Protein 5Y1U (pdb70)

Solvent-accessible surface area: 32439 Å² total; per-residue (Å²): 151,92,77,97,109,80,57,92,89,164,84,26,57,89,69,60,122,97,19,108,144,36,6,74,152,64,1,71,20,9,23,65,53,66,13,126,89,26,1,18,0,1,36,4,3,47,60,39,81,125,37,102,92,122,117,32,0,51,2,45,0,0,1,3,10,20,8,41,10,23,77,5,24,1,9,1,0,15,0,40,2,76,108,188,85,140,27,45,64,71,24,54,5,16,9,11,10,6,0,1,11,0,31,35,12,61,74,60,35,37,4,0,0,0,3,2,9,17,22,11,0,0,0,0,13,17,84,128,38,93,56,135,39,54,135,31,21,75,18,70,19,15,0,45,1,12,6,9,121,87,30,0,16,0,11,14,14,0,43,66,56,52,0,29,0,0,0,0,0,11,19,76,19,0,0,6,0,44,0,67,95,26,80,52,145,37,105,57,14,34,5,103,30,59,7,64,16,7,109,21,15,1,3,10,3,21,3,4,63,107,78,80,16,32,0,0,0,0,0,29,28,68,63,0,11,6,4,23,49,175,53,154,75,45,65,138,21,62,95,63,12,111,1,14,119,22,58,0,0,1,4,12,11,5,57,122,35,60,74,26,0,0,0,0,0,24,28,89,18,0,0,10,4,19,29,158,72,11,203,113,66,83,39,34,0,110,39,12,137,64,39,0,24,6,0,57,14,2,42,60,49,87,33,7,0,0,0,0,0,21,7,48,25,0,2,0,0,13,44,76,38,68,73,89,171,57,66,119,76,90,41,149,123,17,36,26,11,25,24,12,78,0,12,3,1,42,20,94,5,22,0,2,10,16,1,46,59,28,61,27,6,1,0,0,0,0,61,55,36,37,0,1,0,0,34,2,7,95,106,34,50,105,112,202,120,70,67,142,84,95,60,76,90,112,175,61,31,65,78,78,67,130,96,18,107,158,50,18,97,142,59,12,83,28,43,28,62,54,60,14,136,69,27,1,21,0,1,37,5,2,52,28,17,24,94,23,110,82,116,107,43,2,48,2,51,0,0,1,3,10,27,11,87,150,100,68,9,21,1,9,2,0,14,0,36,5,60,77,167,83,104,24,81,77,64,28,51,9,9,1,113,21,25,0,0,8,0,30,37,0,56,21,6,25,5,0,0,0,0,4,4,48,68,37,18,0,3,0,0,14,20,28,85,33,87,46,170,27,75,135,82,11,106,15,86,9,16,0,68,0,111,27,10,147,120,44,0,11,0,10,15,15,0,40,48,48,10,0,30,0,0,0,0,0,27,22,75,23,0,0,8,0,45,0,14,65,28,56,19,84,39,116,68,18,112,22,132,34,67,5,67,21,8,105,22,23,1,2,10,2,22,4,3,68,95,82,84,17,31,0,0,0,0,0,28,19,68,62,0,5,4,4,23,47,189,54,156,66,40,68,137,21,61,96,65,18,107,1,10,117,23,61,0,0,1,6,13,10,5,53,114,42,57,76,27,0,0,0,0,0,20,32,89,18,0,0,11,4,18,28,160,65,13,190,113,66,82,40,36,1,109,31,9,165,62,37,0,23,4,0,58,12,2,47,57,55,96,43,8,0,0,0,0,0,16,14,49,53,0,3,0,0,12,37,76,61,64,75,95,102,58,67,122,88,81,41,95,119,17,41,28,8,24,25,12,74,0,13,3,2,52,19,100,3,18,0,2,10,14,1,48,48,41,64,23,6,0,0,0,0,0,46,46,52,34,0,1,0,0,36,0,4,95,110,47,59,140,60,42,198,40,170,120,32,220,38,161

CATH classification: 2.130.10.10

Organism: Homo sapiens (NCBI:txid9606)

Radius of gyration: 30.09 Å; Cα contacts (8 Å, |Δi|>4): 2196; chains: 4; bounding box: 92×87×70 Å

Foldseek 3Di:
DPCVVVVVVVVLVVVLVVQLVCCVPWFPDKDKDFDPAFWLEKAWDQDKADDDPDQWIKTKMFTWHADPDLFIWTWIKIAIGGCVGDIGTQATEQDGHTFNYWDAALVGRLWIWTWHQQRKIFIARRVPDDRDYDVVSDHQGLEIEDEDRGTARAWEHQNVQGQWIWDFGQRQKIFTDRCPPPGSHRYYHYGPDIARQGDGGWQYKYAQNPDRQWIWTFFQVQWIFIAGNVDPDSNHGPDIANHDPGGWHEKEAQPVQRQWIWTFFQVQWIWIAGNVCRHDTPDIADDGPGGWHDKYAFLVDRQWIWTFWFSQKIWIFGNVQVPPDDDPVRCVVHRRRTQDIDSNGSGGWSYKYQRNPDGQWMWITHNSSMIMTTGTDPVSVPD/DVVVVVVVVVVCVLVVVLVVQVVCCVPWFPDKDKDFDPAFWLEKAWDQDKADPPPDQWIKTKMFTWHADDPDWIWGWIWIFIGGNPGDIGTFATAQDDATFNYWDAFQVQRLWIWTWHQAQWIFIANRVPADRDYDPVSDHQGQETEDDGHGTARAWEHQNVQGQWIWTFGQRQKIFTDRCPPPGRHSYYHYTPDIARQGDGGWQYKYDQNPDRQWIWTFFQVQKIFIAGNPDPHRNHGPDIENHDPGGWHEKEQQPVDRQWMWIFFQVQWIWIAGNVCRHDTPDIAHDGPGGWHYKYAFLPDRQWIWTFWFSQKIWIFGNVQPPPDDDPVRPVVHGRRGLDIDNNGSGTWSYKYARNPDGQWMWITGNRSMIMTTGTDPVSVD/DDDDD/DDDDD

Secondary structure (DSSP, 8-state):
--HHHHT--HHHHHHHHHHHHHHHHHEEEEEEEE-SS--S-EEEEEEEE--TT-SEEEEEEEEE---SSS-EEEEEEEEEEE----EEEEEEEEESS--SEEEEETTEEEEEEEE-SSS-EEEEEGGGS-SS--TT-----SEEEE--SS----EEE-SSSTTEEEEE-TTS-EEEEE-TTS--SS-EEE-SEEE---SS-EEEEEE-SS-TTEEEEEETTSEEEEEETT-S-TTS-SEEEE--SS-EEEEEE-SS-TTEEEEEETTS-EEEEEGGGTTS--EEE---SS-EEEEEE-SS-TTEEEEEETTS-EEEEEGGGTT----TTGGGS--TTEEEEE---SS-EEEEEE-SSSTTEEEEEETTSEEEEEEE-TTGGG-/-HHHHHHHHHHHHHHHHHHHHHHHHHHHEEEEEEEE-SS--S-EEEEEEEE--TT-SEEEEEEEEE---SSS-EEEEEEEEEEE----EEEEEEEEESS--SEEEEETTEEEEEEEE-SSS-EEEEEGGGS-SSPPTT-----SEEEE--SS----EEE-SSSTTEEEEE-TTS-EEEEE-TTS--SSEEEE-SEEE---SS-EEEEEE-SS-TTEEEEEETTSEEEEEETT-S-SSS-SEEEE--SS-EEEEEE-SS-TTEEEEEETTS-EEEEETT-TTS--EEE---SS-EEEEEE-SS-TTEEEEEETTS-EEEEEGGGTT----HHHHTT--TTEEEEE---SS-EEEEEE-SSSTTEEEEEESSSEEEEEEE-GGGG-/-----/-----

B-factor: mean 37.91, std 17.33, range [16.08, 122.78]

Structure (mmCIF, N/CA/C/O backbone):
data_5Y1U
#
_entry.id   5Y1U
#
_cell.length_a   76.761
_cell.length_b   59.452
_cell.length_c   102.438
_cell.angle_alpha   90.000
_cell.angle_beta   94.330
_cell.angle_gamma   90.000
#
_symmetry.space_group_name_H-M   'P 1 21 1'
#
loop_
_entity.id
_entity.type
_entity.pdbx_description
1 polymer 'Histone-binding protein RBBP4'
2 polymer 'Zinc finger protein AEBP2'
3 non-polymer 'SULFATE ION'
4 water water
#
loop_
_atom_site.group_PDB
_atom_site.id
_atom_site.type_symbol
_atom_site.label_atom_id
_atom_site.label_alt_id
_atom_site.label_comp_id
_atom_site.label_asym_id
_atom_site.label_entity_id
_atom_site.label_seq_id
_atom_site.pdbx_PDB_ins_code
_atom_site.Cartn_x
_atom_site.Cartn_y
_atom_site.Cartn_z
_atom_site.occupancy
_atom_site.B_iso_or_equiv
_atom_site.auth_seq_id
_atom_site.auth_comp_id
_atom_site.auth_asym_id
_atom_site.auth_atom_id
_atom_site.pdbx_PDB_model_num
ATOM 1 N N . ALA A 1 37 ? 194.993 9.334 136.587 1.00 89.67 37 ALA A N 1
ATOM 2 C CA . ALA A 1 37 ? 195.967 8.678 137.452 1.00 89.67 37 ALA A CA 1
ATOM 3 C C . ALA A 1 37 ? 195.403 7.364 137.979 1.00 84.78 37 ALA A C 1
ATOM 4 O O . ALA A 1 37 ? 195.899 6.805 138.961 1.00 79.57 37 ALA A O 1
ATOM 6 N N . ALA A 1 38 ? 194.362 6.876 137.307 1.00 87.82 38 ALA A N 1
ATOM 7 C CA . ALA A 1 38 ? 193.677 5.656 137.708 1.00 90.69 38 ALA A CA 1
ATOM 8 C C . ALA A 1 38 ? 193.968 4.468 136.805 1.00 93.01 38 ALA A C 1
ATOM 9 O O . ALA A 1 38 ? 193.949 3.331 137.281 1.00 93.18 38 ALA A O 1
ATOM 11 N N . PHE A 1 39 ? 194.240 4.699 135.521 1.00 93.69 39 PHE A N 1
ATOM 12 C CA . PHE A 1 39 ? 194.525 3.605 134.602 1.00 92.85 39 PHE A CA 1
ATOM 13 C C . PHE A 1 39 ? 195.973 3.131 134.668 1.00 90.16 39 PHE A C 1
ATOM 14 O O . PHE A 1 39 ? 196.293 2.095 134.071 1.00 94.68 39 PHE A O 1
ATOM 16 N N . ASP A 1 40 ? 196.848 3.854 135.376 1.00 79.81 40 ASP A N 1
ATOM 17 C CA . ASP A 1 40 ? 198.240 3.427 135.511 1.00 71.18 40 ASP A CA 1
ATOM 18 C C . ASP A 1 40 ? 198.333 2.073 136.209 1.00 71.56 40 ASP A C 1
ATOM 19 O O . ASP A 1 40 ? 199.127 1.214 135.806 1.00 70.05 40 ASP A O 1
ATOM 24 N N . ASP A 1 41 ? 197.527 1.862 137.256 1.00 74.92 41 ASP A N 1
ATOM 25 C CA . ASP A 1 41 ? 197.541 0.579 137.951 1.00 77.80 41 ASP A CA 1
ATOM 26 C C . ASP A 1 41 ? 196.941 -0.529 137.095 1.00 70.90 41 ASP A C 1
ATOM 27 O O . ASP A 1 41 ? 197.364 -1.688 137.194 1.00 65.97 41 ASP A O 1
ATOM 32 N N . ALA A 1 42 ? 195.968 -0.198 136.245 1.00 73.32 42 ALA A N 1
ATOM 33 C CA . ALA A 1 42 ? 195.442 -1.184 135.309 1.00 75.66 42 ALA A CA 1
ATOM 34 C C . ALA A 1 42 ? 196.448 -1.542 134.221 1.00 73.87 42 ALA A C 1
ATOM 35 O O . ALA A 1 42 ? 196.270 -2.558 133.541 1.00 77.42 42 ALA A O 1
ATOM 37 N N . VAL A 1 43 ? 197.503 -0.747 134.054 1.00 65.08 43 VAL A N 1
ATOM 38 C CA . VAL A 1 43 ? 198.550 -1.037 133.082 1.00 60.89 43 VAL A CA 1
ATOM 39 C C . VAL A 1 43 ? 199.581 -1.992 133.674 1.00 64.26 43 VAL A C 1
ATOM 40 O O . VAL A 1 43 ? 200.739 -2.000 133.254 1.00 50.97 43 VAL A O 1
ATOM 42 N N . GLU A 1 44 ? 199.168 -2.802 134.649 1.00 84.09 44 GLU A N 1
ATOM 43 C CA . GLU A 1 44 ? 199.977 -3.929 135.132 1.00 86.83 44 GLU A CA 1
ATOM 44 C C . GLU A 1 44 ? 199.105 -5.138 135.507 1.00 80.22 44 GLU A C 1
ATOM 45 O O . GLU A 1 44 ? 198.757 -5.247 136.679 1.00 83.72 44 GLU A O 1
ATOM 51 N N . GLU A 1 45 ? 198.727 -6.057 134.603 1.00 60.42 45 GLU A N 1
ATOM 52 C CA . GLU A 1 45 ? 198.971 -6.163 133.142 1.00 56.70 45 GLU A CA 1
ATOM 53 C C . GLU A 1 45 ? 200.417 -6.503 132.738 1.00 56.23 45 GLU A C 1
ATOM 54 O O . GLU A 1 45 ? 200.642 -7.571 132.163 1.00 47.92 45 GLU A O 1
ATOM 60 N N . ARG A 1 46 ? 201.388 -5.619 132.994 1.00 54.98 46 ARG A N 1
ATOM 61 C CA . ARG A 1 46 ? 202.776 -6.022 132.822 1.00 51.44 46 ARG A CA 1
ATOM 62 C C . ARG A 1 46 ? 203.094 -7.199 133.722 1.00 51.97 46 ARG A C 1
ATOM 63 O O . ARG A 1 46 ? 203.827 -8.115 133.331 1.00 55.40 46 ARG A O 1
ATOM 71 N N . VAL A 1 47 ? 202.541 -7.195 134.932 1.00 47.77 47 VAL A N 1
ATOM 72 C CA . VAL A 1 47 ? 202.775 -8.303 135.849 1.00 53.91 47 VAL A CA 1
ATOM 73 C C . VAL A 1 47 ? 202.114 -9.570 135.324 1.00 53.07 47 VAL A C 1
ATOM 74 O O . VAL A 1 47 ? 202.680 -10.668 135.421 1.00 50.36 47 VAL A O 1
ATOM 78 N N . ILE A 1 48 ? 200.916 -9.432 134.749 1.00 51.90 48 ILE A N 1
ATOM 79 C CA . ILE A 1 48 ? 200.213 -10.573 134.167 1.00 51.15 48 ILE A CA 1
ATOM 80 C C . ILE A 1 48 ? 201.049 -11.203 133.058 1.00 59.67 48 ILE A C 1
ATOM 81 O O . ILE A 1 48 ? 201.248 -12.424 133.025 1.00 62.44 48 ILE A O 1
ATOM 86 N N . ASN A 1 49 ? 201.562 -10.375 132.139 1.00 56.39 49 ASN A N 1
ATOM 87 C CA . ASN A 1 49 ? 202.296 -10.917 130.999 1.00 54.03 49 ASN A CA 1
ATOM 88 C C . ASN A 1 49 ? 203.576 -11.607 131.435 1.00 46.35 49 ASN A C 1
ATOM 89 O O . ASN A 1 49 ? 203.945 -12.643 130.875 1.00 46.98 49 ASN A O 1
ATOM 94 N N . GLU A 1 50 ? 204.247 -11.076 132.458 1.00 49.58 50 GLU A N 1
ATOM 95 C CA . GLU A 1 50 ? 205.470 -11.706 132.952 1.00 48.41 50 GLU A CA 1
ATOM 96 C C . GLU A 1 50 ? 205.185 -13.056 133.594 1.00 40.38 50 GLU A C 1
ATOM 97 O O . GLU A 1 50 ? 205.903 -14.032 133.351 1.00 49.99 50 GLU A O 1
ATOM 103 N N . GLU A 1 51 ? 204.156 -13.126 134.442 1.00 43.34 51 GLU A N 1
ATOM 104 C CA . GLU A 1 51 ? 203.765 -14.401 135.040 1.00 48.83 51 GLU A CA 1
ATOM 105 C C . GLU A 1 51 ? 203.309 -15.401 133.981 1.00 43.64 51 GLU A C 1
ATOM 106 O O . GLU A 1 51 ? 203.551 -16.607 134.114 1.00 38.35 51 GLU A O 1
ATOM 112 N N . TYR A 1 52 ? 202.646 -14.918 132.923 1.00 39.04 52 TYR A N 1
ATOM 113 C CA . TYR A 1 52 ? 202.264 -15.807 131.829 1.00 43.72 52 TYR A CA 1
ATOM 114 C C . TYR A 1 52 ? 203.488 -16.418 131.153 1.00 44.88 52 TYR A C 1
ATOM 115 O O . TYR A 1 52 ? 203.522 -17.627 130.896 1.00 36.45 52 TYR A O 1
ATOM 124 N N . LYS A 1 53 ? 204.501 -15.597 130.851 1.00 43.61 53 LYS A N 1
ATOM 125 C CA . LYS A 1 53 ? 205.751 -16.117 130.302 1.00 43.22 53 LYS A CA 1
ATOM 126 C C . LYS A 1 53 ? 206.293 -17.255 131.157 1.00 47.00 53 LYS A C 1
ATOM 127 O O . LYS A 1 53 ? 206.575 -18.349 130.655 1.00 49.96 53 LYS A O 1
ATOM 133 N N . ILE A 1 54 ? 206.446 -17.004 132.459 1.00 49.27 54 ILE A N 1
ATOM 134 C CA . ILE A 1 54 ? 206.964 -18.016 133.370 1.00 50.70 54 ILE A CA 1
ATOM 135 C C . ILE A 1 54 ? 206.093 -19.262 133.332 1.00 52.29 54 ILE A C 1
ATOM 136 O O . ILE A 1 54 ? 206.596 -20.395 133.346 1.00 49.97 54 ILE A O 1
ATOM 141 N N . TRP A 1 55 ? 204.772 -19.074 133.275 1.00 47.65 55 TRP A N 1
ATOM 142 C CA . TRP A 1 55 ? 203.869 -20.218 133.309 1.00 37.00 55 TRP A CA 1
ATOM 143 C C . TRP A 1 55 ? 204.050 -21.095 132.076 1.00 35.49 55 TRP A C 1
ATOM 144 O O . TRP A 1 55 ? 204.238 -22.313 132.189 1.00 33.90 55 TRP A O 1
ATOM 155 N N . LYS A 1 56 ? 203.999 -20.483 130.891 1.00 37.91 56 LYS A N 1
ATOM 156 C CA . LYS A 1 56 ? 204.172 -21.229 129.650 1.00 49.28 56 LYS A CA 1
ATOM 157 C C . LYS A 1 56 ? 205.500 -21.974 129.631 1.00 51.15 56 LYS A C 1
ATOM 158 O O . LYS A 1 56 ? 205.571 -23.116 129.168 1.00 57.72 56 LYS A O 1
ATOM 164 N N . LYS A 1 57 ? 206.556 -21.350 130.154 1.00 49.33 57 LYS A N 1
ATOM 165 C CA . LYS A 1 57 ? 207.875 -21.978 130.173 1.00 40.79 57 LYS A CA 1
ATOM 166 C C . LYS A 1 57 ? 207.895 -23.250 131.021 1.00 43.60 57 LYS A C 1
ATOM 167 O O . LYS A 1 57 ? 208.703 -24.154 130.774 1.00 51.69 57 LYS A O 1
ATOM 173 N N . ASN A 1 58 ? 207.013 -23.356 132.005 1.00 41.57 58 ASN A N 1
ATOM 174 C CA . ASN A 1 58 ? 207.048 -24.472 132.941 1.00 43.58 58 ASN A CA 1
ATOM 175 C C . ASN A 1 58 ? 205.974 -25.521 132.699 1.00 42.84 58 ASN A C 1
ATOM 176 O O . ASN A 1 58 ? 205.954 -26.533 133.412 1.00 39.25 58 ASN A O 1
ATOM 181 N N . THR A 1 59 ? 205.092 -25.319 131.712 1.00 45.68 59 THR A N 1
ATOM 182 C CA . THR A 1 59 ? 203.995 -26.255 131.467 1.00 45.04 59 THR A CA 1
ATOM 183 C C . THR A 1 59 ? 204.464 -27.688 131.235 1.00 42.93 59 THR A C 1
ATOM 184 O O . THR A 1 59 ? 203.744 -28.617 131.612 1.00 44.90 59 THR A O 1
ATOM 188 N N . PRO A 1 60 ? 205.623 -27.931 130.609 1.00 47.40 60 PRO A N 1
ATOM 189 C CA . PRO A 1 60 ? 206.082 -29.321 130.492 1.00 43.87 60 PRO A CA 1
ATOM 190 C C . PRO A 1 60 ? 206.190 -30.025 131.818 1.00 40.28 60 PRO A C 1
ATOM 191 O O . PRO A 1 60 ? 205.976 -31.239 131.880 1.00 32.42 60 PRO A O 1
ATOM 195 N N . PHE A 1 61 ? 206.529 -29.308 132.885 1.00 39.03 61 PHE A N 1
ATOM 196 C CA . PHE A 1 61 ? 206.724 -29.962 134.166 1.00 37.72 61 PHE A CA 1
ATOM 197 C C . PHE A 1 61 ? 205.451 -30.048 134.990 1.00 34.10 61 PHE A C 1
ATOM 198 O O . PHE A 1 61 ? 205.342 -30.938 135.840 1.00 42.20 61 PHE A O 1
ATOM 206 N N . LEU A 1 62 ? 204.483 -29.166 134.749 1.00 34.00 62 LEU A N 1
ATOM 207 C CA . LEU A 1 62 ? 203.296 -29.057 135.593 1.00 31.53 62 LEU A CA 1
ATOM 208 C C . LEU A 1 62 ? 202.060 -29.711 134.994 1.00 32.17 62 LEU A C 1
ATOM 209 O O . LEU A 1 62 ? 201.061 -29.884 135.700 1.00 28.63 62 LEU A O 1
ATOM 214 N N . TYR A 1 63 ? 202.098 -30.065 133.719 1.00 31.55 63 TYR A N 1
ATOM 215 C CA . TYR A 1 63 ? 200.923 -30.519 133.005 1.00 31.93 63 TYR A CA 1
ATOM 216 C C . TYR A 1 63 ? 201.217 -31.803 132.253 1.00 37.13 63 TYR A C 1
ATOM 217 O O . TYR A 1 63 ? 202.330 -32.017 131.768 1.00 39.33 63 TYR A O 1
ATOM 226 N N . ASP A 1 64 ? 200.201 -32.661 132.177 1.00 38.23 64 ASP A N 1
ATOM 227 C CA . ASP A 1 64 ? 200.187 -33.722 131.183 1.00 36.85 64 ASP A CA 1
ATOM 228 C C . ASP A 1 64 ? 199.464 -33.310 129.910 1.00 32.21 64 ASP A C 1
ATOM 229 O O . ASP A 1 64 ? 199.721 -33.893 128.851 1.00 33.72 64 ASP A O 1
ATOM 234 N N . LEU A 1 65 ? 198.581 -32.320 129.980 1.00 32.15 65 LEU A N 1
ATOM 235 C CA . LEU A 1 65 ? 197.908 -31.814 128.791 1.00 36.40 65 LEU A CA 1
ATOM 236 C C . LEU A 1 65 ? 197.677 -30.319 128.938 1.00 37.05 65 LEU A C 1
ATOM 237 O O . LEU A 1 65 ? 197.295 -29.854 130.011 1.00 35.88 65 LEU A O 1
ATOM 242 N N . VAL A 1 66 ? 197.952 -29.570 127.868 1.00 40.05 66 VAL A N 1
ATOM 243 C CA . VAL A 1 66 ? 197.629 -28.147 127.785 1.00 36.59 66 VAL A CA 1
ATOM 244 C C . VAL A 1 66 ? 197.176 -27.875 126.360 1.00 35.76 66 VAL A C 1
ATOM 245 O O . VAL A 1 66 ? 197.982 -27.950 125.427 1.00 37.78 66 VAL A O 1
ATOM 249 N N . MET A 1 67 ? 195.906 -27.527 126.194 1.00 40.02 67 MET A N 1
ATOM 250 C CA . MET A 1 67 ? 195.352 -27.087 124.925 1.00 38.05 67 MET A CA 1
ATOM 251 C C . MET A 1 67 ? 194.768 -25.703 125.129 1.00 37.77 67 MET A C 1
ATOM 252 O O . MET A 1 67 ? 193.982 -25.489 126.058 1.00 42.24 67 MET A O 1
ATOM 257 N N . THR A 1 68 ? 195.155 -24.768 124.274 1.00 37.99 68 THR A N 1
ATOM 258 C CA . THR A 1 68 ? 194.716 -23.390 124.391 1.00 36.63 68 THR A CA 1
ATOM 259 C C . THR A 1 68 ? 194.023 -22.996 123.101 1.00 40.67 68 THR A C 1
ATOM 260 O O . THR A 1 68 ? 194.481 -23.349 122.015 1.00 43.83 68 THR A O 1
ATOM 264 N N . HIS A 1 69 ? 192.900 -22.292 123.218 1.00 43.51 69 HIS A N 1
ATOM 265 C CA . HIS A 1 69 ? 192.104 -21.991 122.039 1.00 39.06 69 HIS A CA 1
ATOM 266 C C . HIS A 1 69 ? 191.424 -20.645 122.216 1.00 33.76 69 HIS A C 1
ATOM 267 O O . HIS A 1 69 ? 190.703 -20.429 123.192 1.00 37.95 69 HIS A O 1
ATOM 274 N N . ALA A 1 70 ? 191.660 -19.742 121.275 1.00 28.55 70 ALA A N 1
ATOM 275 C CA . ALA A 1 70 ? 190.983 -18.456 121.256 1.00 39.14 70 ALA A CA 1
ATOM 276 C C . ALA A 1 70 ? 189.669 -18.669 120.530 1.00 40.14 70 ALA A C 1
ATOM 277 O O . ALA A 1 70 ? 189.654 -19.045 119.354 1.00 43.70 70 ALA A O 1
ATOM 279 N N . LEU A 1 71 ? 188.576 -18.510 121.255 1.00 32.40 71 LEU A N 1
ATOM 280 C CA . LEU A 1 71 ? 187.260 -18.632 120.673 1.00 29.29 71 LEU A CA 1
ATOM 281 C C . LEU A 1 71 ? 186.936 -17.364 119.897 1.00 31.90 71 LEU A C 1
ATOM 282 O O . LEU A 1 71 ? 187.544 -16.313 120.112 1.00 37.51 71 LEU A O 1
ATOM 287 N N . GLU A 1 72 ? 185.963 -17.463 118.990 1.00 35.40 72 GLU A N 1
ATOM 288 C CA . GLU A 1 72 ? 185.567 -16.278 118.235 1.00 36.79 72 GLU A CA 1
ATOM 289 C C . GLU A 1 72 ? 185.072 -15.173 119.164 1.00 38.57 72 GLU A C 1
ATOM 290 O O . GLU A 1 72 ? 185.320 -13.987 118.921 1.00 40.39 72 GLU A O 1
ATOM 296 N N . TRP A 1 73 ? 184.372 -15.540 120.226 1.00 36.99 73 TRP A N 1
ATOM 297 C CA . TRP A 1 73 ? 183.890 -14.613 121.236 1.00 38.34 73 TRP A CA 1
ATOM 298 C C . TRP A 1 73 ? 184.149 -15.233 122.599 1.00 39.75 73 TRP A C 1
ATOM 299 O O . TRP A 1 73 ? 184.266 -16.456 122.714 1.00 35.06 73 TRP A O 1
ATOM 310 N N . PRO A 1 74 ? 184.223 -14.416 123.651 1.00 33.27 74 PRO A N 1
ATOM 311 C CA . PRO A 1 74 ? 184.335 -14.978 124.998 1.00 29.43 74 PRO A CA 1
ATOM 312 C C . PRO A 1 74 ? 183.099 -15.790 125.344 1.00 31.15 74 PRO A C 1
ATOM 313 O O . PRO A 1 74 ? 181.978 -15.444 124.968 1.00 22.53 74 PRO A O 1
ATOM 317 N N . SER A 1 75 ? 183.312 -16.887 126.055 1.00 34.25 75 SER A N 1
ATOM 318 C CA . SER A 1 75 ? 182.219 -17.661 126.617 1.00 27.13 75 SER A CA 1
ATOM 319 C C . SER A 1 75 ? 182.147 -17.375 128.103 1.00 30.05 75 SER A C 1
ATOM 320 O O . SER A 1 75 ? 183.157 -17.473 128.808 1.00 22.61 75 SER A O 1
ATOM 323 N N . LEU A 1 76 ? 180.961 -17.016 128.574 1.00 28.72 76 LEU A N 1
ATOM 324 C CA . LEU A 1 76 ? 180.744 -16.870 130.001 1.00 25.77 76 LEU A CA 1
ATOM 325 C C . LEU A 1 76 ? 180.504 -18.206 130.683 1.00 29.43 76 LEU A C 1
ATOM 326 O O . LEU A 1 76 ? 180.405 -18.251 131.914 1.00 25.26 76 LEU A O 1
ATOM 331 N N . THR A 1 77 ? 180.433 -19.294 129.921 1.00 27.80 77 THR A N 1
ATOM 332 C CA . THR A 1 77 ? 179.916 -20.545 130.453 1.00 25.51 77 THR A CA 1
ATOM 333 C C . THR A 1 77 ? 180.673 -21.703 129.822 1.00 19.56 77 THR A C 1
ATOM 334 O O . THR A 1 77 ? 181.142 -21.607 128.688 1.00 20.97 77 THR A O 1
ATOM 338 N N . ALA A 1 78 ? 180.795 -22.796 130.576 1.00 27.20 78 ALA A N 1
ATOM 339 C CA . ALA A 1 78 ? 181.441 -23.997 130.061 1.00 24.84 78 ALA A CA 1
ATOM 340 C C . ALA A 1 78 ? 180.955 -25.205 130.847 1.00 19.15 78 ALA A C 1
ATOM 341 O O . ALA A 1 78 ? 180.903 -25.167 132.077 1.00 26.63 78 ALA A O 1
ATOM 343 N N . GLN A 1 79 ? 180.607 -26.270 130.129 1.00 19.94 79 GLN A N 1
ATOM 344 C CA . GLN A 1 79 ? 180.167 -27.521 130.736 1.00 23.17 79 GLN A CA 1
ATOM 345 C C . GLN A 1 79 ? 180.372 -28.648 129.736 1.00 24.37 79 GLN A C 1
ATOM 346 O O . GLN A 1 79 ? 179.782 -28.626 128.654 1.00 20.87 79 GLN A O 1
ATOM 352 N N . TRP A 1 80 ? 181.195 -29.627 130.101 1.00 20.46 80 TRP A N 1
ATOM 353 C CA . TRP A 1 80 ? 181.298 -30.847 129.321 1.00 25.26 80 TRP A CA 1
ATOM 354 C C . TRP A 1 80 ? 179.952 -31.552 129.257 1.00 30.25 80 TRP A C 1
ATOM 355 O O . TRP A 1 80 ? 179.314 -31.786 130.286 1.00 20.75 80 TRP A O 1
ATOM 366 N N . LEU A 1 81 ? 179.531 -31.914 128.052 1.00 33.85 81 LEU A N 1
ATOM 367 C CA . LEU A 1 81 ? 178.467 -32.892 127.923 1.00 35.12 81 LEU A CA 1
ATOM 368 C C . LEU A 1 81 ? 178.956 -34.248 128.442 1.00 34.44 81 LEU A C 1
ATOM 369 O O . LEU A 1 81 ? 180.160 -34.516 128.476 1.00 32.87 81 LEU A O 1
ATOM 374 N N . PRO A 1 82 ? 178.035 -35.120 128.870 1.00 36.39 82 PRO A N 1
ATOM 375 C CA . PRO A 1 82 ? 178.460 -36.385 129.497 1.00 32.86 82 PRO A CA 1
ATOM 376 C C . PRO A 1 82 ? 178.926 -37.458 128.527 1.00 35.61 82 PRO A C 1
ATOM 377 O O . PRO A 1 82 ? 179.567 -38.421 128.970 1.00 38.20 82 PRO A O 1
ATOM 381 N N . ASP A 1 83 ? 178.646 -37.326 127.238 1.00 32.93 83 ASP A N 1
ATOM 382 C CA . ASP A 1 83 ? 178.937 -38.358 126.252 1.00 35.90 83 ASP A CA 1
ATOM 383 C C . ASP A 1 83 ? 180.372 -38.251 125.734 1.00 37.03 83 ASP A C 1
ATOM 384 O O . ASP A 1 83 ? 180.994 -37.184 125.764 1.00 37.58 83 ASP A O 1
ATOM 389 N N . VAL A 1 84 ? 180.889 -39.379 125.237 1.00 36.81 84 VAL A N 1
ATOM 390 C CA . VAL A 1 84 ? 182.254 -39.480 124.720 1.00 48.49 84 VAL A CA 1
ATOM 391 C C . VAL A 1 84 ? 182.325 -40.528 123.615 1.00 47.49 84 VAL A C 1
ATOM 392 O O . VAL A 1 84 ? 182.055 -41.709 123.854 1.00 44.93 84 VAL A O 1
ATOM 396 N N . THR A 1 85 ? 182.727 -40.119 122.415 1.00 50.60 85 THR A N 1
ATOM 397 C CA . THR A 1 85 ? 182.968 -41.041 121.309 1.00 53.47 85 THR A CA 1
ATOM 398 C C . THR A 1 85 ? 184.438 -41.444 121.276 1.00 60.94 85 THR A C 1
ATOM 399 O O . THR A 1 85 ? 185.318 -40.580 121.255 1.00 60.65 85 THR A O 1
ATOM 403 N N . ARG A 1 86 ? 184.703 -42.754 121.257 1.00 68.27 86 ARG A N 1
ATOM 404 C CA . ARG A 1 86 ? 186.064 -43.287 121.154 1.00 70.54 86 ARG A CA 1
ATOM 405 C C . ARG A 1 86 ? 186.193 -44.048 119.840 1.00 74.81 86 ARG A C 1
ATOM 406 O O . ARG A 1 86 ? 185.930 -45.261 119.791 1.00 82.49 86 ARG A O 1
ATOM 414 N N . PRO A 1 87 ? 186.603 -43.383 118.755 1.00 65.96 87 PRO A N 1
ATOM 415 C CA . PRO A 1 87 ? 186.537 -44.009 117.429 1.00 62.19 87 PRO A CA 1
ATOM 416 C C . PRO A 1 87 ? 187.376 -45.273 117.326 1.00 63.57 87 PRO A C 1
ATOM 417 O O . PRO A 1 87 ? 188.300 -45.519 118.109 1.00 48.01 87 PRO A O 1
ATOM 421 N N . GLU A 1 88 ? 187.023 -46.078 116.321 1.00 77.48 88 GLU A N 1
ATOM 422 C CA . GLU A 1 88 ? 187.612 -47.397 116.116 1.00 74.14 88 GLU A CA 1
ATOM 423 C C . GLU A 1 88 ? 189.129 -47.309 116.020 1.00 72.58 88 GLU A C 1
ATOM 424 O O . GLU A 1 88 ? 189.661 -46.706 115.083 1.00 74.89 88 GLU A O 1
ATOM 426 N N . GLY A 1 89 ? 189.808 -47.890 117.006 1.00 70.63 89 GLY A N 1
ATOM 427 C CA . GLY A 1 89 ? 191.254 -48.063 116.933 1.00 75.12 89 GLY A CA 1
ATOM 428 C C . GLY A 1 89 ? 192.029 -46.802 116.618 1.00 80.51 89 GLY A C 1
ATOM 429 O O . GLY A 1 89 ? 193.037 -46.851 115.899 1.00 81.26 89 GLY A O 1
ATOM 430 N N . LYS A 1 90 ? 191.571 -45.662 117.123 1.00 81.71 90 LYS A N 1
ATOM 431 C CA . LYS A 1 90 ? 192.324 -44.422 117.033 1.00 75.96 90 LYS A CA 1
ATOM 432 C C . LYS A 1 90 ? 192.800 -44.024 118.424 1.00 69.97 90 LYS A C 1
ATOM 433 O O . LYS A 1 90 ? 192.270 -44.480 119.443 1.00 67.85 90 LYS A O 1
ATOM 439 N N . ASP A 1 91 ? 193.829 -43.186 118.453 1.00 68.27 91 ASP A N 1
ATOM 440 C CA . ASP A 1 91 ? 194.505 -42.836 119.696 1.00 67.18 91 ASP A CA 1
ATOM 441 C C . ASP A 1 91 ? 193.833 -41.684 120.452 1.00 67.54 91 ASP A C 1
ATOM 442 O O . ASP A 1 91 ? 194.420 -41.160 121.404 1.00 68.18 91 ASP A O 1
ATOM 447 N N . PHE A 1 92 ? 192.620 -41.289 120.077 1.00 64.39 92 PHE A N 1
ATOM 448 C CA . PHE A 1 92 ? 191.947 -40.195 120.757 1.00 60.88 92 PHE A CA 1
ATOM 449 C C . PHE A 1 92 ? 190.462 -40.492 120.887 1.00 60.38 92 PHE A C 1
ATOM 450 O O . PHE A 1 92 ? 189.905 -41.337 120.182 1.00 64.28 92 PHE A O 1
ATOM 458 N N . SER A 1 93 ? 189.825 -39.757 121.792 1.00 52.56 93 SER A N 1
ATOM 459 C CA . SER A 1 93 ? 188.386 -39.779 121.959 1.00 45.34 93 SER A CA 1
ATOM 460 C C . SER A 1 93 ? 187.831 -38.374 121.741 1.00 44.34 93 SER A C 1
ATOM 461 O O . SER A 1 93 ? 188.537 -37.369 121.884 1.00 41.03 93 SER A O 1
ATOM 464 N N . ILE A 1 94 ? 186.553 -38.312 121.377 1.00 40.31 94 ILE A N 1
ATOM 465 C CA . ILE A 1 94 ? 185.879 -37.066 121.037 1.00 36.88 94 ILE A CA 1
ATOM 466 C C . ILE A 1 94 ? 184.934 -36.710 122.176 1.00 42.53 94 ILE A C 1
ATOM 467 O O . ILE A 1 94 ? 184.057 -37.505 122.540 1.00 45.13 94 ILE A O 1
ATOM 472 N N . HIS A 1 95 ? 185.107 -35.507 122.723 1.00 40.02 95 HIS A N 1
ATOM 473 C CA . HIS A 1 95 ? 184.316 -34.969 123.821 1.00 32.19 95 HIS A CA 1
ATOM 474 C C . HIS A 1 95 ? 183.645 -33.688 123.357 1.00 34.37 95 HIS A C 1
ATOM 475 O O . HIS A 1 95 ? 184.071 -33.069 122.380 1.00 33.30 95 HIS A O 1
ATOM 482 N N . ARG A 1 96 ? 182.602 -33.270 124.072 1.00 28.87 96 ARG A N 1
ATOM 483 C CA . ARG A 1 96 ? 181.867 -32.080 123.671 1.00 24.95 96 ARG A CA 1
ATOM 484 C C . ARG A 1 96 ? 181.626 -31.156 124.861 1.00 26.67 96 ARG A C 1
ATOM 485 O O . ARG A 1 96 ? 181.611 -31.590 126.016 1.00 26.18 96 ARG A O 1
ATOM 493 N N . LEU A 1 97 ? 181.476 -29.867 124.556 1.00 28.41 97 LEU A N 1
ATOM 494 C CA . LEU A 1 97 ? 181.283 -28.811 125.540 1.00 29.43 97 LEU A CA 1
ATOM 495 C C . LEU A 1 97 ? 180.059 -27.984 125.186 1.00 32.89 97 LEU A C 1
ATOM 496 O O . LEU A 1 97 ? 179.815 -27.684 124.012 1.00 30.49 97 LEU A O 1
ATOM 501 N N . VAL A 1 98 ? 179.308 -27.587 126.201 1.00 28.69 98 VAL A N 1
ATOM 502 C CA . VAL A 1 98 ? 178.307 -26.552 126.024 1.00 25.71 98 VAL A CA 1
ATOM 503 C C . VAL A 1 98 ? 178.997 -25.228 126.293 1.00 31.17 98 VAL A C 1
ATOM 504 O O . VAL A 1 98 ? 179.524 -25.005 127.391 1.00 26.74 98 VAL A O 1
ATOM 508 N N . LEU A 1 99 ? 179.020 -24.366 125.285 1.00 27.94 99 LEU A N 1
ATOM 509 C CA . LEU A 1 99 ? 179.606 -23.043 125.395 1.00 25.94 99 LEU A CA 1
ATOM 510 C C . LEU A 1 99 ? 178.569 -22.013 124.962 1.00 31.65 99 LEU A C 1
ATOM 511 O O . LEU A 1 99 ? 177.463 -22.347 124.523 1.00 29.56 99 LEU A O 1
ATOM 516 N N . GLY A 1 100 ? 178.938 -20.745 125.101 1.00 29.77 100 GLY A N 1
ATOM 517 C CA . GLY A 1 100 ? 178.103 -19.645 124.675 1.00 25.80 100 GLY A CA 1
ATOM 518 C C . GLY A 1 100 ? 178.969 -18.534 124.118 1.00 26.98 100 GLY A C 1
ATOM 519 O O . GLY A 1 100 ? 180.197 -18.648 124.061 1.00 24.82 100 GLY A O 1
ATOM 520 N N . THR A 1 101 ? 178.312 -17.474 123.674 1.00 26.11 101 THR A N 1
ATOM 521 C CA . THR A 1 101 ? 179.008 -16.283 123.217 1.00 31.96 101 THR A CA 1
ATOM 522 C C . THR A 1 101 ? 178.680 -15.120 124.139 1.00 31.42 101 THR A C 1
ATOM 523 O O . THR A 1 101 ? 177.662 -15.111 124.841 1.00 34.88 101 THR A O 1
ATOM 527 N N . HIS A 1 102 ? 179.571 -14.133 124.127 1.00 26.38 102 HIS A N 1
ATOM 528 C CA . HIS A 1 102 ? 179.374 -12.876 124.849 1.00 35.47 102 HIS A CA 1
ATOM 529 C C . HIS A 1 102 ? 179.884 -11.786 123.907 1.00 41.25 102 HIS A C 1
ATOM 530 O O . HIS A 1 102 ? 181.065 -11.420 123.920 1.00 37.12 102 HIS A O 1
ATOM 537 N N . THR A 1 103 ? 178.994 -11.304 123.050 1.00 37.32 103 THR A N 1
ATOM 538 C CA . THR A 1 103 ? 179.309 -10.186 122.180 1.00 36.64 103 THR A CA 1
ATOM 539 C C . THR A 1 103 ? 178.246 -9.116 122.344 1.00 35.44 103 THR A C 1
ATOM 540 O O . THR A 1 103 ? 177.088 -9.410 122.647 1.00 36.17 103 THR A O 1
ATOM 544 N N . SER A 1 104 ? 178.656 -7.871 122.132 1.00 37.86 104 SER A N 1
ATOM 545 C CA . SER A 1 104 ? 177.780 -6.719 122.280 1.00 34.49 104 SER A CA 1
ATOM 546 C C . SER A 1 104 ? 176.996 -6.395 121.012 1.00 34.41 104 SER A C 1
ATOM 547 O O . SER A 1 104 ? 176.392 -5.323 120.942 1.00 40.70 104 SER A O 1
ATOM 550 N N . ASP A 1 105 ? 177.023 -7.266 119.998 1.00 40.68 105 ASP A N 1
ATOM 551 C CA . ASP A 1 105 ? 176.167 -7.135 118.827 1.00 40.99 105 ASP A CA 1
ATOM 552 C C . ASP A 1 105 ? 174.931 -8.026 119.011 1.00 50.32 105 ASP A C 1
ATOM 553 O O . ASP A 1 105 ? 174.638 -8.499 120.116 1.00 56.35 105 ASP A O 1
ATOM 558 N N . GLU A 1 106 ? 174.188 -8.268 117.928 1.00 51.24 106 GLU A N 1
ATOM 559 C CA . GLU A 1 106 ? 172.963 -9.061 118.004 1.00 45.68 106 GLU A CA 1
ATOM 560 C C . GLU A 1 106 ? 173.125 -10.447 117.387 1.00 41.99 106 GLU A C 1
ATOM 561 O O . GLU A 1 106 ? 172.158 -11.030 116.886 1.00 35.21 106 GLU A O 1
ATOM 567 N N . GLN A 1 107 ? 174.334 -10.997 117.423 1.00 37.97 107 GLN A N 1
ATOM 568 C CA . GLN A 1 107 ? 174.572 -12.313 116.851 1.00 29.62 107 GLN A CA 1
ATOM 569 C C . GLN A 1 107 ? 175.197 -13.240 117.889 1.00 36.75 107 GLN A C 1
ATOM 570 O O . GLN A 1 107 ? 176.244 -13.855 117.681 1.00 32.60 107 GLN A O 1
ATOM 576 N N . ASN A 1 108 ? 174.533 -13.364 119.035 1.00 39.03 108 ASN A N 1
ATOM 577 C CA . ASN A 1 108 ? 174.967 -14.322 120.042 1.00 34.22 108 ASN A CA 1
ATOM 578 C C . ASN A 1 108 ? 174.411 -15.710 119.765 1.00 36.37 108 ASN A C 1
ATOM 579 O O . ASN A 1 108 ? 173.315 -15.872 119.216 1.00 28.23 108 ASN A O 1
ATOM 584 N N . HIS A 1 109 ? 175.178 -16.716 120.187 1.00 35.47 109 HIS A N 1
ATOM 585 C CA . HIS A 1 109 ? 174.835 -18.109 119.971 1.00 32.41 109 HIS A CA 1
ATOM 586 C C . HIS A 1 109 ? 175.082 -18.935 121.229 1.00 30.08 109 HIS A C 1
ATOM 587 O O . HIS A 1 109 ? 175.976 -18.642 122.027 1.00 30.34 109 HIS A O 1
ATOM 594 N N . LEU A 1 110 ? 174.236 -19.947 121.411 1.00 27.29 110 LEU A N 1
ATOM 595 C CA . LEU A 1 110 ? 174.574 -21.109 122.213 1.00 26.27 110 LEU A CA 1
ATOM 596 C C . LEU A 1 110 ? 175.372 -22.063 121.331 1.00 33.88 110 LEU A C 1
ATOM 597 O O . LEU A 1 110 ? 174.988 -22.328 120.189 1.00 32.10 110 LEU A O 1
ATOM 602 N N . VAL A 1 111 ? 176.494 -22.556 121.844 1.00 35.62 111 VAL A N 1
ATOM 603 C CA . VAL A 1 111 ? 177.486 -23.265 121.043 1.00 34.92 111 VAL A CA 1
ATOM 604 C C . VAL A 1 111 ? 177.687 -24.661 121.617 1.00 29.43 111 VAL A C 1
ATOM 605 O O . VAL A 1 111 ? 177.687 -24.846 122.839 1.00 34.52 111 VAL A O 1
ATOM 609 N N . ILE A 1 112 ? 177.848 -25.640 120.733 1.00 26.58 112 ILE A N 1
ATOM 610 C CA . ILE A 1 112 ? 178.310 -26.974 121.097 1.00 27.67 112 ILE A CA 1
ATOM 611 C C . ILE A 1 112 ? 179.637 -27.190 120.392 1.00 32.41 112 ILE A C 1
ATOM 612 O O . ILE A 1 112 ? 179.703 -27.141 119.156 1.00 30.30 112 ILE A O 1
ATOM 617 N N . ALA A 1 113 ? 180.694 -27.411 121.167 1.00 36.82 113 ALA A N 1
ATOM 618 C CA . ALA A 1 113 ? 182.026 -27.608 120.616 1.00 30.36 113 ALA A CA 1
ATOM 619 C C . ALA A 1 113 ? 182.506 -29.030 120.890 1.00 32.50 113 ALA A C 1
ATOM 620 O O . ALA A 1 113 ? 182.120 -29.660 121.880 1.00 36.37 113 ALA A O 1
ATOM 622 N N . SER A 1 114 ? 183.332 -29.542 119.987 1.00 28.73 114 SER A N 1
ATOM 623 C CA . SER A 1 114 ? 183.908 -30.868 120.113 1.00 31.10 114 SER A CA 1
ATOM 624 C C . SER A 1 114 ? 185.406 -30.746 120.364 1.00 34.20 114 SER A C 1
ATOM 625 O O . SER A 1 114 ? 186.069 -29.830 119.869 1.00 33.49 114 SER A O 1
ATOM 628 N N . VAL A 1 115 ? 185.928 -31.686 121.142 1.00 32.63 115 VAL A N 1
ATOM 629 C CA . VAL A 1 115 ? 187.291 -31.627 121.651 1.00 37.25 115 VAL A CA 1
ATOM 630 C C . VAL A 1 115 ? 187.881 -33.020 121.519 1.00 28.76 115 VAL A C 1
ATOM 631 O O . VAL A 1 115 ? 187.400 -33.963 122.157 1.00 31.94 115 VAL A O 1
ATOM 635 N N . GLN A 1 116 ? 188.912 -33.155 120.697 1.00 34.90 116 GLN A N 1
ATOM 636 C CA . GLN A 1 116 ? 189.670 -34.397 120.641 1.00 31.82 116 GLN A CA 1
ATOM 637 C C . GLN A 1 116 ? 190.637 -34.453 121.816 1.00 38.26 116 GLN A C 1
ATOM 638 O O . GLN A 1 116 ? 191.463 -33.550 121.991 1.00 44.47 116 GLN A O 1
ATOM 644 N N . LEU A 1 117 ? 190.521 -35.497 122.636 1.00 34.89 117 LEU A N 1
ATOM 645 C CA . LEU A 1 117 ? 191.422 -35.720 123.757 1.00 37.89 117 LEU A CA 1
ATOM 646 C C . LEU A 1 117 ? 192.168 -37.028 123.564 1.00 44.27 117 LEU A C 1
ATOM 647 O O . LEU A 1 117 ? 191.596 -37.988 123.040 1.00 52.06 117 LEU A O 1
ATOM 652 N N . PRO A 1 118 ? 193.432 -37.103 123.968 1.00 41.64 118 PRO A N 1
ATOM 653 C CA . PRO A 1 118 ? 194.154 -38.380 123.884 1.00 42.49 118 PRO A CA 1
ATOM 654 C C . PRO A 1 118 ? 193.694 -39.371 124.944 1.00 50.69 118 PRO A C 1
ATOM 655 O O . PRO A 1 118 ? 193.297 -39.002 126.051 1.00 50.73 118 PRO A O 1
ATOM 659 N N . ASN A 1 119 ? 193.753 -40.650 124.591 1.00 65.62 119 ASN A N 1
ATOM 660 C CA . ASN A 1 119 ? 193.408 -41.714 125.530 1.00 71.44 119 ASN A CA 1
ATOM 661 C C . ASN A 1 119 ? 194.528 -41.942 126.542 1.00 77.06 119 ASN A C 1
ATOM 662 O O . ASN A 1 119 ? 195.399 -42.790 126.342 1.00 86.94 119 ASN A O 1
ATOM 667 N N . TYR A 1 129 ? 200.829 -30.450 124.229 1.00 68.97 129 TYR A N 1
ATOM 668 C CA . TYR A 1 129 ? 201.100 -29.047 124.528 1.00 68.03 129 TYR A CA 1
ATOM 669 C C . TYR A 1 129 ? 200.900 -28.171 123.296 1.00 72.46 129 TYR A C 1
ATOM 670 O O . TYR A 1 129 ? 201.429 -28.460 122.224 1.00 72.86 129 TYR A O 1
ATOM 679 N N . GLY A 1 144 ? 195.323 -33.136 118.951 1.00 63.75 144 GLY A N 1
ATOM 680 C CA . GLY A 1 144 ? 193.892 -32.984 119.151 1.00 63.58 144 GLY A CA 1
ATOM 681 C C . GLY A 1 144 ? 193.387 -31.590 118.826 1.00 68.76 144 GLY A C 1
ATOM 682 O O . GLY A 1 144 ? 194.026 -30.599 119.174 1.00 72.74 144 GLY A O 1
ATOM 683 N N . LYS A 1 145 ? 192.238 -31.503 118.162 1.00 67.09 145 LYS A N 1
ATOM 684 C CA . LYS A 1 145 ? 191.703 -30.229 117.707 1.00 62.04 145 LYS A CA 1
ATOM 685 C C . LYS A 1 145 ? 190.381 -29.918 118.402 1.00 57.15 145 LYS A C 1
ATOM 686 O O . LYS A 1 145 ? 189.815 -30.741 119.129 1.00 46.45 145 LYS A O 1
ATOM 692 N N . ILE A 1 146 ? 189.897 -28.702 118.149 1.00 51.85 146 ILE A N 1
ATOM 693 C CA . ILE A 1 146 ? 188.726 -28.131 118.801 1.00 47.65 146 ILE A CA 1
ATOM 694 C C . ILE A 1 146 ? 187.861 -27.491 117.723 1.00 50.53 146 ILE A C 1
ATOM 695 O O . ILE A 1 146 ? 188.311 -26.568 117.037 1.00 57.71 146 ILE A O 1
ATOM 700 N N . GLU A 1 147 ? 186.630 -27.985 117.560 1.00 44.43 147 GLU A N 1
ATOM 701 C CA . GLU A 1 147 ? 185.763 -27.569 116.463 1.00 46.20 147 GLU A CA 1
ATOM 702 C C . GLU A 1 147 ? 184.381 -27.183 116.973 1.00 46.76 147 GLU A C 1
ATOM 703 O O . GLU A 1 147 ? 183.817 -27.851 117.844 1.00 47.06 147 GLU A O 1
ATOM 705 N N . ILE A 1 148 ? 183.832 -26.107 116.416 1.00 47.88 148 ILE A N 1
ATOM 706 C CA . ILE A 1 148 ? 182.461 -25.703 116.710 1.00 44.31 148 ILE A CA 1
ATOM 707 C C . ILE A 1 148 ? 181.514 -26.586 115.908 1.00 51.20 148 ILE A C 1
ATOM 708 O O . ILE A 1 148 ? 181.526 -26.560 114.673 1.00 58.19 148 ILE A O 1
ATOM 713 N N . GLU A 1 149 ? 180.678 -27.357 116.603 1.00 46.01 149 GLU A N 1
ATOM 714 C CA . GLU A 1 149 ? 179.767 -28.255 115.903 1.00 40.01 149 GLU A CA 1
ATOM 715 C C . GLU A 1 149 ? 178.410 -27.621 115.619 1.00 41.51 149 GLU A C 1
ATOM 716 O O . GLU A 1 149 ? 177.847 -27.839 114.543 1.00 37.44 149 GLU A O 1
ATOM 722 N N . ILE A 1 150 ? 177.852 -26.854 116.554 1.00 39.50 150 ILE A N 1
ATOM 723 C CA . ILE A 1 150 ? 176.526 -26.274 116.387 1.00 38.77 150 ILE A CA 1
ATOM 724 C C . ILE A 1 150 ? 176.528 -24.875 116.979 1.00 40.46 150 ILE A C 1
ATOM 725 O O . ILE A 1 150 ? 177.088 -24.652 118.059 1.00 37.49 150 ILE A O 1
ATOM 730 N N . LYS A 1 151 ? 175.889 -23.935 116.280 1.00 31.17 151 LYS A N 1
ATOM 731 C CA . LYS A 1 151 ? 175.557 -22.627 116.834 1.00 36.43 151 LYS A CA 1
ATOM 732 C C . LYS A 1 151 ? 174.057 -22.391 116.703 1.00 40.14 151 LYS A C 1
ATOM 733 O O . LYS A 1 151 ? 173.483 -22.579 115.619 1.00 43.22 151 LYS A O 1
ATOM 739 N N . ILE A 1 152 ? 173.429 -21.967 117.798 1.00 34.53 152 ILE A N 1
ATOM 740 C CA . ILE A 1 152 ? 171.992 -21.718 117.851 1.00 32.14 152 ILE A CA 1
ATOM 741 C C . ILE A 1 152 ? 171.782 -20.269 118.258 1.00 35.94 152 ILE A C 1
ATOM 742 O O . ILE A 1 152 ? 172.329 -19.828 119.277 1.00 32.27 152 ILE A O 1
ATOM 747 N N . ASN A 1 153 ? 170.998 -19.530 117.463 1.00 31.71 153 ASN A N 1
ATOM 748 C CA . ASN A 1 153 ? 170.737 -18.125 117.775 1.00 33.20 153 ASN A CA 1
ATOM 749 C C . ASN A 1 153 ? 170.240 -17.997 119.199 1.00 29.62 153 ASN A C 1
ATOM 750 O O . ASN A 1 153 ? 169.360 -18.744 119.633 1.00 34.68 153 ASN A O 1
ATOM 755 N N . HIS A 1 154 ? 170.805 -17.036 119.918 1.00 26.16 154 HIS A N 1
ATOM 756 C CA . HIS A 1 154 ? 170.479 -16.813 121.314 1.00 29.64 154 HIS A CA 1
ATOM 757 C C . HIS A 1 154 ? 170.212 -15.329 121.517 1.00 29.48 154 HIS A C 1
ATOM 758 O O . HIS A 1 154 ? 170.887 -14.480 120.924 1.00 24.07 154 HIS A O 1
ATOM 765 N N . GLU A 1 155 ? 169.220 -15.023 122.354 1.00 24.31 155 GLU A N 1
ATOM 766 C CA . GLU A 1 155 ? 168.806 -13.651 122.602 1.00 27.88 155 GLU A CA 1
ATOM 767 C C . GLU A 1 155 ? 169.688 -13.065 123.706 1.00 36.19 155 GLU A C 1
ATOM 768 O O . GLU A 1 155 ? 169.533 -13.396 124.889 1.00 39.65 155 GLU A O 1
ATOM 774 N N . GLY A 1 156 ? 170.607 -12.188 123.315 1.00 28.93 156 GLY A N 1
ATOM 775 C CA . GLY A 1 156 ? 171.589 -11.661 124.231 1.00 29.01 156 GLY A CA 1
ATOM 776 C C . GLY A 1 156 ? 172.704 -12.655 124.454 1.00 29.91 156 GLY A C 1
ATOM 777 O O . GLY A 1 156 ? 172.713 -13.771 123.922 1.00 33.13 156 GLY A O 1
ATOM 778 N N . GLU A 1 157 ? 173.672 -12.235 125.264 1.00 25.05 157 GLU A N 1
ATOM 779 C CA . GLU A 1 157 ? 174.756 -13.130 125.636 1.00 28.80 157 GLU A CA 1
ATOM 780 C C . GLU A 1 157 ? 174.230 -14.270 126.516 1.00 25.18 157 GLU A C 1
ATOM 781 O O . GLU A 1 157 ? 173.178 -14.165 127.155 1.00 23.15 157 GLU A O 1
ATOM 787 N N . VAL A 1 158 ? 174.960 -15.384 126.505 1.00 27.42 158 VAL A N 1
ATOM 788 C CA . VAL A 1 158 ? 174.599 -16.585 127.254 1.00 27.92 158 VAL A CA 1
ATOM 789 C C . VAL A 1 158 ? 175.269 -16.461 128.618 1.00 30.23 158 VAL A C 1
ATOM 790 O O . VAL A 1 158 ? 176.484 -16.647 128.744 1.00 24.89 158 VAL A O 1
ATOM 794 N N . ASN A 1 159 ? 174.489 -16.098 129.640 1.00 23.89 159 ASN A N 1
ATOM 795 C CA . ASN A 1 159 ? 175.091 -15.949 130.962 1.00 27.80 159 ASN A CA 1
ATOM 796 C C . ASN A 1 159 ? 175.570 -17.285 131.487 1.00 28.75 159 ASN A C 1
ATOM 797 O O . ASN A 1 159 ? 176.626 -17.364 132.116 1.00 30.78 159 ASN A O 1
ATOM 802 N N . ARG A 1 160 ? 174.788 -18.337 131.263 1.00 27.31 160 ARG A N 1
ATOM 803 C CA . ARG A 1 160 ? 175.109 -19.668 131.743 1.00 28.01 160 ARG A CA 1
ATOM 804 C C . ARG A 1 160 ? 174.294 -20.657 130.924 1.00 30.62 160 ARG A C 1
ATOM 805 O O . ARG A 1 160 ? 173.154 -20.371 130.544 1.00 31.55 160 ARG A O 1
ATOM 813 N N . ALA A 1 161 ? 174.896 -21.801 130.632 1.00 25.79 161 ALA A N 1
ATOM 814 C CA . ALA A 1 161 ? 174.241 -22.851 129.863 1.00 28.76 161 ALA A CA 1
ATOM 815 C C . ALA A 1 161 ? 174.486 -24.175 130.559 1.00 24.11 161 ALA A C 1
ATOM 816 O O . ALA A 1 161 ? 175.638 -24.519 130.847 1.00 20.99 161 ALA A O 1
ATOM 818 N N . ARG A 1 162 ? 173.417 -24.923 130.815 1.00 20.83 162 ARG A N 1
ATOM 819 C CA . ARG A 1 162 ? 173.553 -26.167 131.558 1.00 28.54 162 ARG A CA 1
ATOM 820 C C . ARG A 1 162 ? 172.677 -27.233 130.923 1.00 26.96 162 ARG A C 1
ATOM 821 O O . ARG A 1 162 ? 171.502 -26.979 130.647 1.00 20.63 162 ARG A O 1
ATOM 829 N N . TYR A 1 163 ? 173.242 -28.420 130.708 1.00 21.57 163 TYR A N 1
ATOM 830 C CA . TYR A 1 163 ? 172.466 -29.500 130.125 1.00 28.27 163 TYR A CA 1
ATOM 831 C C . TYR A 1 163 ? 171.690 -30.225 131.218 1.00 25.48 163 TYR A C 1
ATOM 832 O O . TYR A 1 163 ? 172.102 -30.278 132.379 1.00 24.44 163 TYR A O 1
ATOM 841 N N . MET A 1 164 ? 170.561 -30.779 130.831 1.00 21.65 164 MET A N 1
ATOM 842 C CA . MET A 1 164 ? 169.715 -31.508 131.756 1.00 23.91 164 MET A CA 1
ATOM 843 C C . MET A 1 164 ? 170.235 -32.934 131.913 1.00 24.30 164 MET A C 1
ATOM 844 O O . MET A 1 164 ? 170.312 -33.662 130.919 1.00 26.57 164 MET A O 1
ATOM 849 N N . PRO A 1 165 ? 170.604 -33.366 133.131 1.00 26.15 165 PRO A N 1
ATOM 850 C CA . PRO A 1 165 ? 171.179 -34.718 133.308 1.00 29.36 165 PRO A CA 1
ATOM 851 C C . PRO A 1 165 ? 170.354 -35.837 132.695 1.00 37.90 165 PRO A C 1
ATOM 852 O O . PRO A 1 165 ? 170.921 -36.760 132.098 1.00 26.00 165 PRO A O 1
ATOM 856 N N . GLN A 1 166 ? 169.028 -35.795 132.839 1.00 40.57 166 GLN A N 1
ATOM 857 C CA . GLN A 1 166 ? 168.213 -36.894 132.335 1.00 36.59 166 GLN A CA 1
ATOM 858 C C . GLN A 1 166 ? 168.071 -36.876 130.812 1.00 40.28 166 GLN A C 1
ATOM 859 O O . GLN A 1 166 ? 167.636 -37.877 130.241 1.00 33.59 166 GLN A O 1
ATOM 865 N N . ASN A 1 167 ? 168.437 -35.781 130.142 1.00 37.47 167 ASN A N 1
ATOM 866 C CA . ASN A 1 167 ? 168.464 -35.753 128.682 1.00 33.78 167 ASN A CA 1
ATOM 867 C C . ASN A 1 167 ? 169.388 -34.633 128.228 1.00 32.45 167 ASN A C 1
ATOM 868 O O . ASN A 1 167 ? 168.952 -33.483 128.095 1.00 35.90 167 ASN A O 1
ATOM 873 N N . PRO A 1 168 ? 170.666 -34.937 127.979 1.00 30.67 168 PRO A N 1
ATOM 874 C CA . PRO A 1 168 ? 171.655 -33.881 127.703 1.00 30.63 168 PRO A CA 1
ATOM 875 C C . PRO A 1 168 ? 171.460 -33.162 126.375 1.00 35.20 168 PRO A C 1
ATOM 876 O O . PRO A 1 168 ? 172.198 -32.205 126.110 1.00 37.21 168 PRO A O 1
ATOM 880 N N . CYS A 1 169 ? 170.502 -33.579 125.537 1.00 30.88 169 CYS A N 1
ATOM 881 C CA . CYS A 1 169 ? 170.101 -32.754 124.395 1.00 30.88 169 CYS A CA 1
ATOM 882 C C . CYS A 1 169 ? 169.382 -31.486 124.824 1.00 33.82 169 CYS A C 1
ATOM 883 O O . CYS A 1 169 ? 169.292 -30.545 124.028 1.00 32.56 169 CYS A O 1
ATOM 886 N N . ILE A 1 170 ? 168.847 -31.449 126.044 1.00 32.03 170 ILE A N 1
ATOM 887 C CA . ILE A 1 170 ? 168.093 -30.301 126.534 1.00 28.72 170 ILE A CA 1
ATOM 888 C C . ILE A 1 170 ? 169.048 -29.370 127.269 1.00 29.00 170 ILE A C 1
ATOM 889 O O . ILE A 1 170 ? 169.669 -29.771 128.264 1.00 27.67 170 ILE A O 1
ATOM 894 N N . ILE A 1 171 ? 169.159 -28.123 126.797 1.00 28.12 171 ILE A N 1
ATOM 895 C CA . ILE A 1 171 ? 170.030 -27.122 127.413 1.00 27.17 171 ILE A CA 1
ATOM 896 C C . ILE A 1 171 ? 169.187 -25.964 127.926 1.00 27.30 171 ILE A C 1
ATOM 897 O O . ILE A 1 171 ? 168.384 -25.394 127.176 1.00 24.96 171 ILE A O 1
ATOM 902 N N . ALA A 1 172 ? 169.409 -25.578 129.178 1.00 25.46 172 ALA A N 1
ATOM 903 C CA . ALA A 1 172 ? 168.849 -24.339 129.706 1.00 24.77 172 ALA A CA 1
ATOM 904 C C . ALA A 1 172 ? 169.915 -23.257 129.658 1.00 29.56 172 ALA A C 1
ATOM 905 O O . ALA A 1 172 ? 171.089 -23.534 129.909 1.00 29.78 172 ALA A O 1
ATOM 907 N N . THR A 1 173 ? 169.511 -22.031 129.304 1.00 31.22 173 THR A N 1
ATOM 908 C CA . THR A 1 173 ? 170.410 -20.882 129.312 1.00 26.24 173 THR A CA 1
ATOM 909 C C . THR A 1 173 ? 169.779 -19.738 130.093 1.00 26.26 173 THR A C 1
ATOM 910 O O . THR A 1 173 ? 168.550 -19.606 130.163 1.00 26.09 173 THR A O 1
ATOM 914 N N . LYS A 1 174 ? 170.646 -18.920 130.680 1.00 22.99 174 LYS A N 1
ATOM 915 C CA . LYS A 1 174 ? 170.278 -17.674 131.345 1.00 21.76 174 LYS A CA 1
ATOM 916 C C . LYS A 1 174 ? 170.603 -16.511 130.412 1.00 27.12 174 LYS A C 1
ATOM 917 O O . LYS A 1 174 ? 171.694 -16.462 129.834 1.00 28.10 174 LYS A O 1
ATOM 923 N N . THR A 1 175 ? 169.665 -15.580 130.265 1.00 25.86 175 THR A N 1
ATOM 924 C CA . THR A 1 175 ? 169.758 -14.512 129.278 1.00 24.30 175 THR A CA 1
ATOM 925 C C . THR A 1 175 ? 169.718 -13.150 129.956 1.00 30.04 175 THR A C 1
ATOM 926 O O . THR A 1 175 ? 169.294 -13.039 131.107 1.00 26.33 175 THR A O 1
ATOM 930 N N . PRO A 1 176 ? 170.190 -12.094 129.283 1.00 29.93 176 PRO A N 1
ATOM 931 C CA . PRO A 1 176 ? 170.151 -10.763 129.906 1.00 25.21 176 PRO A CA 1
ATOM 932 C C . PRO A 1 176 ? 168.742 -10.245 130.139 1.00 28.25 176 PRO A C 1
ATOM 933 O O . PRO A 1 176 ? 168.509 -9.550 131.135 1.00 29.98 176 PRO A O 1
ATOM 937 N N . SER A 1 177 ? 167.802 -10.523 129.237 1.00 31.38 177 SER A N 1
ATOM 938 C CA . SER A 1 177 ? 166.401 -10.460 129.622 1.00 33.55 177 SER A CA 1
ATOM 939 C C . SER A 1 177 ? 166.202 -11.483 130.721 1.00 50.37 177 SER A C 1
ATOM 940 O O . SER A 1 177 ? 166.873 -12.512 130.755 1.00 68.18 177 SER A O 1
ATOM 943 N N . SER A 1 178 ? 165.280 -11.228 131.616 1.00 47.82 178 SER A N 1
ATOM 944 C CA . SER A 1 178 ? 165.289 -12.145 132.751 1.00 39.12 178 SER A CA 1
ATOM 945 C C . SER A 1 178 ? 164.934 -13.601 132.390 1.00 31.30 178 SER A C 1
ATOM 946 O O . SER A 1 178 ? 165.050 -14.470 133.263 1.00 33.73 178 SER A O 1
ATOM 949 N N . ASP A 1 179 ? 164.538 -13.913 131.154 1.00 29.19 179 ASP A N 1
ATOM 950 C CA . ASP A 1 179 ? 164.045 -15.260 130.852 1.00 25.16 179 ASP A CA 1
ATOM 951 C C . ASP A 1 179 ? 165.149 -16.317 130.917 1.00 25.82 179 ASP A C 1
ATOM 952 O O . ASP A 1 179 ? 166.310 -16.079 130.565 1.00 24.36 179 ASP A O 1
ATOM 957 N N . VAL A 1 180 ? 164.747 -17.520 131.325 1.00 25.37 180 VAL A N 1
ATOM 958 C CA . VAL A 1 180 ? 165.508 -18.727 131.068 1.00 24.22 180 VAL A CA 1
ATOM 959 C C . VAL A 1 180 ? 164.934 -19.379 129.813 1.00 25.28 180 VAL A C 1
ATOM 960 O O . VAL A 1 180 ? 163.709 -19.515 129.669 1.00 31.11 180 VAL A O 1
ATOM 964 N N . LEU A 1 181 ? 165.815 -19.739 128.890 1.00 20.05 181 LEU A N 1
ATOM 965 C CA . LEU A 1 181 ? 165.457 -20.373 127.630 1.00 29.02 181 LEU A CA 1
ATOM 966 C C . LEU A 1 181 ? 165.866 -21.832 127.678 1.00 28.95 181 LEU A C 1
ATOM 967 O O . LEU A 1 181 ? 166.886 -22.191 128.274 1.00 29.39 181 LEU A O 1
ATOM 972 N N . VAL A 1 182 ? 165.047 -22.678 127.073 1.00 29.27 182 VAL A N 1
ATOM 973 C CA . VAL A 1 182 ? 165.357 -24.092 126.958 1.00 30.94 182 VAL A CA 1
ATOM 974 C C . VAL A 1 182 ? 165.489 -24.411 125.482 1.00 34.03 182 VAL A C 1
ATOM 975 O O . VAL A 1 182 ? 164.614 -24.055 124.685 1.00 28.82 182 VAL A O 1
ATOM 979 N N . PHE A 1 183 ? 166.590 -25.049 125.116 1.00 30.82 183 PHE A N 1
ATOM 980 C CA . PHE A 1 183 ? 166.797 -25.504 123.758 1.00 29.21 183 PHE A CA 1
ATOM 981 C C . PHE A 1 183 ? 166.971 -27.010 123.767 1.00 31.78 183 PHE A C 1
ATOM 982 O O . PHE A 1 183 ? 167.509 -27.575 124.726 1.00 37.02 183 PHE A O 1
ATOM 990 N N . ASP A 1 184 ? 166.477 -27.652 122.710 1.00 27.38 184 ASP A N 1
ATOM 991 C CA . ASP A 1 184 ? 166.849 -29.015 122.349 1.00 25.52 184 ASP A CA 1
ATOM 992 C C . ASP A 1 184 ? 167.738 -28.874 121.115 1.00 34.15 184 ASP A C 1
ATOM 993 O O . ASP A 1 184 ? 167.243 -28.564 120.024 1.00 40.85 184 ASP A O 1
ATOM 998 N N . TYR A 1 185 ? 169.054 -29.062 121.282 1.00 30.87 185 TYR A N 1
ATOM 999 C CA . TYR A 1 185 ? 169.939 -28.705 120.176 1.00 41.73 185 TYR A CA 1
ATOM 1000 C C . TYR A 1 185 ? 169.844 -29.673 118.998 1.00 44.78 185 TYR A C 1
ATOM 1001 O O . TYR A 1 185 ? 170.372 -29.361 117.924 1.00 47.53 185 TYR A O 1
ATOM 1010 N N . THR A 1 186 ? 169.187 -30.825 119.169 1.00 42.60 186 THR A N 1
ATOM 1011 C CA . THR A 1 186 ? 168.899 -31.707 118.045 1.00 43.40 186 THR A CA 1
ATOM 1012 C C . THR A 1 186 ? 167.768 -31.185 117.177 1.00 45.47 186 THR A C 1
ATOM 1013 O O . THR A 1 186 ? 167.600 -31.664 116.052 1.00 46.56 186 THR A O 1
ATOM 1017 N N . LYS A 1 187 ? 166.984 -30.230 117.674 1.00 42.39 187 LYS A N 1
ATOM 1018 C CA . LYS A 1 187 ? 165.864 -29.682 116.922 1.00 46.88 187 LYS A CA 1
ATOM 1019 C C . LYS A 1 187 ? 166.231 -28.424 116.150 1.00 49.82 187 LYS A C 1
ATOM 1020 O O . LYS A 1 187 ? 165.336 -27.739 115.648 1.00 57.40 187 LYS A O 1
ATOM 1026 N N . HIS A 1 188 ? 167.515 -28.099 116.052 1.00 42.48 188 HIS A N 1
ATOM 1027 C CA . HIS A 1 188 ? 167.952 -26.922 115.325 1.00 42.37 188 HIS A CA 1
ATOM 1028 C C . HIS A 1 188 ? 169.001 -27.323 114.300 1.00 54.62 188 HIS A C 1
ATOM 1029 O O . HIS A 1 188 ? 169.699 -28.328 114.479 1.00 56.11 188 HIS A O 1
ATOM 1036 N N . PRO A 1 189 ? 169.109 -26.579 113.199 1.00 60.14 189 PRO A N 1
ATOM 1037 C CA . PRO A 1 189 ? 170.187 -26.840 112.240 1.00 64.82 189 PRO A CA 1
ATOM 1038 C C . PRO A 1 189 ? 171.552 -26.529 112.835 1.00 69.79 189 PRO A C 1
ATOM 1039 O O . PRO A 1 189 ? 171.691 -25.750 113.784 1.00 67.60 189 PRO A O 1
ATOM 1043 N N . SER A 1 190 ? 172.577 -27.162 112.259 1.00 75.78 190 SER A N 1
ATOM 1044 C CA . SER A 1 190 ? 173.941 -26.909 112.710 1.00 75.85 190 SER A CA 1
ATOM 1045 C C . SER A 1 190 ? 174.350 -25.462 112.465 1.00 70.29 190 SER A C 1
ATOM 1046 O O . SER A 1 190 ? 175.149 -24.904 113.232 1.00 62.65 190 SER A O 1
ATOM 1049 N N . LYS A 1 191 ? 173.767 -24.788 111.322 1.00 64.01 191 LYS A N 1
ATOM 1050 C CA . LYS A 1 191 ? 174.088 -23.388 111.078 1.00 63.52 191 LYS A CA 1
ATOM 1051 C C . LYS A 1 191 ? 172.966 -22.475 111.560 1.00 55.90 191 LYS A C 1
ATOM 1052 O O . LYS A 1 191 ? 171.786 -22.775 111.362 1.00 55.31 191 LYS A O 1
ATOM 1058 N N . PRO A 1 192 ? 173.323 -21.364 112.192 1.00 52.12 192 PRO A N 1
ATOM 1059 C CA . PRO A 1 192 ? 172.311 -20.505 112.807 1.00 50.75 192 PRO A CA 1
ATOM 1060 C C . PRO A 1 192 ? 171.424 -19.831 111.773 1.00 52.76 192 PRO A C 1
ATOM 1061 O O . PRO A 1 192 ? 171.777 -19.661 110.604 1.00 53.76 192 PRO A O 1
ATOM 1065 N N . ASP A 1 193 ? 170.261 -19.430 112.243 1.00 51.19 193 ASP A N 1
ATOM 1066 C CA . ASP A 1 193 ? 169.225 -18.816 111.430 1.00 50.69 193 ASP A CA 1
ATOM 1067 C C . ASP A 1 193 ? 169.656 -17.426 110.977 1.00 42.39 193 ASP A C 1
ATOM 1068 O O . ASP A 1 193 ? 169.737 -16.510 111.810 1.00 34.34 193 ASP A O 1
ATOM 1073 N N . PRO A 1 194 ? 169.893 -17.212 109.681 1.00 39.34 194 PRO A N 1
ATOM 1074 C CA . PRO A 1 194 ? 170.390 -15.907 109.216 1.00 40.65 194 PRO A CA 1
ATOM 1075 C C . PRO A 1 194 ? 169.405 -14.772 109.409 1.00 39.76 194 PRO A C 1
ATOM 1076 O O . PRO A 1 194 ? 169.805 -13.610 109.289 1.00 42.41 194 PRO A O 1
ATOM 1080 N N . SER A 1 195 ? 168.139 -15.064 109.698 1.00 38.75 195 SER A N 1
ATOM 1081 C CA . SER A 1 195 ? 167.207 -14.003 110.057 1.00 43.85 195 SER A CA 1
ATOM 1082 C C . SER A 1 195 ? 167.595 -13.318 111.365 1.00 45.85 195 SER A C 1
ATOM 1083 O O . SER A 1 195 ? 167.105 -12.217 111.646 1.00 39.92 195 SER A O 1
ATOM 1086 N N . GLY A 1 196 ? 168.478 -13.928 112.159 1.00 38.95 196 GLY A N 1
ATOM 1087 C CA . GLY A 1 196 ? 168.816 -13.386 113.456 1.00 37.04 196 GLY A CA 1
ATOM 1088 C C . GLY A 1 196 ? 167.796 -13.659 114.541 1.00 42.37 196 GLY A C 1
ATOM 1089 O O . GLY A 1 196 ? 167.972 -13.191 115.674 1.00 42.32 196 GLY A O 1
ATOM 1090 N N . GLU A 1 197 ? 166.747 -14.411 114.235 1.00 40.81 197 GLU A N 1
ATOM 1091 C CA . GLU A 1 197 ? 165.675 -14.678 115.180 1.00 46.20 197 GLU A CA 1
ATOM 1092 C C . GLU A 1 197 ? 166.046 -15.821 116.126 1.00 43.50 197 GLU A C 1
ATOM 1093 O O . GLU A 1 197 ? 166.663 -16.812 115.720 1.00 40.47 197 GLU A O 1
ATOM 1099 N N . CYS A 1 198 ? 165.683 -15.662 117.399 1.00 43.81 198 CYS A N 1
ATOM 1100 C CA . CYS A 1 198 ? 165.910 -16.671 118.430 1.00 38.58 198 CYS A CA 1
ATOM 1101 C C . CYS A 1 198 ? 164.628 -17.470 118.630 1.00 39.06 198 CYS A C 1
ATOM 1102 O O . CYS A 1 198 ? 163.575 -16.892 118.924 1.00 42.30 198 CYS A O 1
ATOM 1105 N N . ASN A 1 199 ? 164.714 -18.796 118.478 1.00 35.69 199 ASN A N 1
ATOM 1106 C CA . ASN A 1 199 ? 163.549 -19.683 118.547 1.00 34.68 199 ASN A CA 1
ATOM 1107 C C . ASN A 1 199 ? 163.737 -20.747 119.617 1.00 32.34 199 ASN A C 1
ATOM 1108 O O . ASN A 1 199 ? 163.986 -21.918 119.294 1.00 28.21 199 ASN A O 1
ATOM 1113 N N . PRO A 1 200 ? 163.593 -20.389 120.893 1.00 32.87 200 PRO A N 1
ATOM 1114 C CA . PRO A 1 200 ? 163.772 -21.381 121.956 1.00 32.43 200 PRO A CA 1
ATOM 1115 C C . PRO A 1 200 ? 162.642 -22.390 121.953 1.00 28.38 200 PRO A C 1
ATOM 1116 O O . PRO A 1 200 ? 161.513 -22.099 121.557 1.00 36.45 200 PRO A O 1
ATOM 1120 N N . ASP A 1 201 ? 162.956 -23.595 122.405 1.00 31.05 201 ASP A N 1
ATOM 1121 C CA . ASP A 1 201 ? 161.920 -24.604 122.557 1.00 31.54 201 ASP A CA 1
ATOM 1122 C C . ASP A 1 201 ? 161.034 -24.354 123.768 1.00 38.47 201 ASP A C 1
ATOM 1123 O O . ASP A 1 201 ? 159.878 -24.793 123.770 1.00 41.48 201 ASP A O 1
ATOM 1128 N N . LEU A 1 202 ? 161.537 -23.657 124.789 1.00 35.85 202 LEU A N 1
ATOM 1129 C CA . LEU A 1 202 ? 160.690 -23.199 125.883 1.00 30.75 202 LEU A CA 1
ATOM 1130 C C . LEU A 1 202 ? 161.202 -21.860 126.377 1.00 29.79 202 LEU A C 1
ATOM 1131 O O . LEU A 1 202 ? 162.405 -21.583 126.362 1.00 25.02 202 LEU A O 1
ATOM 1136 N N . ARG A 1 203 ? 160.276 -21.029 126.819 1.00 27.59 203 ARG A N 1
ATOM 1137 C CA . ARG A 1 203 ? 160.616 -19.736 127.391 1.00 31.90 203 ARG A CA 1
ATOM 1138 C C . ARG A 1 203 ? 160.085 -19.723 128.814 1.00 31.09 203 ARG A C 1
ATOM 1139 O O . ARG A 1 203 ? 158.866 -19.760 129.023 1.00 28.28 203 ARG A O 1
ATOM 1147 N N . LEU A 1 204 ? 161.000 -19.678 129.789 1.00 28.39 204 LEU A N 1
ATOM 1148 C CA . LEU A 1 204 ? 160.655 -19.820 131.199 1.00 22.79 204 LEU A CA 1
ATOM 1149 C C . LEU A 1 204 ? 160.613 -18.448 131.862 1.00 24.09 204 LEU A C 1
ATOM 1150 O O . LEU A 1 204 ? 161.643 -17.782 132.000 1.00 24.41 204 LEU A O 1
ATOM 1155 N N . ARG A 1 205 ? 159.424 -18.060 132.304 1.00 22.76 205 ARG A N 1
ATOM 1156 C CA . ARG A 1 205 ? 159.115 -16.720 132.765 1.00 27.15 205 ARG A CA 1
ATOM 1157 C C . ARG A 1 205 ? 159.089 -16.705 134.293 1.00 28.06 205 ARG A C 1
ATOM 1158 O O . ARG A 1 205 ? 158.826 -17.729 134.928 1.00 29.62 205 ARG A O 1
ATOM 1166 N N . GLY A 1 206 ? 159.388 -15.548 134.888 1.00 31.46 206 GLY A N 1
ATOM 1167 C CA . GLY A 1 206 ? 159.306 -15.457 136.340 1.00 25.10 206 GLY A CA 1
ATOM 1168 C C . GLY A 1 206 ? 160.253 -14.479 137.019 1.00 23.79 206 GLY A C 1
ATOM 1169 O O . GLY A 1 206 ? 160.000 -14.048 138.146 1.00 24.83 206 GLY A O 1
ATOM 1170 N N . HIS A 1 207 ? 161.358 -14.143 136.372 1.00 23.07 207 HIS A N 1
ATOM 1171 C CA . HIS A 1 207 ? 162.330 -13.218 136.928 1.00 24.44 207 HIS A CA 1
ATOM 1172 C C . HIS A 1 207 ? 162.087 -11.819 136.380 1.00 24.72 207 HIS A C 1
ATOM 1173 O O . HIS A 1 207 ? 161.502 -11.655 135.314 1.00 24.25 207 HIS A O 1
ATOM 1180 N N . GLN A 1 208 ? 162.557 -10.806 137.119 1.00 22.10 208 GLN A N 1
ATOM 1181 C CA . GLN A 1 208 ? 162.569 -9.438 136.606 1.00 30.10 208 GLN A CA 1
ATOM 1182 C C . GLN A 1 208 ? 163.958 -8.974 136.193 1.00 29.77 208 GLN A C 1
ATOM 1183 O O . GLN A 1 208 ? 164.079 -7.957 135.505 1.00 30.40 208 GLN A O 1
ATOM 1189 N N . LYS A 1 209 ? 165.004 -9.695 136.579 1.00 25.90 209 LYS A N 1
ATOM 1190 C CA . LYS A 1 209 ? 166.370 -9.314 136.249 1.00 22.40 209 LYS A CA 1
ATOM 1191 C C . LYS A 1 209 ? 167.140 -10.557 135.846 1.00 21.38 209 LYS A C 1
ATOM 1192 O O . LYS A 1 209 ? 166.774 -11.678 136.206 1.00 24.98 209 LYS A O 1
ATOM 1198 N N . GLU A 1 210 ? 168.228 -10.347 135.111 1.00 16.08 210 GLU A N 1
ATOM 1199 C CA . GLU A 1 210 ? 169.099 -11.447 134.737 1.00 27.53 210 GLU A CA 1
ATOM 1200 C C . GLU A 1 210 ? 169.764 -12.058 135.975 1.00 19.31 210 GLU A C 1
ATOM 1201 O O . GLU A 1 210 ? 169.713 -11.522 137.088 1.00 21.81 210 GLU A O 1
ATOM 1207 N N . GLY A 1 211 ? 170.399 -13.198 135.757 1.00 16.78 211 GLY A N 1
ATOM 1208 C CA . GLY A 1 211 ? 171.172 -13.857 136.780 1.00 17.97 211 GLY A CA 1
ATOM 1209 C C . GLY A 1 211 ? 172.105 -14.865 136.152 1.00 26.52 211 GLY A C 1
ATOM 1210 O O . GLY A 1 211 ? 172.283 -14.901 134.929 1.00 27.63 211 GLY A O 1
ATOM 1211 N N . TYR A 1 212 ? 172.678 -15.707 137.011 1.00 21.58 212 TYR A N 1
ATOM 1212 C CA . TYR A 1 212 ? 173.636 -16.693 136.550 1.00 23.11 212 TYR A CA 1
ATOM 1213 C C . TYR A 1 212 ? 173.300 -18.081 137.096 1.00 24.88 212 TYR A C 1
ATOM 1214 O O . TYR A 1 212 ? 173.449 -19.081 136.389 1.00 30.18 212 TYR A O 1
ATOM 1223 N N . GLY A 1 213 ? 172.817 -18.158 138.330 1.00 19.97 213 GLY A N 1
ATOM 1224 C CA . GLY A 1 213 ? 172.563 -19.463 138.921 1.00 18.98 213 GLY A CA 1
ATOM 1225 C C . GLY A 1 213 ? 171.534 -20.287 138.169 1.00 23.66 213 GLY A C 1
ATOM 1226 O O . GLY A 1 213 ? 170.435 -19.799 137.888 1.00 28.81 213 GLY A O 1
ATOM 1227 N N . LEU A 1 214 ? 171.877 -21.534 137.845 1.00 20.74 214 LEU A N 1
ATOM 1228 C CA . LEU A 1 214 ? 171.029 -22.415 137.049 1.00 22.80 214 LEU A CA 1
ATOM 1229 C C . LEU A 1 214 ? 171.287 -23.854 137.479 1.00 23.58 214 LEU A C 1
ATOM 1230 O O . LEU A 1 214 ? 172.450 -24.273 137.513 1.00 29.03 214 LEU A O 1
ATOM 1235 N N . SER A 1 215 ? 170.229 -24.607 137.815 1.00 22.65 215 SER A N 1
ATOM 1236 C CA . SER A 1 215 ? 170.431 -25.972 138.309 1.00 21.59 215 SER A CA 1
ATOM 1237 C C . SER A 1 215 ? 169.262 -26.900 137.983 1.00 24.06 215 SER A C 1
ATOM 1238 O O . SER A 1 215 ? 168.122 -26.652 138.400 1.00 22.60 215 SER A O 1
ATOM 1241 N N . TRP A 1 216 ? 169.566 -27.997 137.273 1.00 20.40 216 TRP A N 1
ATOM 1242 C CA . TRP A 1 216 ? 168.613 -29.072 137.015 1.00 23.26 216 TRP A CA 1
ATOM 1243 C C . TRP A 1 216 ? 168.631 -30.087 138.149 1.00 23.58 216 TRP A C 1
ATOM 1244 O O . TRP A 1 216 ? 169.697 -30.538 138.573 1.00 19.47 216 TRP A O 1
ATOM 1255 N N . ASN A 1 217 ? 167.446 -30.488 138.594 1.00 19.23 217 ASN A N 1
ATOM 1256 C CA . ASN A 1 217 ? 167.333 -31.518 139.624 1.00 24.94 217 ASN A CA 1
ATOM 1257 C C . ASN A 1 217 ? 167.756 -32.860 139.036 1.00 32.87 217 ASN A C 1
ATOM 1258 O O . ASN A 1 217 ? 167.141 -33.315 138.065 1.00 27.63 217 ASN A O 1
ATOM 1263 N N . PRO A 1 218 ? 168.810 -33.506 139.549 1.00 33.46 218 PRO A N 1
ATOM 1264 C CA . PRO A 1 218 ? 169.217 -34.802 138.984 1.00 26.46 218 PRO A CA 1
ATOM 1265 C C . PRO A 1 218 ? 168.295 -35.955 139.375 1.00 33.97 218 PRO A C 1
ATOM 1266 O O . PRO A 1 218 ? 168.445 -37.054 138.824 1.00 32.79 218 PRO A O 1
ATOM 1270 N N . ASN A 1 219 ? 167.351 -35.747 140.295 1.00 32.62 219 ASN A N 1
ATOM 1271 C CA . ASN A 1 219 ? 166.429 -36.801 140.701 1.00 33.31 219 ASN A CA 1
ATOM 1272 C C . ASN A 1 219 ? 164.985 -36.564 140.299 1.00 37.90 219 ASN A C 1
ATOM 1273 O O . ASN A 1 219 ? 164.174 -37.486 140.430 1.00 39.16 219 ASN A O 1
ATOM 1278 N N . LEU A 1 220 ? 164.637 -35.363 139.846 1.00 34.47 220 LEU A N 1
ATOM 1279 C CA . LEU A 1 220 ? 163.290 -35.049 139.369 1.00 31.74 220 LEU A CA 1
ATOM 1280 C C . LEU A 1 220 ? 163.466 -34.412 137.999 1.00 31.98 220 LEU A C 1
ATOM 1281 O O . LEU A 1 220 ? 163.869 -33.249 137.894 1.00 34.33 220 LEU A O 1
ATOM 1286 N N . SER A 1 221 ? 163.187 -35.193 136.963 1.00 28.48 221 SER A N 1
ATOM 1287 C CA . SER A 1 221 ? 163.338 -34.747 135.588 1.00 29.83 221 SER A CA 1
ATOM 1288 C C . SER A 1 221 ? 162.611 -33.429 135.335 1.00 28.15 221 SER A C 1
ATOM 1289 O O . SER A 1 221 ? 161.420 -33.291 135.632 1.00 28.49 221 SER A O 1
ATOM 1292 N N . GLY A 1 222 ? 163.342 -32.452 134.796 1.00 25.52 222 GLY A N 1
ATOM 1293 C CA . GLY A 1 222 ? 162.723 -31.218 134.362 1.00 33.58 222 GLY A CA 1
ATOM 1294 C C . GLY A 1 222 ? 162.418 -30.208 135.446 1.00 31.70 222 GLY A C 1
ATOM 1295 O O . GLY A 1 222 ? 161.783 -29.190 135.162 1.00 25.77 222 GLY A O 1
ATOM 1296 N N . HIS A 1 223 ? 162.835 -30.446 136.679 1.00 29.40 223 HIS A N 1
ATOM 1297 C CA . HIS A 1 223 ? 162.689 -29.455 137.739 1.00 26.60 223 HIS A CA 1
ATOM 1298 C C . HIS A 1 223 ? 163.935 -28.572 137.731 1.00 26.00 223 HIS A C 1
ATOM 1299 O O . HIS A 1 223 ? 165.042 -29.034 138.036 1.00 27.83 223 HIS A O 1
ATOM 1306 N N . LEU A 1 224 ? 163.754 -27.307 137.361 1.00 25.77 224 LEU A N 1
ATOM 1307 C CA . LEU A 1 224 ? 164.849 -26.391 137.087 1.00 22.54 224 LEU A CA 1
ATOM 1308 C C . LEU A 1 224 ? 164.774 -25.182 138.018 1.00 31.62 224 LEU A C 1
ATOM 1309 O O . LEU A 1 224 ? 163.706 -24.565 138.178 1.00 23.66 224 LEU A O 1
ATOM 1314 N N . LEU A 1 225 ? 165.908 -24.871 138.650 1.00 21.34 225 LEU A N 1
ATOM 1315 C CA . LEU A 1 225 ? 166.074 -23.716 139.519 1.00 20.51 225 LEU A CA 1
ATOM 1316 C C . LEU A 1 225 ? 166.935 -22.662 138.843 1.00 17.77 225 LEU A C 1
ATOM 1317 O O . LEU A 1 225 ? 167.885 -22.984 138.118 1.00 25.37 225 LEU A O 1
ATOM 1322 N N . SER A 1 226 ? 166.635 -21.399 139.137 1.00 19.59 226 SER A N 1
ATOM 1323 C CA . SER A 1 226 ? 167.396 -20.286 138.591 1.00 19.22 226 SER A CA 1
ATOM 1324 C C . SER A 1 226 ? 167.485 -19.196 139.647 1.00 20.64 226 SER A C 1
ATOM 1325 O O . SER A 1 226 ? 166.528 -18.961 140.388 1.00 18.45 226 SER A O 1
ATOM 1328 N N . ALA A 1 227 ? 168.658 -18.575 139.745 1.00 20.47 227 ALA A N 1
ATOM 1329 C CA . ALA A 1 227 ? 168.919 -17.507 140.695 1.00 28.68 227 ALA A CA 1
ATOM 1330 C C . ALA A 1 227 ? 169.105 -16.201 139.931 1.00 25.01 227 ALA A C 1
ATOM 1331 O O . ALA A 1 227 ? 169.723 -16.182 138.862 1.00 21.21 227 ALA A O 1
ATOM 1333 N N . SER A 1 228 ? 168.599 -15.106 140.486 1.00 22.73 228 SER A N 1
ATOM 1334 C CA . SER A 1 228 ? 168.544 -13.855 139.744 1.00 24.89 228 SER A CA 1
ATOM 1335 C C . SER A 1 228 ? 169.021 -12.673 140.577 1.00 22.48 228 SER A C 1
ATOM 1336 O O . SER A 1 228 ? 168.948 -12.684 141.809 1.00 20.06 228 SER A O 1
ATOM 1339 N N . ASP A 1 229 ? 169.455 -11.620 139.870 1.00 22.23 229 ASP A N 1
ATOM 1340 C CA . ASP A 1 229 ? 169.715 -10.331 140.503 1.00 19.07 229 ASP A CA 1
ATOM 1341 C C . ASP A 1 229 ? 168.472 -9.701 141.120 1.00 22.76 229 ASP A C 1
ATOM 1342 O O . ASP A 1 229 ? 168.612 -8.706 141.833 1.00 20.35 229 ASP A O 1
ATOM 1347 N N . ASP A 1 230 ? 167.267 -10.234 140.863 1.00 22.26 230 ASP A N 1
ATOM 1348 C CA . ASP A 1 230 ? 166.058 -9.664 141.450 1.00 25.33 230 ASP A CA 1
ATOM 1349 C C . ASP A 1 230 ? 165.793 -10.173 142.856 1.00 25.15 230 ASP A C 1
ATOM 1350 O O . ASP A 1 230 ? 164.703 -9.952 143.367 1.00 26.11 230 ASP A O 1
ATOM 1355 N N . HIS A 1 231 ? 166.759 -10.860 143.468 1.00 29.95 231 HIS A N 1
ATOM 1356 C CA . HIS A 1 231 ? 166.725 -11.399 144.822 1.00 25.13 231 HIS A CA 1
ATOM 1357 C C . HIS A 1 231 ? 165.915 -12.688 144.919 1.00 20.28 231 HIS A C 1
ATOM 1358 O O . HIS A 1 231 ? 165.714 -13.188 146.038 1.00 27.04 231 HIS A O 1
ATOM 1365 N N . THR A 1 232 ? 165.445 -13.264 143.822 1.00 20.50 232 THR A N 1
ATOM 1366 C CA . THR A 1 232 ? 164.594 -14.438 143.942 1.00 21.54 232 THR A CA 1
ATOM 1367 C C . THR A 1 232 ? 165.203 -15.653 143.255 1.00 25.76 232 THR A C 1
ATOM 1368 O O . THR A 1 232 ? 166.143 -15.561 142.450 1.00 16.92 232 THR A O 1
ATOM 1372 N N . ILE A 1 233 ? 164.643 -16.804 143.616 1.00 19.32 233 ILE A N 1
ATOM 1373 C CA . ILE A 1 233 ? 164.954 -18.088 143.013 1.00 23.17 233 ILE A CA 1
ATOM 1374 C C . ILE A 1 233 ? 163.674 -18.609 142.376 1.00 22.04 233 ILE A C 1
ATOM 1375 O O . ILE A 1 233 ? 162.646 -18.702 143.053 1.00 21.73 233 ILE A O 1
ATOM 1380 N N . CYS A 1 234 ? 163.729 -18.955 141.091 1.00 22.86 234 CYS A N 1
ATOM 1381 C CA . CYS A 1 234 ? 162.563 -19.491 140.403 1.00 27.01 234 CYS A CA 1
ATOM 1382 C C . CYS A 1 234 ? 162.746 -20.978 140.158 1.00 22.45 234 CYS A C 1
ATOM 1383 O O . CYS A 1 234 ? 163.835 -21.441 139.804 1.00 22.73 234 CYS A O 1
ATOM 1386 N N . LEU A 1 235 ? 161.671 -21.706 140.372 1.00 18.61 235 LEU A N 1
ATOM 1387 C CA . LEU A 1 235 ? 161.575 -23.131 140.114 1.00 18.96 235 LEU A CA 1
ATOM 1388 C C . LEU A 1 235 ? 160.538 -23.367 139.019 1.00 28.68 235 LEU A C 1
ATOM 1389 O O . LEU A 1 235 ? 159.369 -22.985 139.171 1.00 30.81 235 LEU A O 1
ATOM 1394 N N . TRP A 1 236 ? 160.963 -23.992 137.923 1.00 26.09 236 TRP A N 1
ATOM 1395 C CA . TRP A 1 236 ? 160.048 -24.461 136.892 1.00 24.62 236 TRP A CA 1
ATOM 1396 C C . TRP A 1 236 ? 160.032 -25.985 136.857 1.00 21.96 236 TRP A C 1
ATOM 1397 O O . TRP A 1 236 ? 161.020 -26.643 137.191 1.00 27.39 236 TRP A O 1
ATOM 1408 N N . ASP A 1 237 ? 158.899 -26.537 136.441 1.00 28.07 237 ASP A N 1
ATOM 1409 C CA . ASP A 1 237 ? 158.743 -27.973 136.221 1.00 31.05 237 ASP A CA 1
ATOM 1410 C C . ASP A 1 237 ? 158.239 -28.127 134.793 1.00 36.56 237 ASP A C 1
ATOM 1411 O O . ASP A 1 237 ? 157.046 -27.952 134.531 1.00 37.10 237 ASP A O 1
ATOM 1416 N N . ILE A 1 238 ? 159.150 -28.446 133.874 1.00 37.06 238 ILE A N 1
ATOM 1417 C CA . ILE A 1 238 ? 158.809 -28.577 132.463 1.00 35.08 238 ILE A CA 1
ATOM 1418 C C . ILE A 1 238 ? 158.585 -30.028 132.070 1.00 35.73 238 ILE A C 1
ATOM 1419 O O . ILE A 1 238 ? 158.466 -30.333 130.878 1.00 39.15 238 ILE A O 1
ATOM 1424 N N . SER A 1 239 ? 158.528 -30.931 133.053 1.00 37.71 239 SER A N 1
ATOM 1425 C CA . SER A 1 239 ? 158.448 -32.361 132.770 1.00 42.46 239 SER A CA 1
ATOM 1426 C C . SER A 1 239 ? 157.242 -32.695 131.900 1.00 49.50 239 SER A C 1
ATOM 1427 O O . SER A 1 239 ? 157.337 -33.528 130.988 1.00 50.63 239 SER A O 1
ATOM 1430 N N . ALA A 1 240 ? 156.101 -32.061 132.167 1.00 52.22 240 ALA A N 1
ATOM 1431 C CA . ALA A 1 240 ? 154.856 -32.381 131.481 1.00 65.58 240 ALA A CA 1
ATOM 1432 C C . ALA A 1 240 ? 154.544 -31.425 130.335 1.00 70.71 240 ALA A C 1
ATOM 1433 O O . ALA A 1 240 ? 153.462 -31.517 129.745 1.00 75.75 240 ALA A O 1
ATOM 1435 N N . VAL A 1 241 ? 155.458 -30.527 129.998 1.00 66.68 241 VAL A N 1
ATOM 1436 C CA . VAL A 1 241 ? 155.223 -29.501 128.986 1.00 63.88 241 VAL A CA 1
ATOM 1437 C C . VAL A 1 241 ? 155.882 -29.938 127.679 1.00 69.60 241 VAL A C 1
ATOM 1438 O O . VAL A 1 241 ? 157.082 -30.255 127.682 1.00 67.85 241 VAL A O 1
ATOM 1442 N N . PRO A 1 242 ? 155.146 -29.974 126.566 1.00 72.85 242 PRO A N 1
ATOM 1443 C CA . PRO A 1 242 ? 155.776 -30.240 125.262 1.00 72.10 242 PRO A CA 1
ATOM 1444 C C . PRO A 1 242 ? 156.667 -29.079 124.837 1.00 64.29 242 PRO A C 1
ATOM 1445 O O . PRO A 1 242 ? 156.241 -27.920 124.829 1.00 56.88 242 PRO A O 1
ATOM 1449 N N . LYS A 1 243 ? 157.905 -29.404 124.458 1.00 61.87 243 LYS A N 1
ATOM 1450 C CA . LYS A 1 243 ? 158.918 -28.392 124.145 1.00 61.97 243 LYS A CA 1
ATOM 1451 C C . LYS A 1 243 ? 158.696 -27.884 122.720 1.00 60.33 243 LYS A C 1
ATOM 1452 O O . LYS A 1 243 ? 159.383 -28.260 121.766 1.00 69.03 243 LYS A O 1
ATOM 1458 N N . GLU A 1 244 ? 157.713 -26.988 122.586 1.00 49.69 244 GLU A N 1
ATOM 1459 C CA . GLU A 1 244 ? 157.298 -26.462 121.290 1.00 51.97 244 GLU A CA 1
ATOM 1460 C C . GLU A 1 244 ? 157.224 -24.933 121.286 1.00 53.80 244 GLU A C 1
ATOM 1461 O O . GLU A 1 244 ? 156.442 -24.355 120.528 1.00 53.56 244 GLU A O 1
ATOM 1467 N N . GLY A 1 245 ? 158.027 -24.260 122.123 1.00 47.05 245 GLY A N 1
ATOM 1468 C CA . GLY A 1 245 ? 158.094 -22.806 122.146 1.00 45.34 245 GLY A CA 1
ATOM 1469 C C . GLY A 1 245 ? 157.194 -22.111 123.153 1.00 43.13 245 GLY A C 1
ATOM 1470 O O . GLY A 1 245 ? 157.215 -20.875 123.227 1.00 46.02 245 GLY A O 1
ATOM 1471 N N . LYS A 1 246 ? 156.410 -22.858 123.923 1.00 35.77 246 LYS A N 1
ATOM 1472 C CA . LYS A 1 246 ? 155.497 -22.270 124.890 1.00 36.57 246 LYS A CA 1
ATOM 1473 C C . LYS A 1 246 ? 156.253 -21.413 125.914 1.00 33.83 246 LYS A C 1
ATOM 1474 O O . LYS A 1 246 ? 157.459 -21.550 126.125 1.00 31.96 246 LYS A O 1
ATOM 1480 N N . VAL A 1 247 ? 155.527 -20.495 126.529 1.00 32.01 247 VAL A N 1
ATOM 1481 C CA . VAL A 1 247 ? 156.005 -19.759 127.688 1.00 26.80 247 VAL A CA 1
ATOM 1482 C C . VAL A 1 247 ? 155.534 -20.503 128.930 1.00 37.43 247 VAL A C 1
ATOM 1483 O O . VAL A 1 247 ? 154.365 -20.903 129.017 1.00 35.20 247 VAL A O 1
ATOM 1487 N N . VAL A 1 248 ? 156.435 -20.716 129.887 1.00 26.91 248 VAL A N 1
ATOM 1488 C CA . VAL A 1 248 ? 156.079 -21.416 131.120 1.00 32.79 248 VAL A CA 1
ATOM 1489 C C . VAL A 1 248 ? 156.352 -20.508 132.311 1.00 30.23 248 VAL A C 1
ATOM 1490 O O . VAL A 1 248 ? 157.465 -19.996 132.471 1.00 27.69 248 VAL A O 1
ATOM 1494 N N . ASP A 1 249 ? 155.343 -20.330 133.153 1.00 27.06 249 ASP A N 1
ATOM 1495 C CA . ASP A 1 249 ? 155.502 -19.540 134.359 1.00 34.23 249 ASP A CA 1
ATOM 1496 C C . ASP A 1 249 ? 156.093 -20.380 135.483 1.00 30.17 249 ASP A C 1
ATOM 1497 O O . ASP A 1 249 ? 155.934 -21.602 135.521 1.00 27.70 249 ASP A O 1
ATOM 1502 N N . ALA A 1 250 ? 156.799 -19.702 136.388 1.00 34.65 250 ALA A N 1
ATOM 1503 C CA . ALA A 1 250 ? 157.462 -20.384 137.491 1.00 31.07 250 ALA A CA 1
ATOM 1504 C C . ALA A 1 250 ? 156.438 -21.044 138.395 1.00 29.19 250 ALA A C 1
ATOM 1505 O O . ALA A 1 250 ? 155.402 -20.458 138.726 1.00 35.44 250 ALA A O 1
ATOM 1507 N N . LYS A 1 251 ? 156.724 -22.287 138.768 1.00 29.02 251 LYS A N 1
ATOM 1508 C CA . LYS A 1 251 ? 155.852 -23.015 139.680 1.00 24.80 251 LYS A CA 1
ATOM 1509 C C . LYS A 1 251 ? 155.934 -22.442 141.095 1.00 22.98 251 LYS A C 1
ATOM 1510 O O . LYS A 1 251 ? 154.917 -22.329 141.793 1.00 23.88 251 LYS A O 1
ATOM 1516 N N . THR A 1 252 ? 157.135 -22.055 141.519 1.00 20.94 252 THR A N 1
ATOM 1517 C CA . THR A 1 252 ? 157.422 -21.565 142.859 1.00 20.84 252 THR A CA 1
ATOM 1518 C C . THR A 1 252 ? 158.515 -20.514 142.757 1.00 22.75 252 THR A C 1
ATOM 1519 O O . THR A 1 252 ? 159.426 -20.630 141.931 1.00 22.64 252 THR A O 1
ATOM 1523 N N . ILE A 1 253 ? 158.420 -19.493 143.593 1.00 29.69 253 ILE A N 1
ATOM 1524 C CA . ILE A 1 253 ? 159.425 -18.443 143.669 1.00 31.00 253 ILE A CA 1
ATOM 1525 C C . ILE A 1 253 ? 159.834 -18.321 145.134 1.00 26.75 253 ILE A C 1
ATOM 1526 O O . ILE A 1 253 ? 158.981 -18.119 146.006 1.00 26.83 253 ILE A O 1
ATOM 1531 N N . PHE A 1 254 ? 161.118 -18.519 145.408 1.00 28.27 254 PHE A N 1
ATOM 1532 C CA . PHE A 1 254 ? 161.665 -18.482 146.762 1.00 21.43 254 PHE A CA 1
ATOM 1533 C 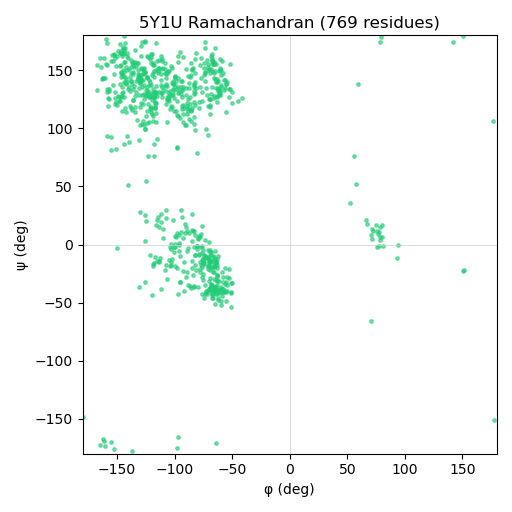C . PHE A 1 254 ? 162.263 -17.099 147.019 1.00 19.22 254 PHE A C 1
ATOM 1534 O O . PHE A 1 254 ? 163.024 -16.587 146.203 1.00 23.89 254 PHE A O 1
ATOM 1542 N N . THR A 1 255 ? 161.893 -16.482 148.145 1.00 27.13 255 THR A N 1
ATOM 1543 C CA . THR A 1 255 ? 162.198 -15.072 148.363 1.00 24.60 255 THR A CA 1
ATOM 1544 C C . THR A 1 255 ? 162.961 -14.838 149.665 1.00 24.13 255 THR A C 1
ATOM 1545 O O . THR A 1 255 ? 162.970 -13.722 150.181 1.00 27.39 255 THR A O 1
ATOM 1549 N N . GLY A 1 256 ? 163.610 -15.863 150.210 1.00 22.95 256 GLY A N 1
ATOM 1550 C CA . GLY A 1 256 ? 164.322 -15.684 151.468 1.00 26.96 256 GLY A CA 1
ATOM 1551 C C . GLY A 1 256 ? 165.493 -14.709 151.421 1.00 21.08 256 GLY A C 1
ATOM 1552 O O . GLY A 1 256 ? 165.812 -14.081 152.433 1.00 26.73 256 GLY A O 1
ATOM 1553 N N . HIS A 1 257 ? 166.166 -14.584 150.276 1.00 19.30 257 HIS A N 1
ATOM 1554 C CA . HIS A 1 257 ? 167.299 -13.666 150.181 1.00 25.72 257 HIS A CA 1
ATOM 1555 C C . HIS A 1 257 ? 166.840 -12.211 150.032 1.00 30.44 257 HIS A C 1
ATOM 1556 O O . HIS A 1 257 ? 165.749 -11.926 149.527 1.00 27.98 257 HIS A O 1
ATOM 1563 N N . THR A 1 258 ? 167.708 -11.284 150.456 1.00 21.90 258 THR A N 1
ATOM 1564 C CA . THR A 1 258 ? 167.428 -9.848 150.459 1.00 21.07 258 THR A CA 1
ATOM 1565 C C . THR A 1 258 ? 168.353 -9.085 149.532 1.00 25.76 258 THR A C 1
ATOM 1566 O O . THR A 1 258 ? 168.497 -7.865 149.674 1.00 27.07 258 THR A O 1
ATOM 1570 N N . ALA A 1 259 ? 169.010 -9.782 148.619 1.00 20.92 259 ALA A N 1
ATOM 1571 C CA . ALA A 1 259 ? 170.037 -9.217 147.764 1.00 27.41 259 ALA A CA 1
ATOM 1572 C C . ALA A 1 259 ? 170.131 -10.133 146.568 1.00 24.33 259 ALA A C 1
ATOM 1573 O O . ALA A 1 259 ? 169.476 -11.176 146.522 1.00 26.90 259 ALA A O 1
ATOM 1575 N N . VAL A 1 260 ? 170.928 -9.718 145.588 1.00 23.22 260 VAL A N 1
ATOM 1576 C CA . VAL A 1 260 ? 171.246 -10.535 144.420 1.00 21.36 260 VAL A CA 1
ATOM 1577 C C . VAL A 1 260 ? 171.485 -11.984 144.852 1.00 19.94 260 VAL A C 1
ATOM 1578 O O . VAL A 1 260 ? 172.302 -12.243 145.743 1.00 21.91 260 VAL A O 1
ATOM 1582 N N . VAL A 1 261 ? 170.778 -12.933 144.245 1.00 19.15 261 VAL A N 1
ATOM 1583 C CA . VAL A 1 261 ? 171.061 -14.353 144.447 1.00 16.74 261 VAL A CA 1
ATOM 1584 C C . VAL A 1 261 ? 172.047 -14.786 143.368 1.00 26.38 261 VAL A C 1
ATOM 1585 O O . VAL A 1 261 ? 171.744 -14.719 142.174 1.00 19.97 261 VAL A O 1
ATOM 1589 N N . GLU A 1 262 ? 173.230 -15.219 143.786 1.00 16.49 262 GLU A N 1
ATOM 1590 C CA . GLU A 1 262 ? 174.318 -15.490 142.846 1.00 22.64 262 GLU A CA 1
ATOM 1591 C C . GLU A 1 262 ? 174.280 -16.900 142.283 1.00 19.20 262 GLU A C 1
ATOM 1592 O O . GLU A 1 262 ? 174.611 -17.104 141.119 1.00 18.36 262 GLU A O 1
ATOM 1598 N N . ASP A 1 263 ? 173.873 -17.880 143.081 1.00 23.68 263 ASP A N 1
ATOM 1599 C CA . ASP A 1 263 ? 173.944 -19.251 142.623 1.00 19.67 263 ASP A CA 1
ATOM 1600 C C . ASP A 1 263 ? 172.887 -20.065 143.356 1.00 17.14 263 ASP A C 1
ATOM 1601 O O . ASP A 1 263 ? 1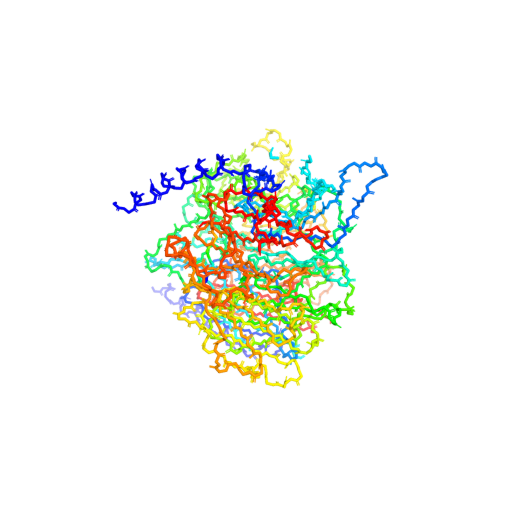72.416 -19.700 144.436 1.00 17.00 263 ASP A O 1
ATOM 1606 N N . VAL A 1 264 ? 172.526 -21.180 142.742 1.00 16.31 264 VAL A N 1
ATOM 1607 C CA . VAL A 1 264 ? 171.569 -22.109 143.308 1.00 17.91 264 VAL A CA 1
ATOM 1608 C C . VAL A 1 264 ? 172.000 -23.496 142.859 1.00 21.85 264 VAL A C 1
ATOM 1609 O O . VAL A 1 264 ? 172.615 -23.654 141.803 1.00 23.08 264 VAL A O 1
ATOM 1613 N N . SER A 1 265 ? 171.734 -24.500 143.690 1.00 17.97 265 SER A N 1
ATOM 1614 C CA . SER A 1 265 ? 172.163 -25.845 143.336 1.00 16.90 265 SER A CA 1
ATOM 1615 C C . SER A 1 265 ? 171.354 -26.893 144.082 1.00 20.34 265 SER A C 1
ATOM 1616 O O . SER A 1 265 ? 171.147 -26.789 145.306 1.00 21.99 265 SER A O 1
ATOM 1619 N N . TRP A 1 266 ? 170.909 -27.909 143.339 1.00 18.92 266 TRP A N 1
ATOM 1620 C CA . TRP A 1 266 ? 170.172 -29.014 143.938 1.00 17.96 266 TRP A CA 1
ATOM 1621 C C . TRP A 1 266 ? 171.118 -29.929 144.702 1.00 19.92 266 TRP A C 1
ATOM 1622 O O . TRP A 1 266 ? 172.258 -30.166 144.290 1.00 19.60 266 TRP A O 1
ATOM 1633 N N . HIS A 1 267 ? 170.621 -30.492 145.796 1.00 26.39 267 HIS A N 1
ATOM 1634 C CA . HIS A 1 267 ? 171.318 -31.640 146.351 1.00 19.08 267 HIS A CA 1
ATOM 1635 C C . HIS A 1 267 ? 171.346 -32.757 145.313 1.00 18.73 267 HIS A C 1
ATOM 1636 O O . HIS A 1 267 ? 170.458 -32.873 144.465 1.00 20.81 267 HIS A O 1
ATOM 1643 N N . LEU A 1 268 ? 172.388 -33.575 145.359 1.00 25.61 268 LEU A N 1
ATOM 1644 C CA . LEU A 1 268 ? 172.502 -34.633 144.363 1.00 29.90 268 LEU A CA 1
ATOM 1645 C C . LEU A 1 268 ? 171.737 -35.906 144.732 1.00 26.27 268 LEU A C 1
ATOM 1646 O O . LEU A 1 268 ? 171.429 -36.704 143.838 1.00 26.34 268 LEU A O 1
ATOM 1651 N N . LEU A 1 269 ? 171.408 -36.116 146.006 1.00 21.75 269 LEU A N 1
ATOM 1652 C CA . LEU A 1 269 ? 170.670 -37.310 146.413 1.00 22.67 269 LEU A CA 1
ATOM 1653 C C . LEU A 1 269 ? 169.255 -37.023 146.881 1.00 28.25 269 LEU A C 1
ATOM 1654 O O . LEU A 1 269 ? 168.349 -37.805 146.598 1.00 29.29 269 LEU A O 1
ATOM 1659 N N . HIS A 1 270 ? 169.027 -35.925 147.594 1.00 27.50 270 HIS A N 1
ATOM 1660 C CA . HIS A 1 270 ? 167.718 -35.645 148.172 1.00 33.61 270 HIS A CA 1
ATOM 1661 C C . HIS A 1 270 ? 166.970 -34.703 147.239 1.00 31.15 270 HIS A C 1
ATOM 1662 O O . HIS A 1 270 ? 167.341 -33.536 147.088 1.00 30.96 270 HIS A O 1
ATOM 1669 N N . GLU A 1 271 ? 165.924 -35.229 146.602 1.00 30.05 271 GLU A N 1
ATOM 1670 C CA . GLU A 1 271 ? 165.261 -34.533 145.505 1.00 26.48 271 GLU A CA 1
ATOM 1671 C C . GLU A 1 271 ? 164.530 -33.274 145.951 1.00 27.55 271 GLU A C 1
ATOM 1672 O O . GLU A 1 271 ? 164.179 -32.453 145.096 1.00 24.81 271 GLU A O 1
ATOM 1678 N N . SER A 1 272 ? 164.272 -33.109 147.255 1.00 23.86 272 SER A N 1
ATOM 1679 C CA . SER A 1 272 ? 163.554 -31.938 147.757 1.00 34.92 272 SER A CA 1
ATOM 1680 C C . SER A 1 272 ? 164.472 -30.827 148.249 1.00 32.19 272 SER A C 1
ATOM 1681 O O . SER A 1 272 ? 163.985 -29.729 148.543 1.00 29.22 272 SER A O 1
ATOM 1684 N N . LEU A 1 273 ? 165.771 -31.094 148.366 1.00 27.90 273 LEU A N 1
ATOM 1685 C CA . LEU A 1 273 ? 166.727 -30.174 148.966 1.00 26.57 273 LEU A CA 1
ATOM 1686 C C . LEU A 1 273 ? 167.504 -29.412 147.907 1.00 19.36 273 LEU A C 1
ATOM 1687 O O . LEU A 1 273 ? 167.962 -29.994 146.917 1.00 26.68 273 LEU A O 1
ATOM 1692 N N . PHE A 1 274 ? 167.664 -28.106 148.129 1.00 20.40 274 PHE A N 1
ATOM 1693 C CA . PHE A 1 274 ? 168.593 -27.322 147.335 1.00 18.44 274 PHE A CA 1
ATOM 1694 C C . PHE A 1 274 ? 169.205 -26.213 148.188 1.00 18.24 274 PHE A C 1
ATOM 1695 O O . PHE A 1 274 ? 168.753 -25.922 149.294 1.00 29.05 274 PHE A O 1
ATOM 1703 N N . GLY A 1 275 ? 170.262 -25.617 147.650 1.00 20.37 275 GLY A N 1
ATOM 1704 C CA . GLY A 1 275 ? 170.976 -24.562 148.335 1.00 17.63 275 GLY A CA 1
ATOM 1705 C C . GLY A 1 275 ? 171.142 -23.361 147.428 1.00 18.96 275 GLY A C 1
ATOM 1706 O O . GLY A 1 275 ? 171.185 -23.479 146.196 1.00 17.08 275 GLY A O 1
ATOM 1707 N N . SER A 1 276 ? 171.227 -22.195 148.060 1.00 17.36 276 SER A N 1
ATOM 1708 C CA . SER A 1 276 ? 171.363 -20.927 147.360 1.00 24.06 276 SER A CA 1
ATOM 1709 C C . SER A 1 276 ? 172.345 -20.036 148.102 1.00 18.03 276 SER A C 1
ATOM 1710 O O . SER A 1 276 ? 172.475 -20.101 149.331 1.00 18.78 276 SER A O 1
ATOM 1713 N N . VAL A 1 277 ? 173.015 -19.171 147.359 1.00 21.69 277 VAL A N 1
ATOM 1714 C CA . VAL A 1 277 ? 173.956 -18.243 147.974 1.00 21.70 277 VAL A CA 1
ATOM 1715 C C . VAL A 1 277 ? 173.740 -16.877 147.346 1.00 17.05 277 VAL A C 1
ATOM 1716 O O . VAL A 1 277 ? 173.380 -16.767 146.170 1.00 16.81 277 VAL A O 1
ATOM 1720 N N . ALA A 1 278 ? 173.963 -15.826 148.129 1.00 17.36 278 ALA A N 1
ATOM 1721 C CA . ALA A 1 278 ? 173.533 -14.516 147.671 1.00 17.42 278 ALA A CA 1
ATOM 1722 C C . ALA A 1 278 ? 174.481 -13.444 148.191 1.00 24.27 278 ALA A C 1
ATOM 1723 O O . ALA A 1 278 ? 175.379 -13.711 148.998 1.00 22.43 278 ALA A O 1
ATOM 1725 N N . ASP A 1 279 ? 174.269 -12.211 147.704 1.00 24.54 279 ASP A N 1
ATOM 1726 C CA . ASP A 1 279 ? 175.083 -11.065 148.097 1.00 22.22 279 ASP A CA 1
ATOM 1727 C C . ASP A 1 279 ? 174.835 -10.626 149.527 1.00 20.39 279 ASP A C 1
ATOM 1728 O O . ASP A 1 279 ? 175.586 -9.792 150.039 1.00 23.34 279 ASP A O 1
ATOM 1733 N N . ASP A 1 280 ? 173.806 -11.162 150.167 1.00 22.47 280 ASP A N 1
ATOM 1734 C CA . ASP A 1 280 ? 173.541 -10.954 151.575 1.00 22.96 280 ASP A CA 1
ATOM 1735 C C . ASP A 1 280 ? 174.443 -11.802 152.465 1.00 19.67 280 ASP A C 1
ATOM 1736 O O . ASP A 1 280 ? 174.231 -11.839 153.686 1.00 20.21 280 ASP A O 1
ATOM 1741 N N . GLN A 1 281 ? 175.417 -12.504 151.876 1.00 20.52 281 GLN A N 1
ATOM 1742 C CA . GLN A 1 281 ? 176.443 -13.279 152.583 1.00 19.37 281 GLN A CA 1
ATOM 1743 C C . GLN A 1 281 ? 175.900 -14.595 153.140 1.00 19.28 281 GLN A C 1
ATOM 1744 O O . GLN A 1 281 ? 176.604 -15.273 153.898 1.00 19.44 281 GLN A O 1
ATOM 1750 N N . LYS A 1 282 ? 174.697 -15.007 152.744 1.00 19.05 282 LYS A N 1
ATOM 1751 C CA . LYS A 1 282 ? 174.058 -16.189 153.293 1.00 26.12 282 LYS A CA 1
ATOM 1752 C C . LYS A 1 282 ? 174.186 -17.382 152.355 1.00 25.57 282 LYS A C 1
ATOM 1753 O O . LYS A 1 282 ? 174.084 -17.252 151.134 1.00 23.53 282 LYS A O 1
ATOM 1759 N N . LEU A 1 283 ? 174.413 -18.541 152.945 1.00 22.72 283 LEU A N 1
ATOM 1760 C CA . LEU A 1 283 ? 174.061 -19.810 152.342 1.00 20.41 283 LEU A CA 1
ATOM 1761 C C . LEU A 1 283 ? 172.684 -20.196 152.873 1.00 23.65 283 LEU A C 1
ATOM 1762 O O . LEU A 1 283 ? 172.437 -20.141 154.084 1.00 19.13 283 LEU A O 1
ATOM 1767 N N . MET A 1 284 ? 171.771 -20.539 151.980 1.00 19.72 284 MET A N 1
ATOM 1768 C CA . MET A 1 284 ? 170.467 -21.013 152.413 1.00 20.21 284 MET A CA 1
ATOM 1769 C C . MET A 1 284 ? 170.215 -22.419 151.894 1.00 23.18 284 MET A C 1
ATOM 1770 O O . MET A 1 284 ? 170.533 -22.730 150.740 1.00 23.15 284 MET A O 1
ATOM 1775 N N . ILE A 1 285 ? 169.663 -23.262 152.771 1.00 23.99 285 ILE A N 1
ATOM 1776 C CA . ILE A 1 285 ? 169.242 -24.618 152.439 1.00 22.24 285 ILE A CA 1
ATOM 1777 C C . ILE A 1 285 ? 167.729 -24.614 152.418 1.00 24.96 285 ILE A C 1
ATOM 1778 O O . ILE A 1 285 ? 167.095 -24.277 153.424 1.00 21.21 285 ILE A O 1
ATOM 1783 N N . TRP A 1 286 ? 167.154 -24.973 151.279 1.00 22.01 286 TRP A N 1
ATOM 1784 C CA . TRP A 1 286 ? 165.711 -24.990 151.100 1.00 22.01 286 TRP A CA 1
ATOM 1785 C C . TRP A 1 286 ? 165.218 -26.423 150.977 1.00 20.43 286 TRP A C 1
ATOM 1786 O O . TRP A 1 286 ? 165.950 -27.322 150.562 1.00 21.42 286 TRP A O 1
ATOM 1797 N N . ASP A 1 287 ? 163.938 -26.601 151.271 1.00 24.57 287 ASP A N 1
ATOM 1798 C CA . ASP A 1 287 ? 163.262 -27.883 151.125 1.00 21.66 287 ASP A CA 1
ATOM 1799 C C . ASP A 1 287 ? 161.933 -27.607 150.442 1.00 33.48 287 ASP A C 1
ATOM 1800 O O . ASP A 1 287 ? 161.072 -26.929 151.017 1.00 34.72 287 ASP A O 1
ATOM 1805 N N . THR A 1 288 ? 161.770 -28.115 149.217 1.00 30.11 288 THR A N 1
ATOM 1806 C CA . THR A 1 288 ? 160.554 -27.848 148.447 1.00 30.49 288 THR A CA 1
ATOM 1807 C C . THR A 1 288 ? 159.305 -28.402 149.108 1.00 32.87 288 THR A C 1
ATOM 1808 O O . THR A 1 288 ? 158.194 -28.045 148.697 1.00 32.02 288 THR A O 1
ATOM 1812 N N . ARG A 1 289 ? 159.458 -29.254 150.115 1.00 37.43 289 ARG A N 1
ATOM 1813 C CA . ARG A 1 289 ? 158.308 -29.765 150.838 1.00 34.87 289 ARG A CA 1
ATOM 1814 C C . ARG A 1 289 ? 157.726 -28.723 151.786 1.00 42.66 289 ARG A C 1
ATOM 1815 O O . ARG A 1 289 ? 156.573 -28.862 152.209 1.00 36.15 289 ARG A O 1
ATOM 1823 N N . SER A 1 290 ? 158.479 -27.667 152.087 1.00 37.64 290 SER A N 1
ATOM 1824 C CA . SER A 1 290 ? 158.011 -26.638 153.001 1.00 38.60 290 SER A CA 1
ATOM 1825 C C . SER A 1 290 ? 157.006 -25.721 152.316 1.00 42.93 290 SER A C 1
ATOM 1826 O O . SER A 1 290 ? 157.129 -25.401 151.128 1.00 39.51 290 SER A O 1
ATOM 1829 N N . ASN A 1 291 ? 156.007 -25.289 153.076 1.00 44.00 291 ASN A N 1
ATOM 1830 C CA . ASN A 1 291 ? 155.000 -24.391 152.524 1.00 56.44 291 ASN A CA 1
ATOM 1831 C C . ASN A 1 291 ? 155.453 -22.944 152.503 1.00 49.17 291 ASN A C 1
ATOM 1832 O O . ASN A 1 291 ? 154.908 -22.149 151.727 1.00 44.59 291 ASN A O 1
ATOM 1837 N N . ASN A 1 292 ? 156.420 -22.588 153.344 1.00 40.78 292 ASN A N 1
ATOM 1838 C CA . ASN A 1 292 ? 156.872 -21.206 153.486 1.00 32.25 292 ASN A CA 1
ATOM 1839 C C . ASN A 1 292 ? 157.996 -20.999 152.482 1.00 31.92 292 ASN A C 1
ATOM 1840 O O . ASN A 1 292 ? 159.126 -21.424 152.714 1.00 28.76 292 ASN A O 1
ATOM 1845 N N . THR A 1 293 ? 157.693 -20.340 151.367 1.00 26.11 293 THR A N 1
ATOM 1846 C CA . THR A 1 293 ? 158.715 -20.049 150.364 1.00 34.59 293 THR A CA 1
ATOM 1847 C C . THR A 1 293 ? 159.500 -18.778 150.651 1.00 33.70 293 THR A C 1
ATOM 1848 O O . THR A 1 293 ? 160.333 -18.388 149.827 1.00 29.33 293 THR A O 1
ATOM 1852 N N . SER A 1 294 ? 159.244 -18.104 151.772 1.00 30.40 294 SER A N 1
ATOM 1853 C CA . SER A 1 294 ? 159.996 -16.907 152.119 1.00 34.86 294 SER A CA 1
ATOM 1854 C C . SER A 1 294 ? 161.080 -17.175 153.155 1.00 32.74 294 SER A C 1
ATOM 1855 O O . SER A 1 294 ? 161.871 -16.280 153.450 1.00 31.98 294 SER A O 1
ATOM 1858 N N . LYS A 1 295 ? 161.136 -18.385 153.705 1.00 32.05 295 LYS A N 1
ATOM 1859 C CA . LYS A 1 295 ? 162.019 -18.731 154.810 1.00 33.06 295 LYS A CA 1
ATOM 1860 C C . LYS A 1 295 ? 162.619 -20.109 154.560 1.00 36.92 295 LYS A C 1
ATOM 1861 O O . LYS A 1 295 ? 161.876 -21.092 154.460 1.00 39.35 295 LYS A O 1
ATOM 1867 N N . PRO A 1 296 ? 163.942 -20.225 154.445 1.00 27.65 296 PRO A N 1
ATOM 1868 C CA . PRO A 1 296 ? 164.556 -21.532 154.148 1.00 21.43 296 PRO A CA 1
ATOM 1869 C C . PRO A 1 296 ? 164.506 -22.437 155.368 1.00 25.21 296 PRO A C 1
ATOM 1870 O O . PRO A 1 296 ? 164.120 -22.016 156.453 1.00 31.03 296 PRO A O 1
ATOM 1874 N N . SER A 1 297 ? 164.931 -23.697 155.188 1.00 28.67 297 SER A N 1
ATOM 1875 C CA . SER A 1 297 ? 165.089 -24.583 156.342 1.00 27.36 297 SER A CA 1
ATOM 1876 C C . SER A 1 297 ? 166.250 -24.137 157.214 1.00 28.09 297 SER A C 1
ATOM 1877 O O . SER A 1 297 ? 166.192 -24.256 158.444 1.00 28.33 297 SER A O 1
ATOM 1880 N N . HIS A 1 298 ? 167.321 -23.654 156.587 1.00 24.81 298 HIS A N 1
ATOM 1881 C CA . HIS A 1 298 ? 168.527 -23.230 157.280 1.00 30.33 298 HIS A CA 1
ATOM 1882 C C . HIS A 1 298 ? 169.096 -22.010 156.586 1.00 26.37 298 HIS A C 1
ATOM 1883 O O . HIS A 1 298 ? 169.035 -21.885 155.366 1.00 23.29 298 HIS A O 1
ATOM 1890 N N . SER A 1 299 ? 169.651 -21.114 157.384 1.00 31.48 299 SER A N 1
ATOM 1891 C CA . SER A 1 299 ? 170.298 -19.908 156.898 1.00 35.24 299 SER A CA 1
ATOM 1892 C C . SER A 1 299 ? 171.622 -19.800 157.630 1.00 36.62 299 SER A C 1
ATOM 1893 O O . SER A 1 299 ? 171.667 -19.956 158.854 1.00 44.67 299 SER A O 1
ATOM 1896 N N . VAL A 1 300 ? 172.699 -19.575 156.887 1.00 32.65 300 VAL A N 1
ATOM 1897 C CA . VAL A 1 300 ? 174.035 -19.498 157.465 1.00 32.42 300 VAL A CA 1
ATOM 1898 C C . VAL A 1 300 ? 174.671 -18.194 157.035 1.00 21.45 300 VAL A C 1
ATOM 1899 O O . VAL A 1 300 ? 174.701 -17.881 155.836 1.00 20.17 300 VAL A O 1
ATOM 1903 N N . ASP A 1 301 ? 175.201 -17.456 158.003 1.00 20.99 301 ASP A N 1
ATOM 1904 C CA . ASP A 1 301 ? 176.121 -16.366 157.711 1.00 30.06 301 ASP A CA 1
ATOM 1905 C C . ASP A 1 301 ? 177.424 -16.983 157.235 1.00 28.48 301 ASP A C 1
ATOM 1906 O O . ASP A 1 301 ? 178.278 -17.353 158.044 1.00 34.27 301 ASP A O 1
ATOM 1911 N N . ALA A 1 302 ? 177.580 -17.115 155.924 1.00 25.35 302 ALA A N 1
ATOM 1912 C CA . ALA A 1 302 ? 178.615 -17.988 155.391 1.00 19.51 302 ALA A CA 1
ATOM 1913 C C . ALA A 1 302 ? 179.952 -17.285 155.154 1.00 22.79 302 ALA A C 1
ATOM 1914 O O . ALA A 1 302 ? 181.003 -17.943 155.217 1.00 20.93 302 ALA A O 1
ATOM 1916 N N . HIS A 1 303 ? 179.953 -15.980 154.888 1.00 21.72 303 HIS A N 1
ATOM 1917 C CA . HIS A 1 303 ? 181.161 -15.278 154.451 1.00 19.97 303 HIS A CA 1
ATOM 1918 C C . HIS A 1 303 ? 181.133 -13.824 154.922 1.00 20.60 303 HIS A C 1
ATOM 1919 O O . HIS A 1 303 ? 180.093 -13.319 155.338 1.00 21.21 303 HIS A O 1
ATOM 1926 N N . THR A 1 304 ? 182.286 -13.146 154.839 1.00 20.98 304 THR A N 1
ATOM 1927 C CA . THR A 1 304 ? 182.373 -11.721 155.152 1.00 21.65 304 THR A CA 1
ATOM 1928 C C . THR A 1 304 ? 182.111 -10.828 153.938 1.00 21.42 304 THR A C 1
ATOM 1929 O O . THR A 1 304 ? 182.382 -9.629 154.001 1.00 21.98 304 THR A O 1
ATOM 1933 N N . ALA A 1 305 ? 181.613 -11.385 152.838 1.00 20.66 305 ALA A N 1
ATOM 1934 C CA . ALA A 1 305 ? 181.241 -10.627 151.638 1.00 22.71 305 ALA A CA 1
ATOM 1935 C C . ALA A 1 305 ? 180.306 -11.496 150.812 1.00 19.64 305 ALA A C 1
ATOM 1936 O O . ALA A 1 305 ? 179.847 -12.550 151.272 1.00 20.37 305 ALA A O 1
ATOM 1938 N N . GLU A 1 306 ? 180.050 -11.068 149.577 1.00 19.33 306 GLU A N 1
ATOM 1939 C CA . GLU A 1 306 ? 179.110 -11.766 148.703 1.00 24.22 306 GLU A CA 1
ATOM 1940 C C . GLU A 1 306 ? 179.512 -13.227 148.516 1.00 22.13 306 GLU A C 1
ATOM 1941 O O . GLU A 1 306 ? 180.691 -13.550 148.360 1.00 20.99 306 GLU A O 1
ATOM 1947 N N . VAL A 1 307 ? 178.515 -14.107 148.479 1.00 19.86 307 VAL A N 1
ATOM 1948 C CA . VAL A 1 307 ? 178.734 -15.517 148.183 1.00 22.02 307 VAL A CA 1
ATOM 1949 C C . VAL A 1 307 ? 178.301 -15.770 146.741 1.00 17.24 307 VAL A C 1
ATOM 1950 O O . VAL A 1 307 ? 177.129 -15.592 146.399 1.00 20.13 307 VAL A O 1
ATOM 1954 N N . ASN A 1 308 ? 179.235 -16.212 145.897 1.00 19.66 308 ASN A N 1
ATOM 1955 C CA . ASN A 1 308 ? 179.001 -16.256 144.455 1.00 16.89 308 ASN A CA 1
ATOM 1956 C C . ASN A 1 308 ? 178.702 -17.645 143.911 1.00 18.37 308 ASN A C 1
ATOM 1957 O O . ASN A 1 308 ? 178.172 -17.751 142.806 1.00 21.91 308 ASN A O 1
ATOM 1962 N N . CYS A 1 309 ? 179.020 -18.706 144.642 1.00 17.45 309 CYS A N 1
ATOM 1963 C CA . CYS A 1 309 ? 178.859 -20.045 144.094 1.00 16.48 309 CYS A CA 1
ATOM 1964 C C . CYS A 1 309 ? 178.800 -21.039 145.245 1.00 19.18 309 CYS A C 1
ATOM 1965 O O . CYS A 1 309 ? 179.278 -20.770 146.350 1.00 16.70 309 CYS A O 1
ATOM 1968 N N . LEU A 1 310 ? 178.171 -22.176 144.977 1.00 16.44 310 LEU A N 1
ATOM 1969 C CA . LEU A 1 310 ? 178.188 -23.297 145.898 1.00 16.52 310 LEU A CA 1
ATOM 1970 C C . LEU A 1 310 ? 178.207 -24.571 145.069 1.00 22.97 310 LEU A C 1
ATOM 1971 O O . LEU A 1 310 ? 177.910 -24.559 143.870 1.00 17.55 310 LEU A O 1
ATOM 1976 N N . SER A 1 311 ? 178.555 -25.675 145.720 1.00 23.11 311 SER A N 1
ATOM 1977 C CA . SER A 1 311 ? 178.622 -26.955 145.025 1.00 19.34 311 SER A CA 1
ATOM 1978 C C . SER A 1 311 ? 178.522 -28.069 146.059 1.00 16.79 311 SER A C 1
ATOM 1979 O O . SER A 1 311 ? 179.231 -28.028 147.072 1.00 18.49 311 SER A O 1
ATOM 1982 N N . PHE A 1 312 ? 177.642 -29.047 145.809 1.00 19.49 312 PHE A N 1
ATOM 1983 C CA . PHE A 1 312 ? 177.494 -30.206 146.678 1.00 17.15 312 PHE A CA 1
ATOM 1984 C C . PHE A 1 312 ? 178.468 -31.308 146.297 1.00 17.25 312 PHE A C 1
ATOM 1985 O O . PHE A 1 312 ? 178.699 -31.577 145.117 1.00 21.62 312 PHE A O 1
ATOM 1993 N N . ASN A 1 313 ? 179.047 -31.930 147.306 1.00 23.07 313 ASN A N 1
ATOM 1994 C CA . ASN A 1 313 ? 179.986 -33.014 147.074 1.00 17.48 313 ASN A CA 1
ATOM 1995 C C . ASN A 1 313 ? 179.236 -34.223 146.525 1.00 17.77 313 ASN A C 1
ATOM 1996 O O . ASN A 1 313 ? 178.257 -34.665 147.137 1.00 23.73 313 ASN A O 1
ATOM 2001 N N . PRO A 1 314 ? 179.637 -34.771 145.374 1.00 26.01 314 PRO A N 1
ATOM 2002 C CA . PRO A 1 314 ? 178.864 -35.868 144.781 1.00 28.11 314 PRO A CA 1
ATOM 2003 C C . PRO A 1 314 ? 179.145 -37.220 145.404 1.00 18.59 314 PRO A C 1
ATOM 2004 O O . PRO A 1 314 ? 178.547 -38.206 144.972 1.00 25.41 314 PRO A O 1
ATOM 2008 N N . TYR A 1 315 ? 180.051 -37.298 146.375 1.00 29.47 315 TYR A N 1
ATOM 2009 C CA . TYR A 1 315 ? 180.319 -38.537 147.095 1.00 23.39 315 TYR A CA 1
ATOM 2010 C C . TYR A 1 315 ? 180.008 -38.436 148.569 1.00 19.63 315 TYR A C 1
ATOM 2011 O O . TYR A 1 315 ? 179.899 -39.469 149.227 1.00 19.11 315 TYR A O 1
ATOM 2020 N N . SER A 1 316 ? 179.850 -37.226 149.095 1.00 21.22 316 SER A N 1
ATOM 2021 C CA . SER A 1 316 ? 179.679 -36.958 150.518 1.00 18.49 316 SER A CA 1
ATOM 2022 C C . SER A 1 316 ? 178.397 -36.148 150.644 1.00 20.53 316 SER A C 1
ATOM 2023 O O . SER A 1 316 ? 178.410 -34.929 150.443 1.00 18.33 316 SER A O 1
ATOM 2026 N N . GLU A 1 317 ? 177.302 -36.823 150.997 1.00 21.47 317 GLU A N 1
ATOM 2027 C CA . GLU A 1 317 ? 175.974 -36.215 150.905 1.00 22.11 317 GLU A CA 1
ATOM 2028 C C . GLU A 1 317 ? 175.727 -35.105 151.924 1.00 18.97 317 GLU A C 1
ATOM 2029 O O . GLU A 1 317 ? 174.749 -34.372 151.780 1.00 22.23 317 GLU A O 1
ATOM 2035 N N . PHE A 1 318 ? 176.553 -34.983 152.968 1.00 23.98 318 PHE A N 1
ATOM 2036 C CA . PHE A 1 318 ? 176.413 -33.892 153.926 1.00 20.36 318 PHE A CA 1
ATOM 2037 C C . PHE A 1 318 ? 177.332 -32.713 153.626 1.00 19.28 318 PHE A C 1
ATOM 2038 O O . PHE A 1 318 ? 177.230 -31.678 154.293 1.00 20.46 318 PHE A O 1
ATOM 2046 N N . ILE A 1 319 ? 178.211 -32.829 152.637 1.00 18.21 319 ILE A N 1
ATOM 2047 C CA . ILE A 1 319 ? 179.288 -31.868 152.434 1.00 17.92 319 ILE A CA 1
ATOM 2048 C C . ILE A 1 319 ? 178.996 -30.984 151.225 1.00 30.02 319 ILE A C 1
ATOM 2049 O O . ILE A 1 319 ? 178.582 -31.475 150.160 1.00 17.57 319 ILE A O 1
ATOM 2054 N N . LEU A 1 320 ? 179.235 -29.680 151.385 1.00 22.43 320 LEU A N 1
ATOM 2055 C CA . LEU A 1 320 ? 179.257 -28.745 150.265 1.00 18.61 320 LEU A CA 1
ATOM 2056 C C . LEU A 1 320 ? 180.307 -27.653 150.488 1.00 17.89 320 LEU A C 1
ATOM 2057 O O . LEU A 1 320 ? 180.885 -27.509 151.575 1.00 17.42 320 LEU A O 1
ATOM 2062 N N . ALA A 1 321 ? 180.540 -26.876 149.432 1.00 20.53 321 ALA A N 1
ATOM 2063 C CA . ALA A 1 321 ? 181.504 -25.785 149.432 1.00 19.35 321 ALA A CA 1
ATOM 2064 C C . ALA A 1 321 ? 180.849 -24.543 148.848 1.00 21.52 321 ALA A C 1
ATOM 2065 O O . ALA A 1 321 ? 179.990 -24.647 147.978 1.00 16.82 321 ALA A O 1
ATOM 2067 N N . THR A 1 322 ? 181.245 -23.370 149.353 1.00 17.14 322 THR A N 1
ATOM 2068 C CA . THR A 1 322 ? 180.839 -22.083 148.799 1.00 23.72 322 THR A CA 1
ATOM 2069 C C . THR A 1 322 ? 182.071 -21.229 148.498 1.00 24.14 322 THR A C 1
ATOM 2070 O O . THR A 1 322 ? 183.078 -21.306 149.208 1.00 19.98 322 THR A O 1
ATOM 2074 N N . GLY A 1 323 ? 181.982 -20.414 147.441 1.00 18.91 323 GLY A N 1
ATOM 2075 C CA . GLY A 1 323 ? 183.033 -19.468 147.094 1.00 17.46 323 GLY A CA 1
ATOM 2076 C C . GLY A 1 323 ? 182.528 -18.035 147.160 1.00 18.70 323 GLY A C 1
ATOM 2077 O O . GLY A 1 323 ? 181.346 -17.768 146.913 1.00 17.52 323 GLY A O 1
ATOM 2078 N N . SER A 1 324 ? 183.433 -17.103 147.498 1.00 18.02 324 SER A N 1
ATOM 2079 C CA . SER A 1 324 ? 182.994 -15.795 147.957 1.00 18.27 324 SER A CA 1
ATOM 2080 C C . SER A 1 324 ? 183.909 -14.664 147.498 1.00 24.04 324 SER A C 1
ATOM 2081 O O . SER A 1 324 ? 185.089 -14.858 147.213 1.00 18.95 324 SER A O 1
ATOM 2084 N N . ALA A 1 325 ? 183.336 -13.453 147.465 1.00 20.14 325 ALA A N 1
ATOM 2085 C CA . ALA A 1 325 ? 184.124 -12.235 147.287 1.00 22.80 325 ALA A CA 1
ATOM 2086 C C . ALA A 1 325 ? 185.048 -11.972 148.457 1.00 20.66 325 ALA A C 1
ATOM 2087 O O . ALA A 1 325 ? 185.911 -11.100 148.355 1.00 23.57 325 ALA A O 1
ATOM 2089 N N . ASP A 1 326 ? 184.909 -12.699 149.565 1.00 21.09 326 ASP A N 1
ATOM 2090 C CA . ASP A 1 326 ? 185.928 -12.583 150.598 1.00 20.65 326 ASP A CA 1
ATOM 2091 C C . ASP A 1 326 ? 187.169 -13.402 150.266 1.00 21.67 326 ASP A C 1
ATOM 2092 O O . ASP A 1 326 ? 188.075 -13.495 151.093 1.00 23.65 326 ASP A O 1
ATOM 2097 N N . LYS A 1 327 ? 187.209 -13.998 149.071 1.00 20.25 327 LYS A N 1
ATOM 2098 C CA . LYS A 1 327 ? 188.376 -14.677 148.505 1.00 28.01 327 LYS A CA 1
ATOM 2099 C C . LYS A 1 327 ? 188.634 -16.028 149.140 1.00 28.31 327 LYS A C 1
ATOM 2100 O O . LYS A 1 327 ? 189.740 -16.566 149.016 1.00 26.28 327 LYS A O 1
ATOM 2106 N N . THR A 1 328 ? 187.650 -16.585 149.830 1.00 19.76 328 THR A N 1
ATOM 2107 C CA . THR A 1 328 ? 187.798 -17.893 150.432 1.00 19.56 328 THR A CA 1
ATOM 2108 C C . THR A 1 328 ? 186.781 -18.847 149.835 1.00 24.79 328 THR A C 1
ATOM 2109 O O . THR A 1 328 ? 185.734 -18.451 149.305 1.00 19.18 328 THR A O 1
ATOM 2113 N N . VAL A 1 329 ? 187.121 -20.122 149.911 1.00 25.11 329 VAL A N 1
ATOM 2114 C CA . VAL A 1 329 ? 186.167 -21.198 149.737 1.00 18.26 329 VAL A CA 1
ATOM 2115 C C . VAL A 1 329 ? 185.889 -21.750 151.126 1.00 25.97 329 VAL A C 1
ATOM 2116 O O . VAL A 1 329 ? 186.828 -22.068 151.867 1.00 23.37 329 VAL A O 1
ATOM 2120 N N . ALA A 1 330 ? 184.611 -21.809 151.499 1.00 18.16 330 ALA A N 1
ATOM 2121 C CA . ALA A 1 330 ? 184.194 -22.378 152.771 1.00 18.30 330 ALA A CA 1
ATOM 2122 C C . ALA A 1 330 ? 183.693 -23.797 152.552 1.00 18.32 330 ALA A C 1
ATOM 2123 O O . ALA A 1 330 ? 183.092 -24.102 151.517 1.00 17.78 330 ALA A O 1
ATOM 2125 N N . LEU A 1 331 ? 183.953 -24.658 153.523 1.00 19.77 331 LEU A N 1
ATOM 2126 C CA . LEU A 1 331 ? 183.472 -26.033 153.513 1.00 21.18 331 LEU A CA 1
ATOM 2127 C C . LEU A 1 331 ? 182.399 -26.211 154.584 1.00 20.81 331 LEU A C 1
ATOM 2128 O O . LEU A 1 331 ? 182.599 -25.814 155.735 1.00 23.15 331 LEU A O 1
ATOM 2133 N N . TRP A 1 332 ? 181.287 -26.836 154.212 1.00 18.78 332 TRP A N 1
ATOM 2134 C CA . TRP A 1 332 ? 180.101 -26.918 155.045 1.00 21.79 332 TRP A CA 1
ATOM 2135 C C . TRP A 1 332 ? 179.672 -28.366 155.230 1.00 19.70 332 TRP A C 1
ATOM 2136 O O . TRP A 1 332 ? 179.864 -29.212 154.351 1.00 18.83 332 TRP A O 1
ATOM 2147 N N . ASP A 1 333 ? 179.096 -28.623 156.395 1.00 24.67 333 ASP A N 1
ATOM 2148 C CA . ASP A 1 333 ? 178.468 -29.891 156.757 1.00 19.02 333 ASP A CA 1
ATOM 2149 C C . ASP A 1 333 ? 177.002 -29.584 157.066 1.00 19.35 333 ASP A C 1
ATOM 2150 O O . ASP A 1 333 ? 176.711 -28.890 158.042 1.00 23.44 333 ASP A O 1
ATOM 2155 N N . LEU A 1 334 ? 176.092 -30.079 156.220 1.00 19.25 334 LEU A N 1
ATOM 2156 C CA . LEU A 1 334 ? 174.661 -29.839 156.409 1.00 27.53 334 LEU A CA 1
ATOM 2157 C C . LEU A 1 334 ? 174.179 -30.220 157.804 1.00 22.79 334 LEU A C 1
ATOM 2158 O O . LEU A 1 334 ? 173.214 -29.629 158.307 1.00 31.15 334 LEU A O 1
ATOM 2163 N N . ARG A 1 335 ? 174.824 -31.199 158.451 1.00 20.48 335 ARG A N 1
ATOM 2164 C CA . ARG A 1 335 ? 174.351 -31.629 159.765 1.00 30.46 335 ARG A CA 1
ATOM 2165 C C . ARG A 1 335 ? 174.620 -30.591 160.846 1.00 31.52 335 ARG A C 1
ATOM 2166 O O . ARG A 1 335 ? 173.986 -30.634 161.903 1.00 31.59 335 ARG A O 1
ATOM 2174 N N . ASN A 1 336 ? 175.524 -29.649 160.606 1.00 25.77 336 ASN A N 1
ATOM 2175 C CA . ASN A 1 336 ? 175.755 -28.617 161.604 1.00 32.67 336 ASN A CA 1
ATOM 2176 C C . ASN A 1 336 ? 176.305 -27.400 160.862 1.00 29.80 336 ASN A C 1
ATOM 2177 O O . ASN A 1 336 ? 177.517 -27.141 160.829 1.00 21.76 336 ASN A O 1
ATOM 2182 N N . LEU A 1 337 ? 175.386 -26.646 160.277 1.00 23.20 337 LEU A N 1
ATOM 2183 C CA . LEU A 1 337 ? 175.734 -25.483 159.478 1.00 26.04 337 LEU A CA 1
ATOM 2184 C C . LEU A 1 337 ? 176.144 -24.288 160.318 1.00 28.94 337 LEU A C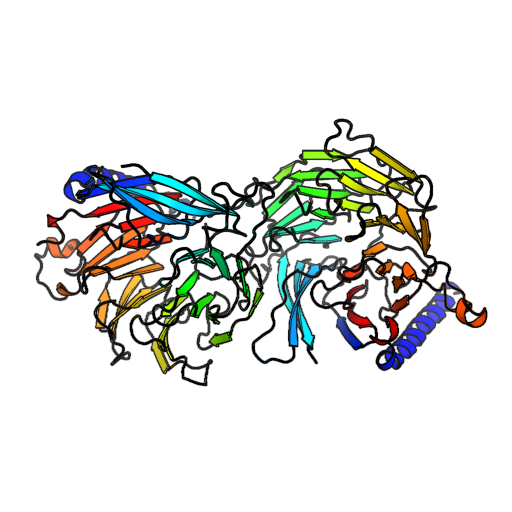 1
ATOM 2185 O O . LEU A 1 337 ? 176.541 -23.272 159.751 1.00 38.50 337 LEU A O 1
ATOM 2190 N N . LYS A 1 338 ? 176.062 -24.381 161.645 1.00 41.64 338 LYS A N 1
ATOM 2191 C CA . LYS A 1 338 ? 176.536 -23.295 162.490 1.00 43.18 338 LYS A CA 1
ATOM 2192 C C . LYS A 1 338 ? 178.047 -23.163 162.443 1.00 43.19 338 LYS A C 1
ATOM 2193 O O . LYS A 1 338 ? 178.574 -22.081 162.710 1.00 45.77 338 LYS A O 1
ATOM 2199 N N . LEU A 1 339 ? 178.749 -24.218 162.063 1.00 41.69 339 LEU A N 1
ATOM 2200 C CA . LEU A 1 339 ? 180.195 -24.295 162.199 1.00 39.96 339 LEU A CA 1
ATOM 2201 C C . LEU A 1 339 ? 180.805 -24.600 160.840 1.00 36.43 339 LEU A C 1
ATOM 2202 O O . LEU A 1 339 ? 180.647 -25.708 160.318 1.00 35.52 339 LEU A O 1
ATOM 2207 N N . LYS A 1 340 ? 181.508 -23.625 160.274 1.00 28.14 340 LYS A N 1
ATOM 2208 C CA . LYS A 1 340 ? 182.220 -23.840 159.025 1.00 31.61 340 LYS A CA 1
ATOM 2209 C C . LYS A 1 340 ? 183.340 -24.857 159.229 1.00 24.37 340 LYS A C 1
ATOM 2210 O O . LYS A 1 340 ? 184.153 -24.723 160.145 1.00 23.15 340 LYS A O 1
ATOM 2216 N N . LEU A 1 341 ? 183.372 -25.892 158.386 1.00 21.42 341 LEU A N 1
ATOM 2217 C CA . LEU A 1 341 ? 184.388 -26.931 158.560 1.00 23.81 341 LEU A CA 1
ATOM 2218 C C . LEU A 1 341 ? 185.793 -26.415 158.266 1.00 25.79 341 LEU A C 1
ATOM 2219 O O . LEU A 1 341 ? 186.759 -26.827 158.914 1.00 29.78 341 LEU A O 1
ATOM 2224 N N . HIS A 1 342 ? 185.935 -25.549 157.271 1.00 26.31 342 HIS A N 1
ATOM 2225 C CA . HIS A 1 342 ? 187.265 -25.152 156.835 1.00 23.77 342 HIS A CA 1
ATOM 2226 C C . HIS A 1 342 ? 187.129 -23.952 155.917 1.00 23.16 342 HIS A C 1
ATOM 2227 O O . HIS A 1 342 ? 186.101 -23.763 155.260 1.00 19.88 342 HIS A O 1
ATOM 2234 N N . SER A 1 343 ? 188.188 -23.158 155.862 1.00 23.72 343 SER A N 1
ATOM 2235 C CA . SER A 1 343 ? 188.265 -22.029 154.950 1.00 19.75 343 SER A CA 1
ATOM 2236 C C . SER A 1 343 ? 189.517 -22.222 154.105 1.00 27.11 343 SER A C 1
ATOM 2237 O O . SER A 1 343 ? 190.637 -22.201 154.638 1.00 22.97 343 SER A O 1
ATOM 2240 N N . PHE A 1 344 ? 189.321 -22.425 152.801 1.00 26.08 344 PHE A N 1
ATOM 2241 C CA . PHE A 1 344 ? 190.410 -22.537 151.838 1.00 19.56 344 PHE A CA 1
ATOM 2242 C C . PHE A 1 344 ? 190.811 -21.137 151.406 1.00 20.14 344 PHE A C 1
ATOM 2243 O O . PHE A 1 344 ? 190.018 -20.433 150.771 1.00 22.85 344 PHE A O 1
ATOM 2251 N N . GLU A 1 345 ? 192.053 -20.763 151.694 1.00 20.56 345 GLU A N 1
ATOM 2252 C CA . GLU A 1 345 ? 192.517 -19.373 151.590 1.00 47.95 345 GLU A CA 1
ATOM 2253 C C . GLU A 1 345 ? 193.837 -19.251 150.822 1.00 46.94 345 GLU A C 1
ATOM 2254 O O . GLU A 1 345 ? 194.910 -19.225 151.416 1.00 70.09 345 GLU A O 1
ATOM 2260 N N . SER A 1 346 ? 193.759 -19.080 149.502 1.00 42.67 346 SER A N 1
ATOM 2261 C CA . SER A 1 346 ? 194.888 -18.528 148.758 1.00 36.14 346 SER A CA 1
ATOM 2262 C C . SER A 1 346 ? 194.518 -17.729 147.505 1.00 33.68 346 SER A C 1
ATOM 2263 O O . SER A 1 346 ? 195.413 -17.158 146.879 1.00 35.93 346 SER A O 1
ATOM 2266 N N . HIS A 1 347 ? 193.248 -17.625 147.139 1.00 25.41 347 HIS A N 1
ATOM 2267 C CA . HIS A 1 347 ? 192.908 -16.732 146.040 1.00 21.54 347 HIS A CA 1
ATOM 2268 C C . HIS A 1 347 ? 193.190 -15.284 146.436 1.00 28.73 347 HIS A C 1
ATOM 2269 O O . HIS A 1 347 ? 193.080 -14.897 147.604 1.00 26.44 347 HIS A O 1
ATOM 2276 N N . LYS A 1 348 ? 193.570 -14.476 145.452 1.00 25.94 348 LYS A N 1
ATOM 2277 C CA . LYS A 1 348 ? 193.899 -13.083 145.704 1.00 25.10 348 LYS A CA 1
ATOM 2278 C C . LYS A 1 348 ? 192.763 -12.150 145.346 1.00 27.60 348 LYS A C 1
ATOM 2279 O O . LYS A 1 348 ? 192.878 -10.939 145.545 1.00 28.01 348 LYS A O 1
ATOM 2285 N N . ASP A 1 349 ? 191.667 -12.682 144.826 1.00 23.74 349 ASP A N 1
ATOM 2286 C CA . ASP A 1 349 ? 190.535 -11.848 144.493 1.00 23.62 349 ASP A CA 1
ATOM 2287 C C . ASP A 1 349 ? 189.286 -12.705 144.588 1.00 24.60 349 ASP A C 1
ATOM 2288 O O . ASP A 1 349 ? 189.341 -13.883 144.949 1.00 22.12 349 ASP A O 1
ATOM 2293 N N . GLU A 1 350 ? 188.169 -12.093 144.222 1.00 27.26 350 GLU A N 1
ATOM 2294 C CA . GLU A 1 350 ? 186.842 -12.652 144.403 1.00 24.09 350 GLU A CA 1
ATOM 2295 C C . GLU A 1 350 ? 186.654 -13.949 143.610 1.00 28.95 350 GLU A C 1
ATOM 2296 O O . GLU A 1 350 ? 186.964 -14.024 142.414 1.00 20.79 350 GLU A O 1
ATOM 2302 N N . ILE A 1 351 ? 186.128 -14.963 144.283 1.00 23.64 351 ILE A N 1
ATOM 2303 C CA . ILE A 1 351 ? 185.880 -16.271 143.683 1.00 26.42 351 ILE A CA 1
ATOM 2304 C C . ILE A 1 351 ? 184.485 -16.298 143.087 1.00 24.50 351 ILE A C 1
ATOM 2305 O O . ILE A 1 351 ? 183.518 -15.886 143.742 1.00 21.33 351 ILE A O 1
ATOM 2310 N N . PHE A 1 352 ? 184.355 -16.827 141.866 1.00 21.37 352 PHE A N 1
ATOM 2311 C CA . PHE A 1 352 ? 183.048 -16.903 141.219 1.00 17.51 352 PHE A CA 1
ATOM 2312 C C . PHE A 1 352 ? 182.575 -18.309 140.897 1.00 21.58 352 PHE A C 1
ATOM 2313 O O . PHE A 1 352 ? 181.374 -18.500 140.699 1.00 18.31 352 PHE A O 1
ATOM 2321 N N . GLN A 1 353 ? 183.452 -19.301 140.863 1.00 17.36 353 GLN A N 1
ATOM 2322 C CA . GLN A 1 353 ? 183.012 -20.653 140.546 1.00 17.17 353 GLN A CA 1
ATOM 2323 C C . GLN A 1 353 ? 183.768 -21.652 141.407 1.00 17.48 353 GLN A C 1
ATOM 2324 O O . GLN A 1 353 ? 184.973 -21.501 141.647 1.00 17.55 353 GLN A O 1
ATOM 2330 N N . VAL A 1 354 ? 183.041 -22.667 141.877 1.00 17.94 354 VAL A N 1
ATOM 2331 C CA . VAL A 1 354 ? 183.589 -23.772 142.657 1.00 22.10 354 VAL A CA 1
ATOM 2332 C C . VAL A 1 354 ? 182.937 -25.054 142.157 1.00 18.17 354 VAL A C 1
ATOM 2333 O O . VAL A 1 354 ? 181.735 -25.073 141.877 1.00 21.01 3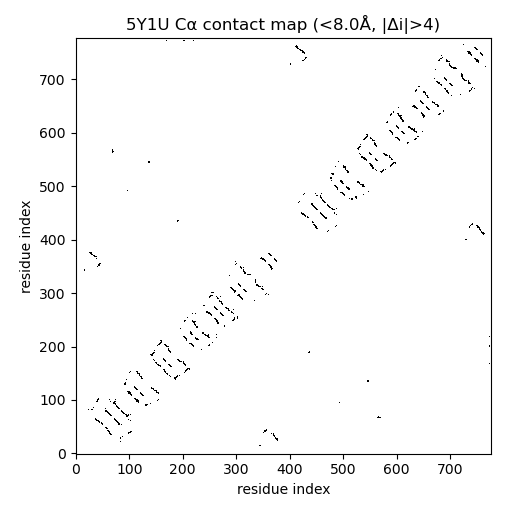54 VAL A O 1
ATOM 2337 N N . GLN A 1 355 ? 183.714 -26.131 142.056 1.00 20.01 355 GLN A N 1
ATOM 2338 C CA . GLN A 1 355 ? 183.191 -27.394 141.534 1.00 19.48 355 GLN A CA 1
ATOM 2339 C C . GLN A 1 355 ? 183.963 -28.556 142.140 1.00 20.75 355 GLN A C 1
ATOM 2340 O O . GLN A 1 355 ? 185.197 -28.565 142.120 1.00 20.25 355 GLN A O 1
ATOM 2346 N N . TRP A 1 356 ? 183.241 -29.548 142.639 1.00 20.08 356 TRP A N 1
ATOM 2347 C CA . TRP A 1 356 ? 183.901 -30.745 143.138 1.00 21.61 356 TRP A CA 1
ATOM 2348 C C . TRP A 1 356 ? 184.385 -31.599 141.978 1.00 25.32 356 TRP A C 1
ATOM 2349 O O . TRP A 1 356 ? 183.827 -31.560 140.881 1.00 23.34 356 TRP A O 1
ATOM 2360 N N . SER A 1 357 ? 185.446 -32.356 142.220 1.00 26.75 357 SER A N 1
ATOM 2361 C CA . SER A 1 357 ? 185.876 -33.345 141.243 1.00 21.67 357 SER A CA 1
ATOM 2362 C C . SER A 1 357 ? 184.777 -34.380 141.037 1.00 22.91 357 SER A C 1
ATOM 2363 O O . SER A 1 357 ? 184.246 -34.906 142.017 1.00 20.68 357 SER A O 1
ATOM 2366 N N . PRO A 1 358 ? 184.430 -34.722 139.793 1.00 26.90 358 PRO A N 1
ATOM 2367 C CA . PRO A 1 358 ? 183.515 -35.848 139.572 1.00 25.82 358 PRO A CA 1
ATOM 2368 C C . PRO A 1 358 ? 184.119 -37.201 139.915 1.00 31.25 358 PRO A C 1
ATOM 2369 O O . PRO A 1 358 ? 183.371 -38.181 139.988 1.00 28.09 358 PRO A O 1
ATOM 2373 N N . HIS A 1 359 ? 185.436 -37.300 140.104 1.00 23.63 359 HIS A N 1
ATOM 2374 C CA . HIS A 1 359 ? 186.068 -38.592 140.307 1.00 22.27 359 HIS A CA 1
ATOM 2375 C C . HIS A 1 359 ? 186.657 -38.790 141.694 1.00 28.79 359 HIS A C 1
ATOM 2376 O O . HIS A 1 359 ? 186.990 -39.927 142.037 1.00 25.08 359 HIS A O 1
ATOM 2383 N N . ASN A 1 360 ? 186.826 -37.736 142.491 1.00 20.71 360 ASN A N 1
ATOM 2384 C CA . ASN A 1 360 ? 187.569 -37.852 143.744 1.00 24.70 360 ASN A CA 1
ATOM 2385 C C . ASN A 1 360 ? 186.927 -36.983 144.816 1.00 28.09 360 ASN A C 1
ATOM 2386 O O . ASN A 1 360 ? 186.922 -35.751 144.707 1.00 24.72 360 ASN A O 1
ATOM 2391 N N . GLU A 1 361 ? 186.444 -37.639 145.876 1.00 32.98 361 GLU A N 1
ATOM 2392 C CA . GLU A 1 361 ? 185.621 -37.002 146.899 1.00 33.49 361 GLU A CA 1
ATOM 2393 C C . GLU A 1 361 ? 186.368 -35.942 147.699 1.00 27.07 361 GLU A C 1
ATOM 2394 O O . GLU A 1 361 ? 185.723 -35.102 148.328 1.00 23.31 361 GLU A O 1
ATOM 2400 N N . THR A 1 362 ? 187.696 -35.954 147.707 1.00 22.52 362 THR A N 1
ATOM 2401 C CA . THR A 1 362 ? 188.439 -34.957 148.466 1.00 25.59 362 THR A CA 1
ATOM 2402 C C . THR A 1 362 ? 188.891 -33.776 147.608 1.00 27.10 362 THR A C 1
ATOM 2403 O O . THR A 1 362 ? 189.541 -32.861 148.133 1.00 20.35 362 THR A O 1
ATOM 2407 N N . ILE A 1 363 ? 188.554 -33.763 146.316 1.00 20.63 363 ILE A N 1
ATOM 2408 C CA . ILE A 1 363 ? 189.132 -32.824 145.359 1.00 25.55 363 ILE A CA 1
ATOM 2409 C C . ILE A 1 363 ? 188.068 -31.836 144.904 1.00 21.36 363 ILE A C 1
ATOM 2410 O O . ILE A 1 363 ? 186.969 -32.238 144.492 1.00 23.08 363 ILE A O 1
ATOM 2415 N N . LEU A 1 364 ? 188.408 -30.545 144.959 1.00 18.10 364 LEU A N 1
ATOM 2416 C CA . LEU A 1 364 ? 187.547 -29.497 144.432 1.00 26.37 364 LEU A CA 1
ATOM 2417 C C . LEU A 1 364 ? 188.414 -28.395 143.857 1.00 22.11 364 LEU A C 1
ATOM 2418 O O . LEU A 1 364 ? 189.612 -28.294 144.153 1.00 18.82 364 LEU A O 1
ATOM 2423 N N . ALA A 1 365 ? 187.789 -27.562 143.031 1.00 19.75 365 ALA A N 1
ATOM 2424 C CA . ALA A 1 365 ? 188.508 -26.498 142.350 1.00 25.21 365 ALA A CA 1
ATOM 2425 C C . ALA A 1 365 ? 187.708 -25.204 142.430 1.00 25.00 365 ALA A C 1
ATOM 2426 O O . ALA A 1 365 ? 186.479 -25.214 142.506 1.00 17.74 365 ALA A O 1
ATOM 2428 N N . SER A 1 366 ? 188.423 -24.084 142.384 1.00 25.49 366 SER A N 1
ATOM 2429 C CA . SER A 1 366 ? 187.813 -22.770 142.476 1.00 21.69 366 SER A CA 1
ATOM 2430 C C . SER A 1 366 ? 188.464 -21.832 141.465 1.00 22.21 366 SER A C 1
ATOM 2431 O O . SER A 1 366 ? 189.661 -21.943 141.171 1.00 19.18 366 SER A O 1
ATOM 2434 N N . SER A 1 367 ? 187.674 -20.892 140.946 1.00 21.06 367 SER A N 1
ATOM 2435 C CA . SER A 1 367 ? 188.193 -19.898 140.017 1.00 20.72 367 SER A CA 1
ATOM 2436 C C . SER A 1 367 ? 187.564 -18.542 140.290 1.00 18.86 367 SER A C 1
ATOM 2437 O O . SER A 1 367 ? 186.507 -18.433 140.913 1.00 27.14 367 SER A O 1
ATOM 2440 N N . GLY A 1 368 ? 188.180 -17.509 139.726 1.00 29.45 368 GLY A N 1
ATOM 2441 C CA . GLY A 1 368 ? 187.614 -16.184 139.854 1.00 27.31 368 GLY A CA 1
ATOM 2442 C C . GLY A 1 368 ? 188.378 -15.068 139.180 1.00 32.65 368 GLY A C 1
ATOM 2443 O O . GLY A 1 368 ? 189.038 -15.263 138.145 1.00 23.38 368 GLY A O 1
ATOM 2444 N N . THR A 1 369 ? 188.294 -13.882 139.781 1.00 28.20 369 THR A N 1
ATOM 2445 C CA . THR A 1 369 ? 188.798 -12.675 139.144 1.00 26.25 369 THR A CA 1
ATOM 2446 C C . THR A 1 369 ? 190.299 -12.491 139.313 1.00 25.16 369 THR A C 1
ATOM 2447 O O . THR A 1 369 ? 190.852 -11.592 138.686 1.00 28.50 369 THR A O 1
ATOM 2451 N N . ASP A 1 370 ? 190.974 -13.297 140.142 1.00 27.58 370 ASP A N 1
ATOM 2452 C CA . ASP A 1 370 ? 192.438 -13.244 140.185 1.00 27.00 370 ASP A CA 1
ATOM 2453 C C . ASP A 1 370 ? 193.074 -14.064 139.065 1.00 27.33 370 ASP A C 1
ATOM 2454 O O . ASP A 1 370 ? 194.297 -14.229 139.055 1.00 27.08 370 ASP A O 1
ATOM 2459 N N . ARG A 1 371 ? 192.257 -14.563 138.129 1.00 26.74 371 ARG A N 1
ATOM 2460 C CA . ARG A 1 371 ? 192.693 -15.237 136.910 1.00 28.13 371 ARG A CA 1
ATOM 2461 C C . ARG A 1 371 ? 193.371 -16.569 137.196 1.00 28.44 371 ARG A C 1
ATOM 2462 O O . ARG A 1 371 ? 194.067 -17.110 136.337 1.00 29.11 371 ARG A O 1
ATOM 2470 N N . ARG A 1 372 ? 193.171 -17.120 138.384 1.00 29.27 372 ARG A N 1
ATOM 2471 C CA . ARG A 1 372 ? 193.752 -18.400 138.750 1.00 31.51 372 ARG A CA 1
ATOM 2472 C C . ARG A 1 372 ? 192.640 -19.422 138.950 1.00 27.06 372 ARG A C 1
ATOM 2473 O O . ARG A 1 372 ? 191.502 -19.075 139.282 1.00 27.96 372 ARG A O 1
ATOM 2481 N N . LEU A 1 373 ? 192.975 -20.683 138.712 1.00 22.46 373 LEU A N 1
ATOM 2482 C CA . LEU A 1 373 ? 192.102 -21.806 139.024 1.00 23.69 373 LEU A CA 1
ATOM 2483 C C . LEU A 1 373 ? 192.835 -22.678 140.039 1.00 28.39 373 LEU A C 1
ATOM 2484 O O . LEU A 1 373 ? 193.854 -23.297 139.717 1.00 25.79 373 LEU A O 1
ATOM 2489 N N . ASN A 1 374 ? 192.341 -22.698 141.272 1.00 22.80 374 ASN A N 1
ATOM 2490 C CA . ASN A 1 374 ? 192.971 -23.438 142.355 1.00 28.52 374 ASN A CA 1
ATOM 2491 C C . ASN A 1 374 ? 192.334 -24.818 142.477 1.00 24.18 374 ASN A C 1
ATOM 2492 O O . ASN A 1 374 ? 191.114 -24.951 142.420 1.00 21.35 374 ASN A O 1
ATOM 2497 N N . VAL A 1 375 ? 193.168 -25.840 142.638 1.00 24.98 375 VAL A N 1
ATOM 2498 C CA . VAL A 1 375 ? 192.718 -27.202 142.908 1.00 27.91 375 VAL A CA 1
ATOM 2499 C C . VAL A 1 375 ? 193.105 -27.560 144.338 1.00 25.90 375 VAL A C 1
ATOM 2500 O O . VAL A 1 375 ? 194.268 -27.412 144.736 1.00 21.28 375 VAL A O 1
ATOM 2504 N N . TRP A 1 376 ? 192.124 -28.001 145.116 1.00 23.64 376 TRP A N 1
ATOM 2505 C CA . TRP A 1 376 ? 192.288 -28.234 146.540 1.00 25.96 376 TRP A CA 1
ATOM 2506 C C . TRP A 1 376 ? 192.096 -29.711 146.839 1.00 19.01 376 TRP A C 1
ATOM 2507 O O . TRP A 1 376 ? 191.327 -30.397 146.165 1.00 18.80 376 TRP A O 1
ATOM 2518 N N . ASP A 1 377 ? 192.782 -30.181 147.874 1.00 24.39 377 ASP A N 1
ATOM 2519 C CA . ASP A 1 377 ? 192.689 -31.568 148.332 1.00 20.90 377 ASP A CA 1
ATOM 2520 C C . ASP A 1 377 ? 192.435 -31.501 149.829 1.00 24.64 377 ASP A C 1
ATOM 2521 O O . ASP A 1 377 ? 193.361 -31.242 150.608 1.00 27.41 377 ASP A O 1
ATOM 2526 N N . LEU A 1 378 ? 191.186 -31.732 150.236 1.00 25.97 378 LEU A N 1
ATOM 2527 C CA . LEU A 1 378 ? 190.884 -31.595 151.651 1.00 24.24 378 LEU A CA 1
ATOM 2528 C C . LEU A 1 378 ? 191.493 -32.708 152.496 1.00 27.49 378 LEU A C 1
ATOM 2529 O O . LEU A 1 378 ? 191.512 -32.579 153.724 1.00 31.47 378 LEU A O 1
ATOM 2534 N N . SER A 1 379 ? 192.006 -33.784 151.885 1.00 22.46 379 SER A N 1
ATOM 2535 C CA . SER A 1 379 ? 192.617 -34.816 152.713 1.00 32.01 379 SER A CA 1
ATOM 2536 C C . SER A 1 379 ? 193.965 -34.363 153.235 1.00 35.66 379 SER A C 1
ATOM 2537 O O . SER A 1 379 ? 194.485 -34.953 154.183 1.00 41.60 379 SER A O 1
ATOM 2540 N N . LYS A 1 380 ? 194.519 -33.306 152.654 1.00 34.07 380 LYS A N 1
ATOM 2541 C CA . LYS A 1 380 ? 195.798 -32.753 153.060 1.00 29.96 380 LYS A CA 1
ATOM 2542 C C . LYS A 1 380 ? 195.659 -31.637 154.096 1.00 34.03 380 LYS A C 1
ATOM 2543 O O . LYS A 1 380 ? 196.669 -31.029 154.461 1.00 33.14 380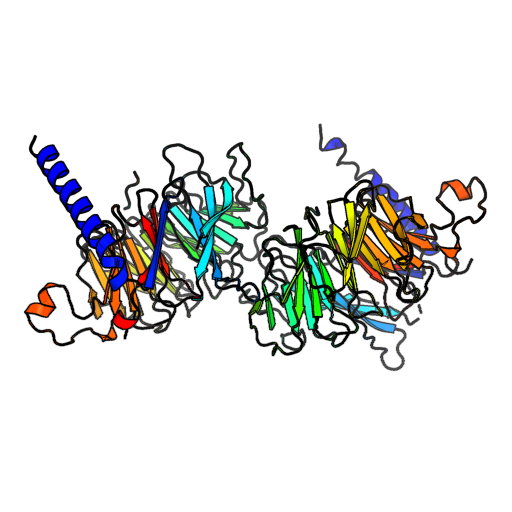 LYS A O 1
ATOM 2549 N N . ILE A 1 381 ? 194.444 -31.373 154.590 1.00 28.80 381 ILE A N 1
ATOM 2550 C CA . ILE A 1 381 ? 194.252 -30.348 155.617 1.00 37.06 381 ILE A CA 1
ATOM 2551 C C . ILE A 1 381 ? 194.948 -30.781 156.898 1.00 43.05 381 ILE A C 1
ATOM 2552 O O . ILE A 1 381 ? 194.701 -31.881 157.414 1.00 35.22 381 ILE A O 1
ATOM 2557 N N . GLY A 1 382 ? 195.814 -29.913 157.424 1.00 48.22 382 GLY A N 1
ATOM 2558 C CA . GLY A 1 382 ? 196.567 -30.213 158.621 1.00 53.47 382 GLY A CA 1
ATOM 2559 C C . GLY A 1 382 ? 197.936 -30.825 158.399 1.00 54.55 382 GLY A C 1
ATOM 2560 O O . GLY A 1 382 ? 198.713 -30.904 159.356 1.00 55.84 382 GLY A O 1
ATOM 2561 N N . GLU A 1 383 ? 198.252 -31.257 157.171 1.00 58.94 383 GLU A N 1
ATOM 2562 C CA . GLU A 1 383 ? 199.535 -31.861 156.802 1.00 56.13 383 GLU A CA 1
ATOM 2563 C C . GLU A 1 383 ? 200.735 -31.021 157.214 1.00 63.43 383 GLU A C 1
ATOM 2564 O O . GLU A 1 383 ? 200.638 -29.798 157.349 1.00 69.27 383 GLU A O 1
ATOM 2570 N N . GLU A 1 384 ? 201.874 -31.675 157.393 1.00 69.28 384 GLU A N 1
ATOM 2571 C CA . GLU A 1 384 ? 203.127 -30.989 157.655 1.00 75.82 384 GLU A CA 1
ATOM 2572 C C . GLU A 1 384 ? 203.769 -30.593 156.333 1.00 69.71 384 GLU A C 1
ATOM 2573 O O . GLU A 1 384 ? 203.644 -31.296 155.325 1.00 67.43 384 GLU A O 1
ATOM 2579 N N . GLN A 1 385 ? 204.451 -29.450 156.338 1.00 68.29 385 GLN A N 1
ATOM 2580 C CA . GLN A 1 385 ? 205.170 -28.999 155.156 1.00 72.15 385 GLN A CA 1
ATOM 2581 C C . GLN A 1 385 ? 206.453 -28.293 155.572 1.00 81.37 385 GLN A C 1
ATOM 2582 O O . GLN A 1 385 ? 206.497 -27.624 156.611 1.00 79.24 385 GLN A O 1
ATOM 2588 N N . SER A 1 386 ? 207.498 -28.457 154.769 1.00 91.13 386 SER A N 1
ATOM 2589 C CA . SER A 1 386 ? 208.753 -27.794 155.079 1.00 104.49 386 SER A CA 1
ATOM 2590 C C . SER A 1 386 ? 208.556 -26.283 154.990 1.00 109.65 386 SER A C 1
ATOM 2591 O O . SER A 1 386 ? 207.810 -25.809 154.125 1.00 117.07 386 SER A O 1
ATOM 2594 N N . PRO A 1 387 ? 209.180 -25.503 155.879 1.00 103.24 387 PRO A N 1
ATOM 2595 C CA . PRO A 1 387 ? 208.912 -24.054 155.914 1.00 100.24 387 PRO A CA 1
ATOM 2596 C C . PRO A 1 387 ? 209.036 -23.366 154.567 1.00 98.23 387 PRO A C 1
ATOM 2597 O O . PRO A 1 387 ? 208.292 -22.412 154.299 1.00 92.17 387 PRO A O 1
ATOM 2601 N N . GLU A 1 388 ? 209.946 -23.829 153.703 1.00 102.28 388 GLU A N 1
ATOM 2602 C CA . GLU A 1 388 ? 210.028 -23.285 152.350 1.00 104.66 388 GLU A CA 1
ATOM 2603 C C . GLU A 1 388 ? 208.849 -23.746 151.500 1.00 103.62 388 GLU A C 1
ATOM 2604 O O . GLU A 1 388 ? 208.271 -22.955 150.745 1.00 105.06 388 GLU A O 1
ATOM 2606 N N . ASP A 1 389 ? 208.480 -25.026 151.610 1.00 98.13 389 ASP A N 1
ATOM 2607 C CA . ASP A 1 389 ? 207.296 -25.524 150.920 1.00 90.37 389 ASP A CA 1
ATOM 2608 C C . ASP A 1 389 ? 206.023 -24.893 151.469 1.00 80.82 389 ASP A C 1
ATOM 2609 O O . ASP A 1 389 ? 205.037 -24.742 150.737 1.00 80.91 389 ASP A O 1
ATOM 2614 N N . ALA A 1 390 ? 206.027 -24.523 152.751 1.00 72.59 390 ALA A N 1
ATOM 2615 C CA . ALA A 1 390 ? 204.906 -23.835 153.375 1.00 63.62 390 ALA A CA 1
ATOM 2616 C C . ALA A 1 390 ? 204.750 -22.400 152.894 1.00 74.73 390 ALA A C 1
ATOM 2617 O O . ALA A 1 390 ? 203.781 -21.739 153.283 1.00 72.74 390 ALA A O 1
ATOM 2619 N N . GLU A 1 391 ? 205.673 -21.906 152.064 1.00 95.04 391 GLU A N 1
ATOM 2620 C CA . GLU A 1 391 ? 205.559 -20.549 151.538 1.00 98.71 391 GLU A CA 1
ATOM 2621 C C . GLU A 1 391 ? 204.651 -20.498 150.318 1.00 89.40 391 GLU A C 1
ATOM 2622 O O . GLU A 1 391 ? 203.910 -19.526 150.135 1.00 87.82 391 GLU A O 1
ATOM 2628 N N . ASP A 1 392 ? 204.694 -21.537 149.479 1.00 83.16 392 ASP A N 1
ATOM 2629 C CA . ASP A 1 392 ? 203.877 -21.568 148.272 1.00 83.43 392 ASP A CA 1
ATOM 2630 C C . ASP A 1 392 ? 202.388 -21.657 148.569 1.00 78.35 392 ASP A C 1
ATOM 2631 O O . ASP A 1 392 ? 201.576 -21.341 147.692 1.00 78.59 392 ASP A O 1
ATOM 2636 N N . GLY A 1 393 ? 202.008 -22.080 149.771 1.00 70.12 393 GLY A N 1
ATOM 2637 C CA . GLY A 1 393 ? 200.614 -22.163 150.132 1.00 59.85 393 GLY A CA 1
ATOM 2638 C C . GLY A 1 393 ? 200.327 -23.247 151.152 1.00 51.33 393 GLY A C 1
ATOM 2639 O O . GLY A 1 393 ? 201.221 -23.970 151.610 1.00 49.39 393 GLY A O 1
ATOM 2640 N N . PRO A 1 394 ? 199.063 -23.369 151.537 1.00 39.99 394 PRO A N 1
ATOM 2641 C CA . PRO A 1 394 ? 198.679 -24.389 152.515 1.00 33.20 394 PRO A CA 1
ATOM 2642 C C . PRO A 1 394 ? 198.833 -25.786 151.941 1.00 32.66 394 PRO A C 1
ATOM 2643 O O . PRO A 1 394 ? 198.829 -25.975 150.715 1.00 36.06 394 PRO A O 1
ATOM 2647 N N . PRO A 1 395 ? 198.955 -26.806 152.793 1.00 30.82 395 PRO A N 1
ATOM 2648 C CA . PRO A 1 395 ? 199.063 -28.173 152.260 1.00 22.05 395 PRO A CA 1
ATOM 2649 C C . PRO A 1 395 ? 197.850 -28.599 151.461 1.00 29.18 395 PRO A C 1
ATOM 2650 O O . PRO A 1 395 ? 197.988 -29.388 150.517 1.00 30.44 395 PRO A O 1
ATOM 2654 N N . GLU A 1 396 ? 196.653 -28.109 151.806 1.00 23.24 396 GLU A N 1
ATOM 2655 C CA . GLU A 1 396 ? 195.501 -28.550 151.034 1.00 28.10 396 GLU A CA 1
ATOM 2656 C C . GLU A 1 396 ? 195.412 -27.883 149.664 1.00 21.89 396 GLU A C 1
ATOM 2657 O O . GLU A 1 396 ? 194.471 -28.186 148.929 1.00 26.13 396 GLU A O 1
ATOM 2663 N N . LEU A 1 397 ? 196.331 -26.983 149.300 1.00 29.77 397 LEU A N 1
ATOM 2664 C CA . LEU A 1 397 ? 196.346 -26.416 147.953 1.00 25.54 397 LEU A CA 1
ATOM 2665 C C . LEU A 1 397 ? 197.168 -27.339 147.052 1.00 29.48 397 LEU A C 1
ATOM 2666 O O . LEU A 1 397 ? 198.395 -27.411 147.171 1.00 26.33 397 LEU A O 1
ATOM 2671 N N . LEU A 1 398 ? 196.489 -28.061 146.164 1.00 24.76 398 LEU A N 1
ATOM 2672 C CA . LEU A 1 398 ? 197.163 -29.061 145.342 1.00 25.15 398 LEU A CA 1
ATOM 2673 C C . LEU A 1 398 ? 197.816 -28.448 144.111 1.00 31.47 398 LEU A C 1
ATOM 2674 O O . LEU A 1 398 ? 198.881 -28.898 143.693 1.00 22.55 398 LEU A O 1
ATOM 2679 N N . PHE A 1 399 ? 197.200 -27.434 143.507 1.00 25.99 399 PHE A N 1
ATOM 2680 C CA . PHE A 1 399 ? 197.678 -26.962 142.213 1.00 24.04 399 PHE A CA 1
ATOM 2681 C C . PHE A 1 399 ? 197.127 -25.568 141.959 1.00 25.69 399 PHE A C 1
ATOM 2682 O O . PHE A 1 399 ? 196.003 -25.262 142.362 1.00 22.46 399 PHE A O 1
ATOM 2690 N N . ILE A 1 400 ? 197.932 -24.718 141.332 1.00 28.45 400 ILE A N 1
ATOM 2691 C CA . ILE A 1 400 ? 197.462 -23.430 140.835 1.00 28.80 400 ILE A CA 1
ATOM 2692 C C . ILE A 1 400 ? 197.606 -23.433 139.328 1.00 28.41 400 ILE A C 1
ATOM 2693 O O . ILE A 1 400 ? 198.715 -23.579 138.803 1.00 32.48 400 ILE A O 1
ATOM 2698 N N . HIS A 1 401 ? 196.489 -23.309 138.634 1.00 25.50 401 HIS A N 1
ATOM 2699 C CA . HIS A 1 401 ? 196.509 -23.159 137.191 1.00 23.47 401 HIS A CA 1
ATOM 2700 C C . HIS A 1 401 ? 196.624 -21.679 136.855 1.00 29.83 401 HIS A C 1
ATOM 2701 O O . HIS A 1 401 ? 195.712 -20.898 137.159 1.00 29.48 401 HIS A O 1
ATOM 2708 N N . GLY A 1 402 ? 197.735 -21.297 136.235 1.00 26.08 402 GLY A N 1
ATOM 2709 C CA . GLY A 1 402 ? 197.986 -19.912 135.877 1.00 29.34 402 GLY A CA 1
ATOM 2710 C C . GLY A 1 402 ? 197.986 -19.646 134.383 1.00 32.66 402 GLY A C 1
ATOM 2711 O O . GLY A 1 402 ? 198.628 -18.701 133.923 1.00 28.33 402 GLY A O 1
ATOM 2712 N N . GLY A 1 403 ? 197.265 -20.471 133.618 1.00 34.11 403 GLY A N 1
ATOM 2713 C CA . GLY A 1 403 ? 197.265 -20.354 132.166 1.00 26.24 403 GLY A CA 1
ATOM 2714 C C . GLY A 1 403 ? 196.438 -19.208 131.615 1.00 26.05 403 GLY A C 1
ATOM 2715 O O . GLY A 1 403 ? 196.635 -18.815 130.461 1.00 26.78 403 GLY A O 1
ATOM 2716 N N . HIS A 1 404 ? 195.501 -18.674 132.397 1.00 29.15 404 HIS A N 1
ATOM 2717 C CA . HIS A 1 404 ? 194.642 -17.601 131.918 1.00 29.07 404 HIS A CA 1
ATOM 2718 C C . HIS A 1 404 ? 195.230 -16.250 132.296 1.00 33.76 404 HIS A C 1
ATOM 2719 O O . HIS A 1 404 ? 195.772 -16.081 133.392 1.00 35.01 404 HIS A O 1
ATOM 2726 N N . THR A 1 405 ? 195.117 -15.293 131.374 1.00 31.31 405 THR A N 1
ATOM 2727 C CA . THR A 1 405 ? 195.582 -13.925 131.568 1.00 29.35 405 THR A CA 1
ATOM 2728 C C . THR A 1 405 ? 194.426 -12.945 131.696 1.00 35.97 405 THR A C 1
ATOM 2729 O O . THR A 1 405 ? 194.632 -11.734 131.583 1.00 27.69 405 THR A O 1
ATOM 2733 N N . ALA A 1 406 ? 193.211 -13.443 131.892 1.00 24.79 406 ALA A N 1
ATOM 2734 C CA . ALA A 1 406 ? 192.069 -12.605 132.190 1.00 27.99 406 ALA A CA 1
ATOM 2735 C C . ALA A 1 406 ? 191.178 -13.379 133.152 1.00 30.24 406 ALA A C 1
ATOM 2736 O O . ALA A 1 406 ? 191.361 -14.579 133.376 1.00 32.36 406 ALA A O 1
ATOM 2738 N N . LYS A 1 407 ? 190.212 -12.681 133.727 1.00 27.31 407 LYS A N 1
ATOM 2739 C CA . LYS A 1 407 ? 189.299 -13.299 134.677 1.00 31.74 407 LYS A CA 1
ATOM 2740 C C . LYS A 1 407 ? 188.682 -14.575 134.105 1.00 33.54 407 LYS A C 1
ATOM 2741 O O . LYS A 1 407 ? 188.236 -14.605 132.954 1.00 23.70 407 LYS A O 1
ATOM 2747 N N . ILE A 1 408 ? 188.669 -15.633 134.912 1.00 28.99 408 ILE A N 1
ATOM 2748 C CA . ILE A 1 408 ? 188.043 -16.888 134.513 1.00 30.95 408 ILE A CA 1
ATOM 2749 C C . ILE A 1 408 ? 186.549 -16.788 134.789 1.00 19.58 408 ILE A C 1
ATOM 2750 O O . ILE A 1 408 ? 186.141 -16.420 135.892 1.00 25.68 408 ILE A O 1
ATOM 2755 N N . SER A 1 409 ? 185.728 -17.118 133.789 1.00 23.51 409 SER A N 1
ATOM 2756 C CA . SER A 1 409 ? 184.269 -17.003 133.884 1.00 25.34 409 SER A CA 1
ATOM 2757 C C . SER A 1 409 ? 183.580 -18.300 134.283 1.00 29.12 409 SER A C 1
ATOM 2758 O O . SER A 1 409 ? 182.519 -18.267 134.919 1.00 32.29 409 SER A O 1
ATOM 2761 N N . ASP A 1 410 ? 184.127 -19.438 133.879 1.00 23.87 410 ASP A N 1
ATOM 2762 C CA . ASP A 1 410 ? 183.534 -20.725 134.207 1.00 18.37 410 ASP A CA 1
ATOM 2763 C C . ASP A 1 410 ? 184.578 -21.793 133.946 1.00 26.19 410 ASP A C 1
ATOM 2764 O O . ASP A 1 410 ? 185.553 -21.564 133.225 1.00 22.83 410 ASP A O 1
ATOM 2769 N N . PHE A 1 411 ? 184.372 -22.956 134.555 1.00 19.84 411 PHE A N 1
ATOM 2770 C CA . PHE A 1 411 ? 185.190 -24.112 134.228 1.00 22.98 411 PHE A CA 1
ATOM 2771 C C . PHE A 1 411 ? 184.372 -25.363 134.505 1.00 25.59 411 PHE A C 1
ATOM 2772 O O . PHE A 1 411 ? 183.348 -25.322 135.190 1.00 21.93 411 PHE A O 1
ATOM 2780 N N . SER A 1 412 ? 184.826 -26.473 133.938 1.00 21.36 412 SER A N 1
ATOM 2781 C CA . SER A 1 412 ? 184.102 -27.729 134.041 1.00 24.28 412 SER A CA 1
ATOM 2782 C C . SER A 1 412 ? 185.107 -28.871 134.114 1.00 20.85 412 SER A C 1
ATOM 2783 O O . SER A 1 412 ? 186.014 -28.936 133.284 1.00 23.49 412 SER A O 1
ATOM 2786 N N . TRP A 1 413 ? 184.971 -29.735 135.120 1.00 21.51 413 TRP A N 1
ATOM 2787 C CA . TRP A 1 413 ? 185.726 -30.987 135.157 1.00 24.08 413 TRP A CA 1
ATOM 2788 C C . TRP A 1 413 ? 185.183 -31.941 134.103 1.00 25.22 413 TRP A C 1
ATOM 2789 O O . TRP A 1 413 ? 183.986 -32.224 134.086 1.00 20.43 413 TRP A O 1
ATOM 2800 N N . ASN A 1 414 ? 186.058 -32.489 133.273 1.00 24.29 414 ASN A N 1
ATOM 2801 C CA . ASN A 1 414 ? 185.653 -33.539 132.334 1.00 24.85 414 ASN A CA 1
ATOM 2802 C C . ASN A 1 414 ? 185.168 -34.788 133.077 1.00 29.69 414 ASN A C 1
ATOM 2803 O O . ASN A 1 414 ? 185.936 -35.376 133.854 1.00 21.33 414 ASN A O 1
ATOM 2808 N N . PRO A 1 415 ? 183.932 -35.247 132.842 1.00 28.86 415 PRO A N 1
ATOM 2809 C CA . PRO A 1 415 ? 183.402 -36.394 133.597 1.00 25.52 415 PRO A CA 1
ATOM 2810 C C . PRO A 1 415 ? 183.899 -37.751 133.132 1.00 32.49 415 PRO A C 1
ATOM 2811 O O . PRO A 1 415 ? 183.605 -38.746 133.807 1.00 28.98 415 PRO A O 1
ATOM 2815 N N . ASN A 1 416 ? 184.612 -37.837 132.003 1.00 28.64 416 ASN A N 1
ATOM 2816 C CA . ASN A 1 416 ? 185.080 -39.118 131.489 1.00 34.15 416 ASN A CA 1
ATOM 2817 C C . ASN A 1 416 ? 186.593 -39.267 131.471 1.00 37.17 416 ASN A C 1
ATOM 2818 O O . ASN A 1 416 ? 187.076 -40.383 131.277 1.00 39.64 416 ASN A O 1
ATOM 2823 N N . GLU A 1 417 ? 187.345 -38.185 131.632 1.00 31.22 417 GLU A N 1
ATOM 2824 C CA . GLU A 1 417 ? 188.806 -38.251 131.703 1.00 30.09 417 GLU A CA 1
ATOM 2825 C C . GLU A 1 417 ? 189.230 -37.608 133.008 1.00 30.86 417 GLU A C 1
ATOM 2826 O O . GLU A 1 417 ? 189.195 -36.365 133.120 1.00 27.76 417 GLU A O 1
ATOM 2832 N N . PRO A 1 418 ? 189.625 -38.383 134.015 1.00 33.66 418 PRO A N 1
ATOM 2833 C CA . PRO A 1 418 ? 189.967 -37.778 135.301 1.00 31.32 418 PRO A CA 1
ATOM 2834 C C . PRO A 1 418 ? 191.028 -36.702 135.130 1.00 29.88 418 PRO A C 1
ATOM 2835 O O . PRO A 1 418 ? 191.949 -36.832 134.321 1.00 28.48 418 PRO A O 1
ATOM 2839 N N . TRP A 1 419 ? 190.847 -35.613 135.869 1.00 26.13 419 TRP A N 1
ATOM 2840 C CA . TRP A 1 419 ? 191.779 -34.525 136.052 1.00 28.29 419 TRP A CA 1
ATOM 2841 C C . TRP A 1 419 ? 191.811 -33.588 134.846 1.00 30.14 419 TRP A C 1
ATOM 2842 O O . TRP A 1 419 ? 192.536 -32.594 134.897 1.00 24.03 419 TRP A O 1
ATOM 2853 N N . VAL A 1 420 ? 191.049 -33.848 133.783 1.00 28.91 420 VAL A N 1
ATOM 2854 C CA . VAL A 1 420 ? 190.959 -32.885 132.689 1.00 27.43 420 VAL A CA 1
ATOM 2855 C C . VAL A 1 420 ? 189.951 -31.807 133.066 1.00 31.70 420 VAL A C 1
ATOM 2856 O O . VAL A 1 420 ? 188.864 -32.101 133.584 1.00 25.11 420 VAL A O 1
ATOM 2860 N N . ILE A 1 421 ? 190.319 -30.552 132.827 1.00 22.08 421 ILE A N 1
ATOM 2861 C CA . ILE A 1 421 ? 189.467 -29.411 133.127 1.00 23.50 421 ILE A CA 1
ATOM 2862 C C . ILE A 1 421 ? 189.404 -28.530 131.891 1.00 21.85 421 ILE A C 1
ATOM 2863 O O . ILE A 1 421 ? 190.412 -28.342 131.203 1.00 25.38 421 ILE A O 1
ATOM 2868 N N . CYS A 1 422 ? 188.221 -28.012 131.593 1.00 21.45 422 CYS A N 1
ATOM 2869 C CA . CYS A 1 422 ? 188.073 -26.919 130.646 1.00 27.32 422 CYS A CA 1
ATOM 2870 C C . CYS A 1 422 ? 187.781 -25.646 131.426 1.00 23.49 422 CYS A C 1
ATOM 2871 O O . CYS A 1 422 ? 186.876 -25.629 132.255 1.00 24.60 422 CYS A O 1
ATOM 2874 N N . SER A 1 423 ? 188.551 -24.589 131.169 1.00 22.46 423 SER A N 1
ATOM 2875 C CA . SER A 1 423 ? 188.301 -23.288 131.773 1.00 27.16 423 SER A CA 1
ATOM 2876 C C . SER A 1 423 ? 188.301 -22.247 130.663 1.00 31.12 423 SER A C 1
ATOM 2877 O O . SER A 1 423 ? 189.032 -22.390 129.682 1.00 26.31 423 SER A O 1
ATOM 2880 N N . VAL A 1 424 ? 187.432 -21.239 130.784 1.00 26.76 424 VAL A N 1
ATOM 2881 C CA . VAL A 1 424 ? 187.298 -20.181 129.786 1.00 22.15 424 VAL A CA 1
ATOM 2882 C C . VAL A 1 424 ? 187.351 -18.842 130.507 1.00 31.65 424 VAL A C 1
ATOM 2883 O O . VAL A 1 424 ? 186.840 -18.714 131.627 1.00 21.43 424 VAL A O 1
ATOM 2887 N N . SER A 1 425 ? 187.959 -17.845 129.862 1.00 21.71 425 SER A N 1
ATOM 2888 C CA . SER A 1 425 ? 188.207 -16.542 130.471 1.00 31.42 425 SER A CA 1
ATOM 2889 C C . SER A 1 425 ? 187.642 -15.415 129.607 1.00 38.26 425 SER A C 1
ATOM 2890 O O . SER A 1 425 ? 187.182 -15.620 128.476 1.00 33.36 425 SER A O 1
ATOM 2893 N N . GLU A 1 426 ? 187.717 -14.196 130.158 1.00 36.77 426 GLU A N 1
ATOM 2894 C CA . GLU A 1 426 ? 187.078 -13.029 129.554 1.00 36.87 426 GLU A CA 1
ATOM 2895 C C . GLU A 1 426 ? 187.752 -12.563 128.275 1.00 30.51 426 GLU A C 1
ATOM 2896 O O . GLU A 1 426 ? 187.117 -11.857 127.492 1.00 32.36 426 GLU A O 1
ATOM 2902 N N . ASP A 1 427 ? 189.016 -12.916 128.053 1.00 30.60 427 ASP A N 1
ATOM 2903 C CA . ASP A 1 427 ? 189.712 -12.520 126.839 1.00 39.11 427 ASP A CA 1
ATOM 2904 C C . ASP A 1 427 ? 189.359 -13.402 125.654 1.00 49.81 427 ASP A C 1
ATOM 2905 O O . ASP A 1 427 ? 189.974 -13.237 124.602 1.00 58.08 427 ASP A O 1
ATOM 2910 N N . ASN A 1 428 ? 188.417 -14.339 125.841 1.00 46.82 428 ASN A N 1
ATOM 2911 C CA . ASN A 1 428 ? 187.925 -15.364 124.905 1.00 40.80 428 ASN A CA 1
ATOM 2912 C C . ASN A 1 428 ? 188.841 -16.587 124.796 1.00 32.24 428 ASN A C 1
ATOM 2913 O O . ASN A 1 428 ? 188.701 -17.392 123.868 1.00 29.04 428 ASN A O 1
ATOM 2918 N N . ILE A 1 429 ? 189.744 -16.788 125.741 1.00 26.61 429 ILE A N 1
ATOM 2919 C CA . ILE A 1 429 ? 190.573 -17.983 125.733 1.00 29.36 429 ILE A CA 1
ATOM 2920 C C . ILE A 1 429 ? 189.817 -19.140 126.372 1.00 32.19 429 ILE A C 1
ATOM 2921 O O . ILE A 1 429 ? 189.151 -18.982 127.400 1.00 31.62 429 ILE A O 1
ATOM 2926 N N . MET A 1 430 ? 189.918 -20.311 125.756 1.00 32.75 430 MET A N 1
ATOM 2927 C CA . MET A 1 430 ? 189.461 -21.563 126.338 1.00 36.04 430 MET A CA 1
ATOM 2928 C C . MET A 1 430 ? 190.664 -22.479 126.488 1.00 33.28 430 MET A C 1
ATOM 2929 O O . MET A 1 430 ? 191.434 -22.641 125.542 1.00 28.02 430 MET A O 1
ATOM 2934 N N . GLN A 1 431 ? 190.835 -23.067 127.667 1.00 29.75 431 GLN A N 1
ATOM 2935 C CA . GLN A 1 431 ? 191.936 -23.983 127.904 1.00 26.98 431 GLN A CA 1
ATOM 2936 C C . GLN A 1 431 ? 191.401 -25.324 128.379 1.00 25.97 431 GLN A C 1
ATOM 2937 O O . GLN A 1 431 ? 190.474 -25.389 129.196 1.00 30.35 431 GLN A O 1
ATOM 2943 N N . VAL A 1 432 ? 191.962 -26.387 127.816 1.00 27.46 432 VAL A N 1
ATOM 2944 C CA . VAL A 1 432 ? 191.674 -27.754 128.217 1.00 24.71 432 VAL A CA 1
ATOM 2945 C C . VAL A 1 432 ? 193.001 -28.341 128.661 1.00 29.74 432 VAL A C 1
ATOM 2946 O O . VAL A 1 432 ? 193.963 -28.388 127.879 1.00 36.10 432 VAL A O 1
ATOM 2950 N N . TRP A 1 433 ? 193.078 -28.730 129.927 1.00 26.25 433 TRP A N 1
ATOM 2951 C CA . TRP A 1 433 ? 194.377 -28.985 130.527 1.00 24.99 433 TRP A CA 1
ATOM 2952 C C . TRP A 1 433 ? 194.260 -30.056 131.601 1.00 31.83 433 TRP A C 1
ATOM 2953 O O . TRP A 1 433 ? 193.174 -30.357 132.103 1.00 27.43 433 TRP A O 1
ATOM 2964 N N . GLN A 1 434 ? 195.406 -30.622 131.951 1.00 26.63 434 GLN A N 1
ATOM 2965 C CA . GLN A 1 434 ? 195.454 -31.660 132.969 1.00 30.13 434 GLN A CA 1
ATOM 2966 C C . GLN A 1 434 ? 196.789 -31.542 133.683 1.00 26.16 434 GLN A C 1
ATOM 2967 O O . GLN A 1 434 ? 197.834 -31.564 133.034 1.00 32.60 434 GLN A O 1
ATOM 2973 N N . MET A 1 435 ? 196.763 -31.375 135.000 1.00 30.19 435 MET A N 1
ATOM 2974 C CA . MET A 1 435 ? 198.015 -31.262 135.730 1.00 34.34 435 MET A CA 1
ATOM 2975 C C . MET A 1 435 ? 198.791 -32.576 135.664 1.00 32.50 435 MET A C 1
ATOM 2976 O O . MET A 1 435 ? 198.236 -33.651 135.421 1.00 32.24 435 MET A O 1
ATOM 2981 N N . ALA A 1 436 ? 200.099 -32.469 135.867 1.00 29.92 436 ALA A N 1
ATOM 2982 C CA . ALA A 1 436 ? 200.968 -33.632 135.769 1.00 26.55 436 ALA A CA 1
ATOM 2983 C C . ALA A 1 436 ? 200.563 -34.709 136.773 1.00 30.98 436 ALA A C 1
ATOM 2984 O O . ALA A 1 436 ? 200.261 -34.421 137.934 1.00 25.14 436 ALA A O 1
ATOM 2986 N N . GLU A 1 437 ? 200.558 -35.964 136.315 1.00 32.92 437 GLU A N 1
ATOM 2987 C CA . GLU A 1 437 ? 200.088 -37.055 137.164 1.00 33.97 437 GLU A CA 1
ATOM 2988 C C . GLU A 1 437 ? 200.881 -37.157 138.463 1.00 38.87 437 GLU A C 1
ATOM 2989 O O . GLU A 1 437 ? 200.329 -37.544 139.504 1.00 31.45 437 GLU A O 1
ATOM 2995 N N . ASN A 1 438 ? 202.167 -36.805 138.438 1.00 35.56 438 ASN A N 1
ATOM 2996 C CA . ASN A 1 438 ? 202.953 -36.895 139.663 1.00 38.26 438 ASN A CA 1
ATOM 2997 C C . ASN A 1 438 ? 202.463 -35.927 140.736 1.00 37.34 438 ASN A C 1
ATOM 2998 O O . ASN A 1 438 ? 202.789 -36.108 141.911 1.00 39.73 438 ASN A O 1
ATOM 3003 N N . ILE A 1 439 ? 201.702 -34.899 140.366 1.00 35.92 439 ILE A N 1
ATOM 3004 C CA . ILE A 1 439 ? 201.244 -33.941 141.364 1.00 33.70 439 ILE A CA 1
ATOM 3005 C C . ILE A 1 439 ? 200.092 -34.521 142.191 1.00 39.38 439 ILE A C 1
ATOM 3006 O O . ILE A 1 439 ? 200.063 -34.382 143.420 1.00 43.56 439 ILE A O 1
ATOM 3011 N N . TYR A 1 440 ? 199.144 -35.205 141.555 1.00 42.66 440 TYR A N 1
ATOM 3012 C CA . TYR A 1 440 ? 198.061 -35.833 142.300 1.00 53.10 440 TYR A CA 1
ATOM 3013 C C . TYR A 1 440 ? 198.342 -37.293 142.645 1.00 66.75 440 TYR A C 1
ATOM 3014 O O . TYR A 1 440 ? 197.397 -38.055 142.869 1.00 75.54 440 TYR A O 1
ATOM 3023 N N . ASN A 1 441 ? 199.618 -37.693 142.704 1.00 70.15 441 ASN A N 1
ATOM 3024 C CA . ASN A 1 441 ? 200.000 -39.024 143.163 1.00 75.49 441 ASN A CA 1
ATOM 3025 C C . ASN A 1 441 ? 201.013 -39.019 144.301 1.00 86.47 441 ASN A C 1
ATOM 3026 O O . ASN A 1 441 ? 201.455 -40.097 144.716 1.00 88.45 441 ASN A O 1
ATOM 3031 N N . ASP A 1 442 ? 201.396 -37.853 144.811 1.00 95.31 442 ASP A N 1
ATOM 3032 C CA . ASP A 1 442 ? 202.353 -37.779 145.909 1.00 100.91 442 ASP A CA 1
ATOM 3033 C C . ASP A 1 442 ? 201.686 -38.121 147.242 1.00 98.68 442 ASP A C 1
ATOM 3034 O O . ASP A 1 442 ? 200.510 -37.823 147.459 1.00 94.55 442 ASP A O 1
ATOM 3036 N N . LYS B 1 35 ? 138.507 38.963 124.719 1.00 79.02 35 LYS B N 1
ATOM 3037 C CA . LYS B 1 35 ? 137.066 39.020 124.944 1.00 87.26 35 LYS B CA 1
ATOM 3038 C C . LYS B 1 35 ? 136.368 37.792 124.364 1.00 96.72 35 LYS B C 1
ATOM 3039 O O . LYS B 1 35 ? 136.031 36.857 125.093 1.00 99.77 35 LYS B O 1
ATOM 3045 N N . GLU B 1 36 ? 136.152 37.802 123.046 1.00 100.55 36 GLU B N 1
ATOM 3046 C CA . GLU B 1 36 ? 135.463 36.698 122.388 1.00 101.44 36 GLU B CA 1
ATOM 3047 C C . GLU B 1 36 ? 136.262 35.401 122.444 1.00 97.10 36 GLU B C 1
ATOM 3048 O O . GLU B 1 36 ? 135.669 34.321 122.347 1.00 96.21 36 GLU B O 1
ATOM 3054 N N . ALA B 1 37 ? 137.587 35.483 122.600 1.00 90.95 37 ALA B N 1
ATOM 3055 C CA . ALA B 1 37 ? 138.413 34.283 122.693 1.00 79.20 37 ALA B CA 1
ATOM 3056 C C . ALA B 1 37 ? 138.262 33.611 124.051 1.00 76.09 37 ALA B C 1
ATOM 3057 O O . ALA B 1 37 ? 138.105 32.386 124.130 1.00 71.03 37 ALA B O 1
ATOM 3059 N N . ALA B 1 38 ? 138.307 34.399 125.134 1.00 77.13 38 ALA B N 1
ATOM 3060 C CA . ALA B 1 38 ? 138.180 33.829 126.473 1.00 70.48 38 ALA B CA 1
ATOM 3061 C C . ALA B 1 38 ? 136.773 33.313 126.732 1.00 67.53 38 ALA B C 1
ATOM 3062 O O . ALA B 1 38 ? 136.601 32.377 127.520 1.00 67.84 38 ALA B O 1
ATOM 3064 N N . PHE B 1 39 ? 135.761 33.911 126.088 1.00 59.14 39 PHE B N 1
ATOM 3065 C CA . PHE B 1 39 ? 134.404 33.377 126.176 1.00 55.19 39 PHE B CA 1
ATOM 3066 C C . PHE B 1 39 ? 134.325 31.991 125.552 1.00 68.74 39 PHE B C 1
ATOM 3067 O O . PHE B 1 39 ? 133.696 31.082 126.111 1.00 69.75 39 PHE B O 1
ATOM 3075 N N . ASP B 1 40 ? 134.971 31.808 124.395 1.00 73.55 40 ASP B N 1
ATOM 3076 C CA . ASP B 1 40 ? 134.930 30.526 123.701 1.00 70.09 40 ASP B CA 1
ATOM 3077 C C . ASP B 1 40 ? 135.787 29.475 124.393 1.00 66.09 40 ASP B C 1
ATOM 3078 O O . ASP B 1 40 ? 135.426 28.292 124.390 1.00 63.98 40 ASP B O 1
ATOM 3083 N N . ASP B 1 41 ? 136.916 29.875 124.988 1.00 66.85 41 ASP B N 1
ATOM 3084 C CA . ASP B 1 41 ? 137.693 28.930 125.788 1.00 71.67 41 ASP B CA 1
ATOM 3085 C C . ASP B 1 41 ? 136.891 28.447 126.989 1.00 71.12 41 ASP B C 1
ATOM 3086 O O . ASP B 1 41 ? 136.973 27.272 127.372 1.00 67.41 41 ASP B O 1
ATOM 3091 N N . ALA B 1 42 ? 136.125 29.351 127.611 1.00 66.25 42 ALA B N 1
ATOM 3092 C CA . ALA B 1 42 ? 135.305 28.967 128.753 1.00 59.84 42 ALA B CA 1
ATOM 3093 C C . ALA B 1 42 ? 134.249 27.954 128.342 1.00 48.69 42 ALA B C 1
ATOM 3094 O O . ALA B 1 42 ? 134.007 26.973 129.058 1.00 47.50 42 ALA B O 1
ATOM 3096 N N . VAL B 1 43 ? 133.623 28.165 127.182 1.00 38.14 43 VAL B N 1
ATOM 3097 C CA . VAL B 1 43 ? 132.650 27.199 126.677 1.00 50.36 43 VAL B CA 1
ATOM 3098 C C . VAL B 1 43 ? 133.333 25.873 126.349 1.00 60.14 43 VAL B C 1
ATOM 3099 O O . VAL B 1 43 ? 132.788 24.796 126.624 1.00 57.77 43 VAL B O 1
ATOM 3103 N N . GLU B 1 44 ? 134.543 25.928 125.775 1.00 64.35 44 GLU B N 1
ATOM 3104 C CA . GLU B 1 44 ? 135.230 24.704 125.370 1.00 64.49 44 GLU B CA 1
ATOM 3105 C C . GLU B 1 44 ? 135.663 23.876 126.577 1.00 60.23 44 GLU B C 1
ATOM 3106 O O . GLU B 1 44 ? 135.529 22.648 126.571 1.00 56.31 44 GLU B O 1
ATOM 3112 N N . GLU B 1 45 ? 136.173 24.518 127.628 1.00 62.38 45 GLU B N 1
ATOM 3113 C CA . GLU B 1 45 ? 136.563 23.743 128.802 1.00 68.16 45 GLU B CA 1
ATOM 3114 C C . GLU B 1 45 ? 135.347 23.133 129.500 1.00 67.47 45 GLU B C 1
ATOM 3115 O O . GLU B 1 45 ? 135.423 22.015 130.026 1.00 67.83 45 GLU B O 1
ATOM 3121 N N . ARG B 1 46 ? 134.211 23.839 129.503 1.00 62.59 46 ARG B N 1
ATOM 3122 C CA . ARG B 1 46 ? 132.994 23.273 130.082 1.00 56.09 46 ARG B CA 1
ATOM 3123 C C . ARG B 1 46 ? 132.475 22.092 129.264 1.00 50.19 46 ARG B C 1
ATOM 3124 O O . ARG B 1 46 ? 132.056 21.077 129.833 1.00 46.27 46 ARG B O 1
ATOM 3132 N N . VAL B 1 47 ? 132.465 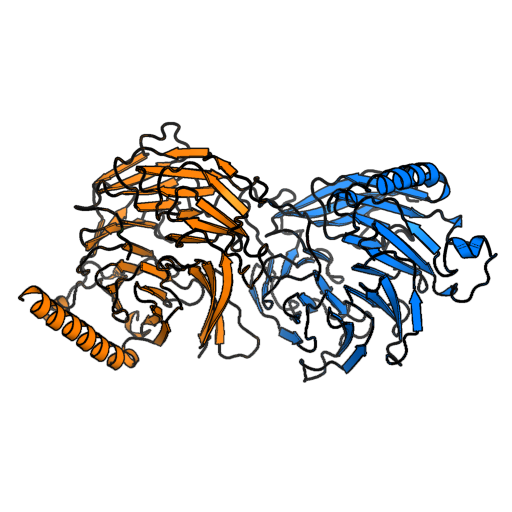22.215 127.932 1.00 40.61 47 VAL B N 1
ATOM 3133 C CA . VAL B 1 47 ? 132.069 21.090 127.089 1.00 40.09 47 VAL B CA 1
ATOM 3134 C C . VAL B 1 47 ? 132.927 19.871 127.400 1.00 45.10 47 VAL B C 1
ATOM 3135 O O . VAL B 1 47 ? 132.412 18.767 127.608 1.00 44.71 47 VAL B O 1
ATOM 3139 N N . ILE B 1 48 ? 134.251 20.060 127.451 1.00 43.83 48 ILE B N 1
ATOM 3140 C CA . ILE B 1 48 ? 135.157 18.927 127.626 1.00 43.17 48 ILE B CA 1
ATOM 3141 C C . ILE B 1 48 ? 134.973 18.304 129.001 1.00 40.05 48 ILE B C 1
ATOM 3142 O O . ILE B 1 48 ? 134.934 17.077 129.139 1.00 33.74 48 ILE B O 1
ATOM 3147 N N . ASN B 1 49 ? 134.836 19.135 130.036 1.00 44.34 49 ASN B N 1
ATOM 3148 C CA . ASN B 1 49 ? 134.613 18.604 131.375 1.00 54.06 49 ASN B CA 1
ATOM 3149 C C . ASN B 1 49 ? 133.230 17.971 131.497 1.00 45.89 49 ASN B C 1
ATOM 3150 O O . ASN B 1 49 ? 133.071 16.943 132.161 1.00 50.14 49 ASN B O 1
ATOM 3155 N N . GLU B 1 50 ? 132.220 18.561 130.861 1.00 40.00 50 GLU B N 1
ATOM 3156 C CA . GLU B 1 50 ? 130.892 17.959 130.889 1.00 46.38 50 GLU B CA 1
ATOM 3157 C C . GLU B 1 50 ? 130.886 16.608 130.182 1.00 48.43 50 GLU B C 1
ATOM 3158 O O . GLU B 1 50 ? 130.230 15.662 130.638 1.00 53.44 50 GLU B O 1
ATOM 3164 N N . GLU B 1 51 ? 131.610 16.493 129.067 1.00 42.75 51 GLU B N 1
ATOM 3165 C CA . GLU B 1 51 ? 131.660 15.215 128.367 1.00 40.88 51 GLU B CA 1
ATOM 3166 C C . GLU B 1 51 ? 132.542 14.203 129.084 1.00 37.92 51 GLU B C 1
ATOM 3167 O O . GLU B 1 51 ? 132.269 12.998 129.013 1.00 37.03 51 GLU B O 1
ATOM 3173 N N . TYR B 1 52 ? 133.584 14.656 129.789 1.00 31.30 52 TYR B N 1
ATOM 3174 C CA . TYR B 1 52 ? 134.363 13.719 130.591 1.00 37.07 52 TYR B CA 1
ATOM 3175 C C . TYR B 1 52 ? 133.523 13.139 131.719 1.00 45.82 52 TYR B C 1
ATOM 3176 O O . TYR B 1 52 ? 133.614 11.937 132.007 1.00 42.63 52 TYR B O 1
ATOM 3185 N N . LYS B 1 53 ? 132.692 13.982 132.353 1.00 44.63 53 LYS B N 1
ATOM 3186 C CA . LYS B 1 53 ? 131.812 13.548 133.438 1.00 45.23 53 LYS B CA 1
ATOM 3187 C C . LYS B 1 53 ? 130.808 12.514 132.951 1.00 39.43 53 LYS B C 1
ATOM 3188 O O . LYS B 1 53 ? 130.587 11.489 133.603 1.00 42.34 53 LYS B O 1
ATOM 3194 N N . ILE B 1 54 ? 130.161 12.788 131.820 1.00 41.47 54 ILE B N 1
ATOM 3195 C CA . ILE B 1 54 ? 129.276 11.800 131.216 1.00 40.99 54 ILE B CA 1
ATOM 3196 C C . ILE B 1 54 ? 130.045 10.519 130.901 1.00 47.84 54 ILE B C 1
ATOM 3197 O O . ILE B 1 54 ? 129.575 9.411 131.186 1.00 46.47 54 ILE B O 1
ATOM 3202 N N . TRP B 1 55 ? 131.251 10.652 130.336 1.00 45.41 55 TRP B N 1
ATOM 3203 C CA . TRP B 1 55 ? 132.062 9.476 130.019 1.00 38.88 55 TRP B CA 1
ATOM 3204 C C . TRP B 1 55 ? 132.376 8.668 131.271 1.00 36.46 55 TRP B C 1
ATOM 3205 O O . TRP B 1 55 ? 132.154 7.448 131.311 1.00 30.54 55 TRP B O 1
ATOM 3216 N N . LYS B 1 56 ? 132.909 9.332 132.302 1.00 35.27 56 LYS B N 1
ATOM 3217 C CA . LYS B 1 56 ? 133.250 8.637 133.540 1.00 37.59 56 LYS B CA 1
ATOM 3218 C C . LYS B 1 56 ? 132.044 7.876 134.079 1.00 43.32 56 LYS B C 1
ATOM 3219 O O . LYS B 1 56 ? 132.164 6.727 134.525 1.00 46.12 56 LYS B O 1
ATOM 3225 N N . LYS B 1 57 ? 130.862 8.488 133.994 1.00 49.82 57 LYS B N 1
ATOM 3226 C CA . LYS B 1 57 ? 129.641 7.843 134.464 1.00 52.31 57 LYS B CA 1
ATOM 3227 C C . LYS B 1 57 ? 129.321 6.592 133.655 1.00 47.02 57 LYS B C 1
ATOM 3228 O O . LYS B 1 57 ? 128.824 5.602 134.198 1.00 45.41 57 LYS B O 1
ATOM 3234 N N . ASN B 1 58 ? 129.584 6.615 132.358 1.00 37.85 58 ASN B N 1
ATOM 3235 C CA . ASN B 1 58 ? 129.157 5.512 131.515 1.00 34.03 58 ASN B CA 1
ATOM 3236 C C . ASN B 1 58 ? 130.175 4.385 131.400 1.00 38.78 58 ASN B C 1
ATOM 3237 O O . ASN B 1 58 ? 129.845 3.355 130.797 1.00 42.83 58 ASN B O 1
ATOM 3242 N N . THR B 1 59 ? 131.379 4.537 131.963 1.00 30.63 59 THR B N 1
ATOM 3243 C CA . THR B 1 59 ? 132.399 3.499 131.812 1.00 42.66 59 THR B CA 1
ATOM 3244 C C . THR B 1 59 ? 131.951 2.110 132.247 1.00 48.90 59 THR B C 1
ATOM 3245 O O . THR B 1 59 ? 132.398 1.135 131.620 1.00 47.14 59 THR B O 1
ATOM 3249 N N . PRO B 1 60 ? 131.120 1.930 133.286 1.00 56.20 60 PRO B N 1
ATOM 3250 C CA . PRO B 1 60 ? 130.687 0.563 133.617 1.00 57.82 60 PRO B CA 1
ATOM 3251 C C . PRO B 1 60 ? 129.960 -0.133 132.483 1.00 57.64 60 PRO B C 1
ATOM 3252 O O . PRO B 1 60 ? 129.954 -1.366 132.432 1.00 58.98 60 PRO B O 1
ATOM 3256 N N . PHE B 1 61 ? 129.362 0.619 131.561 1.00 56.91 61 PHE B N 1
ATOM 3257 C CA . PHE B 1 61 ? 128.610 0.039 130.457 1.00 57.99 61 PHE B CA 1
ATOM 3258 C C . PHE B 1 61 ? 129.402 -0.046 129.163 1.00 53.79 61 PHE B C 1
ATOM 3259 O O . PHE B 1 61 ? 129.032 -0.826 128.278 1.00 55.84 61 PHE B O 1
ATOM 3267 N N . LEU B 1 62 ? 130.470 0.734 129.022 1.00 45.12 62 LEU B N 1
ATOM 3268 C CA . LEU B 1 62 ? 131.232 0.739 127.785 1.00 40.64 62 LEU B CA 1
ATOM 3269 C C . LEU B 1 62 ? 132.534 -0.044 127.870 1.00 32.94 62 LEU B C 1
ATOM 3270 O O . LEU B 1 62 ? 133.114 -0.350 126.828 1.00 36.27 62 LEU B O 1
ATOM 3275 N N . TYR B 1 63 ? 133.002 -0.381 129.066 1.00 29.13 63 TYR B N 1
ATOM 3276 C CA . TYR B 1 63 ? 134.289 -1.027 129.220 1.00 31.32 63 TYR B CA 1
ATOM 3277 C C . TYR B 1 63 ? 134.177 -2.235 130.128 1.00 30.86 63 TYR B C 1
ATOM 3278 O O . TYR B 1 63 ? 133.443 -2.219 131.116 1.00 35.81 63 TYR B O 1
ATOM 3287 N N . ASP B 1 64 ? 134.954 -3.270 129.806 1.00 34.31 64 ASP B N 1
ATOM 3288 C CA . ASP B 1 64 ? 135.275 -4.305 130.779 1.00 35.85 64 ASP B CA 1
ATOM 3289 C C . ASP B 1 64 ? 136.518 -3.971 131.593 1.00 35.52 64 ASP B C 1
ATOM 3290 O O . ASP B 1 64 ? 136.868 -4.726 132.507 1.00 40.70 64 ASP B O 1
ATOM 3295 N N . LEU B 1 65 ? 137.182 -2.856 131.299 1.00 32.12 65 LEU B N 1
ATOM 3296 C CA . LEU B 1 65 ? 138.361 -2.454 132.063 1.00 30.97 65 LEU B CA 1
ATOM 3297 C C . LEU B 1 65 ? 138.743 -1.016 131.747 1.00 25.55 65 LEU B C 1
ATOM 3298 O O . LEU B 1 65 ? 138.775 -0.626 130.575 1.00 35.01 65 LEU B O 1
ATOM 3303 N N . VAL B 1 66 ? 139.010 -0.218 132.784 1.00 29.35 66 VAL B N 1
ATOM 3304 C CA . VAL B 1 66 ? 139.498 1.150 132.633 1.00 26.77 66 VAL B CA 1
ATOM 3305 C C . VAL B 1 66 ? 140.447 1.472 133.774 1.00 36.66 66 VAL B C 1
ATOM 3306 O O . VAL B 1 66 ? 140.031 1.518 134.937 1.00 43.12 66 VAL B O 1
ATOM 3310 N N . MET B 1 67 ? 141.723 1.693 133.446 1.00 33.92 67 MET B N 1
ATOM 3311 C CA . MET B 1 67 ? 142.743 2.156 134.380 1.00 31.99 67 MET B CA 1
ATOM 3312 C C . MET B 1 67 ? 143.278 3.495 133.899 1.00 36.44 67 MET B C 1
ATOM 3313 O O . MET B 1 67 ? 143.692 3.623 132.743 1.00 33.90 67 MET B O 1
ATOM 3318 N N . THR B 1 68 ? 143.257 4.487 134.776 1.00 34.58 68 THR B N 1
ATOM 3319 C CA . THR B 1 68 ? 143.760 5.818 134.481 1.00 33.25 68 THR B CA 1
ATOM 3320 C C . THR B 1 68 ? 144.946 6.098 135.388 1.00 36.62 68 THR B C 1
ATOM 3321 O O . THR B 1 68 ? 144.926 5.759 136.575 1.00 41.00 68 THR B O 1
ATOM 3325 N N . HIS B 1 69 ? 146.000 6.673 134.823 1.00 34.25 69 HIS B N 1
ATOM 3326 C CA . HIS B 1 69 ? 147.213 6.911 135.595 1.00 28.09 69 HIS B CA 1
ATOM 3327 C C . HIS B 1 69 ? 147.858 8.193 135.091 1.00 24.00 69 HIS B C 1
ATOM 3328 O O . HIS B 1 69 ? 148.072 8.348 133.889 1.00 28.65 69 HIS B O 1
ATOM 3335 N N . ALA B 1 70 ? 148.131 9.126 135.990 1.00 27.40 70 ALA B N 1
ATOM 3336 C CA . ALA B 1 70 ? 148.885 10.318 135.628 1.00 34.66 70 ALA B CA 1
ATOM 3337 C C . ALA B 1 70 ? 150.375 10.002 135.747 1.00 29.75 70 ALA B C 1
ATOM 3338 O O . ALA B 1 70 ? 150.858 9.677 136.834 1.00 32.10 70 ALA B O 1
ATOM 3340 N N . LEU B 1 71 ? 151.082 10.039 134.619 1.00 34.78 71 LEU B N 1
ATOM 3341 C CA . LEU B 1 71 ? 152.528 9.889 134.634 1.00 31.19 71 LEU B CA 1
ATOM 3342 C C . LEU B 1 71 ? 153.158 11.168 135.164 1.00 30.73 71 LEU B C 1
ATOM 3343 O O . LEU B 1 71 ? 152.551 12.239 135.131 1.00 33.07 71 LEU B O 1
ATOM 3348 N N . GLU B 1 72 ? 154.369 11.039 135.702 1.00 31.82 72 GLU B N 1
ATOM 3349 C CA . GLU B 1 72 ? 155.113 12.220 136.128 1.00 34.06 72 GLU B CA 1
ATOM 3350 C C . GLU B 1 72 ? 155.170 13.260 135.017 1.00 30.40 72 GLU B C 1
ATOM 3351 O O . GLU B 1 72 ? 155.006 14.461 135.259 1.00 33.32 72 GLU B O 1
ATOM 3357 N N . TRP B 1 73 ? 155.374 12.810 133.788 1.00 30.85 73 TRP B N 1
ATOM 3358 C CA . TRP B 1 73 ? 155.454 13.639 132.597 1.00 30.06 73 TRP B CA 1
ATOM 3359 C C . TRP B 1 73 ? 154.652 12.990 131.481 1.00 24.77 73 TRP B C 1
ATOM 3360 O O . TRP B 1 73 ? 154.490 11.766 131.465 1.00 28.88 73 TRP B O 1
ATOM 3371 N N . PRO B 1 74 ? 154.162 13.770 130.520 1.00 24.52 74 PRO B N 1
ATOM 3372 C CA . PRO B 1 74 ? 153.517 13.156 129.354 1.00 26.35 74 PRO B CA 1
ATOM 3373 C C . PRO B 1 74 ? 154.476 12.239 128.610 1.00 32.79 74 PRO B C 1
ATOM 3374 O O . PRO B 1 74 ? 155.684 12.484 128.531 1.00 23.10 74 PRO B O 1
ATOM 3378 N N . SER B 1 75 ? 153.919 11.173 128.054 1.00 29.99 75 SER B N 1
ATOM 3379 C CA . SER B 1 75 ? 154.629 10.343 127.098 1.00 24.30 75 SER B CA 1
ATOM 3380 C C . SER B 1 75 ? 154.115 10.636 125.692 1.00 23.92 75 SER B C 1
ATOM 3381 O O . SER B 1 75 ? 152.900 10.695 125.458 1.00 26.16 75 SER B O 1
ATOM 3384 N N . LEU B 1 76 ? 155.039 10.841 124.763 1.00 23.99 76 LEU B N 1
ATOM 3385 C CA . LEU B 1 76 ? 154.681 10.939 123.357 1.00 28.80 76 LEU B CA 1
ATOM 3386 C C . LEU B 1 76 ? 154.554 9.579 122.699 1.00 22.06 76 LEU B C 1
ATOM 3387 O O . LEU B 1 76 ? 154.225 9.499 121.515 1.00 18.87 76 LEU B O 1
ATOM 3392 N N . THR B 1 77 ? 154.826 8.512 123.441 1.00 20.24 77 THR B N 1
ATOM 3393 C CA . THR B 1 77 ? 155.026 7.212 122.844 1.00 20.86 77 THR B CA 1
ATOM 3394 C C . THR B 1 77 ? 154.499 6.143 123.789 1.00 18.73 77 THR B C 1
ATOM 3395 O O . THR B 1 77 ? 154.540 6.294 125.017 1.00 22.47 77 THR B O 1
ATOM 3399 N N . ALA B 1 78 ? 153.989 5.069 123.207 1.00 18.24 78 ALA B N 1
ATOM 3400 C CA . ALA B 1 78 ? 153.573 3.917 123.989 1.00 18.18 78 ALA B CA 1
ATOM 3401 C C . ALA B 1 78 ? 153.674 2.681 123.121 1.00 23.82 78 ALA B C 1
ATOM 3402 O O . ALA B 1 78 ? 153.278 2.697 121.954 1.00 23.67 78 ALA B O 1
ATOM 3404 N N . GLN B 1 79 ? 154.187 1.606 123.708 1.00 23.98 79 GLN B N 1
ATOM 3405 C CA . GLN B 1 79 ? 154.280 0.330 123.016 1.00 18.05 79 GLN B CA 1
ATOM 3406 C C . GLN B 1 79 ? 154.363 -0.766 124.065 1.00 17.95 79 GLN B C 1
ATOM 3407 O O . GLN B 1 79 ? 155.228 -0.729 124.948 1.00 26.89 79 GLN B O 1
ATOM 3413 N N . TRP B 1 80 ? 153.478 -1.739 123.958 1.00 19.65 80 TRP B N 1
ATOM 3414 C CA . TRP B 1 80 ? 153.570 -2.915 124.806 1.00 22.06 80 TRP B CA 1
ATOM 3415 C C . TRP B 1 80 ? 154.805 -3.739 124.456 1.00 27.54 80 TRP B C 1
ATOM 3416 O O . TRP B 1 80 ? 155.092 -3.985 123.278 1.00 24.91 80 TRP B O 1
ATOM 3427 N N . LEU B 1 81 ? 155.527 -4.180 125.479 1.00 23.97 81 LEU B N 1
ATOM 3428 C CA . LEU B 1 81 ? 156.511 -5.225 125.270 1.00 27.12 81 LEU B CA 1
ATOM 3429 C C . LEU B 1 81 ? 155.789 -6.549 125.027 1.00 23.09 81 LEU B C 1
ATOM 3430 O O . LEU B 1 81 ? 154.615 -6.688 125.364 1.00 22.03 81 LEU B O 1
ATOM 3435 N N . PRO B 1 82 ? 156.449 -7.527 124.395 1.00 21.59 82 PRO B N 1
ATOM 3436 C CA . PRO B 1 82 ? 155.739 -8.771 124.038 1.00 18.77 82 PRO B CA 1
ATOM 3437 C C . PRO B 1 82 ? 155.539 -9.754 125.187 1.00 23.03 82 PRO B C 1
ATOM 3438 O O . PRO B 1 82 ? 154.802 -10.729 125.008 1.00 21.98 82 PRO B O 1
ATOM 3442 N N . ASP B 1 83 ? 156.139 -9.536 126.353 1.00 23.71 83 ASP B N 1
ATOM 3443 C CA . ASP B 1 83 ? 156.128 -10.530 127.419 1.00 26.95 83 ASP B CA 1
ATOM 3444 C C . ASP B 1 83 ? 154.996 -10.296 128.410 1.00 25.04 83 ASP B C 1
ATOM 3445 O O . ASP B 1 83 ? 154.696 -9.156 128.785 1.00 27.73 83 ASP B O 1
ATOM 3450 N N . VAL B 1 84 ? 154.388 -11.389 128.849 1.00 25.11 84 VAL B N 1
ATOM 3451 C CA . VAL B 1 84 ? 153.460 -11.380 129.965 1.00 29.59 84 VAL B CA 1
ATOM 3452 C C . VAL B 1 84 ? 153.960 -12.383 130.992 1.00 30.11 84 VAL B C 1
ATOM 3453 O O . VAL B 1 84 ? 154.474 -13.450 130.635 1.00 22.73 84 VAL B O 1
ATOM 3457 N N . THR B 1 85 ? 153.790 -12.047 132.265 1.00 31.92 85 THR B N 1
ATOM 3458 C CA . THR B 1 85 ? 154.061 -12.952 133.372 1.00 19.23 85 THR B CA 1
ATOM 3459 C C . THR B 1 85 ? 152.746 -13.291 134.061 1.00 28.66 85 THR B C 1
ATOM 3460 O O . THR B 1 85 ? 151.959 -12.395 134.371 1.00 26.60 85 THR B O 1
ATOM 3464 N N . ARG B 1 86 ? 152.496 -14.582 134.292 1.00 25.87 86 ARG B N 1
ATOM 3465 C CA . ARG B 1 86 ? 151.297 -15.024 135.004 1.00 30.92 86 ARG B CA 1
ATOM 3466 C C . ARG B 1 86 ? 151.721 -15.742 136.277 1.00 32.85 86 ARG B C 1
ATOM 3467 O O . ARG B 1 86 ? 151.849 -16.974 136.294 1.00 37.81 86 ARG B O 1
ATOM 3475 N N . PRO B 1 87 ? 151.943 -15.009 137.364 1.00 35.14 87 PRO B N 1
ATOM 3476 C CA . PRO B 1 87 ? 152.417 -15.637 138.605 1.00 39.74 87 PRO B CA 1
ATOM 3477 C C . PRO B 1 87 ? 151.503 -16.756 139.074 1.00 37.39 87 PRO B C 1
ATOM 3478 O O . PRO B 1 87 ? 150.272 -16.638 139.044 1.00 32.99 87 PRO B O 1
ATOM 3482 N N . GLU B 1 88 ? 152.129 -17.845 139.520 1.00 34.26 88 GLU B N 1
ATOM 3483 C CA . GLU B 1 88 ? 151.405 -19.044 139.933 1.00 44.37 88 GLU B CA 1
ATOM 3484 C C . GLU B 1 88 ? 150.283 -18.720 140.910 1.00 47.79 88 GLU B C 1
ATOM 3485 O O . GLU B 1 88 ? 150.517 -18.131 141.968 1.00 42.84 88 GLU B O 1
ATOM 3491 N N . GLY B 1 89 ? 149.060 -19.094 140.531 1.00 51.84 89 GLY B N 1
ATOM 3492 C CA . GLY B 1 89 ? 147.908 -18.989 141.409 1.00 57.66 89 GLY B CA 1
ATOM 3493 C C . GLY B 1 89 ? 147.462 -17.592 141.787 1.00 62.83 89 GLY B C 1
ATOM 3494 O O . GLY B 1 89 ? 146.775 -17.431 142.797 1.00 69.35 89 GLY B O 1
ATOM 3495 N N . LYS B 1 90 ? 147.819 -16.572 141.014 1.00 59.85 90 LYS B N 1
ATOM 3496 C CA . LYS B 1 90 ? 147.372 -15.216 141.291 1.00 48.75 90 LYS B CA 1
ATOM 3497 C C . LYS B 1 90 ? 146.344 -14.785 140.255 1.00 52.94 90 LYS B C 1
ATOM 3498 O O . LYS B 1 90 ? 146.298 -15.309 139.140 1.00 64.37 90 LYS B O 1
ATOM 3504 N N . ASP B 1 91 ? 145.507 -13.825 140.641 1.00 55.16 91 ASP B N 1
ATOM 3505 C CA . ASP B 1 91 ? 144.379 -13.401 139.818 1.00 62.42 91 ASP B CA 1
ATOM 3506 C C . ASP B 1 91 ? 144.731 -12.263 138.861 1.00 56.65 91 ASP B C 1
ATOM 3507 O O . ASP B 1 91 ? 143.826 -11.632 138.306 1.00 51.66 91 ASP B O 1
ATOM 3512 N N . PHE B 1 92 ? 146.016 -11.995 138.648 1.00 48.81 92 PHE B N 1
ATOM 3513 C CA . PHE B 1 92 ? 146.447 -10.952 137.734 1.00 40.77 92 PHE B CA 1
ATOM 3514 C C . PHE B 1 92 ? 147.661 -11.456 136.978 1.00 37.08 92 PHE B C 1
ATOM 3515 O O . PHE B 1 92 ? 148.332 -12.394 137.405 1.00 39.06 92 PHE B O 1
ATOM 3523 N N . SER B 1 93 ? 147.937 -10.816 135.849 1.00 38.52 93 SER B N 1
ATOM 3524 C CA . SER B 1 93 ? 149.138 -11.065 135.071 1.00 38.36 93 SER B CA 1
ATOM 3525 C C . SER B 1 93 ? 149.877 -9.745 134.887 1.00 31.70 93 SER B C 1
ATOM 3526 O O . SER B 1 93 ? 149.317 -8.662 135.092 1.00 32.86 93 SER B O 1
ATOM 3529 N N . ILE B 1 94 ? 151.154 -9.841 134.521 1.00 28.54 94 ILE B N 1
ATOM 3530 C CA . ILE B 1 94 ? 152.056 -8.694 134.493 1.00 21.78 94 ILE B CA 1
ATOM 3531 C C . ILE B 1 94 ? 152.492 -8.440 133.051 1.00 26.57 94 ILE B C 1
ATOM 3532 O O . ILE B 1 94 ? 152.956 -9.355 132.365 1.00 29.27 94 ILE B O 1
ATOM 3537 N N . HIS B 1 95 ? 152.321 -7.201 132.600 1.00 25.44 95 HIS B N 1
ATOM 3538 C CA . HIS B 1 95 ? 152.659 -6.752 131.256 1.00 23.72 95 HIS B CA 1
ATOM 3539 C C . HIS B 1 95 ? 153.506 -5.500 131.372 1.00 23.24 95 HIS B C 1
ATOM 3540 O O . HIS B 1 95 ? 153.512 -4.832 132.407 1.00 25.11 95 HIS B O 1
ATOM 3547 N N . ARG B 1 96 ? 154.209 -5.165 130.294 1.00 23.92 96 ARG B N 1
ATOM 3548 C CA . ARG B 1 96 ? 155.133 -4.047 130.360 1.00 25.64 96 ARG B CA 1
ATOM 3549 C C . ARG B 1 96 ? 155.004 -3.197 129.111 1.00 27.31 96 ARG B C 1
ATOM 3550 O O . ARG B 1 96 ? 154.584 -3.673 128.050 1.00 24.28 96 ARG B O 1
ATOM 3558 N N . LEU B 1 97 ? 155.392 -1.930 129.262 1.00 21.26 97 LEU B N 1
ATOM 3559 C CA . LEU B 1 97 ? 155.198 -0.902 128.257 1.00 22.08 97 LEU B CA 1
ATOM 3560 C C . LEU B 1 97 ? 156.468 -0.090 128.128 1.00 26.41 97 LEU B C 1
ATOM 3561 O O . LEU B 1 97 ? 157.057 0.316 129.135 1.00 23.13 97 LEU B O 1
ATOM 3566 N N . VAL B 1 98 ? 156.880 0.152 126.890 1.00 24.64 98 VAL B N 1
ATOM 3567 C CA . VAL B 1 98 ? 157.890 1.164 126.628 1.00 17.37 98 VAL B CA 1
ATOM 3568 C C . VAL B 1 98 ? 157.190 2.521 126.552 1.00 20.53 98 VAL B C 1
ATOM 3569 O O . VAL B 1 98 ? 156.290 2.727 125.729 1.00 21.28 98 VAL B O 1
ATOM 3573 N N . LEU B 1 99 ? 157.624 3.446 127.389 1.00 17.64 99 LEU B N 1
ATOM 3574 C CA . LEU B 1 99 ? 157.146 4.815 127.414 1.00 27.48 99 LEU B CA 1
ATOM 3575 C C . LEU B 1 99 ? 158.355 5.740 127.374 1.00 32.17 99 LEU B C 1
ATOM 3576 O O . LEU B 1 99 ? 159.501 5.307 127.486 1.00 24.48 99 LEU B O 1
ATOM 3581 N N . GLY B 1 100 ? 158.087 7.031 127.202 1.00 28.93 100 GLY B N 1
ATOM 3582 C CA . GLY B 1 100 ? 159.105 8.047 127.351 1.00 27.18 100 GLY B CA 1
ATOM 3583 C C . GLY B 1 100 ? 158.536 9.219 128.122 1.00 33.41 100 GLY B C 1
ATOM 3584 O O . GLY B 1 100 ? 157.384 9.193 128.563 1.00 31.48 100 GLY B O 1
ATOM 3585 N N . THR B 1 101 ? 159.364 10.242 128.283 1.00 31.61 101 THR B N 1
ATOM 3586 C CA . THR B 1 101 ? 158.936 11.499 128.871 1.00 29.91 101 THR B CA 1
ATOM 3587 C C . THR B 1 101 ? 158.952 12.598 127.819 1.00 35.51 101 THR B C 1
ATOM 3588 O O . THR B 1 101 ? 159.588 12.485 126.765 1.00 36.55 101 THR B O 1
ATOM 3592 N N . HIS B 1 102 ? 158.235 13.675 128.132 1.00 31.53 102 HIS B N 1
ATOM 3593 C CA . HIS B 1 102 ? 158.282 14.917 127.368 1.00 33.37 102 HIS B CA 1
ATOM 3594 C C . HIS B 1 102 ? 158.214 16.024 128.414 1.00 35.71 102 HIS B C 1
ATOM 3595 O O . HIS B 1 102 ? 157.127 16.421 128.841 1.00 33.18 102 HIS B O 1
ATOM 3602 N N . THR B 1 103 ? 159.376 16.492 128.846 1.00 35.43 103 THR B N 1
ATOM 3603 C CA . THR B 1 103 ? 159.436 17.462 129.931 1.00 32.84 103 THR B CA 1
ATOM 3604 C C . THR B 1 103 ? 159.514 18.882 129.384 1.00 42.01 103 THR B C 1
ATOM 3605 O O . THR B 1 103 ? 159.786 19.112 128.202 1.00 43.58 103 THR B O 1
ATOM 3609 N N . SER B 1 104 ? 159.281 19.845 130.275 1.00 50.13 104 SER B N 1
ATOM 3610 C CA . SER B 1 104 ? 159.463 21.259 129.958 1.00 55.95 104 SER B CA 1
ATOM 3611 C C . SER B 1 104 ? 160.835 21.682 130.484 1.00 52.15 104 SER B C 1
ATOM 3612 O O . SER B 1 104 ? 160.976 22.253 131.572 1.00 47.38 104 SER B O 1
ATOM 3615 N N . ASP B 1 105 ? 161.865 21.396 129.681 1.00 43.84 105 ASP B N 1
ATOM 3616 C CA . ASP B 1 105 ? 163.242 21.733 130.034 1.00 43.72 105 ASP B CA 1
ATOM 3617 C C . ASP B 1 105 ? 163.616 21.088 131.363 1.00 37.52 105 ASP B C 1
ATOM 3618 O O . ASP B 1 105 ? 164.044 21.758 132.296 1.00 34.81 105 ASP B O 1
ATOM 3623 N N . GLU B 1 106 ? 163.384 19.783 131.458 1.00 38.30 106 GLU B N 1
ATOM 3624 C CA . GLU B 1 106 ? 163.788 18.967 132.591 1.00 35.90 106 GLU B CA 1
ATOM 3625 C C . GLU B 1 106 ? 164.417 17.690 132.044 1.00 36.07 106 GLU B C 1
ATOM 3626 O O . GLU B 1 106 ? 164.298 17.380 130.857 1.00 30.85 106 GLU B O 1
ATOM 3632 N N . GLN B 1 107 ? 165.087 16.939 132.916 1.00 40.15 107 GLN B N 1
ATOM 3633 C CA . GLN B 1 107 ? 165.727 15.702 132.488 1.00 37.64 107 GLN B CA 1
ATOM 3634 C C . GLN B 1 107 ? 164.688 14.696 131.988 1.00 37.36 107 GLN B C 1
ATOM 3635 O O . GLN B 1 107 ? 163.707 14.400 132.676 1.00 34.81 107 GLN B O 1
ATOM 3641 N N . ASN B 1 108 ? 164.908 14.168 130.790 1.00 32.96 108 ASN B N 1
ATOM 3642 C CA . ASN B 1 108 ? 164.017 13.187 130.193 1.00 26.80 108 ASN B CA 1
ATOM 3643 C C . ASN B 1 108 ? 164.520 11.770 130.428 1.00 29.35 108 ASN B C 1
ATOM 3644 O O . ASN B 1 108 ? 165.691 11.551 130.735 1.00 29.09 108 ASN B O 1
ATOM 3649 N N . HIS B 1 109 ? 163.614 10.801 130.257 1.00 25.21 109 HIS B N 1
ATOM 3650 C CA . HIS B 1 109 ? 163.924 9.394 130.480 1.00 19.80 109 HIS B CA 1
ATOM 3651 C C . HIS B 1 109 ? 163.216 8.512 129.461 1.00 22.98 109 HIS B C 1
ATOM 3652 O O . HIS B 1 109 ? 162.054 8.742 129.117 1.00 25.00 109 HIS B O 1
ATOM 3659 N N . LEU B 1 110 ? 163.937 7.512 128.974 1.00 24.62 110 LEU B N 1
ATOM 3660 C CA . LEU B 1 110 ? 163.314 6.340 128.385 1.00 22.60 110 LEU B CA 1
ATOM 3661 C C . LEU B 1 110 ? 162.797 5.470 129.521 1.00 23.85 110 LEU B C 1
ATOM 3662 O O . LEU B 1 110 ? 163.526 5.215 130.482 1.00 31.02 110 LEU B O 1
ATOM 3667 N N . VAL B 1 111 ? 161.536 5.034 129.436 1.00 26.70 111 VAL B N 1
ATOM 3668 C CA . VAL B 1 111 ? 160.847 4.455 130.587 1.00 22.40 111 VAL B CA 1
ATOM 3669 C C . VAL B 1 111 ? 160.278 3.087 130.232 1.00 27.24 111 VAL B C 1
ATOM 3670 O O . VAL B 1 111 ? 159.723 2.896 129.145 1.00 30.61 111 VAL B O 1
ATOM 3674 N N . ILE B 1 112 ? 160.430 2.129 131.140 1.00 19.43 112 ILE B N 1
ATOM 3675 C CA . ILE B 1 112 ? 159.730 0.852 131.053 1.00 22.53 112 ILE B CA 1
ATOM 3676 C C . ILE B 1 112 ? 158.831 0.749 132.269 1.00 27.40 112 ILE B C 1
ATOM 3677 O O . ILE B 1 112 ? 159.323 0.786 133.406 1.00 25.91 112 ILE B O 1
ATOM 3682 N N . ALA B 1 113 ? 157.527 0.586 132.039 1.00 26.24 113 ALA B N 1
ATOM 3683 C CA . ALA B 1 113 ? 156.552 0.434 133.111 1.00 20.42 113 ALA B CA 1
ATOM 3684 C C . ALA B 1 113 ? 155.939 -0.962 133.098 1.00 27.42 113 ALA B C 1
ATOM 3685 O O . ALA B 1 113 ? 155.826 -1.602 132.048 1.00 30.37 113 ALA B O 1
ATOM 3687 N N . SER B 1 114 ? 155.527 -1.423 134.278 1.00 28.15 114 SER B N 1
ATOM 3688 C CA . SER B 1 114 ? 154.771 -2.658 134.424 1.00 26.71 114 SER B CA 1
ATOM 3689 C C . SER B 1 114 ? 153.317 -2.330 134.729 1.00 28.72 114 SER B C 1
ATOM 3690 O O . SER B 1 114 ? 153.009 -1.302 135.340 1.00 24.22 114 SER B O 1
ATOM 3693 N N . VAL B 1 115 ? 152.424 -3.210 134.278 1.00 30.48 115 VAL B N 1
ATOM 3694 C CA . VAL B 1 115 ? 150.980 -3.041 134.426 1.00 25.09 115 VAL B CA 1
ATOM 3695 C C . VAL B 1 115 ? 150.404 -4.376 134.867 1.00 30.58 115 VAL B C 1
ATOM 3696 O O . VAL B 1 115 ? 150.596 -5.384 134.181 1.00 28.95 115 VAL B O 1
ATOM 3700 N N . GLN B 1 116 ? 149.691 -4.383 135.994 1.00 35.75 116 GLN B N 1
ATOM 3701 C CA . GLN B 1 116 ? 148.976 -5.574 136.447 1.00 34.14 116 GLN B CA 1
ATOM 3702 C C . GLN B 1 116 ? 147.573 -5.571 135.862 1.00 28.88 116 GLN B C 1
ATOM 3703 O O . GLN B 1 116 ? 146.814 -4.619 136.060 1.00 36.44 116 GLN B O 1
ATOM 3709 N N . LEU B 1 117 ? 147.242 -6.619 135.122 1.00 30.02 117 LEU B N 1
ATOM 3710 C CA . LEU B 1 117 ? 145.953 -6.763 134.482 1.00 31.68 117 LEU B CA 1
ATOM 3711 C C . LEU B 1 117 ? 145.227 -7.960 135.064 1.00 37.87 117 LEU B C 1
ATOM 3712 O O . LEU B 1 117 ? 145.811 -9.047 135.138 1.00 39.75 117 LEU B O 1
ATOM 3717 N N . PRO B 1 118 ? 143.962 -7.822 135.452 1.00 46.68 118 PRO B N 1
ATOM 3718 C CA . PRO B 1 118 ? 143.280 -8.931 136.129 1.00 51.16 118 PRO B CA 1
ATOM 3719 C C . PRO B 1 118 ? 142.932 -10.050 135.160 1.00 49.68 118 PRO B C 1
ATOM 3720 O O . PRO B 1 118 ? 142.551 -9.803 134.013 1.00 50.55 118 PRO B O 1
ATOM 3724 N N . ASN B 1 119 ? 143.097 -11.294 135.630 1.00 51.54 119 ASN B N 1
ATOM 3725 C CA . ASN B 1 119 ? 142.486 -12.426 134.938 1.00 54.07 119 ASN B CA 1
ATOM 3726 C C . ASN B 1 119 ? 140.971 -12.393 135.098 1.00 73.27 119 ASN B C 1
ATOM 3727 O O . ASN B 1 119 ? 140.232 -12.698 134.154 1.00 76.72 119 ASN B O 1
ATOM 3732 N N . ASP B 1 120 ? 140.501 -12.027 136.295 1.00 87.73 120 ASP B N 1
ATOM 3733 C CA . ASP B 1 120 ? 139.084 -12.009 136.688 1.00 92.88 120 ASP B CA 1
ATOM 3734 C C . ASP B 1 120 ? 138.410 -13.369 136.488 1.00 88.79 120 ASP B C 1
ATOM 3735 O O . ASP B 1 120 ? 137.867 -13.660 135.424 1.00 87.87 120 ASP B O 1
ATOM 3740 N N . GLY B 1 144 ? 144.867 -3.692 140.246 1.00 68.19 144 GLY B N 1
ATOM 3741 C CA . GLY B 1 144 ? 145.692 -3.398 139.088 1.00 70.18 144 GLY B CA 1
ATOM 3742 C C . GLY B 1 144 ? 146.549 -2.154 139.254 1.00 70.16 144 GLY B C 1
ATOM 3743 O O . GLY B 1 144 ? 146.048 -1.029 139.202 1.00 77.12 144 GLY B O 1
ATOM 3744 N N . LYS B 1 145 ? 147.847 -2.355 139.451 1.00 59.12 145 LYS B N 1
ATOM 3745 C CA . LYS B 1 145 ? 148.776 -1.275 139.735 1.00 55.20 145 LYS B CA 1
ATOM 3746 C C . LYS B 1 145 ? 149.719 -1.049 138.558 1.00 53.18 145 LYS B C 1
ATOM 3747 O O . LYS B 1 145 ? 150.032 -1.970 137.792 1.00 51.13 145 LYS B O 1
ATOM 3753 N N . ILE B 1 146 ? 150.175 0.195 138.437 1.00 44.47 146 ILE B N 1
ATOM 3754 C CA . ILE B 1 146 ? 151.042 0.650 137.359 1.00 39.19 146 ILE B CA 1
ATOM 3755 C C . ILE B 1 146 ? 152.298 1.224 137.997 1.00 41.71 146 ILE B C 1
ATOM 3756 O O . ILE B 1 146 ? 152.218 2.169 138.788 1.00 49.48 146 ILE B O 1
ATOM 3761 N N . GLU B 1 147 ? 153.452 0.655 137.665 1.00 41.63 147 GLU B N 1
ATOM 3762 C CA . GLU B 1 147 ? 154.710 1.030 138.297 1.00 43.42 147 GLU B CA 1
ATOM 3763 C C . GLU B 1 147 ? 155.810 1.250 137.268 1.00 39.36 147 GLU B C 1
ATOM 3764 O O . GLU B 1 147 ? 155.919 0.507 136.286 1.00 34.87 147 GLU B O 1
ATOM 3770 N N . ILE B 1 148 ? 156.635 2.264 137.513 1.00 41.71 148 ILE B N 1
ATOM 3771 C CA . ILE B 1 148 ? 157.843 2.481 136.727 1.00 35.93 148 ILE B CA 1
ATOM 3772 C C . ILE B 1 148 ? 158.893 1.476 137.178 1.00 37.99 148 ILE B C 1
ATOM 3773 O O . ILE B 1 148 ? 159.251 1.429 138.357 1.00 42.48 148 ILE B O 1
ATOM 3778 N N . GLU B 1 149 ? 159.397 0.681 136.241 1.00 29.42 149 GLU B N 1
ATOM 3779 C CA . GLU B 1 149 ? 160.403 -0.324 136.543 1.00 28.19 149 GLU B CA 1
ATOM 3780 C C . GLU B 1 149 ? 161.821 0.146 136.241 1.00 37.62 149 GLU B C 1
ATOM 3781 O O . GLU B 1 149 ? 162.730 -0.094 137.047 1.00 40.78 149 GLU B O 1
ATOM 3787 N N . ILE B 1 150 ? 162.023 0.819 135.103 1.00 29.28 150 ILE B N 1
ATOM 3788 C CA . ILE B 1 150 ? 163.328 1.311 134.662 1.00 36.22 150 ILE B CA 1
ATOM 3789 C C . ILE B 1 150 ? 163.152 2.710 134.097 1.00 30.68 150 ILE B C 1
ATOM 3790 O O . ILE B 1 150 ? 162.170 2.982 133.395 1.00 30.35 150 ILE B O 1
ATOM 3795 N N . LYS B 1 151 ? 164.112 3.589 134.384 1.00 22.42 151 LYS B N 1
ATOM 3796 C CA . LYS B 1 151 ? 164.240 4.883 133.717 1.00 31.44 151 LYS B CA 1
ATOM 3797 C C . LYS B 1 151 ? 165.681 5.048 133.275 1.00 34.60 151 LYS B C 1
ATOM 3798 O O . LYS B 1 151 ? 166.598 4.876 134.084 1.00 42.74 151 LYS B O 1
ATOM 3804 N N . ILE B 1 152 ? 165.885 5.378 132.002 1.00 30.35 152 ILE B N 1
ATOM 3805 C CA . ILE B 1 152 ? 167.220 5.566 131.438 1.00 18.85 152 ILE B CA 1
ATOM 3806 C C . ILE B 1 152 ? 167.331 7.004 130.969 1.00 21.41 152 ILE B C 1
ATOM 3807 O O . ILE B 1 152 ? 166.458 7.484 130.233 1.00 26.54 152 ILE B O 1
ATOM 3812 N N . ASN B 1 153 ? 168.379 7.700 131.423 1.00 26.53 153 ASN B N 1
ATOM 3813 C CA . ASN B 1 153 ? 168.604 9.083 131.013 1.00 31.61 153 ASN B CA 1
ATOM 3814 C C . ASN B 1 153 ? 168.526 9.194 129.500 1.00 34.63 153 ASN B C 1
ATOM 3815 O O . ASN B 1 153 ? 169.142 8.410 128.777 1.00 29.54 153 ASN B O 1
ATOM 3820 N N . HIS B 1 154 ? 167.757 10.170 129.032 1.00 29.58 154 HIS B N 1
ATOM 3821 C CA . HIS B 1 154 ? 167.524 10.390 127.615 1.00 26.61 154 HIS B CA 1
ATOM 3822 C C . HIS B 1 154 ? 167.751 11.865 127.309 1.00 33.01 154 HIS B C 1
ATOM 3823 O O . HIS B 1 154 ? 167.275 12.742 128.045 1.00 29.50 154 HIS B O 1
ATOM 3830 N N . GLU B 1 155 ? 168.474 12.143 126.229 1.00 29.93 155 GLU B N 1
ATOM 3831 C CA . GLU B 1 155 ? 168.759 13.526 125.852 1.00 30.28 155 GLU B CA 1
ATOM 3832 C C . GLU B 1 155 ? 167.573 14.075 125.060 1.00 31.97 155 GLU B C 1
ATOM 3833 O O . GLU B 1 155 ? 167.334 13.663 123.922 1.00 33.78 155 GLU B O 1
ATOM 3839 N N . GLY B 1 156 ? 166.818 15.000 125.664 1.00 32.99 156 GLY B N 1
ATOM 3840 C CA . GLY B 1 156 ? 165.604 15.513 125.060 1.00 26.90 156 GLY B CA 1
ATOM 3841 C C . GLY B 1 156 ? 164.424 14.556 125.216 1.00 23.99 156 GLY B C 1
ATOM 3842 O O . GLY B 1 156 ? 164.546 13.434 125.705 1.00 22.45 156 GLY B O 1
ATOM 3843 N N . GLU B 1 157 ? 163.251 15.020 124.790 1.00 22.63 157 GLU B N 1
ATOM 3844 C CA . GLU B 1 157 ? 162.054 14.196 124.918 1.00 24.89 157 GLU B CA 1
ATOM 3845 C C . GLU B 1 157 ? 162.104 13.023 123.943 1.00 22.78 157 GLU B C 1
ATOM 3846 O O . GLU B 1 157 ? 162.717 13.089 122.873 1.00 34.56 157 GLU B O 1
ATOM 3852 N N . VAL B 1 158 ? 161.474 11.925 124.346 1.00 30.37 158 VAL B N 1
ATOM 3853 C CA . VAL B 1 158 ? 161.397 10.714 123.536 1.00 26.88 158 VAL B CA 1
ATOM 3854 C C . VAL B 1 158 ? 160.260 10.912 122.535 1.00 26.24 158 VAL B C 1
ATOM 3855 O O . VAL B 1 158 ? 159.088 10.722 122.878 1.00 23.21 158 VAL B O 1
ATOM 3859 N N . ASN B 1 159 ? 160.595 11.299 121.297 1.00 22.73 159 ASN B N 1
ATOM 3860 C CA . ASN B 1 159 ? 159.573 11.408 120.258 1.00 22.98 159 ASN B CA 1
ATOM 3861 C C . ASN B 1 159 ? 158.888 10.074 120.024 1.00 26.72 159 ASN B C 1
ATOM 3862 O O . ASN B 1 159 ? 157.663 10.017 119.844 1.00 25.38 159 ASN B O 1
ATOM 3867 N N . ARG B 1 160 ? 159.667 8.992 120.016 1.00 20.14 160 ARG B N 1
ATOM 3868 C CA . ARG B 1 160 ? 159.132 7.658 119.772 1.00 19.48 160 ARG B CA 1
ATOM 3869 C C . ARG B 1 160 ? 160.156 6.643 120.266 1.00 22.13 160 ARG B C 1
ATOM 3870 O O . ARG B 1 160 ? 161.354 6.879 120.160 1.00 20.96 160 ARG B O 1
ATOM 3878 N N . ALA B 1 161 ? 159.680 5.540 120.836 1.00 18.41 161 ALA B N 1
ATOM 3879 C CA . ALA B 1 161 ? 160.541 4.444 121.257 1.00 18.94 161 ALA B CA 1
ATOM 3880 C C . ALA B 1 161 ? 159.906 3.137 120.820 1.00 23.81 161 ALA B C 1
ATOM 3881 O O . ALA B 1 161 ? 158.703 2.939 121.001 1.00 25.40 161 ALA B O 1
ATOM 3883 N N . ARG B 1 162 ? 160.717 2.238 120.275 1.00 21.62 162 ARG B N 1
ATOM 3884 C CA . ARG B 1 162 ? 160.209 0.990 119.718 1.00 21.19 162 ARG B CA 1
ATOM 3885 C C . ARG B 1 162 ? 161.223 -0.106 119.991 1.00 26.15 162 ARG B C 1
ATOM 3886 O O . ARG B 1 162 ? 162.420 0.086 119.727 1.00 19.23 162 ARG B O 1
ATOM 3894 N N . TYR B 1 163 ? 160.755 -1.247 120.513 1.00 18.05 163 TYR B N 1
ATOM 3895 C CA . TYR B 1 163 ? 161.680 -2.341 120.785 1.00 20.30 163 TYR B CA 1
ATOM 3896 C C . TYR B 1 163 ? 161.959 -3.144 119.513 1.00 23.46 163 TYR B C 1
ATOM 3897 O O . TYR B 1 163 ? 161.178 -3.141 118.560 1.00 24.44 163 TYR B O 1
ATOM 3906 N N . MET B 1 164 ? 163.075 -3.872 119.533 1.00 22.52 164 MET B N 1
ATOM 3907 C CA . MET B 1 164 ? 163.469 -4.706 118.409 1.00 24.40 164 MET B CA 1
ATOM 3908 C C . MET B 1 164 ? 162.812 -6.070 118.533 1.00 21.83 164 MET B C 1
ATOM 3909 O O . MET B 1 164 ? 163.052 -6.765 119.528 1.00 23.77 164 MET B O 1
ATOM 3914 N N . PRO B 1 165 ? 162.002 -6.498 117.554 1.00 27.45 165 PRO B N 1
ATOM 3915 C CA . PRO B 1 165 ? 161.243 -7.756 117.721 1.00 25.94 165 PRO B CA 1
ATOM 3916 C C . PRO B 1 165 ? 162.116 -8.950 118.039 1.00 32.18 165 PRO B C 1
ATOM 3917 O O . PRO B 1 165 ? 161.739 -9.778 118.868 1.00 26.90 165 PRO B O 1
ATOM 3921 N N . GLN B 1 166 ? 163.276 -9.072 117.391 1.00 31.84 166 GLN B N 1
ATOM 3922 C CA . GLN B 1 166 ? 164.117 -10.240 117.602 1.00 29.13 166 GLN B CA 1
ATOM 3923 C C . GLN B 1 166 ? 164.841 -10.209 118.945 1.00 28.87 166 GLN B C 1
ATOM 3924 O O . GLN B 1 166 ? 165.311 -11.256 119.403 1.00 29.10 166 GLN B O 1
ATOM 3930 N N . ASN B 1 167 ? 164.919 -9.053 119.591 1.00 24.19 167 ASN B N 1
ATOM 3931 C CA . ASN B 1 167 ? 165.436 -8.980 120.947 1.00 29.14 167 ASN B CA 1
ATOM 3932 C C . ASN B 1 167 ? 164.858 -7.751 121.629 1.00 27.34 167 ASN B C 1
ATOM 3933 O O . ASN B 1 167 ? 165.443 -6.662 121.566 1.00 24.94 167 ASN B O 1
ATOM 3938 N N . PRO B 1 168 ? 163.732 -7.901 122.332 1.00 24.52 168 PRO B N 1
ATOM 3939 C CA . PRO B 1 168 ? 162.984 -6.724 122.801 1.00 20.39 168 PRO B CA 1
ATOM 3940 C C . PRO B 1 168 ? 163.671 -5.948 123.907 1.00 25.54 168 PRO B C 1
ATOM 3941 O O . PRO B 1 168 ? 163.102 -4.965 124.383 1.00 25.97 168 PRO B O 1
ATOM 3945 N N . CYS B 1 169 ? 164.873 -6.347 124.326 1.00 24.24 169 CYS B N 1
ATOM 3946 C CA . CYS B 1 169 ? 165.694 -5.504 125.188 1.00 30.10 169 CYS B CA 1
ATOM 3947 C C . CYS B 1 169 ? 166.358 -4.366 124.423 1.00 28.84 169 CYS B C 1
ATOM 3948 O O . CYS B 1 169 ? 166.860 -3.433 125.050 1.00 26.24 169 CYS B O 1
ATOM 3951 N N . ILE B 1 170 ? 166.357 -4.424 123.095 1.00 20.83 170 ILE B N 1
ATOM 3952 C CA . ILE B 1 170 ? 166.942 -3.384 122.262 1.00 27.14 170 ILE B CA 1
ATOM 3953 C C . ILE B 1 170 ? 165.843 -2.399 121.885 1.00 27.71 170 ILE B C 1
ATOM 3954 O O . ILE B 1 170 ? 164.860 -2.763 121.234 1.00 24.42 170 ILE B O 1
ATOM 3959 N N . ILE B 1 171 ? 166.011 -1.147 122.280 1.00 24.36 171 ILE B N 1
ATOM 3960 C CA . ILE B 1 171 ? 165.024 -0.118 122.033 1.00 24.56 171 ILE B CA 1
ATOM 3961 C C . ILE B 1 171 ? 165.687 1.040 121.310 1.00 24.09 171 ILE B C 1
ATOM 3962 O O . ILE B 1 171 ? 166.734 1.540 121.742 1.00 24.24 171 ILE B O 1
ATOM 3967 N N . ALA B 1 172 ? 165.093 1.445 120.195 1.00 23.27 172 ALA B N 1
ATOM 3968 C CA . ALA B 1 172 ? 165.522 2.636 119.475 1.00 28.25 172 ALA B CA 1
ATOM 3969 C C . ALA B 1 172 ? 164.595 3.795 119.839 1.00 27.59 172 ALA B C 1
ATOM 3970 O O . ALA B 1 172 ? 163.398 3.598 120.065 1.00 22.42 172 ALA B O 1
ATOM 3972 N N . THR B 1 173 ? 165.152 4.999 119.936 1.00 23.32 173 THR B N 1
ATOM 3973 C CA . THR B 1 173 ? 164.349 6.169 120.268 1.00 27.56 173 THR B CA 1
ATOM 3974 C C . THR B 1 173 ? 164.611 7.276 119.255 1.00 32.80 173 THR B C 1
ATOM 3975 O O . THR B 1 173 ? 165.720 7.409 118.733 1.00 25.85 173 THR B O 1
ATOM 3979 N N . LYS B 1 174 ? 163.572 8.060 118.964 1.00 19.80 174 LYS B N 1
ATOM 3980 C CA . LYS B 1 174 ? 163.728 9.312 118.242 1.00 21.66 174 LYS B CA 1
ATOM 3981 C C . LYS B 1 174 ? 163.777 10.455 119.253 1.00 25.93 174 LYS B C 1
ATOM 3982 O O . LYS B 1 174 ? 163.011 10.474 120.224 1.00 30.20 174 LYS B O 1
ATOM 3988 N N . THR B 1 175 ? 164.712 11.379 119.043 1.00 26.00 175 THR B N 1
ATOM 3989 C CA . THR B 1 175 ? 165.020 12.470 119.955 1.00 31.89 175 THR B CA 1
ATOM 3990 C C . THR B 1 175 ? 164.814 13.802 119.249 1.00 30.39 175 THR B C 1
ATOM 3991 O O . THR B 1 175 ? 164.766 13.851 118.016 1.00 31.09 175 THR B O 1
ATOM 3995 N N . PRO B 1 176 ? 164.728 14.912 119.997 1.00 28.82 176 PRO B N 1
ATOM 3996 C CA . PRO B 1 176 ? 164.557 16.229 119.355 1.00 31.94 176 PRO B CA 1
ATOM 3997 C C . PRO B 1 176 ? 165.729 16.657 118.499 1.00 43.44 176 PRO B C 1
ATOM 3998 O O . PRO B 1 176 ? 165.600 17.654 117.780 1.00 43.88 176 PRO B O 1
ATOM 4002 N N . SER B 1 177 ? 166.870 15.978 118.588 1.00 47.72 177 SER B N 1
ATOM 4003 C CA . SER B 1 177 ? 168.018 16.224 117.733 1.00 44.32 177 SER B CA 1
ATOM 4004 C C . SER B 1 177 ? 168.008 15.203 116.593 1.00 44.88 177 SER B C 1
ATOM 4005 O O . SER B 1 177 ? 167.082 14.397 116.462 1.00 42.96 177 SER B O 1
ATOM 4008 N N . SER B 1 178 ? 169.049 15.217 115.760 1.00 38.65 178 SER B N 1
ATOM 4009 C CA . SER B 1 178 ? 169.028 14.396 114.556 1.00 38.96 178 SER B CA 1
ATOM 4010 C C . SER B 1 178 ? 169.462 12.949 114.792 1.00 38.36 178 SER B C 1
ATOM 4011 O O . SER B 1 178 ? 169.013 12.068 114.053 1.00 40.02 178 SER B O 1
ATOM 4014 N N . ASP B 1 179 ? 170.285 12.681 115.809 1.00 36.34 179 ASP B N 1
ATOM 4015 C CA . ASP B 1 179 ? 170.712 11.322 116.125 1.00 40.41 179 ASP B CA 1
ATOM 4016 C C . ASP B 1 179 ? 169.534 10.435 116.528 1.00 42.09 179 ASP B C 1
ATOM 4017 O O . ASP B 1 179 ? 168.638 10.857 117.264 1.00 32.51 179 ASP B O 1
ATOM 4022 N N . VAL B 1 180 ? 169.550 9.189 116.055 1.00 36.35 180 VAL B N 1
ATOM 4023 C CA . VAL B 1 180 ? 168.658 8.137 116.541 1.00 31.78 180 VAL B CA 1
ATOM 4024 C C . VAL B 1 180 ? 169.458 7.274 117.502 1.00 32.46 180 VAL B C 1
ATOM 4025 O O . VAL B 1 180 ? 170.596 6.891 117.198 1.00 36.37 180 VAL B O 1
ATOM 4029 N N . LEU B 1 181 ? 168.882 6.985 118.669 1.00 33.12 181 LEU B N 1
ATOM 4030 C CA . LEU B 1 181 ? 169.599 6.321 119.745 1.00 25.75 181 LEU B CA 1
ATOM 4031 C C . LEU B 1 181 ? 169.143 4.879 119.887 1.00 31.66 181 LEU B C 1
ATOM 4032 O O . LEU B 1 181 ? 167.978 4.557 119.664 1.00 30.89 181 LEU B O 1
ATOM 4037 N N . VAL B 1 182 ? 170.067 4.010 120.283 1.00 30.11 182 VAL B N 1
ATOM 4038 C CA . VAL B 1 182 ? 169.747 2.617 120.552 1.00 24.00 182 VAL B CA 1
ATOM 4039 C C . VAL B 1 182 ? 170.247 2.278 121.946 1.00 26.22 182 VAL B C 1
ATOM 4040 O O . VAL B 1 182 ? 171.427 2.485 122.253 1.00 26.94 182 VAL B O 1
ATOM 4044 N N . PHE B 1 183 ? 169.344 1.763 122.785 1.00 24.10 183 PHE B N 1
ATOM 4045 C CA . PHE B 1 183 ? 169.639 1.344 124.146 1.00 25.18 183 PHE B CA 1
ATOM 4046 C C . PHE B 1 183 ? 169.354 -0.143 124.269 1.00 26.66 183 PHE B C 1
ATOM 4047 O O . PHE B 1 183 ? 168.318 -0.620 123.795 1.00 28.82 183 PHE B O 1
ATOM 4055 N N . ASP B 1 184 ? 170.280 -0.881 124.876 1.00 30.00 184 ASP B N 1
ATOM 4056 C CA . ASP B 1 184 ? 169.981 -2.201 125.431 1.00 26.28 184 ASP B CA 1
ATOM 4057 C C . ASP B 1 184 ? 169.674 -1.957 126.900 1.00 24.63 184 ASP B C 1
ATOM 4058 O O . ASP B 1 184 ? 170.575 -1.640 127.678 1.00 31.52 184 ASP B O 1
ATOM 4063 N N . TYR B 1 185 ? 168.406 -2.098 127.288 1.00 28.89 185 TYR B N 1
ATOM 4064 C CA . TYR B 1 185 ? 168.100 -1.651 128.635 1.00 35.40 185 TYR B CA 1
ATOM 4065 C C . TYR B 1 185 ? 168.637 -2.593 129.704 1.00 38.16 185 TYR B C 1
ATOM 4066 O O . TYR B 1 185 ? 168.607 -2.232 130.885 1.00 34.98 185 TYR B O 1
ATOM 4075 N N . THR B 1 186 ? 169.130 -3.777 129.327 1.00 30.68 186 THR B N 1
ATOM 4076 C CA . THR B 1 186 ? 169.814 -4.625 130.296 1.00 32.98 186 THR B CA 1
ATOM 4077 C C . THR B 1 186 ? 171.216 -4.134 130.625 1.00 38.51 186 THR B C 1
ATOM 4078 O O . THR B 1 186 ? 171.810 -4.641 131.581 1.00 34.94 186 THR B O 1
ATOM 4082 N N . LYS B 1 187 ? 171.755 -3.174 129.864 1.00 28.25 187 LYS B N 1
ATOM 4083 C CA . LYS B 1 187 ? 173.079 -2.624 130.114 1.00 25.08 187 LYS B CA 1
ATOM 4084 C C . LYS B 1 187 ? 173.020 -1.282 130.818 1.00 30.14 187 LYS B C 1
ATOM 4085 O O . LYS B 1 187 ? 173.982 -0.512 130.758 1.00 33.94 187 LYS B O 1
ATOM 4091 N N . HIS B 1 188 ? 171.912 -0.986 131.480 1.00 30.69 188 HIS B N 1
ATOM 4092 C CA . HIS B 1 188 ? 171.789 0.266 132.192 1.00 36.92 188 HIS B CA 1
ATOM 4093 C C . HIS B 1 188 ? 171.263 -0.017 133.584 1.00 37.00 188 HIS B C 1
ATOM 4094 O O . HIS B 1 188 ? 170.530 -0.989 133.790 1.00 37.40 188 HIS B O 1
ATOM 4101 N N . PRO B 1 189 ? 171.629 0.808 134.555 1.00 36.87 189 PRO B N 1
ATOM 4102 C CA . PRO B 1 189 ? 171.059 0.660 135.899 1.00 43.63 189 PRO B CA 1
ATOM 4103 C C . PRO B 1 189 ? 169.555 0.910 135.888 1.00 50.80 189 PRO B C 1
ATOM 4104 O O . PRO B 1 189 ? 169.018 1.589 135.008 1.00 48.97 189 PRO B O 1
ATOM 4108 N N . SER B 1 190 ? 168.867 0.333 136.872 1.00 53.91 190 SER B N 1
ATOM 4109 C CA . SER B 1 190 ? 167.432 0.576 136.976 1.00 57.22 190 SER B CA 1
ATOM 4110 C C . SER B 1 190 ? 167.148 1.990 137.478 1.00 54.63 190 SER B C 1
ATOM 4111 O O . SER B 1 190 ? 166.229 2.661 136.988 1.00 51.36 190 SER B O 1
ATOM 4114 N N . LYS B 1 191 ? 167.921 2.457 138.446 1.00 51.43 191 LYS B N 1
ATOM 4115 C CA . LYS B 1 191 ? 167.845 3.850 138.858 1.00 53.50 191 LYS B CA 1
ATOM 4116 C C . LYS B 1 191 ? 168.799 4.676 138.001 1.00 52.11 191 LYS B C 1
ATOM 4117 O O . LYS B 1 191 ? 169.987 4.343 137.913 1.00 55.49 191 LYS B O 1
ATOM 4123 N N . PRO B 1 192 ? 168.321 5.723 137.333 1.00 44.50 192 PRO B N 1
ATOM 4124 C CA . PRO B 1 192 ? 169.197 6.492 136.441 1.00 40.85 192 PRO B CA 1
ATOM 4125 C C . PRO B 1 192 ? 170.222 7.320 137.195 1.00 44.38 192 PRO B C 1
ATOM 4126 O O . PRO B 1 192 ? 170.006 7.749 138.332 1.00 43.13 192 PRO B O 1
ATOM 4130 N N . ASP B 1 193 ? 171.343 7.561 136.523 1.00 48.42 193 ASP B N 1
ATOM 4131 C CA . ASP B 1 193 ? 172.386 8.406 137.083 1.00 53.83 193 ASP B CA 1
ATOM 4132 C C . ASP B 1 193 ? 171.851 9.825 137.271 1.00 53.61 193 ASP B C 1
ATOM 4133 O O . ASP B 1 193 ? 171.323 10.414 136.316 1.00 50.83 193 ASP B O 1
ATOM 4138 N N . PRO B 1 194 ? 171.971 10.409 138.469 1.00 56.66 194 PRO B N 1
ATOM 4139 C CA . PRO B 1 194 ? 171.406 11.751 138.699 1.00 55.99 194 PRO B CA 1
ATOM 4140 C C . PRO B 1 194 ? 172.121 12.865 137.949 1.00 51.79 194 PRO B C 1
ATOM 4141 O O . PRO B 1 194 ? 171.615 13.997 137.942 1.00 49.48 194 PRO B O 1
ATOM 4145 N N . SER B 1 195 ? 173.272 12.586 137.326 1.00 49.52 195 SER B N 1
ATOM 4146 C CA . SER B 1 195 ? 173.925 13.543 136.436 1.00 49.02 195 SER B CA 1
ATOM 4147 C C . SER B 1 195 ? 173.101 13.861 135.195 1.00 50.71 195 SER B C 1
ATOM 4148 O O . SER B 1 195 ? 173.424 14.820 134.483 1.00 50.25 195 SER B O 1
ATOM 4151 N N . GLY B 1 196 ? 172.068 13.070 134.905 1.00 51.53 196 GLY B N 1
ATOM 4152 C CA . GLY B 1 196 ? 171.302 13.226 133.686 1.00 49.39 196 GLY B CA 1
ATOM 4153 C C . GLY B 1 196 ? 172.027 12.806 132.432 1.00 42.11 196 GLY B C 1
ATOM 4154 O O . GLY B 1 196 ? 171.484 12.967 131.335 1.00 37.58 196 GLY B O 1
ATOM 4155 N N . GLU B 1 197 ? 173.228 12.255 132.566 1.00 38.27 197 GLU B N 1
ATOM 4156 C CA . GLU B 1 197 ? 174.067 11.961 131.417 1.00 45.20 197 GLU B CA 1
ATOM 4157 C C . GLU B 1 197 ? 173.475 10.806 130.607 1.00 33.69 197 GLU B C 1
ATOM 4158 O O . GLU B 1 197 ? 173.192 9.734 131.146 1.00 35.06 197 GLU B O 1
ATOM 4164 N N . CYS B 1 198 ? 173.260 11.044 129.315 1.00 27.44 198 CYS B N 1
ATOM 4165 C CA . CYS B 1 198 ? 172.663 10.058 128.423 1.00 33.05 198 CYS B CA 1
ATOM 4166 C C . CYS B 1 198 ? 173.768 9.269 127.737 1.00 30.44 198 CYS B C 1
ATOM 4167 O O . CYS B 1 198 ? 174.563 9.842 126.985 1.00 35.94 198 CYS B O 1
ATOM 4170 N N . ASN B 1 199 ? 173.819 7.960 127.996 1.00 29.25 199 ASN B N 1
ATOM 4171 C CA . ASN B 1 199 ? 174.843 7.068 127.447 1.00 33.18 199 ASN B CA 1
ATOM 4172 C C . ASN B 1 199 ? 174.187 6.004 126.570 1.00 29.90 199 ASN B C 1
ATOM 4173 O O . ASN B 1 199 ? 174.078 4.836 126.975 1.00 33.41 199 ASN B O 1
ATOM 4178 N N . PRO B 1 200 ? 173.780 6.359 125.350 1.00 28.07 200 PRO B N 1
ATOM 4179 C CA . PRO B 1 200 ? 173.178 5.361 124.459 1.00 28.48 200 PRO B CA 1
ATOM 4180 C C . PRO B 1 200 ? 174.207 4.338 124.014 1.00 27.18 200 PRO B C 1
ATOM 4181 O O . PRO B 1 200 ? 175.398 4.628 123.892 1.00 39.10 200 PRO B O 1
ATOM 4185 N N . ASP B 1 201 ? 173.730 3.133 123.737 1.00 24.52 201 ASP B N 1
ATOM 4186 C CA . ASP B 1 201 ? 174.626 2.072 123.288 1.00 32.96 201 ASP B CA 1
ATOM 4187 C C . ASP B 1 201 ? 175.039 2.227 121.827 1.00 34.49 201 ASP B C 1
ATOM 4188 O O . ASP B 1 201 ? 176.137 1.795 121.448 1.00 39.32 201 ASP B O 1
ATOM 4193 N N . LEU B 1 202 ? 174.200 2.846 120.997 1.00 28.17 202 LEU B N 1
ATOM 4194 C CA . LEU B 1 202 ? 174.599 3.246 119.652 1.00 25.66 202 LEU B CA 1
ATOM 4195 C C . LEU B 1 202 ? 173.995 4.602 119.322 1.00 31.79 202 LEU B C 1
ATOM 4196 O O . LEU B 1 202 ? 172.918 4.956 119.812 1.00 29.22 202 LEU B O 1
ATOM 4201 N N . ARG B 1 203 ? 174.703 5.356 118.478 1.00 35.80 203 ARG B N 1
ATOM 4202 C CA . ARG B 1 203 ? 174.205 6.604 117.912 1.00 31.40 203 ARG B CA 1
ATOM 4203 C C . ARG B 1 203 ? 174.126 6.427 116.407 1.00 35.38 203 ARG B C 1
ATOM 4204 O O . ARG B 1 203 ? 175.150 6.219 115.749 1.00 37.81 203 ARG B O 1
ATOM 4212 N N . LEU B 1 204 ? 172.916 6.514 115.866 1.00 35.55 204 LEU B N 1
ATOM 4213 C CA . LEU B 1 204 ? 172.682 6.279 114.450 1.00 33.45 204 LEU B CA 1
ATOM 4214 C C . LEU B 1 204 ? 172.597 7.629 113.746 1.00 38.66 204 LEU B C 1
ATOM 4215 O O . LEU B 1 204 ? 171.680 8.414 114.008 1.00 38.23 204 LEU B O 1
ATOM 4220 N N . ARG B 1 205 ? 173.558 7.901 112.862 1.00 41.17 205 ARG B N 1
ATOM 4221 C CA . ARG B 1 205 ? 173.636 9.178 112.171 1.00 39.93 205 ARG B CA 1
ATOM 4222 C C . ARG B 1 205 ? 173.146 9.052 110.736 1.00 34.27 205 ARG B C 1
ATOM 4223 O O . ARG B 1 205 ? 173.213 7.983 110.121 1.00 32.67 205 ARG B O 1
ATOM 4231 N N . GLY B 1 206 ? 172.658 10.168 110.205 1.00 32.32 206 GLY B N 1
ATOM 4232 C CA . GLY B 1 206 ? 172.182 10.187 108.843 1.00 31.98 206 GLY B CA 1
ATOM 4233 C C . GLY B 1 206 ? 171.100 11.219 108.655 1.00 37.51 206 GLY B C 1
ATOM 4234 O O . GLY B 1 206 ? 170.845 11.667 107.533 1.00 39.19 206 GLY B O 1
ATOM 4235 N N . HIS B 1 207 ? 170.448 11.603 109.743 1.00 33.07 207 HIS B N 1
ATOM 4236 C CA . HIS B 1 207 ? 169.439 12.639 109.629 1.00 36.82 207 HIS B CA 1
ATOM 4237 C C . HIS B 1 207 ? 170.022 14.017 109.892 1.00 38.61 207 HIS B C 1
ATOM 4238 O O . HIS B 1 207 ? 171.109 14.177 110.459 1.00 36.23 207 HIS B O 1
ATOM 4245 N N . GLN B 1 208 ? 169.276 15.019 109.437 1.00 37.04 208 GLN B N 1
ATOM 4246 C CA . GLN B 1 208 ? 169.571 16.414 109.689 1.00 42.26 208 GLN B CA 1
ATOM 4247 C C . GLN B 1 208 ? 168.616 17.039 110.685 1.00 41.50 208 GLN B C 1
ATOM 4248 O O . GLN B 1 208 ? 168.918 18.110 111.220 1.00 42.70 208 GLN B O 1
ATOM 4254 N N . LYS B 1 209 ? 167.464 16.413 110.920 1.00 39.80 209 LYS B N 1
ATOM 4255 C CA . LYS B 1 209 ? 166.481 16.914 111.864 1.00 29.88 209 LYS B CA 1
ATOM 4256 C C . LYS B 1 209 ? 165.841 15.736 112.590 1.00 35.68 209 LYS B C 1
ATOM 4257 O O . LYS B 1 209 ? 166.086 14.569 112.270 1.00 36.09 209 LYS B O 1
ATOM 4263 N N . GLU B 1 210 ? 165.017 16.076 113.580 1.00 30.42 210 GLU B N 1
ATOM 4264 C CA . GLU B 1 210 ? 164.233 15.132 114.358 1.00 35.07 210 GLU B CA 1
ATOM 4265 C C . GLU B 1 210 ? 163.067 14.583 113.532 1.00 32.99 210 GLU B C 1
ATOM 4266 O O . GLU B 1 210 ? 162.728 15.077 112.449 1.00 23.21 210 GLU B O 1
ATOM 4272 N N . GLY B 1 211 ? 162.437 13.556 114.081 1.00 27.91 211 GLY B N 1
ATOM 4273 C CA . GLY B 1 211 ? 161.331 12.907 113.413 1.00 25.08 211 GLY B CA 1
ATOM 4274 C C . GLY B 1 211 ? 160.566 12.032 114.379 1.00 30.53 211 GLY B C 1
ATOM 4275 O O . GLY B 1 211 ? 160.824 12.029 115.590 1.00 32.02 211 GLY B O 1
ATOM 4276 N N . TYR B 1 212 ? 159.627 11.274 113.818 1.00 25.93 212 TYR B N 1
ATOM 4277 C CA . TYR B 1 212 ? 158.801 10.373 114.613 1.00 26.01 212 TYR B CA 1
ATOM 4278 C C . TYR B 1 212 ? 158.842 8.937 114.112 1.00 28.46 212 TYR B C 1
ATOM 4279 O O . TYR B 1 212 ? 158.770 8.008 114.908 1.00 41.06 212 TYR B O 1
ATOM 4288 N N . GLY B 1 213 ? 158.989 8.738 112.806 1.00 25.78 213 GLY B N 1
ATOM 4289 C CA . GLY B 1 213 ? 158.822 7.405 112.238 1.00 21.33 213 GLY B CA 1
ATOM 4290 C C . GLY B 1 213 ? 159.982 6.485 112.580 1.00 26.21 213 GLY B C 1
ATOM 4291 O O . GLY B 1 213 ? 161.156 6.848 112.428 1.00 23.38 213 GLY B O 1
ATOM 4292 N N . LEU B 1 214 ? 159.656 5.264 112.986 1.00 24.88 214 LEU B N 1
ATOM 4293 C CA . LEU B 1 214 ? 160.661 4.339 113.494 1.00 23.75 214 LEU B CA 1
ATOM 4294 C C . LEU B 1 214 ? 160.111 2.934 113.320 1.00 31.22 214 LEU B C 1
ATOM 4295 O O . LEU B 1 214 ? 159.012 2.641 113.806 1.00 25.33 214 LEU B O 1
ATOM 4300 N N . SER B 1 215 ? 160.857 2.067 112.638 1.00 20.82 215 SER B N 1
ATOM 4301 C CA . SER B 1 215 ? 160.344 0.735 112.354 1.00 21.27 215 SER B CA 1
ATOM 4302 C C . SER B 1 215 ? 161.486 -0.262 112.225 1.00 26.90 215 SER B C 1
ATOM 4303 O O . SER B 1 215 ? 162.408 -0.069 111.426 1.00 29.53 215 SER B O 1
ATOM 4306 N N . TRP B 1 216 ? 161.398 -1.335 113.000 1.00 20.84 216 TRP B N 1
ATOM 4307 C CA . TRP B 1 216 ? 162.354 -2.426 112.969 1.00 26.66 216 TRP B CA 1
ATOM 4308 C C . TRP B 1 216 ? 161.868 -3.489 112.008 1.00 26.39 216 TRP B C 1
ATOM 4309 O O . TRP B 1 216 ? 160.702 -3.883 112.046 1.00 31.20 216 TRP B O 1
ATOM 4320 N N . ASN B 1 217 ? 162.767 -3.991 111.195 1.00 33.27 217 ASN B N 1
ATOM 4321 C CA . ASN B 1 217 ? 162.393 -5.047 110.269 1.00 24.89 217 ASN B CA 1
ATOM 4322 C C . ASN B 1 217 ? 162.145 -6.340 111.040 1.00 29.87 217 ASN B C 1
ATOM 4323 O O . ASN B 1 217 ? 163.058 -6.839 111.714 1.00 29.25 217 ASN B O 1
ATOM 4328 N N . PRO B 1 218 ? 160.939 -6.909 110.991 1.00 31.95 218 PRO B N 1
ATOM 4329 C CA . PRO B 1 218 ? 160.673 -8.137 111.746 1.00 31.32 218 PRO B CA 1
ATOM 4330 C C . PRO B 1 218 ? 161.240 -9.397 111.105 1.00 35.48 218 PRO B C 1
ATOM 4331 O O . PRO B 1 218 ? 161.101 -10.476 111.689 1.00 34.41 218 PRO B O 1
ATOM 4335 N N . ASN B 1 219 ? 161.871 -9.299 109.927 1.00 33.63 219 ASN B N 1
ATOM 4336 C CA . ASN B 1 219 ? 162.460 -10.459 109.267 1.00 35.31 219 ASN B CA 1
ATOM 4337 C C . ASN B 1 219 ? 163.965 -10.370 109.093 1.00 33.33 219 ASN B C 1
ATOM 4338 O O . ASN B 1 219 ? 164.583 -11.370 108.720 1.00 35.82 219 ASN B O 1
ATOM 4343 N N . LEU B 1 220 ? 164.569 -9.213 109.344 1.00 32.12 220 LEU B N 1
ATOM 4344 C CA . LEU B 1 220 ? 166.016 -9.035 109.253 1.00 26.45 220 LEU B CA 1
ATOM 4345 C C . LEU B 1 220 ? 166.461 -8.318 110.509 1.00 29.25 220 LEU B C 1
ATOM 4346 O O . LEU B 1 220 ? 166.218 -7.116 110.653 1.00 33.88 220 LEU B O 1
ATOM 4351 N N . SER B 1 221 ? 167.118 -9.055 111.401 1.00 27.93 221 SER B N 1
ATOM 4352 C CA . SER B 1 221 ? 167.407 -8.553 112.731 1.00 30.69 221 SER B CA 1
ATOM 4353 C C . SER B 1 221 ? 168.277 -7.306 112.673 1.00 29.49 221 SER B C 1
ATOM 4354 O O . SER B 1 221 ? 169.322 -7.286 112.014 1.00 30.56 221 SER B O 1
ATOM 4357 N N . GLY B 1 222 ? 167.831 -6.260 113.369 1.00 26.11 222 GLY B N 1
ATOM 4358 C CA . GLY B 1 222 ? 168.603 -5.042 113.488 1.00 22.96 222 GLY B CA 1
ATOM 4359 C C . GLY B 1 222 ? 168.564 -4.129 112.285 1.00 23.41 222 GLY B C 1
ATOM 4360 O O . GLY B 1 222 ? 169.421 -3.242 112.173 1.00 27.74 222 GLY B O 1
ATOM 4361 N N . HIS B 1 223 ? 167.620 -4.324 111.366 1.00 23.68 223 HIS B N 1
ATOM 4362 C CA . HIS B 1 223 ? 167.452 -3.403 110.246 1.00 29.63 223 HIS B CA 1
ATOM 4363 C C . HIS B 1 223 ? 166.407 -2.362 110.648 1.00 27.37 223 HIS B C 1
ATOM 4364 O O . HIS B 1 223 ? 165.231 -2.689 110.846 1.00 28.78 223 HIS B O 1
ATOM 4371 N N . LEU B 1 224 ? 166.841 -1.117 110.804 1.00 27.80 224 LEU B N 1
ATOM 4372 C CA . LEU B 1 224 ? 165.998 -0.075 111.367 1.00 29.81 224 LEU B CA 1
ATOM 4373 C C . LEU B 1 224 ? 165.814 1.072 110.379 1.00 33.04 224 LEU B C 1
ATOM 4374 O O . LEU B 1 224 ? 166.792 1.601 109.839 1.00 34.98 224 LEU B O 1
ATOM 4379 N N . LEU B 1 225 ? 164.556 1.443 110.151 1.00 27.17 225 LEU B N 1
ATOM 4380 C CA . LEU B 1 225 ? 164.167 2.586 109.340 1.00 23.16 225 LEU B CA 1
ATOM 4381 C C . LEU B 1 225 ? 163.717 3.723 110.245 1.00 22.58 225 LEU B C 1
ATOM 4382 O O . LEU B 1 225 ? 163.162 3.503 111.323 1.00 23.54 225 LEU B O 1
ATOM 4387 N N . SER B 1 226 ? 163.934 4.942 109.777 1.00 25.51 226 SER B N 1
ATOM 4388 C CA . SER B 1 226 ? 163.586 6.128 110.538 1.00 23.87 226 SER B CA 1
ATOM 4389 C C . SER B 1 226 ? 163.184 7.220 109.560 1.00 28.67 226 SER B C 1
ATOM 4390 O O . SER B 1 226 ? 163.808 7.371 108.507 1.00 26.88 226 SER B O 1
ATOM 4393 N N . ALA B 1 227 ? 162.126 7.949 109.903 1.00 28.90 227 ALA B N 1
ATOM 4394 C CA . ALA B 1 227 ? 161.642 9.077 109.126 1.00 28.56 227 ALA B CA 1
ATOM 4395 C C . ALA B 1 227 ? 161.944 10.376 109.864 1.00 28.44 227 ALA B C 1
ATOM 4396 O O . ALA B 1 227 ? 161.978 10.410 111.097 1.00 24.35 227 ALA B O 1
ATOM 4398 N N . SER B 1 228 ? 162.134 11.460 109.112 1.00 25.87 228 SER B N 1
ATOM 4399 C CA . SER B 1 228 ? 162.654 12.684 109.711 1.00 32.09 228 SER B CA 1
ATOM 4400 C C . SER B 1 228 ? 161.995 13.901 109.092 1.00 27.97 228 SER B C 1
ATOM 4401 O O . SER B 1 228 ? 161.511 13.855 107.962 1.00 29.49 228 SER B O 1
ATOM 4404 N N . ASP B 1 229 ? 162.016 15.013 109.838 1.00 25.37 229 ASP B N 1
ATOM 4405 C CA . ASP B 1 229 ? 161.593 16.297 109.277 1.00 30.61 229 ASP B CA 1
ATOM 4406 C C . ASP B 1 229 ? 162.544 16.822 108.206 1.00 32.33 229 ASP B C 1
ATOM 4407 O O . ASP B 1 229 ? 162.240 17.845 107.599 1.00 33.21 229 ASP B O 1
ATOM 4412 N N . ASP B 1 230 ? 163.684 16.174 107.971 1.00 31.20 230 ASP B N 1
ATOM 4413 C CA . ASP B 1 230 ? 164.583 16.579 106.897 1.00 31.26 230 ASP B CA 1
ATOM 4414 C C . ASP B 1 230 ? 164.189 16.022 105.549 1.00 35.39 230 ASP B C 1
ATOM 4415 O O . ASP B 1 230 ? 165.012 16.072 104.631 1.00 41.64 230 ASP B O 1
ATOM 4420 N N . HIS B 1 231 ? 162.987 15.449 105.428 1.00 34.71 231 HIS B N 1
ATOM 4421 C CA . HIS B 1 231 ? 162.420 14.900 104.190 1.00 34.91 231 HIS B CA 1
ATOM 4422 C C . HIS B 1 231 ? 163.007 13.546 103.804 1.00 36.23 231 HIS B C 1
ATOM 4423 O O . HIS B 1 231 ? 162.744 13.083 102.693 1.00 34.81 231 HIS B O 1
ATOM 4430 N N . THR B 1 232 ? 163.803 12.900 104.651 1.00 32.08 232 THR B N 1
ATOM 4431 C CA . THR B 1 232 ? 164.466 11.671 104.254 1.00 35.61 232 THR B CA 1
ATOM 4432 C C . THR B 1 232 ? 164.119 10.532 105.203 1.00 34.11 232 THR B C 1
ATOM 4433 O O . THR B 1 232 ? 163.669 10.744 106.334 1.00 31.84 232 THR B O 1
ATOM 4437 N N . ILE B 1 233 ? 164.353 9.316 104.714 1.00 32.05 233 ILE B N 1
ATOM 4438 C CA . ILE B 1 233 ? 164.269 8.089 105.492 1.00 33.00 233 ILE B CA 1
ATOM 4439 C C . ILE B 1 233 ? 165.655 7.452 105.516 1.00 33.07 233 ILE B C 1
ATOM 4440 O O . ILE B 1 233 ? 166.286 7.285 104.466 1.00 34.80 233 ILE B O 1
ATOM 4445 N N . CYS B 1 234 ? 166.111 7.079 106.704 1.00 28.42 234 CYS B N 1
ATOM 4446 C CA . CYS B 1 234 ? 167.408 6.453 106.898 1.00 28.13 234 CYS B CA 1
ATOM 4447 C C . CYS B 1 234 ? 167.263 4.977 107.255 1.00 32.69 234 CYS B C 1
ATOM 4448 O O . CYS B 1 234 ? 166.304 4.561 107.916 1.00 26.95 234 CYS B O 1
ATOM 4451 N N . LEU B 1 235 ? 168.243 4.192 106.816 1.00 32.57 235 LEU B N 1
ATOM 4452 C CA . LEU B 1 235 ? 168.294 2.762 107.075 1.00 29.38 235 LEU B CA 1
ATOM 4453 C C . LEU B 1 235 ? 169.622 2.422 107.731 1.00 26.03 235 LEU B C 1
ATOM 4454 O O . LEU B 1 235 ? 170.684 2.813 107.235 1.00 42.81 235 LEU B O 1
ATOM 4459 N N . TRP B 1 236 ? 169.561 1.718 108.852 1.00 27.24 236 TRP B N 1
ATOM 4460 C CA . TRP B 1 236 ? 170.743 1.212 109.529 1.00 30.19 236 TRP B CA 1
ATOM 4461 C C . TRP B 1 236 ? 170.623 -0.291 109.688 1.00 33.44 236 TRP B C 1
ATOM 4462 O O . TRP B 1 236 ? 169.523 -0.815 109.902 1.00 36.37 236 TRP B O 1
ATOM 4473 N N . ASP B 1 237 ? 171.762 -0.973 109.568 1.00 31.01 237 ASP B N 1
ATOM 4474 C CA . ASP B 1 237 ? 171.897 -2.378 109.934 1.00 32.31 237 ASP B CA 1
ATOM 4475 C C . ASP B 1 237 ? 172.885 -2.424 111.088 1.00 33.88 237 ASP B C 1
ATOM 4476 O O . ASP B 1 237 ? 174.091 -2.235 110.890 1.00 39.04 237 ASP B O 1
ATOM 4481 N N . ILE B 1 238 ? 172.368 -2.653 112.293 1.00 32.11 238 ILE B N 1
ATOM 4482 C CA . ILE B 1 238 ? 173.183 -2.693 113.495 1.00 29.40 238 ILE B CA 1
ATOM 4483 C C . ILE B 1 238 ? 173.505 -4.121 113.907 1.00 31.10 238 ILE B C 1
ATOM 4484 O O . ILE B 1 238 ? 174.077 -4.329 114.973 1.00 35.24 238 ILE B O 1
ATOM 4489 N N . SER B 1 239 ? 173.148 -5.112 113.079 1.00 28.22 239 SER B N 1
ATOM 4490 C CA . SER B 1 239 ? 173.140 -6.502 113.534 1.00 29.47 239 SER B CA 1
ATOM 4491 C C . SER B 1 239 ? 174.528 -6.974 113.950 1.00 37.71 239 SER B C 1
ATOM 4492 O O . SER B 1 239 ? 174.669 -7.718 114.931 1.00 38.58 239 SER B O 1
ATOM 4495 N N . ALA B 1 240 ? 175.559 -6.562 113.211 1.00 37.88 240 ALA B N 1
ATOM 4496 C CA . ALA B 1 240 ? 176.943 -6.933 113.482 1.00 41.52 240 ALA B CA 1
ATOM 4497 C C . ALA B 1 240 ? 177.758 -5.771 114.042 1.00 48.32 240 ALA B C 1
ATOM 4498 O O . ALA B 1 240 ? 178.988 -5.766 113.924 1.00 52.97 240 ALA B O 1
ATOM 4500 N N . VAL B 1 241 ? 177.104 -4.782 114.637 1.00 44.46 241 VAL B N 1
ATOM 4501 C CA . VAL B 1 241 ? 177.773 -3.587 115.150 1.00 41.88 241 VAL B CA 1
ATOM 4502 C C . VAL B 1 241 ? 177.895 -3.711 116.664 1.00 45.22 241 VAL B C 1
ATOM 4503 O O . VAL B 1 241 ? 176.864 -3.773 117.357 1.00 44.57 241 VAL B O 1
ATOM 4507 N N . PRO B 1 242 ? 179.108 -3.733 117.222 1.00 46.39 242 PRO B N 1
ATOM 4508 C CA . PRO B 1 242 ? 179.257 -3.771 118.686 1.00 52.80 242 PRO B CA 1
ATOM 4509 C C . PRO B 1 242 ? 178.647 -2.533 119.331 1.00 52.50 242 PRO B C 1
ATOM 4510 O O . PRO B 1 242 ? 178.922 -1.399 118.928 1.00 50.60 242 PRO B O 1
ATOM 4514 N N . LYS B 1 243 ? 177.814 -2.758 120.349 1.00 49.33 243 LYS B N 1
ATOM 4515 C CA . LYS B 1 243 ? 177.016 -1.690 120.949 1.00 50.96 243 LYS B CA 1
ATOM 4516 C C . LYS B 1 243 ? 177.713 -1.174 122.207 1.00 61.14 243 LYS B C 1
ATOM 4517 O O . LYS B 1 243 ? 177.410 -1.569 123.335 1.00 65.92 243 LYS B O 1
ATOM 4523 N N . GLU B 1 244 ? 178.651 -0.252 122.000 1.00 59.20 244 GLU B N 1
ATOM 4524 C CA . GLU B 1 244 ? 179.425 0.328 123.094 1.00 58.10 244 GLU B CA 1
ATOM 4525 C C . GLU B 1 244 ? 179.626 1.823 122.855 1.00 49.74 244 GLU B C 1
ATOM 4526 O O . GLU B 1 244 ? 180.739 2.347 122.916 1.00 52.04 244 GLU B O 1
ATOM 4528 N N . GLY B 1 245 ? 178.533 2.530 122.583 1.00 38.78 245 GLY B N 1
ATOM 4529 C CA . GLY B 1 245 ? 178.578 3.956 122.335 1.00 32.18 245 GLY B CA 1
ATOM 4530 C C . GLY B 1 245 ? 178.979 4.353 120.934 1.00 41.74 245 GLY B C 1
ATOM 4531 O O . GLY B 1 245 ? 179.008 5.554 120.631 1.00 41.69 245 GLY B O 1
ATOM 4532 N N . LYS B 1 246 ? 179.281 3.387 120.072 1.00 50.63 246 LYS B N 1
ATOM 4533 C CA . LYS B 1 246 ? 179.751 3.674 118.724 1.00 61.28 246 LYS B CA 1
ATOM 4534 C C . LYS B 1 246 ? 178.713 4.475 117.936 1.00 52.73 246 LYS B C 1
ATOM 4535 O O . LYS B 1 246 ? 177.506 4.389 118.181 1.00 45.15 246 LYS B O 1
ATOM 4541 N N . VAL B 1 247 ? 179.198 5.262 116.979 1.00 48.82 247 VAL B N 1
ATOM 4542 C CA . VAL B 1 247 ? 178.357 5.998 116.040 1.00 46.06 247 VAL B CA 1
ATOM 4543 C C . VAL B 1 247 ? 178.275 5.204 114.739 1.00 46.74 247 VAL B C 1
ATOM 4544 O O . VAL B 1 247 ? 179.294 4.728 114.235 1.00 38.54 247 VAL B O 1
ATOM 4548 N N . VAL B 1 248 ? 177.066 5.050 114.198 1.00 44.12 248 VAL B N 1
ATOM 4549 C CA . VAL B 1 248 ? 176.815 4.242 113.007 1.00 39.81 248 VAL B CA 1
ATOM 4550 C C . VAL B 1 248 ? 176.222 5.132 111.921 1.00 36.92 248 VAL B C 1
ATOM 4551 O O . VAL B 1 248 ? 175.186 5.771 112.135 1.00 42.61 248 VAL B O 1
ATOM 4555 N N . ASP B 1 249 ? 176.856 5.158 110.753 1.00 38.87 249 ASP B N 1
ATOM 4556 C CA . ASP B 1 249 ? 176.299 5.899 109.629 1.00 40.62 249 ASP B CA 1
ATOM 4557 C C . ASP B 1 249 ? 175.231 5.086 108.901 1.00 40.82 249 ASP B C 1
ATOM 4558 O O . ASP B 1 249 ? 175.295 3.856 108.816 1.00 41.96 249 ASP B O 1
ATOM 4563 N N . ALA B 1 250 ? 174.243 5.801 108.371 1.00 38.60 250 ALA B N 1
ATOM 4564 C CA . ALA B 1 250 ? 173.153 5.178 107.635 1.00 38.31 250 ALA B CA 1
ATOM 4565 C C . ALA B 1 250 ? 173.676 4.356 106.464 1.00 37.36 250 ALA B C 1
ATOM 4566 O O . ALA B 1 250 ? 174.532 4.807 105.699 1.00 45.21 250 ALA B O 1
ATOM 4568 N N . LYS B 1 251 ? 173.158 3.135 106.340 1.00 36.14 251 LYS B N 1
ATOM 4569 C CA . LYS B 1 251 ? 173.476 2.276 105.198 1.00 34.01 251 LYS B CA 1
ATOM 4570 C C . LYS B 1 251 ? 172.881 2.822 103.905 1.00 34.02 251 LYS B C 1
ATOM 4571 O O . LYS B 1 251 ? 173.496 2.712 102.838 1.00 43.20 251 LYS B O 1
ATOM 4577 N N . THR B 1 252 ? 171.705 3.436 103.987 1.00 38.54 252 THR B N 1
ATOM 4578 C CA . THR B 1 252 ? 170.972 3.944 102.838 1.00 33.83 252 THR B CA 1
ATOM 4579 C C . THR B 1 252 ? 170.111 5.101 103.317 1.00 36.43 252 THR B C 1
ATOM 4580 O O . THR B 1 252 ? 169.622 5.091 104.450 1.00 28.51 252 THR B O 1
ATOM 4584 N N . ILE B 1 253 ? 169.920 6.089 102.448 1.00 33.60 253 ILE B N 1
ATOM 4585 C CA . ILE B 1 253 ? 169.026 7.208 102.704 1.00 37.60 253 ILE B CA 1
ATOM 4586 C C . ILE B 1 253 ? 168.083 7.324 101.514 1.00 39.83 253 ILE B C 1
ATOM 4587 O O . ILE B 1 253 ? 168.528 7.343 100.362 1.00 40.56 253 ILE B O 1
ATOM 4592 N N . PHE B 1 254 ? 166.787 7.378 101.790 1.00 40.35 254 PHE B N 1
ATOM 4593 C CA . PHE B 1 254 ? 165.763 7.426 100.754 1.00 42.89 254 PHE B CA 1
ATOM 4594 C C . PHE B 1 254 ? 165.212 8.843 100.680 1.00 42.86 254 PHE B C 1
ATOM 4595 O O . PHE B 1 254 ? 164.721 9.378 101.681 1.00 37.04 254 PHE B O 1
ATOM 4603 N N . THR B 1 255 ? 165.290 9.447 99.495 1.00 40.16 255 THR B N 1
ATOM 4604 C CA . THR B 1 255 ? 165.046 10.876 99.335 1.00 44.80 255 THR B CA 1
ATOM 4605 C C . THR B 1 255 ? 163.822 11.190 98.471 1.00 47.41 255 THR B C 1
ATOM 4606 O O . THR B 1 255 ? 163.710 12.302 97.945 1.00 43.28 255 THR B O 1
ATOM 4610 N N . GLY B 1 256 ? 162.888 10.253 98.321 1.00 39.89 256 GLY B N 1
ATOM 4611 C CA . GLY B 1 256 ? 161.779 10.480 97.408 1.00 40.90 256 GLY B CA 1
ATOM 4612 C C . GLY B 1 256 ? 160.803 11.552 97.856 1.00 40.34 256 GLY B C 1
ATOM 4613 O O . GLY B 1 256 ? 160.230 12.255 97.023 1.00 38.09 256 GLY B O 1
ATOM 4614 N N . HIS B 1 257 ? 160.579 11.684 99.160 1.00 38.91 257 HIS B N 1
ATOM 4615 C CA . HIS B 1 257 ? 159.623 12.672 99.650 1.00 37.09 257 HIS B CA 1
ATOM 4616 C C . HIS B 1 257 ? 160.158 14.092 99.479 1.00 35.84 257 HIS B C 1
ATOM 4617 O O . HIS B 1 257 ? 161.370 14.325 99.457 1.00 34.40 257 HIS B O 1
ATOM 4624 N N . THR B 1 258 ? 159.232 15.053 99.393 1.00 32.81 258 THR B N 1
ATOM 4625 C CA . THR B 1 258 ? 159.567 16.465 99.227 1.00 34.02 258 THR B CA 1
ATOM 4626 C C . THR B 1 258 ? 159.183 17.310 100.432 1.00 39.13 258 THR B C 1
ATOM 4627 O O . THR B 1 258 ? 159.120 18.537 100.315 1.00 40.06 258 THR B O 1
ATOM 4631 N N . ALA B 1 259 ? 158.902 16.682 101.574 1.00 28.72 259 ALA B N 1
ATOM 4632 C CA . ALA B 1 259 ? 158.433 17.375 102.767 1.00 30.64 259 ALA B CA 1
ATOM 4633 C C . ALA B 1 259 ? 158.711 16.481 103.969 1.00 37.84 259 ALA B C 1
ATOM 4634 O O . ALA B 1 259 ? 159.217 15.365 103.827 1.00 38.53 259 ALA B O 1
ATOM 4636 N N . VAL B 1 260 ? 158.392 16.990 105.165 1.00 36.34 260 VAL B N 1
ATOM 4637 C CA . VAL B 1 260 ? 158.528 16.218 106.398 1.00 28.94 260 VAL B CA 1
ATOM 4638 C C . VAL B 1 260 ? 157.968 14.812 106.207 1.00 27.34 260 VAL B C 1
ATOM 4639 O O . VAL B 1 260 ? 156.803 14.644 105.821 1.00 26.51 260 VAL B O 1
ATOM 4643 N N . VAL B 1 261 ? 158.796 13.799 106.449 1.00 30.55 261 VAL B N 1
ATOM 4644 C CA . VAL B 1 261 ? 158.337 12.410 106.464 1.00 27.99 261 VAL B CA 1
ATOM 4645 C C . VAL B 1 261 ? 157.858 12.103 107.877 1.00 27.73 261 VAL B C 1
ATOM 4646 O O . VAL B 1 261 ? 158.649 12.154 108.828 1.00 25.40 261 VAL B O 1
ATOM 4650 N N . GLU B 1 262 ? 156.560 11.798 108.011 1.00 25.15 262 GLU B N 1
ATOM 4651 C CA . GLU B 1 262 ? 155.913 11.619 109.305 1.00 26.85 262 GLU B CA 1
ATOM 4652 C C . GLU B 1 262 ? 156.046 10.203 109.850 1.00 26.20 262 GLU B C 1
ATOM 4653 O O . GLU B 1 262 ? 156.221 10.028 111.058 1.00 26.98 262 GLU B O 1
ATOM 4659 N N . ASP B 1 263 ? 155.972 9.187 108.988 1.00 32.02 263 ASP B N 1
ATOM 4660 C CA . ASP B 1 263 ? 155.978 7.808 109.457 1.00 28.76 263 ASP B CA 1
ATOM 4661 C C . ASP B 1 263 ? 156.587 6.891 108.406 1.00 30.07 263 ASP B C 1
ATOM 4662 O O . ASP B 1 263 ? 156.548 7.173 107.204 1.00 30.31 263 ASP B O 1
ATOM 4667 N N . VAL B 1 264 ? 157.146 5.781 108.891 1.00 27.04 264 VAL B N 1
ATOM 4668 C CA . VAL B 1 264 ? 157.742 4.745 108.058 1.00 24.29 264 VAL B CA 1
ATOM 4669 C C . VAL B 1 264 ? 157.446 3.400 108.726 1.00 26.70 264 VAL B C 1
ATOM 4670 O O . VAL B 1 264 ? 157.311 3.311 109.946 1.00 25.25 264 VAL B O 1
ATOM 4674 N N . SER B 1 265 ? 157.301 2.353 107.919 1.00 25.44 265 SER B N 1
ATOM 4675 C CA . SER B 1 265 ? 156.990 1.040 108.467 1.00 22.60 265 SER B CA 1
ATOM 4676 C C . SER B 1 265 ? 157.426 -0.027 107.476 1.00 28.56 265 SER B C 1
ATOM 4677 O O . SER B 1 265 ? 157.169 0.089 106.274 1.00 30.66 265 SER B O 1
ATOM 4680 N N . TRP B 1 266 ? 158.123 -1.031 107.987 1.00 29.04 266 TRP B N 1
ATOM 4681 C CA . TRP B 1 266 ? 158.395 -2.251 107.251 1.00 25.99 266 TRP B CA 1
ATOM 4682 C C . TRP B 1 266 ? 157.116 -3.025 106.986 1.00 27.14 266 TRP B C 1
ATOM 4683 O O . TRP B 1 266 ? 156.234 -3.113 107.850 1.00 26.87 266 TRP B O 1
ATOM 4694 N N . HIS B 1 267 ? 157.044 -3.638 105.805 1.00 25.04 267 HIS B N 1
ATOM 4695 C CA . HIS B 1 267 ? 156.090 -4.718 105.612 1.00 25.45 267 HIS B CA 1
ATOM 4696 C C . HIS B 1 267 ? 156.385 -5.830 106.613 1.00 32.70 267 HIS B C 1
ATOM 4697 O O . HIS B 1 267 ? 157.526 -6.025 107.040 1.00 26.97 267 HIS B O 1
ATOM 4704 N N . LEU B 1 268 ? 155.346 -6.554 107.005 1.00 29.16 268 LEU B N 1
ATOM 4705 C CA . LEU B 1 268 ? 155.507 -7.615 107.989 1.00 32.96 268 LEU B CA 1
ATOM 4706 C C . LEU B 1 268 ? 155.948 -8.943 107.370 1.00 32.93 268 LEU B C 1
ATOM 4707 O O . LEU B 1 268 ? 156.415 -9.823 108.097 1.00 36.78 268 LEU B O 1
ATOM 4712 N N . LEU B 1 269 ? 155.866 -9.097 106.054 1.00 30.88 269 LEU B N 1
ATOM 4713 C CA . LEU B 1 269 ? 156.171 -10.378 105.425 1.00 38.44 269 LEU B CA 1
ATOM 4714 C C . LEU B 1 269 ? 157.322 -10.310 104.443 1.00 39.18 269 LEU B C 1
ATOM 4715 O O . LEU B 1 269 ? 158.168 -11.211 104.425 1.00 37.80 269 LEU B O 1
ATOM 4720 N N . HIS B 1 270 ? 157.364 -9.277 103.609 1.00 34.61 270 HIS B N 1
ATOM 4721 C CA . HIS B 1 270 ? 158.382 -9.137 102.575 1.00 37.14 270 HIS B CA 1
ATOM 4722 C C . HIS B 1 270 ? 159.473 -8.204 103.089 1.00 35.41 270 HIS B C 1
ATOM 4723 O O . HIS B 1 270 ? 159.245 -6.999 103.253 1.00 40.90 270 HIS B O 1
ATOM 4730 N N . GLU B 1 271 ? 160.658 -8.771 103.327 1.00 30.57 271 GLU B N 1
ATOM 4731 C CA . GLU B 1 271 ? 161.734 -8.153 104.096 1.00 27.83 271 GLU B CA 1
ATOM 4732 C C . GLU B 1 271 ? 162.382 -6.959 103.405 1.00 32.34 271 GLU B C 1
ATOM 4733 O O . GLU B 1 271 ? 163.142 -6.224 104.056 1.00 30.36 271 GLU B O 1
ATOM 4739 N N . SER B 1 272 ? 162.144 -6.778 102.110 1.00 33.03 272 SER B N 1
ATOM 4740 C CA . SER B 1 272 ? 162.730 -5.686 101.349 1.00 36.63 272 SER B CA 1
ATOM 4741 C C . SER B 1 272 ? 161.762 -4.532 101.139 1.00 37.05 272 SER B C 1
ATOM 4742 O O . SER B 1 272 ? 162.145 -3.518 100.549 1.00 43.23 272 SER B O 1
ATOM 4745 N N . LEU B 1 273 ? 160.532 -4.662 101.618 1.00 33.23 273 LEU B N 1
ATOM 4746 C CA . LEU B 1 273 ? 159.443 -3.754 101.298 1.00 35.34 273 LEU B CA 1
ATOM 4747 C C . LEU B 1 273 ? 159.080 -2.886 102.500 1.00 28.57 273 LEU B C 1
ATOM 4748 O O . LEU B 1 273 ? 158.966 -3.386 103.625 1.00 29.03 273 LEU B O 1
ATOM 4753 N N . PHE B 1 274 ? 158.876 -1.592 102.261 1.00 27.26 274 PHE B N 1
ATOM 4754 C CA . PHE B 1 274 ? 158.387 -0.743 103.338 1.00 33.58 274 PHE B CA 1
ATOM 4755 C C . PHE B 1 274 ? 157.637 0.459 102.768 1.00 26.34 274 PHE B C 1
ATOM 4756 O O . PHE B 1 274 ? 157.758 0.799 101.587 1.00 31.93 274 PHE B O 1
ATOM 4764 N N . GLY B 1 275 ? 156.853 1.091 103.637 1.00 34.53 275 GLY B N 1
ATOM 4765 C CA . GLY B 1 275 ? 156.065 2.250 103.270 1.00 28.99 275 GLY B CA 1
ATOM 4766 C C . GLY B 1 275 ? 156.464 3.471 104.077 1.00 29.36 275 GLY B C 1
ATOM 4767 O O . GLY B 1 275 ? 156.980 3.361 105.188 1.00 26.91 275 GLY B O 1
ATOM 4768 N N . SER B 1 276 ? 156.219 4.643 103.496 1.00 29.30 276 SER B N 1
ATOM 4769 C CA . SER B 1 276 ? 156.457 5.924 104.135 1.00 29.01 276 SER B CA 1
ATOM 4770 C C . SER B 1 276 ? 155.283 6.840 103.820 1.00 30.38 276 SER B C 1
ATOM 4771 O O . SER B 1 276 ? 154.608 6.675 102.798 1.00 28.11 276 SER B O 1
ATOM 4774 N N . VAL B 1 277 ? 155.036 7.798 104.716 1.00 27.00 277 VAL B N 1
ATOM 4775 C CA . VAL B 1 277 ? 153.997 8.808 104.527 1.00 27.58 277 VAL B CA 1
ATOM 4776 C C . VAL B 1 277 ? 154.546 10.149 104.993 1.00 28.99 277 VAL B C 1
ATOM 4777 O O . VAL B 1 277 ? 155.314 10.221 105.961 1.00 27.54 277 VAL B O 1
ATOM 4781 N N . ALA B 1 278 ? 154.164 11.215 104.294 1.00 27.20 278 ALA B N 1
ATOM 4782 C CA . ALA B 1 278 ? 154.840 12.491 104.468 1.00 26.84 278 ALA B CA 1
ATOM 4783 C C . ALA B 1 278 ? 153.860 13.645 104.360 1.00 32.17 278 ALA B C 1
ATOM 4784 O O . ALA B 1 278 ? 152.706 13.494 103.936 1.00 24.28 278 ALA B O 1
ATOM 4786 N N . ASP B 1 279 ? 154.347 14.821 104.761 1.00 31.67 279 ASP B N 1
ATOM 4787 C CA . ASP B 1 279 ? 153.556 16.037 104.653 1.00 30.73 279 ASP B CA 1
ATOM 4788 C C . ASP B 1 279 ? 153.294 16.444 103.209 1.00 35.87 279 ASP B C 1
ATOM 4789 O O . ASP B 1 279 ? 152.470 17.336 102.981 1.00 35.06 279 ASP B O 1
ATOM 4794 N N . ASP B 1 280 ? 153.953 15.805 102.236 1.00 32.74 280 ASP B N 1
ATOM 4795 C CA . ASP B 1 280 ? 153.650 16.011 100.824 1.00 30.48 280 ASP B CA 1
ATOM 4796 C C . ASP B 1 280 ? 152.384 15.277 100.385 1.00 35.46 280 ASP B C 1
ATOM 4797 O O . ASP B 1 280 ? 152.124 15.198 99.181 1.00 33.57 280 ASP B O 1
ATOM 4802 N N . GLN B 1 281 ? 151.625 14.711 101.329 1.00 30.68 281 GLN B N 1
ATOM 4803 C CA . GLN B 1 281 ? 150.354 14.031 101.100 1.00 28.74 281 GLN B CA 1
ATOM 4804 C C . GLN B 1 281 ? 150.527 12.682 100.412 1.00 30.15 281 GLN B C 1
ATOM 4805 O O . GLN B 1 281 ? 149.538 12.079 99.976 1.00 28.23 281 GLN B O 1
ATOM 4811 N N . LYS B 1 282 ? 151.750 12.180 100.319 1.00 30.66 282 LYS B N 1
ATOM 4812 C CA . LYS B 1 282 ? 152.038 10.957 99.586 1.00 32.78 282 LYS B CA 1
ATOM 4813 C C . LYS B 1 282 ? 152.160 9.766 100.530 1.00 35.65 282 LYS B C 1
ATOM 4814 O O . LYS B 1 282 ? 152.647 9.894 101.663 1.00 25.53 282 LYS B O 1
ATOM 4820 N N . LEU B 1 283 ? 151.685 8.618 100.058 1.00 29.83 283 LEU B N 1
ATOM 4821 C CA . LEU B 1 283 ? 152.121 7.321 100.546 1.00 37.28 283 LEU B CA 1
ATOM 4822 C C . LEU B 1 283 ? 153.089 6.769 99.517 1.00 37.92 283 LEU B C 1
ATOM 4823 O O . LEU B 1 283 ? 152.771 6.745 98.325 1.00 34.61 283 LEU B O 1
ATOM 4828 N N . MET B 1 284 ? 154.270 6.352 99.968 1.00 34.77 284 MET B N 1
ATOM 4829 C CA . MET B 1 284 ? 155.294 5.811 99.086 1.00 31.90 284 MET B CA 1
ATOM 4830 C C . MET B 1 284 ? 155.691 4.409 99.533 1.00 33.23 284 MET B C 1
ATOM 4831 O O . MET B 1 284 ? 155.940 4.176 100.716 1.00 27.07 284 MET B O 1
ATOM 4836 N N . ILE B 1 285 ? 155.731 3.486 98.575 1.00 36.53 285 ILE B N 1
ATOM 4837 C CA . ILE B 1 285 ? 156.091 2.094 98.802 1.00 34.17 285 ILE B CA 1
ATOM 4838 C C . ILE B 1 285 ? 157.490 1.890 98.247 1.00 37.67 285 ILE B C 1
ATOM 4839 O O . ILE B 1 285 ? 157.747 2.170 97.070 1.00 39.40 285 ILE B O 1
ATOM 4844 N N . TRP B 1 286 ? 158.384 1.388 99.084 1.00 32.67 286 TRP B N 1
ATOM 4845 C CA . TRP B 1 286 ? 159.790 1.264 98.754 1.00 33.51 286 TRP B CA 1
ATOM 4846 C C . TRP B 1 286 ? 160.230 -0.194 98.759 1.00 34.45 286 TRP B C 1
ATOM 4847 O O . TRP B 1 286 ? 159.675 -1.033 99.474 1.00 34.58 286 TRP B O 1
ATOM 4858 N N . ASP B 1 287 ? 161.282 -0.469 97.993 1.00 37.01 287 ASP B N 1
ATOM 4859 C CA . ASP B 1 287 ? 161.928 -1.775 97.965 1.00 39.41 287 ASP B CA 1
ATOM 4860 C C . ASP B 1 287 ? 163.426 -1.575 98.145 1.00 42.16 287 ASP B C 1
ATOM 4861 O O . ASP B 1 287 ? 164.073 -0.937 97.303 1.00 32.57 287 ASP B O 1
ATOM 4866 N N . THR B 1 288 ? 163.983 -2.145 99.223 1.00 36.25 288 THR B N 1
ATOM 4867 C CA . THR B 1 288 ? 165.407 -1.962 99.491 1.00 40.93 288 THR B CA 1
ATOM 4868 C C . THR B 1 288 ? 166.296 -2.568 98.412 1.00 49.24 288 THR B C 1
ATOM 4869 O O . THR B 1 288 ? 167.486 -2.238 98.360 1.00 53.38 288 THR B O 1
ATOM 4873 N N . ARG B 1 289 ? 165.752 -3.423 97.543 1.00 43.61 289 ARG B N 1
ATOM 4874 C CA . ARG B 1 289 ? 166.552 -4.003 96.478 1.00 42.19 289 ARG B CA 1
ATOM 4875 C C . ARG B 1 289 ? 166.784 -3.035 95.331 1.00 45.83 289 ARG B C 1
ATOM 4876 O O . ARG B 1 289 ? 167.699 -3.249 94.537 1.00 41.26 289 ARG B O 1
ATOM 4884 N N . SER B 1 290 ? 165.992 -1.974 95.226 1.00 48.61 290 SER B N 1
ATOM 4885 C CA . SER B 1 290 ? 166.208 -1.005 94.166 1.00 50.33 290 SER B CA 1
ATOM 4886 C C . SER B 1 290 ? 167.517 -0.255 94.384 1.00 58.21 290 SER B C 1
ATOM 4887 O O . SER B 1 290 ? 167.971 -0.064 95.517 1.00 64.64 290 SER B O 1
ATOM 4890 N N . ASN B 1 291 ? 168.143 0.152 93.279 1.00 61.14 291 ASN B N 1
ATOM 4891 C CA . ASN B 1 291 ? 169.332 0.991 93.346 1.00 63.14 291 ASN B CA 1
ATOM 4892 C C . ASN B 1 291 ? 169.012 2.475 93.295 1.00 60.55 291 ASN B C 1
ATOM 4893 O O . ASN B 1 291 ? 169.884 3.293 93.607 1.00 66.59 291 ASN B O 1
ATOM 4898 N N . ASN B 1 292 ? 167.797 2.841 92.900 1.00 53.16 292 ASN B N 1
ATOM 4899 C CA . ASN B 1 292 ? 167.357 4.231 92.905 1.00 55.79 292 ASN B CA 1
ATOM 4900 C C . ASN B 1 292 ? 166.668 4.497 94.235 1.00 53.20 292 ASN B C 1
ATOM 4901 O O . ASN B 1 292 ? 165.539 4.048 94.457 1.00 57.45 292 ASN B O 1
ATOM 4906 N N . THR B 1 293 ? 167.348 5.222 95.117 1.00 44.27 293 THR B N 1
ATOM 4907 C CA . THR B 1 293 ? 166.809 5.574 96.419 1.00 41.95 293 THR B CA 1
ATOM 4908 C C . THR B 1 293 ? 166.181 6.962 96.434 1.00 36.92 293 THR B C 1
ATOM 4909 O O . THR B 1 293 ? 165.815 7.456 97.503 1.00 42.27 293 THR B O 1
ATOM 4913 N N . SER B 1 294 ? 166.051 7.601 95.276 1.00 37.26 294 SER B N 1
ATOM 4914 C CA . SER B 1 294 ? 165.320 8.854 95.161 1.00 42.47 294 SER B CA 1
ATOM 4915 C C . SER B 1 294 ? 163.937 8.676 94.547 1.00 40.12 294 SER B C 1
ATOM 4916 O O . SER B 1 294 ? 163.181 9.645 94.462 1.00 44.17 294 SER B O 1
ATOM 4919 N N . LYS B 1 295 ? 163.585 7.469 94.130 1.00 49.40 295 LYS B N 1
ATOM 4920 C CA . LYS B 1 295 ? 162.292 7.196 93.522 1.00 53.28 295 LYS B CA 1
ATOM 4921 C C . LYS B 1 295 ? 161.731 5.902 94.106 1.00 52.39 295 LYS B C 1
ATOM 4922 O O . LYS B 1 295 ? 162.397 4.860 94.050 1.00 58.46 295 LYS B O 1
ATOM 4928 N N . PRO B 1 296 ? 160.530 5.921 94.677 1.00 42.98 296 PRO B N 1
ATOM 4929 C CA . PRO B 1 296 ? 159.957 4.704 95.257 1.00 38.91 296 PRO B CA 1
ATOM 4930 C C . PRO B 1 296 ? 159.313 3.831 94.188 1.00 44.20 296 PRO B C 1
ATOM 4931 O O . PRO B 1 296 ? 159.064 4.258 93.064 1.00 44.08 296 PRO B O 1
ATOM 4935 N N . SER B 1 297 ? 159.046 2.577 94.561 1.00 49.55 297 SER B N 1
ATOM 4936 C CA . SER B 1 297 ? 158.338 1.680 93.652 1.00 48.67 297 SER B CA 1
ATOM 4937 C C . SER B 1 297 ? 156.961 2.225 93.314 1.00 48.92 297 SER B C 1
ATOM 4938 O O . SER B 1 297 ? 156.493 2.093 92.177 1.00 52.21 297 SER B O 1
ATOM 4941 N N . HIS B 1 298 ? 156.284 2.818 94.294 1.00 44.24 298 HIS B N 1
ATOM 4942 C CA . HIS B 1 298 ? 154.985 3.426 94.069 1.00 44.41 298 HIS B CA 1
ATOM 4943 C C . HIS B 1 298 ? 154.884 4.687 94.898 1.00 45.56 298 HIS B C 1
ATOM 4944 O O . HIS B 1 298 ? 155.512 4.816 95.951 1.00 46.39 298 HIS B O 1
ATOM 4951 N N . SER B 1 299 ? 154.074 5.606 94.400 1.00 43.39 299 SER B N 1
ATOM 4952 C CA . SER B 1 299 ? 153.793 6.870 95.046 1.00 46.50 299 SER B CA 1
ATOM 4953 C C . SER B 1 299 ? 152.335 7.165 94.746 1.00 48.21 299 SER B C 1
ATOM 4954 O O . SER B 1 299 ? 151.925 7.103 93.584 1.00 49.73 299 SER B O 1
ATOM 4957 N N . VAL B 1 300 ? 151.541 7.422 95.781 1.00 38.40 300 VAL B N 1
ATOM 4958 C CA . VAL B 1 300 ? 150.134 7.741 95.585 1.00 42.57 300 VAL B CA 1
ATOM 4959 C C . VAL B 1 300 ? 149.798 9.014 96.346 1.00 43.30 300 VAL B C 1
ATOM 4960 O O . VAL B 1 300 ? 150.301 9.252 97.453 1.00 43.75 300 VAL B O 1
ATOM 4964 N N . ASP B 1 301 ? 148.973 9.851 95.728 1.00 40.33 301 ASP B N 1
ATOM 4965 C CA . ASP B 1 301 ? 148.377 10.985 96.419 1.00 43.55 301 ASP B CA 1
ATOM 4966 C C . ASP B 1 301 ? 147.336 10.401 97.353 1.00 43.77 301 ASP B C 1
ATOM 4967 O O . ASP B 1 301 ? 146.235 10.048 96.933 1.00 46.59 301 ASP B O 1
ATOM 4972 N N . ALA B 1 302 ? 147.695 10.261 98.626 1.00 40.62 302 ALA B N 1
ATOM 4973 C CA . ALA B 1 302 ? 146.887 9.460 99.529 1.00 32.26 302 ALA B CA 1
ATOM 4974 C C . ALA B 1 302 ? 145.791 10.260 100.206 1.00 34.18 302 ALA B C 1
ATOM 4975 O O . ALA B 1 302 ? 144.699 9.725 100.450 1.00 28.56 302 ALA B O 1
ATOM 4977 N N . HIS B 1 303 ? 146.050 11.525 100.515 1.00 26.01 303 HIS B N 1
ATOM 4978 C CA . HIS B 1 303 ? 145.116 12.309 101.300 1.00 25.57 303 HIS B CA 1
ATOM 4979 C C . HIS B 1 303 ? 145.104 13.737 100.781 1.00 31.99 303 HIS B C 1
ATOM 4980 O O . HIS B 1 303 ? 145.949 14.132 99.973 1.00 26.12 303 HIS B O 1
ATOM 4987 N N . THR B 1 304 ? 144.134 14.518 101.258 1.00 25.54 304 THR B N 1
ATOM 4988 C CA . THR B 1 304 ? 144.063 15.931 100.910 1.00 34.90 304 THR B CA 1
ATOM 4989 C C . THR B 1 304 ? 144.806 16.815 101.903 1.00 34.26 304 THR B C 1
ATOM 4990 O O . THR B 1 304 ? 144.686 18.044 101.839 1.00 28.29 304 THR B O 1
ATOM 4994 N N . ALA B 1 305 ? 145.571 16.220 102.813 1.00 30.21 305 ALA B N 1
ATOM 4995 C CA . ALA B 1 305 ? 146.433 16.971 103.717 1.00 26.96 305 ALA B CA 1
ATOM 4996 C C . ALA B 1 305 ? 147.566 16.049 104.145 1.00 30.49 305 ALA B C 1
ATOM 4997 O O . ALA B 1 305 ? 147.737 14.960 103.584 1.00 24.24 305 ALA B O 1
ATOM 4999 N N . GLU B 1 306 ? 148.347 16.495 105.139 1.00 27.83 306 GLU B N 1
ATOM 5000 C CA . GLU B 1 306 ? 149.506 15.740 105.603 1.00 29.32 306 GLU B CA 1
ATOM 5001 C C . GLU B 1 306 ? 149.104 14.329 106.021 1.00 25.88 306 GLU B C 1
ATOM 5002 O O . GLU B 1 306 ? 148.042 14.117 106.617 1.00 23.06 306 GLU B O 1
ATOM 5008 N N . VAL B 1 307 ? 149.962 13.361 105.703 1.00 23.25 307 VAL B N 1
ATOM 5009 C CA . VAL B 1 307 ? 149.788 11.974 106.131 1.00 23.03 307 VAL B CA 1
ATOM 5010 C C . VAL B 1 307 ? 150.768 11.706 107.266 1.00 23.71 307 VAL B C 1
ATOM 5011 O O . VAL B 1 307 ? 151.991 11.728 107.067 1.00 27.07 307 VAL B O 1
ATOM 5015 N N . ASN B 1 308 ? 150.230 11.410 108.444 1.00 22.25 308 ASN B N 1
ATOM 5016 C CA . ASN B 1 308 ? 151.022 11.316 109.661 1.00 21.60 308 ASN B CA 1
ATOM 5017 C C . ASN B 1 308 ? 151.384 9.896 110.067 1.00 23.38 308 ASN B C 1
ATOM 5018 O O . ASN B 1 308 ? 152.311 9.727 110.866 1.00 21.10 308 ASN B O 1
ATOM 5023 N N . CYS B 1 309 ? 150.686 8.880 109.558 1.00 26.50 309 CYS B N 1
ATOM 5024 C CA . CYS B 1 309 ? 150.895 7.524 110.051 1.00 27.93 309 CYS B CA 1
ATOM 5025 C C . CYS B 1 309 ? 150.430 6.500 109.024 1.00 24.19 309 CYS B C 1
ATOM 5026 O O . CYS B 1 309 ? 149.537 6.769 108.212 1.00 30.33 309 CYS B O 1
ATOM 5029 N N . LEU B 1 310 ? 151.018 5.308 109.102 1.00 21.94 310 LEU B N 1
ATOM 5030 C CA . LEU B 1 310 ? 150.587 4.176 108.289 1.00 22.46 310 LEU B CA 1
ATOM 5031 C C . LEU B 1 310 ? 150.778 2.883 109.070 1.00 24.42 310 LEU B C 1
ATOM 5032 O O . LEU B 1 310 ? 151.647 2.784 109.939 1.00 25.78 310 LEU B O 1
ATOM 5037 N N . SER B 1 311 ? 149.980 1.878 108.723 1.00 26.36 311 SER B N 1
ATOM 5038 C CA . SER B 1 311 ? 150.051 0.588 109.396 1.00 24.51 311 SER B CA 1
ATOM 5039 C C . SER B 1 311 ? 149.688 -0.503 108.395 1.00 24.47 311 SER B C 1
ATOM 5040 O O . SER B 1 311 ? 148.641 -0.431 107.746 1.00 28.66 311 SER B O 1
ATOM 5043 N N . PHE B 1 312 ? 150.550 -1.504 108.267 1.00 26.09 312 PHE B N 1
ATOM 5044 C CA . PHE B 1 312 ? 150.248 -2.655 107.428 1.00 31.12 312 PHE B CA 1
ATOM 5045 C C . PHE B 1 312 ? 149.397 -3.650 108.197 1.00 26.93 312 PHE B C 1
ATOM 5046 O O . PHE B 1 312 ? 149.638 -3.897 109.379 1.00 26.82 312 PHE B O 1
ATOM 5054 N N . ASN B 1 313 ? 148.395 -4.202 107.525 1.00 27.91 313 ASN B N 1
ATOM 5055 C CA . ASN B 1 313 ? 147.505 -5.190 108.133 1.00 32.62 313 ASN B CA 1
ATOM 5056 C C . ASN B 1 313 ? 148.257 -6.493 108.382 1.00 28.67 313 ASN B C 1
ATOM 5057 O O . ASN B 1 313 ? 148.745 -7.107 107.425 1.00 26.16 313 ASN B O 1
ATOM 5062 N N . PRO B 1 314 ? 148.352 -6.963 109.629 1.00 28.25 314 PRO B N 1
ATOM 5063 C CA . PRO B 1 314 ? 149.196 -8.136 109.913 1.00 30.54 314 PRO B CA 1
ATOM 5064 C C . PRO B 1 314 ? 148.659 -9.439 109.357 1.00 30.67 314 PRO B C 1
ATOM 5065 O O . PRO B 1 314 ? 149.417 -10.418 109.316 1.00 31.84 314 PRO B O 1
ATOM 5069 N N . TYR B 1 315 ? 147.403 -9.478 108.898 1.00 26.73 315 TYR B N 1
ATOM 5070 C CA . TYR B 1 315 ? 146.803 -10.690 108.357 1.00 27.81 315 TYR B CA 1
ATOM 5071 C C . TYR B 1 315 ? 146.603 -10.664 106.852 1.00 39.87 315 TYR B C 1
ATOM 5072 O O . TYR B 1 315 ? 146.499 -11.733 106.244 1.00 29.74 315 TYR B O 1
ATOM 5081 N N . SER B 1 316 ? 146.543 -9.485 106.238 1.00 38.98 316 SER B N 1
ATOM 5082 C CA . SER B 1 316 ? 146.305 -9.334 104.806 1.00 33.92 316 SER B CA 1
ATOM 5083 C C . SER B 1 316 ? 147.474 -8.566 104.217 1.00 29.17 316 SER B C 1
ATOM 5084 O O . SER B 1 316 ? 147.589 -7.352 104.415 1.00 31.51 316 SER B O 1
ATOM 5087 N N . GLU B 1 317 ? 148.342 -9.272 103.503 1.00 29.76 317 GLU B N 1
ATOM 5088 C CA . GLU B 1 317 ? 149.608 -8.683 103.097 1.00 33.56 317 GLU B CA 1
ATOM 5089 C C . GLU B 1 317 ? 149.450 -7.574 102.064 1.00 33.11 317 GLU B C 1
ATOM 5090 O O . GLU B 1 317 ? 150.405 -6.830 101.845 1.00 31.19 317 GLU B O 1
ATOM 5096 N N . PHE B 1 318 ? 148.292 -7.434 101.423 1.00 32.93 318 PHE B N 1
ATOM 5097 C CA . PHE B 1 318 ? 148.112 -6.344 100.472 1.00 35.80 318 PHE B CA 1
ATOM 5098 C C . PHE B 1 318 ? 147.432 -5.117 101.069 1.00 35.82 318 PHE B C 1
ATOM 5099 O O . PHE B 1 318 ? 147.281 -4.116 100.366 1.00 29.97 318 PHE B O 1
ATOM 5107 N N . ILE B 1 319 ? 147.058 -5.134 102.349 1.00 29.03 319 ILE B N 1
ATOM 5108 C CA . ILE B 1 319 ? 146.238 -4.071 102.929 1.00 33.52 319 ILE B CA 1
ATOM 5109 C C . ILE B 1 319 ? 147.035 -3.254 103.947 1.00 33.04 319 ILE B C 1
ATOM 5110 O O . ILE B 1 319 ? 147.783 -3.804 104.765 1.00 33.54 319 ILE B O 1
ATOM 5115 N N . LEU B 1 320 ? 146.872 -1.931 103.894 1.00 26.84 320 LEU B N 1
ATOM 5116 C CA . LEU B 1 320 ? 147.431 -1.037 104.897 1.00 25.83 320 LEU B CA 1
ATOM 5117 C C . LEU B 1 320 ? 146.486 0.150 105.089 1.00 29.93 320 LEU B C 1
ATOM 5118 O O . LEU B 1 320 ? 145.583 0.396 104.287 1.00 26.16 320 LEU B O 1
ATOM 5123 N N . ALA B 1 321 ? 146.692 0.882 106.178 1.00 27.77 321 ALA B N 1
ATOM 5124 C CA . ALA B 1 321 ? 145.881 2.050 106.482 1.00 26.12 321 ALA B CA 1
ATOM 5125 C C . ALA B 1 321 ? 146.804 3.234 106.698 1.00 23.91 321 ALA B C 1
ATOM 5126 O O . ALA B 1 321 ? 147.941 3.073 107.145 1.00 24.52 321 ALA B O 1
ATOM 5128 N N . THR B 1 322 ? 146.319 4.419 106.340 1.00 23.94 322 THR B N 1
ATOM 5129 C CA . THR B 1 322 ? 147.027 5.665 106.604 1.00 23.48 322 THR B CA 1
ATOM 5130 C C . THR B 1 322 ? 146.088 6.620 107.319 1.00 23.19 322 THR B C 1
ATOM 5131 O O . THR B 1 322 ? 144.872 6.604 107.102 1.00 30.17 322 THR B O 1
ATOM 5135 N N . GLY B 1 323 ? 146.665 7.445 108.180 1.00 23.46 323 GLY B N 1
ATOM 5136 C CA . GLY B 1 323 ? 145.915 8.440 108.930 1.00 22.40 323 GLY B CA 1
ATOM 5137 C C . GLY B 1 323 ? 146.458 9.819 108.615 1.00 29.48 323 GLY B C 1
ATOM 5138 O O . GLY B 1 323 ? 147.677 9.997 108.502 1.00 25.96 323 GLY B O 1
ATOM 5139 N N . SER B 1 324 ? 145.549 10.793 108.480 1.00 29.35 324 SER B N 1
ATOM 5140 C CA . SER B 1 324 ? 145.900 12.087 107.905 1.00 27.98 324 SER B CA 1
ATOM 5141 C C . SER B 1 324 ? 145.378 13.267 108.718 1.00 23.57 324 SER B C 1
ATOM 5142 O O . SER B 1 324 ? 144.385 13.182 109.447 1.00 23.74 324 SER B O 1
ATOM 5145 N N . ALA B 1 325 ? 146.055 14.400 108.537 1.00 23.33 325 ALA B N 1
ATOM 5146 C CA . ALA B 1 325 ? 145.487 15.686 108.923 1.00 22.41 325 ALA B CA 1
ATOM 5147 C C . ALA B 1 325 ? 144.135 15.961 108.265 1.00 25.57 325 ALA B C 1
ATOM 5148 O O . ALA B 1 325 ? 143.373 16.782 108.779 1.00 27.65 325 ALA B O 1
ATOM 5150 N N . ASP B 1 326 ? 143.798 15.294 107.155 1.00 25.73 326 ASP B N 1
ATOM 5151 C CA . ASP B 1 326 ? 142.473 15.543 106.589 1.00 23.54 326 ASP B CA 1
ATOM 5152 C C . ASP B 1 326 ? 141.366 14.911 107.408 1.00 29.39 326 ASP B C 1
ATOM 5153 O O . ASP B 1 326 ? 140.207 14.966 106.988 1.00 25.80 326 ASP B O 1
ATOM 5158 N N . LYS B 1 327 ? 141.704 14.306 108.544 1.00 28.45 327 LYS B N 1
ATOM 5159 C CA . LYS B 1 327 ? 140.794 13.728 109.532 1.00 28.78 327 LYS B CA 1
ATOM 5160 C C . LYS B 1 327 ? 140.242 12.374 109.105 1.00 24.17 327 LYS B C 1
ATOM 5161 O O . LYS B 1 327 ? 139.325 11.879 109.757 1.00 24.91 327 LYS B O 1
ATOM 5167 N N . THR B 1 328 ? 140.761 11.755 108.047 1.00 29.20 328 THR B N 1
ATOM 5168 C CA . THR B 1 328 ? 140.305 10.432 107.640 1.00 29.56 328 THR B CA 1
ATOM 5169 C C . THR B 1 328 ? 141.405 9.395 107.817 1.00 30.41 328 THR B C 1
ATOM 5170 O O . THR B 1 328 ? 142.599 9.703 107.887 1.00 23.36 328 THR B O 1
ATOM 5174 N N . VAL B 1 329 ? 140.970 8.149 107.908 1.00 27.58 329 VAL B N 1
ATOM 5175 C CA . VAL B 1 329 ? 141.834 6.991 107.748 1.00 24.06 329 VAL B CA 1
ATOM 5176 C C . VAL B 1 329 ? 141.494 6.385 106.393 1.00 26.65 329 VAL B C 1
ATOM 5177 O O . VAL B 1 329 ? 140.314 6.177 106.083 1.00 26.88 329 VAL B O 1
ATOM 5181 N N . ALA B 1 330 ? 142.503 6.198 105.556 1.00 24.85 330 ALA B N 1
ATOM 5182 C CA . ALA B 1 330 ? 142.316 5.619 104.233 1.00 28.18 330 ALA B CA 1
ATOM 5183 C C . ALA B 1 330 ? 142.742 4.156 104.236 1.00 29.96 330 ALA B C 1
ATOM 5184 O O . ALA B 1 330 ? 143.755 3.789 104.847 1.00 30.26 330 ALA B O 1
ATOM 5186 N N . LEU B 1 331 ? 141.959 3.328 103.558 1.00 26.68 331 LEU B N 1
ATOM 5187 C CA . LEU B 1 331 ? 142.249 1.912 103.409 1.00 31.42 331 LEU B CA 1
ATOM 5188 C C . LEU B 1 331 ? 142.843 1.679 102.026 1.00 33.81 331 LEU B C 1
ATOM 5189 O O . LEU B 1 331 ? 142.281 2.137 101.027 1.00 32.69 331 LEU B O 1
ATOM 5194 N N . TRP B 1 332 ? 143.982 0.983 101.974 1.00 32.45 332 TRP B N 1
ATOM 5195 C CA . TRP B 1 332 ? 144.762 0.823 100.755 1.00 28.39 332 TRP B CA 1
ATOM 5196 C C . TRP B 1 332 ? 144.990 -0.641 100.424 1.00 31.27 332 TRP B C 1
ATOM 5197 O O . TRP B 1 332 ? 145.213 -1.465 101.319 1.00 29.32 332 TRP B O 1
ATOM 5208 N N . ASP B 1 333 ? 144.983 -0.930 99.125 1.00 33.15 333 ASP B N 1
ATOM 5209 C CA . ASP B 1 333 ? 145.387 -2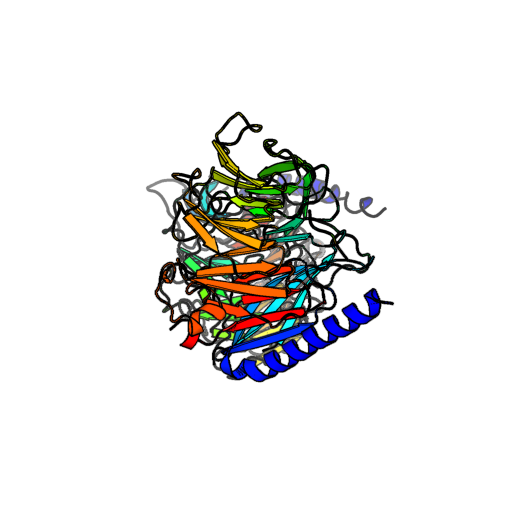.212 98.548 1.00 33.51 333 ASP B CA 1
ATOM 5210 C C . ASP B 1 333 ? 146.616 -1.969 97.676 1.00 31.28 333 ASP B C 1
ATOM 5211 O O . ASP B 1 333 ? 146.517 -1.325 96.626 1.00 38.67 333 ASP B O 1
ATOM 5216 N N . LEU B 1 334 ? 147.762 -2.512 98.101 1.00 30.97 334 LEU B N 1
ATOM 5217 C CA . LEU B 1 334 ? 149.034 -2.370 97.391 1.00 37.10 334 LEU B CA 1
ATOM 5218 C C . LEU B 1 334 ? 148.981 -2.770 95.923 1.00 37.02 334 LEU B C 1
ATOM 5219 O O . LEU B 1 334 ? 149.883 -2.404 95.164 1.00 40.79 334 LEU B O 1
ATOM 5224 N N . ARG B 1 335 ? 148.004 -3.571 95.515 1.00 33.55 335 ARG B N 1
ATOM 5225 C CA . ARG B 1 335 ? 147.976 -4.047 94.144 1.00 35.01 335 ARG B CA 1
ATOM 5226 C C . ARG B 1 335 ? 147.370 -3.034 93.198 1.00 43.59 335 ARG B C 1
ATOM 5227 O O . ARG B 1 335 ? 147.559 -3.148 91.983 1.00 46.95 335 ARG B O 1
ATOM 5235 N N . ASN B 1 336 ? 146.633 -2.061 93.727 1.00 38.09 336 ASN B N 1
ATOM 5236 C CA . ASN B 1 336 ? 146.092 -0.969 92.928 1.00 37.49 336 ASN B CA 1
ATOM 5237 C C . ASN B 1 336 ? 145.967 0.249 93.844 1.00 33.67 336 ASN B C 1
ATOM 5238 O O . ASN B 1 336 ? 144.900 0.568 94.370 1.00 40.71 336 ASN B O 1
ATOM 5243 N N . LEU B 1 337 ? 147.082 0.949 94.022 1.00 35.42 337 LEU B N 1
ATOM 5244 C CA . LEU B 1 337 ? 147.065 2.128 94.871 1.00 35.83 337 LEU B CA 1
ATOM 5245 C C . LEU B 1 337 ? 146.351 3.321 94.235 1.00 40.08 337 LEU B C 1
ATOM 5246 O O . LEU B 1 337 ? 146.068 4.296 94.943 1.00 41.68 337 LEU B O 1
ATOM 5251 N N . LYS B 1 338 ? 146.038 3.268 92.933 1.00 37.95 338 LYS B N 1
ATOM 5252 C CA . LYS B 1 338 ? 145.316 4.372 92.301 1.00 44.59 338 LYS B CA 1
ATOM 5253 C C . LYS B 1 338 ? 143.924 4.568 92.881 1.00 50.50 338 LYS B C 1
ATOM 5254 O O . LYS B 1 338 ? 143.326 5.628 92.682 1.00 59.68 338 LYS B O 1
ATOM 5260 N N . LEU B 1 339 ? 143.389 3.570 93.578 1.00 51.27 339 LEU B N 1
ATOM 5261 C CA . LEU B 1 339 ? 142.007 3.583 94.039 1.00 51.97 339 LEU B CA 1
ATOM 5262 C C . LEU B 1 339 ? 141.982 3.306 95.535 1.00 45.61 339 LEU B C 1
ATOM 5263 O O . LEU B 1 339 ? 142.200 2.169 95.960 1.00 44.92 339 LEU B O 1
ATOM 5268 N N . LYS B 1 340 ? 141.720 4.337 96.330 1.00 44.35 340 LYS B N 1
ATOM 5269 C CA . LYS B 1 340 ? 141.542 4.153 97.766 1.00 39.45 340 LYS B CA 1
ATOM 5270 C C . LYS B 1 340 ? 140.371 3.213 98.026 1.00 37.69 340 LYS B C 1
ATOM 5271 O O . LYS B 1 340 ? 139.303 3.366 97.431 1.00 39.15 340 LYS B O 1
ATOM 5277 N N . LEU B 1 341 ? 140.577 2.221 98.900 1.00 32.72 341 LEU B N 1
ATOM 5278 C CA . LEU B 1 341 ? 139.532 1.224 99.128 1.00 30.84 341 LEU B CA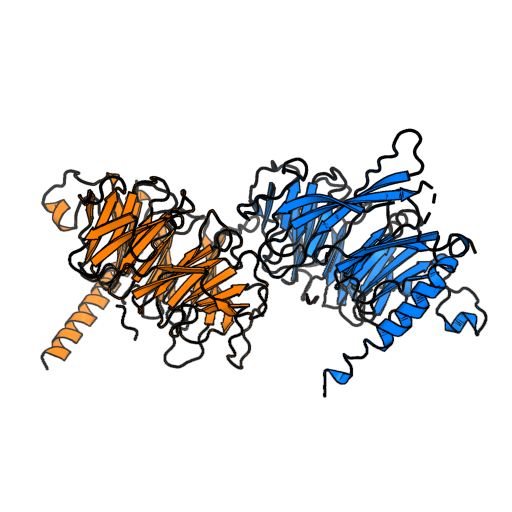 1
ATOM 5279 C C . LEU B 1 341 ? 138.366 1.800 99.919 1.00 39.69 341 LEU B C 1
ATOM 5280 O O . LEU B 1 341 ? 137.203 1.479 99.644 1.00 31.31 341 LEU B O 1
ATOM 5285 N N . HIS B 1 342 ? 138.657 2.632 100.913 1.00 38.28 342 HIS B N 1
ATOM 5286 C CA . HIS B 1 342 ? 137.638 3.123 101.829 1.00 32.36 342 HIS B CA 1
ATOM 5287 C C . HIS B 1 342 ? 138.209 4.327 102.561 1.00 31.32 342 HIS B C 1
ATOM 5288 O O . HIS B 1 342 ? 139.429 4.453 102.705 1.00 30.83 342 HIS B O 1
ATOM 5295 N N . SER B 1 343 ? 137.317 5.219 102.991 1.00 30.87 343 SER B N 1
ATOM 5296 C CA . SER B 1 343 ? 137.663 6.361 103.833 1.00 30.45 343 SER B CA 1
ATOM 5297 C C . SER B 1 343 ? 136.864 6.260 105.127 1.00 28.68 343 SER B C 1
ATOM 5298 O O . SER B 1 343 ? 135.631 6.256 105.091 1.00 33.68 343 SER B O 1
ATOM 5301 N N . PHE B 1 344 ? 137.559 6.126 106.264 1.00 28.95 344 PHE B N 1
ATOM 5302 C CA . PHE B 1 344 ? 136.918 6.119 107.581 1.00 28.79 344 PHE B CA 1
ATOM 5303 C C . PHE B 1 344 ? 136.865 7.556 108.104 1.00 31.55 344 PHE B C 1
ATOM 5304 O O . PHE B 1 344 ? 137.897 8.226 108.138 1.00 35.02 344 PHE B O 1
ATOM 5312 N N . GLU B 1 345 ? 135.686 8.044 108.546 1.00 42.27 345 GLU B N 1
ATOM 5313 C CA . GLU B 1 345 ? 135.542 9.504 108.578 1.00 46.82 345 GLU B CA 1
ATOM 5314 C C . GLU B 1 345 ? 135.229 10.214 109.903 1.00 58.30 345 GLU B C 1
ATOM 5315 O O . GLU B 1 345 ? 135.336 11.447 109.938 1.00 74.29 345 GLU B O 1
ATOM 5321 N N . SER B 1 346 ? 134.916 9.526 110.996 1.00 47.62 346 SER B N 1
ATOM 5322 C CA . SER B 1 346 ? 134.309 10.248 112.116 1.00 40.88 346 SER B CA 1
ATOM 5323 C C . SER B 1 346 ? 135.254 11.117 112.971 1.00 36.67 346 SER B C 1
ATOM 5324 O O . SER B 1 346 ? 134.753 11.854 113.828 1.00 38.69 346 SER B O 1
ATOM 5327 N N . HIS B 1 347 ? 136.577 11.096 112.789 1.00 26.12 347 HIS B N 1
ATOM 5328 C CA . HIS B 1 347 ? 137.425 11.996 113.579 1.00 29.96 347 HIS B CA 1
ATOM 5329 C C . HIS B 1 347 ? 137.146 13.464 113.246 1.00 31.40 347 HIS B C 1
ATOM 5330 O O . HIS B 1 347 ? 136.809 13.812 112.113 1.00 28.07 347 HIS B O 1
ATOM 5337 N N . LYS B 1 348 ? 137.323 14.334 114.247 1.00 28.18 348 LYS B N 1
ATOM 5338 C CA . LYS B 1 348 ? 137.065 15.763 114.091 1.00 34.65 348 LYS B CA 1
ATOM 5339 C C . LYS B 1 348 ? 138.328 16.595 113.932 1.00 38.51 348 LYS B C 1
ATOM 5340 O O . LYS B 1 348 ? 138.231 17.821 113.807 1.00 32.46 348 LYS B O 1
ATOM 5346 N N . ASP B 1 349 ? 139.502 15.971 113.946 1.00 31.03 349 ASP B N 1
ATOM 5347 C CA . ASP B 1 349 ? 140.745 16.715 113.839 1.00 29.15 349 ASP B CA 1
ATOM 5348 C C . ASP B 1 349 ? 141.850 15.764 113.396 1.00 22.17 349 ASP B C 1
ATOM 5349 O O . ASP B 1 349 ? 141.609 14.590 113.107 1.00 26.48 349 ASP B O 1
ATOM 5354 N N . GLU B 1 350 ? 143.074 16.269 113.381 1.00 35.02 350 GLU B N 1
ATOM 5355 C CA . GLU B 1 350 ? 144.185 15.582 112.743 1.00 24.97 350 GLU B CA 1
ATOM 5356 C C . GLU B 1 350 ? 144.474 14.231 113.396 1.00 27.48 350 GLU B C 1
ATOM 5357 O O . GLU B 1 350 ? 144.539 14.119 114.626 1.00 26.14 350 GLU B O 1
ATOM 5363 N N . ILE B 1 351 ? 144.654 13.200 112.562 1.00 21.54 351 ILE B N 1
ATOM 5364 C CA . ILE B 1 351 ? 144.944 11.849 113.036 1.00 25.46 351 ILE B CA 1
ATOM 5365 C C . ILE B 1 351 ? 146.444 11.665 113.050 1.00 24.08 351 ILE B C 1
ATOM 5366 O O . ILE B 1 351 ? 147.122 11.984 112.064 1.00 35.47 351 ILE B O 1
ATOM 5371 N N . PHE B 1 352 ? 146.965 11.125 114.153 1.00 25.17 352 PHE B N 1
ATOM 5372 C CA . PHE B 1 352 ? 148.399 10.933 114.291 1.00 20.48 352 PHE B CA 1
ATOM 5373 C C . PHE B 1 352 ? 148.843 9.488 114.456 1.00 26.10 352 PHE B C 1
ATOM 5374 O O . PHE B 1 352 ? 150.031 9.203 114.256 1.00 29.41 352 PHE B O 1
ATOM 5382 N N . GLN B 1 353 ? 147.950 8.567 114.796 1.00 22.27 353 GLN B N 1
ATOM 5383 C CA . GLN B 1 353 ? 148.360 7.176 114.891 1.00 20.30 353 GLN B CA 1
ATOM 5384 C C . GLN B 1 353 ? 147.239 6.293 114.375 1.00 20.67 353 GLN B C 1
ATOM 5385 O O . GLN B 1 353 ? 146.061 6.593 114.585 1.00 31.88 353 GLN B O 1
ATOM 5391 N N . VAL B 1 354 ? 147.615 5.222 113.675 1.00 26.49 354 VAL B N 1
ATOM 5392 C CA . VAL B 1 354 ? 146.706 4.155 113.267 1.00 21.27 354 VAL B CA 1
ATOM 5393 C C . VAL B 1 354 ? 147.405 2.827 113.510 1.00 27.24 354 VAL B C 1
ATOM 5394 O O . VAL B 1 354 ? 148.586 2.679 113.195 1.00 21.04 354 VAL B O 1
ATOM 5398 N N . GLN B 1 355 ? 146.666 1.851 114.041 1.00 24.56 355 GLN B N 1
ATOM 5399 C CA . GLN B 1 355 ? 147.232 0.541 114.348 1.00 27.38 355 GLN B CA 1
ATOM 5400 C C . GLN B 1 355 ? 146.178 -0.526 114.101 1.00 26.42 355 GLN B C 1
ATOM 5401 O O . GLN B 1 355 ? 145.056 -0.403 114.598 1.00 23.18 355 GLN B O 1
ATOM 5407 N N . TRP B 1 356 ? 146.539 -1.575 113.360 1.00 22.32 356 TRP B N 1
ATOM 5408 C CA . TRP B 1 356 ? 145.659 -2.730 113.276 1.00 30.89 356 TRP B CA 1
ATOM 5409 C C . TRP B 1 356 ? 145.689 -3.521 114.576 1.00 31.71 356 TRP B C 1
ATOM 5410 O O . TRP B 1 356 ? 146.705 -3.590 115.261 1.00 26.42 356 TRP B O 1
ATOM 5421 N N . SER B 1 357 ? 144.561 -4.129 114.900 1.00 28.13 357 SER B N 1
ATOM 5422 C CA . SER B 1 357 ? 144.517 -5.089 115.984 1.00 28.43 357 SER B CA 1
ATOM 5423 C C . SER B 1 357 ? 145.474 -6.250 115.704 1.00 32.97 357 SER B C 1
ATOM 5424 O O . SER B 1 357 ? 145.520 -6.755 114.577 1.00 30.40 357 SER B O 1
ATOM 5427 N N . PRO B 1 358 ? 146.253 -6.698 116.686 1.00 33.25 358 PRO B N 1
ATOM 5428 C CA . PRO B 1 358 ? 147.066 -7.906 116.475 1.00 27.81 358 PRO B CA 1
ATOM 5429 C C . PRO B 1 358 ? 146.258 -9.201 116.458 1.00 31.07 358 PRO B C 1
ATOM 5430 O O . PRO B 1 358 ? 146.814 -10.241 116.089 1.00 30.78 358 PRO B O 1
ATOM 5434 N N . HIS B 1 359 ? 144.977 -9.185 116.835 1.00 27.93 359 HIS B N 1
ATOM 5435 C CA . HIS B 1 359 ? 144.210 -10.419 116.908 1.00 31.49 359 HIS B CA 1
ATOM 5436 C C . HIS B 1 359 ? 143.079 -10.538 115.896 1.00 31.46 359 HIS B C 1
ATOM 5437 O O . HIS B 1 359 ? 142.563 -11.646 115.715 1.00 32.49 359 HIS B O 1
ATOM 5444 N N . ASN B 1 360 ? 142.664 -9.448 115.246 1.00 29.73 360 ASN B N 1
ATOM 5445 C CA . ASN B 1 360 ? 141.474 -9.496 114.392 1.00 34.53 360 ASN B CA 1
ATOM 5446 C C . ASN B 1 360 ? 141.729 -8.730 113.103 1.00 36.55 360 ASN B C 1
ATOM 5447 O O . ASN B 1 360 ? 141.941 -7.510 113.123 1.00 34.67 360 ASN B O 1
ATOM 5452 N N . GLU B 1 361 ? 141.684 -9.450 111.981 1.00 36.03 361 GLU B N 1
ATOM 5453 C CA . GLU B 1 361 ? 142.105 -8.885 110.705 1.00 40.34 361 GLU B CA 1
ATOM 5454 C C . GLU B 1 361 ? 141.243 -7.713 110.248 1.00 31.87 361 GLU B C 1
ATOM 5455 O O . GLU B 1 361 ? 141.692 -6.934 109.406 1.00 31.26 361 GLU B O 1
ATOM 5461 N N . THR B 1 362 ? 140.022 -7.571 110.770 1.00 34.20 362 THR B N 1
ATOM 5462 C CA . THR B 1 362 ? 139.092 -6.538 110.321 1.00 38.81 362 THR B CA 1
ATOM 5463 C C . THR B 1 362 ? 139.057 -5.325 111.237 1.00 35.57 362 THR B C 1
ATOM 5464 O O . THR B 1 362 ? 138.289 -4.390 110.980 1.00 36.72 362 THR B O 1
ATOM 5468 N N . ILE B 1 363 ? 139.848 -5.324 112.299 1.00 29.97 363 ILE B N 1
ATOM 5469 C CA . ILE B 1 363 ? 139.775 -4.317 113.348 1.00 29.33 363 ILE B CA 1
ATOM 5470 C C . ILE B 1 363 ? 141.030 -3.456 113.284 1.00 27.94 363 ILE B C 1
ATOM 5471 O O . ILE B 1 363 ? 142.151 -3.978 113.222 1.00 29.76 363 ILE B O 1
ATOM 5476 N N . LEU B 1 364 ? 140.846 -2.139 113.282 1.00 30.57 364 LEU B N 1
ATOM 5477 C CA . LEU B 1 364 ? 141.965 -1.221 113.422 1.00 29.86 364 LEU B CA 1
ATOM 5478 C C . LEU B 1 364 ? 141.507 -0.022 114.245 1.00 27.97 364 LEU B C 1
ATOM 5479 O O . LEU B 1 364 ? 140.314 0.190 114.474 1.00 30.67 364 LEU B O 1
ATOM 5484 N N . ALA B 1 365 ? 142.474 0.747 114.721 1.00 24.71 365 ALA B N 1
ATOM 5485 C CA . ALA B 1 365 ? 142.206 1.849 115.626 1.00 22.57 365 ALA B CA 1
ATOM 5486 C C . ALA B 1 365 ? 142.940 3.083 115.126 1.00 30.42 365 ALA B C 1
ATOM 5487 O O . ALA B 1 365 ? 143.934 2.983 114.397 1.00 25.25 365 ALA B O 1
ATOM 5489 N N . SER B 1 366 ? 142.431 4.251 115.526 1.00 27.33 366 SER B N 1
ATOM 5490 C CA . SER B 1 366 ? 143.011 5.533 115.148 1.00 25.85 366 SER B CA 1
ATOM 5491 C C . SER B 1 366 ? 142.809 6.532 116.281 1.00 21.57 366 SER B C 1
ATOM 5492 O O . SER B 1 366 ? 141.873 6.421 117.076 1.00 29.22 366 SER B O 1
ATOM 5495 N N . SER B 1 367 ? 143.700 7.510 116.341 1.00 21.19 367 SER B N 1
ATOM 5496 C CA . SER B 1 367 ? 143.750 8.451 117.443 1.00 27.02 367 SER B CA 1
ATOM 5497 C C . SER B 1 367 ? 144.405 9.736 116.954 1.00 27.06 367 SER B C 1
ATOM 5498 O O . SER B 1 367 ? 145.161 9.738 115.978 1.00 25.67 367 SER B O 1
ATOM 5501 N N . GLY B 1 368 ? 144.129 10.824 117.665 1.00 26.31 368 GLY B N 1
ATOM 5502 C CA . GLY B 1 368 ? 144.749 12.087 117.316 1.00 24.66 368 GLY B CA 1
ATOM 5503 C C . GLY B 1 368 ? 144.323 13.285 118.143 1.00 23.46 368 GLY B C 1
ATOM 5504 O O . GLY B 1 368 ? 143.921 13.155 119.306 1.00 25.92 368 GLY B O 1
ATOM 5505 N N . THR B 1 369 ? 144.385 14.461 117.507 1.00 26.56 369 THR B N 1
ATOM 5506 C CA . THR B 1 369 ? 144.229 15.745 118.180 1.00 23.23 369 THR B CA 1
ATOM 5507 C C . THR B 1 369 ? 142.801 16.006 118.666 1.00 24.96 369 THR B C 1
ATOM 5508 O O . THR B 1 369 ? 142.605 16.857 119.542 1.00 28.40 369 THR B O 1
ATOM 5512 N N . ASP B 1 370 ? 141.806 15.302 118.140 1.00 21.89 370 ASP B N 1
ATOM 5513 C CA . ASP B 1 370 ? 140.439 15.488 118.626 1.00 25.92 370 ASP B CA 1
ATOM 5514 C C . ASP B 1 370 ? 140.168 14.769 119.950 1.00 25.77 370 ASP B C 1
ATOM 5515 O O . ASP B 1 370 ? 139.018 14.744 120.399 1.00 29.90 370 ASP B O 1
ATOM 5520 N N . ARG B 1 371 ? 141.197 14.194 120.579 1.00 27.40 371 ARG B N 1
ATOM 5521 C CA . ARG B 1 371 ? 141.151 13.585 121.909 1.00 26.96 371 ARG B CA 1
ATOM 5522 C C . ARG B 1 371 ? 140.383 12.269 121.931 1.00 24.41 371 ARG B C 1
ATOM 5523 O O . ARG B 1 371 ? 140.080 11.746 123.016 1.00 34.31 371 ARG B O 1
ATOM 5531 N N . ARG B 1 372 ? 140.098 11.702 120.766 1.00 22.34 372 ARG B N 1
ATOM 5532 C CA . ARG B 1 372 ? 139.324 10.484 120.611 1.00 22.63 372 ARG B CA 1
ATOM 5533 C C . ARG B 1 372 ? 140.205 9.377 120.052 1.00 28.30 372 ARG B C 1
ATOM 5534 O O . ARG B 1 372 ? 141.116 9.622 119.258 1.00 26.59 372 ARG B O 1
ATOM 5542 N N . LEU B 1 373 ? 139.921 8.152 120.459 1.00 22.40 373 LEU B N 1
ATOM 5543 C CA . LEU B 1 373 ? 140.511 6.978 119.834 1.00 22.58 373 LEU B CA 1
ATOM 5544 C C . LEU B 1 373 ? 139.345 6.158 119.305 1.00 25.08 373 LEU B C 1
ATOM 5545 O O . LEU B 1 373 ? 138.490 5.721 120.082 1.00 27.00 373 LEU B O 1
ATOM 5550 N N . ASN B 1 374 ? 139.286 5.990 117.987 1.00 22.92 374 ASN B N 1
ATOM 5551 C CA . ASN B 1 374 ? 138.215 5.253 117.331 1.00 23.60 374 ASN B CA 1
ATOM 5552 C C . ASN B 1 374 ? 138.697 3.861 116.955 1.00 26.11 374 ASN B C 1
ATOM 5553 O O . ASN B 1 374 ? 139.817 3.688 116.460 1.00 25.92 374 ASN B O 1
ATOM 5558 N N . VAL B 1 375 ? 137.842 2.869 117.173 1.00 30.29 375 VAL B N 1
ATOM 5559 C CA . VAL B 1 375 ? 138.080 1.507 116.712 1.00 29.82 375 VAL B CA 1
ATOM 5560 C C . VAL B 1 375 ? 137.140 1.238 115.546 1.00 29.55 375 VAL B C 1
ATOM 5561 O O . VAL B 1 375 ? 135.941 1.534 115.626 1.00 31.50 375 VAL B O 1
ATOM 5565 N N . TRP B 1 376 ? 137.683 0.694 114.460 1.00 32.47 376 TRP B N 1
ATOM 5566 C CA . TRP B 1 376 ? 136.934 0.500 113.224 1.00 28.67 376 TRP B CA 1
ATOM 5567 C C . TRP B 1 376 ? 136.853 -0.984 112.869 1.00 32.29 376 TRP B C 1
ATOM 5568 O O . TRP B 1 376 ? 137.782 -1.752 113.131 1.00 29.01 376 TRP B O 1
ATOM 5579 N N . ASP B 1 377 ? 135.742 -1.379 112.239 1.00 35.11 377 ASP B N 1
ATOM 5580 C CA . ASP B 1 377 ? 135.496 -2.772 111.859 1.00 35.33 377 ASP B CA 1
ATOM 5581 C C . ASP B 1 377 ? 135.173 -2.840 110.366 1.00 37.71 377 ASP B C 1
ATOM 5582 O O . ASP B 1 377 ? 134.051 -2.534 109.946 1.00 34.38 377 ASP B O 1
ATOM 5587 N N . LEU B 1 378 ? 136.158 -3.264 109.570 1.00 38.17 378 LEU B N 1
ATOM 5588 C CA . LEU B 1 378 ? 135.974 -3.338 108.123 1.00 34.78 378 LEU B CA 1
ATOM 5589 C C . LEU B 1 378 ? 134.803 -4.232 107.747 1.00 40.63 378 LEU B C 1
ATOM 5590 O O . LEU B 1 378 ? 134.178 -4.024 106.699 1.00 41.98 378 LEU B O 1
ATOM 5595 N N . SER B 1 379 ? 134.489 -5.227 108.584 1.00 36.23 379 SER B N 1
ATOM 5596 C CA . SER B 1 379 ? 133.430 -6.177 108.267 1.00 45.63 379 SER B CA 1
ATOM 5597 C C . SER B 1 379 ? 132.045 -5.547 108.298 1.00 54.40 379 SER B C 1
ATOM 5598 O O . SER B 1 379 ? 131.072 -6.222 107.949 1.00 56.70 379 SER B O 1
ATOM 5601 N N . LYS B 1 380 ? 131.934 -4.289 108.721 1.00 49.04 380 LYS B N 1
ATOM 5602 C CA . LYS B 1 380 ? 130.665 -3.580 108.794 1.00 41.01 380 LYS B CA 1
ATOM 5603 C C . LYS B 1 380 ? 130.553 -2.475 107.751 1.00 43.95 380 LYS B C 1
ATOM 5604 O O . LYS B 1 380 ? 129.567 -1.731 107.758 1.00 51.15 380 LYS B O 1
ATOM 5610 N N . ILE B 1 381 ? 131.533 -2.354 106.854 1.00 41.80 381 ILE B N 1
ATOM 5611 C CA . ILE B 1 381 ? 131.468 -1.360 105.790 1.00 39.57 381 ILE B CA 1
ATOM 5612 C C . ILE B 1 381 ? 130.297 -1.668 104.866 1.00 46.83 381 ILE B C 1
ATOM 5613 O O . ILE B 1 381 ? 130.020 -2.832 104.545 1.00 50.85 381 ILE B O 1
ATOM 5618 N N . GLY B 1 382 ? 129.594 -0.621 104.440 1.00 49.90 382 GLY B N 1
ATOM 5619 C CA . GLY B 1 382 ? 128.487 -0.808 103.527 1.00 58.02 382 GLY B CA 1
ATOM 5620 C C . GLY B 1 382 ? 127.274 -1.479 104.122 1.00 61.43 382 GLY B C 1
ATOM 5621 O O . GLY B 1 382 ? 126.352 -1.827 103.381 1.00 65.34 382 GLY B O 1
ATOM 5622 N N . GLU B 1 383 ? 127.255 -1.684 105.435 1.00 64.08 383 GLU B N 1
ATOM 5623 C CA . GLU B 1 383 ? 126.088 -2.219 106.113 1.00 67.97 383 GLU B CA 1
ATOM 5624 C C . GLU B 1 383 ? 124.945 -1.208 106.093 1.00 72.16 383 GLU B C 1
ATOM 5625 O O . GLU B 1 383 ? 125.138 -0.008 105.864 1.00 70.91 383 GLU B O 1
ATOM 5631 N N . GLU B 1 384 ? 123.741 -1.716 106.352 1.00 73.94 384 GLU B N 1
ATOM 5632 C CA . GLU B 1 384 ? 122.539 -0.898 106.396 1.00 70.71 384 GLU B CA 1
ATOM 5633 C C . GLU B 1 384 ? 122.358 -0.300 107.785 1.00 72.14 384 GLU B C 1
ATOM 5634 O O . GLU B 1 384 ? 122.665 -0.936 108.799 1.00 79.07 384 GLU B O 1
ATOM 5636 N N . GLN B 1 385 ? 121.856 0.930 107.820 1.00 73.33 385 GLN B N 1
ATOM 5637 C CA . GLN B 1 385 ? 121.620 1.658 109.055 1.00 81.52 385 GLN B CA 1
ATOM 5638 C C . GLN B 1 385 ? 120.313 2.424 108.941 1.00 89.71 385 GLN B C 1
ATOM 5639 O O . GLN B 1 385 ? 120.057 3.080 107.926 1.00 86.19 385 GLN B O 1
ATOM 5645 N N . SER B 1 386 ? 119.494 2.341 109.981 1.00 99.84 386 SER B N 1
ATOM 5646 C CA . SER B 1 386 ? 118.365 3.249 110.079 1.00 110.73 386 SER B CA 1
ATOM 5647 C C . SER B 1 386 ? 118.889 4.680 110.180 1.00 111.48 386 SER B C 1
ATOM 5648 O O . SER B 1 386 ? 119.910 4.916 110.838 1.00 111.87 386 SER B O 1
ATOM 5651 N N . PRO B 1 387 ? 118.243 5.648 109.520 1.00 111.77 387 PRO B N 1
ATOM 5652 C CA . PRO B 1 387 ? 118.733 7.038 109.579 1.00 109.59 387 PRO B CA 1
ATOM 5653 C C . PRO B 1 387 ? 119.007 7.545 110.988 1.00 110.78 387 PRO B C 1
ATOM 5654 O O . PRO B 1 387 ? 119.933 8.349 111.182 1.00 107.97 387 PRO B O 1
ATOM 5658 N N . GLU B 1 388 ? 118.239 7.089 111.982 1.00 109.84 388 GLU B N 1
ATOM 5659 C CA . GLU B 1 388 ? 118.532 7.436 113.370 1.00 104.91 388 GLU B CA 1
ATOM 5660 C C . GLU B 1 388 ? 119.849 6.816 113.824 1.00 107.14 388 GLU B C 1
ATOM 5661 O O . GLU B 1 388 ? 120.682 7.486 114.449 1.00 105.93 388 GLU B O 1
ATOM 5663 N N . ASP B 1 389 ? 120.053 5.532 113.513 1.00 108.34 389 ASP B N 1
ATOM 5664 C CA . ASP B 1 389 ? 121.293 4.851 113.876 1.00 100.36 389 ASP B CA 1
ATOM 5665 C C . ASP B 1 389 ? 122.503 5.476 113.193 1.00 97.06 389 ASP B C 1
ATOM 5666 O O . ASP B 1 389 ? 123.621 5.394 113.715 1.00 94.31 389 ASP B O 1
ATOM 5671 N N . ALA B 1 390 ? 122.301 6.105 112.033 1.00 97.55 390 ALA B N 1
ATOM 5672 C CA . ALA B 1 390 ? 123.418 6.642 111.266 1.00 95.00 390 ALA B CA 1
ATOM 5673 C C . ALA B 1 390 ? 124.041 7.851 111.948 1.00 100.93 390 ALA B C 1
ATOM 5674 O O . ALA B 1 390 ? 125.267 8.008 111.932 1.00 107.87 390 ALA B O 1
ATOM 5676 N N . GLU B 1 391 ? 123.216 8.713 112.556 1.00 100.57 391 GLU B N 1
ATOM 5677 C CA . GLU B 1 391 ? 123.710 9.996 113.055 1.00 97.74 391 GLU B CA 1
ATOM 5678 C C . GLU B 1 391 ? 124.899 9.832 113.998 1.00 95.52 391 GLU B C 1
ATOM 5679 O O . GLU B 1 391 ? 125.756 10.720 114.074 1.00 91.89 391 GLU B O 1
ATOM 5681 N N . ASP B 1 392 ? 124.989 8.697 114.698 1.00 97.05 392 ASP B N 1
ATOM 5682 C CA . ASP B 1 392 ? 126.116 8.467 115.599 1.00 95.51 392 ASP B CA 1
ATOM 5683 C C . ASP B 1 392 ? 127.424 8.216 114.860 1.00 86.90 392 ASP B C 1
ATOM 5684 O O . ASP B 1 392 ? 128.496 8.338 115.464 1.00 87.75 392 ASP B O 1
ATOM 5689 N N . GLY B 1 393 ? 127.360 7.864 113.579 1.00 74.04 393 GLY B N 1
ATOM 5690 C CA . GLY B 1 393 ? 128.536 7.553 112.806 1.00 58.95 393 GLY B CA 1
ATOM 5691 C C . GLY B 1 393 ? 128.287 6.406 111.852 1.00 53.14 393 GLY B C 1
ATOM 5692 O O . GLY B 1 393 ? 127.226 5.776 111.863 1.00 55.04 393 GLY B O 1
ATOM 5693 N N . PRO B 1 394 ? 129.268 6.115 111.004 1.00 42.65 394 PRO B N 1
ATOM 5694 C CA . PRO B 1 394 ? 129.107 5.041 110.009 1.00 33.62 394 PRO B CA 1
ATOM 5695 C C . PRO B 1 394 ? 129.041 3.680 110.679 1.00 42.48 394 PRO B C 1
ATOM 5696 O O . PRO B 1 394 ? 129.453 3.525 111.840 1.00 45.87 394 PRO B O 1
ATOM 5700 N N . PRO B 1 395 ? 128.510 2.664 109.990 1.00 43.04 395 PRO B N 1
ATOM 5701 C CA . PRO B 1 395 ? 128.373 1.345 110.631 1.00 42.78 395 PRO B CA 1
ATOM 5702 C C . PRO B 1 395 ? 129.699 0.719 111.012 1.00 42.58 395 PRO B C 1
ATOM 5703 O O . PRO B 1 395 ? 129.752 -0.073 111.959 1.00 41.75 395 PRO B O 1
ATOM 5707 N N . GLU B 1 396 ? 130.774 1.041 110.298 1.00 41.22 396 GLU B N 1
ATOM 5708 C CA . GLU B 1 396 ? 132.078 0.469 110.589 1.00 40.42 396 GLU B CA 1
ATOM 5709 C C . GLU B 1 396 ? 132.776 1.164 111.755 1.00 38.95 396 GLU B C 1
ATOM 5710 O O . GLU B 1 396 ? 133.882 0.753 112.130 1.00 34.52 396 GLU B O 1
ATOM 5716 N N . LEU B 1 397 ? 132.168 2.195 112.343 1.00 36.57 397 LEU B N 1
ATOM 5717 C CA . LEU B 1 397 ? 132.713 2.793 113.561 1.00 37.99 397 LEU B CA 1
ATOM 5718 C C . LEU B 1 397 ? 132.234 1.950 114.729 1.00 37.99 397 LEU B C 1
ATOM 5719 O O . LEU B 1 397 ? 131.078 2.042 115.147 1.00 38.62 397 LEU B O 1
ATOM 5724 N N . LEU B 1 398 ? 133.133 1.120 115.258 1.00 34.57 398 LEU B N 1
ATOM 5725 C CA . LEU B 1 398 ? 132.759 0.167 116.293 1.00 30.26 398 LEU B CA 1
ATOM 5726 C C . LEU B 1 398 ? 132.672 0.816 117.668 1.00 35.31 398 LEU B C 1
ATOM 5727 O O . LEU B 1 398 ? 131.808 0.451 118.471 1.00 43.38 398 LEU B O 1
ATOM 5732 N N . PHE B 1 399 ? 133.559 1.763 117.964 1.00 29.00 399 PHE B N 1
ATOM 5733 C CA . PHE B 1 399 ? 133.727 2.249 119.326 1.00 28.75 399 PHE B CA 1
ATOM 5734 C C . PHE B 1 399 ? 134.471 3.577 119.294 1.00 34.00 399 PHE B C 1
ATOM 5735 O O . PHE B 1 399 ? 135.382 3.767 118.482 1.00 35.23 399 PHE B O 1
ATOM 5743 N N . ILE B 1 400 ? 134.069 4.487 120.176 1.00 31.43 400 ILE B N 1
ATOM 5744 C CA . ILE B 1 400 ? 134.767 5.749 120.396 1.00 25.44 400 ILE B CA 1
ATOM 5745 C C . ILE B 1 400 ? 135.193 5.786 121.856 1.00 25.40 400 ILE B C 1
ATOM 5746 O O . ILE B 1 400 ? 134.347 5.708 122.758 1.00 37.23 400 ILE B O 1
ATOM 5751 N N . HIS B 1 401 ? 136.501 5.837 122.086 1.00 26.27 401 HIS B N 1
ATOM 5752 C CA . HIS B 1 401 ? 137.064 5.974 123.423 1.00 29.84 401 HIS B CA 1
ATOM 5753 C C . HIS B 1 401 ? 137.203 7.462 123.720 1.00 29.45 401 HIS B C 1
ATOM 5754 O O . HIS B 1 401 ? 137.929 8.169 123.012 1.00 30.69 401 HIS B O 1
ATOM 5761 N N . GLY B 1 402 ? 136.484 7.940 124.738 1.00 27.22 402 GLY B N 1
ATOM 5762 C CA . GLY B 1 402 ? 136.489 9.347 125.089 1.00 24.67 402 GLY B CA 1
ATOM 5763 C C . GLY B 1 402 ? 137.095 9.594 126.454 1.00 25.76 402 GLY B C 1
ATOM 5764 O O . GLY B 1 402 ? 136.821 10.614 127.093 1.00 27.98 402 GLY B O 1
ATOM 5765 N N . GLY B 1 403 ? 137.944 8.663 126.897 1.00 27.71 403 GLY B N 1
ATOM 5766 C CA . GLY B 1 403 ? 138.583 8.747 128.197 1.00 24.20 403 GLY B CA 1
ATOM 5767 C C . GLY B 1 403 ? 139.565 9.888 128.354 1.00 31.37 403 GLY B C 1
ATOM 5768 O O . GLY B 1 403 ? 139.819 10.316 129.488 1.00 31.44 403 GLY B O 1
ATOM 5769 N N . HIS B 1 404 ? 140.123 10.393 127.258 1.00 24.51 404 HIS B N 1
ATOM 5770 C CA . HIS B 1 404 ? 141.172 11.403 127.336 1.00 29.47 404 HIS B CA 1
ATOM 5771 C C . HIS B 1 404 ? 140.583 12.795 127.171 1.00 27.27 404 HIS B C 1
ATOM 5772 O O . HIS B 1 404 ? 139.642 12.999 126.395 1.00 25.15 404 HIS B O 1
ATOM 5779 N N . THR B 1 405 ? 141.142 13.747 127.919 1.00 25.94 405 THR B N 1
ATOM 5780 C CA . THR B 1 405 ? 140.771 15.153 127.833 1.00 33.04 405 THR B CA 1
ATOM 5781 C C . THR B 1 405 ? 141.899 16.004 127.255 1.00 35.43 405 THR B C 1
ATOM 5782 O O . THR B 1 405 ? 141.929 17.219 127.458 1.00 35.58 405 THR B O 1
ATOM 5786 N N . ALA B 1 406 ? 142.842 15.378 126.562 1.00 29.54 406 ALA B N 1
ATOM 5787 C CA . ALA B 1 406 ? 143.910 16.082 125.874 1.00 29.67 406 ALA B CA 1
ATOM 5788 C C . ALA B 1 406 ? 144.247 15.276 124.629 1.00 29.62 406 ALA B C 1
ATOM 5789 O O . ALA B 1 406 ? 143.833 14.120 124.495 1.00 26.99 406 ALA B O 1
ATOM 5791 N N . LYS B 1 407 ? 144.979 15.904 123.704 1.00 27.66 407 LYS B N 1
ATOM 5792 C CA . LYS B 1 407 ? 145.362 15.233 122.461 1.00 26.58 407 LYS B CA 1
ATOM 5793 C C . LYS B 1 407 ? 146.111 13.941 122.758 1.00 23.61 407 LYS B C 1
ATOM 5794 O O . LYS B 1 407 ? 146.986 13.901 123.622 1.00 24.81 407 LYS B O 1
ATOM 5800 N N . ILE B 1 408 ? 145.736 12.878 122.050 1.00 25.55 408 ILE B N 1
ATOM 5801 C CA . ILE B 1 408 ? 146.317 11.557 122.253 1.00 28.29 408 ILE B CA 1
ATOM 5802 C C . ILE B 1 408 ? 147.572 11.448 121.398 1.00 26.15 408 ILE B C 1
ATOM 5803 O O . ILE B 1 408 ? 147.533 11.717 120.194 1.00 26.02 408 ILE B O 1
ATOM 5808 N N . SER B 1 409 ? 148.694 11.071 122.010 1.00 24.03 409 SER B N 1
ATOM 5809 C CA . SER B 1 409 ? 149.949 11.084 121.261 1.00 23.60 409 SER B CA 1
ATOM 5810 C C . SER B 1 409 ? 150.310 9.734 120.658 1.00 25.09 409 SER B C 1
ATOM 5811 O O . SER B 1 409 ? 150.930 9.691 119.593 1.00 33.08 409 SER B O 1
ATOM 5814 N N . ASP B 1 410 ? 149.940 8.636 121.308 1.00 23.34 410 ASP B N 1
ATOM 5815 C CA . ASP B 1 410 ? 150.273 7.306 120.820 1.00 21.81 410 ASP B CA 1
ATOM 5816 C C . ASP B 1 410 ? 149.334 6.328 121.504 1.00 25.57 410 ASP B C 1
ATOM 5817 O O . ASP B 1 410 ? 148.747 6.640 122.543 1.00 20.21 410 ASP B O 1
ATOM 5822 N N . PHE B 1 411 ? 149.203 5.140 120.915 1.00 19.24 411 PHE B N 1
ATOM 5823 C CA . PHE B 1 411 ? 148.537 4.043 121.609 1.00 28.92 411 PHE B CA 1
ATOM 5824 C C . PHE B 1 411 ? 149.104 2.725 121.109 1.00 27.44 411 PHE B C 1
ATOM 5825 O O . PHE B 1 411 ? 149.685 2.649 120.030 1.00 27.41 411 PHE B O 1
ATOM 5833 N N . SER B 1 412 ? 148.916 1.680 121.904 1.00 25.38 412 SER B N 1
ATOM 5834 C CA . SER B 1 412 ? 149.398 0.363 121.529 1.00 23.44 412 SER B CA 1
ATOM 5835 C C . SER B 1 412 ? 148.353 -0.686 121.900 1.00 27.82 412 SER B C 1
ATOM 5836 O O . SER B 1 412 ? 147.782 -0.638 122.992 1.00 26.37 412 SER B O 1
ATOM 5839 N N . TRP B 1 413 ? 148.092 -1.619 120.985 1.00 20.52 413 TRP B N 1
ATOM 5840 C CA . TRP B 1 413 ? 147.247 -2.761 121.300 1.00 25.92 413 TRP B CA 1
ATOM 5841 C C . TRP B 1 413 ? 148.040 -3.781 122.113 1.00 29.60 413 TRP B C 1
ATOM 5842 O O . TRP B 1 413 ? 149.170 -4.128 121.753 1.00 20.70 413 TRP B O 1
ATOM 5853 N N . ASN B 1 414 ? 147.431 -4.305 123.168 1.00 20.50 414 ASN B N 1
ATOM 5854 C CA . ASN B 1 414 ? 148.106 -5.328 123.970 1.00 24.57 414 ASN B CA 1
ATOM 5855 C C . ASN B 1 414 ? 148.216 -6.625 123.168 1.00 28.04 414 ASN B C 1
ATOM 5856 O O . ASN B 1 414 ? 147.198 -7.128 122.684 1.00 23.78 414 ASN B O 1
ATOM 5861 N N . PRO B 1 415 ? 149.415 -7.192 122.998 1.00 20.33 415 PRO B N 1
ATOM 5862 C CA . PRO B 1 415 ? 149.555 -8.392 122.157 1.00 24.75 415 PRO B CA 1
ATOM 5863 C C . PRO B 1 415 ? 149.108 -9.683 122.820 1.00 28.83 415 PRO B C 1
ATOM 5864 O O . PRO B 1 415 ? 148.836 -10.662 122.108 1.00 24.91 415 PRO B O 1
ATOM 5868 N N . ASN B 1 416 ? 149.043 -9.722 124.146 1.00 26.36 416 ASN B N 1
ATOM 5869 C CA . ASN B 1 416 ? 148.684 -10.931 124.878 1.00 30.17 416 ASN B CA 1
ATOM 5870 C C . ASN B 1 416 ? 147.268 -10.913 125.430 1.00 31.46 416 ASN B C 1
ATOM 5871 O O . ASN B 1 416 ? 146.745 -11.982 125.751 1.00 32.88 416 ASN B O 1
ATOM 5876 N N . GLU B 1 417 ? 146.640 -9.746 125.551 1.00 30.72 417 GLU B N 1
ATOM 5877 C CA . GLU B 1 417 ? 145.242 -9.655 125.975 1.00 33.34 417 GLU B CA 1
ATOM 5878 C C . GLU B 1 417 ? 144.418 -9.012 124.871 1.00 29.89 417 GLU B C 1
ATOM 5879 O O . GLU B 1 417 ? 144.518 -7.788 124.657 1.00 25.83 417 GLU B O 1
ATOM 5885 N N . PRO B 1 418 ? 143.609 -9.773 124.147 1.00 36.16 418 PRO B N 1
ATOM 5886 C CA . PRO B 1 418 ? 142.805 -9.179 123.072 1.00 35.86 418 PRO B CA 1
ATOM 5887 C C . PRO B 1 418 ? 141.947 -8.023 123.570 1.00 34.61 418 PRO B C 1
ATOM 5888 O O . PRO B 1 418 ? 141.381 -8.065 124.667 1.00 30.72 418 PRO B O 1
ATOM 5892 N N . TRP B 1 419 ? 141.899 -6.964 122.765 1.00 29.67 419 TRP B N 1
ATOM 5893 C CA . TRP B 1 419 ? 141.050 -5.787 122.932 1.00 30.75 419 TRP B CA 1
ATOM 5894 C C . TRP B 1 419 ? 141.534 -4.839 124.022 1.00 29.99 419 TRP B C 1
ATOM 5895 O O . TRP B 1 419 ? 140.906 -3.793 124.223 1.00 29.64 419 TRP B O 1
ATOM 5906 N N . VAL B 1 420 ? 142.610 -5.152 124.727 1.00 22.99 420 VAL B N 1
ATOM 5907 C CA . VAL B 1 420 ? 143.174 -4.208 125.682 1.00 26.33 420 VAL B CA 1
ATOM 5908 C C . VAL B 1 420 ? 144.067 -3.229 124.932 1.00 27.29 420 VAL B C 1
ATOM 5909 O O . VAL B 1 420 ? 144.851 -3.629 124.068 1.00 23.41 420 VAL B O 1
ATOM 5913 N N . ILE B 1 421 ? 143.941 -1.938 125.251 1.00 28.23 421 ILE B N 1
ATOM 5914 C CA . ILE B 1 421 ? 144.705 -0.864 124.621 1.00 24.93 421 ILE B CA 1
ATOM 5915 C C . ILE B 1 421 ? 145.329 0.010 125.709 1.00 25.13 421 ILE B C 1
ATOM 5916 O O . ILE B 1 421 ? 144.711 0.259 126.747 1.00 26.22 421 ILE B O 1
ATOM 5921 N N . CYS B 1 422 ? 146.567 0.443 125.486 1.00 20.14 422 CYS B N 1
ATOM 5922 C CA . CYS B 1 422 ? 147.160 1.551 126.230 1.00 21.21 422 CYS B CA 1
ATOM 5923 C C . CYS B 1 422 ? 147.184 2.783 125.324 1.00 21.36 422 CYS B C 1
ATOM 5924 O O . CYS B 1 422 ? 147.610 2.692 124.171 1.00 20.23 422 CYS B O 1
ATOM 5927 N N . SER B 1 423 ? 146.697 3.919 125.830 1.00 19.98 423 SER B N 1
ATOM 5928 C CA . SER B 1 423 ? 146.741 5.186 125.104 1.00 19.93 423 SER B CA 1
ATOM 5929 C C . SER B 1 423 ? 147.271 6.283 126.028 1.00 28.52 423 SER B C 1
ATOM 5930 O O . SER B 1 423 ? 146.995 6.277 127.231 1.00 24.24 423 SER B O 1
ATOM 5933 N N . VAL B 1 424 ? 148.059 7.208 125.473 1.00 26.93 424 VAL B N 1
ATOM 5934 C CA . VAL B 1 424 ? 148.706 8.259 126.252 1.00 23.21 424 VAL B CA 1
ATOM 5935 C C . VAL B 1 424 ? 148.415 9.604 125.606 1.00 23.75 424 VAL B C 1
ATOM 5936 O O . VAL B 1 424 ? 148.386 9.727 124.376 1.00 24.12 424 VAL B O 1
ATOM 5940 N N . SER B 1 425 ? 148.208 10.618 126.435 1.00 20.15 425 SER B N 1
ATOM 5941 C CA . SER B 1 425 ? 147.783 11.923 125.953 1.00 24.16 425 SER B CA 1
ATOM 5942 C C . SER B 1 425 ? 148.715 12.993 126.507 1.00 27.42 425 SER B C 1
ATOM 5943 O O . SER B 1 425 ? 149.599 12.714 127.319 1.00 27.46 425 SER B O 1
ATOM 5946 N N . GLU B 1 426 ? 148.503 14.225 126.030 1.00 27.65 426 GLU B N 1
ATOM 5947 C CA . GLU B 1 426 ? 149.432 15.341 126.193 1.00 29.70 426 GLU B CA 1
ATOM 5948 C C . GLU B 1 426 ? 149.379 15.980 127.570 1.00 28.66 426 GLU B C 1
ATOM 5949 O O . GLU B 1 426 ? 150.338 16.651 127.961 1.00 27.68 426 GLU B O 1
ATOM 5955 N N . ASP B 1 427 ? 148.266 15.851 128.286 1.00 26.87 427 ASP B N 1
ATOM 5956 C CA . ASP B 1 427 ? 148.356 15.922 129.729 1.00 37.69 427 ASP B CA 1
ATOM 5957 C C . ASP B 1 427 ? 149.199 14.726 130.150 1.00 53.44 427 ASP B C 1
ATOM 5958 O O . ASP B 1 427 ? 149.769 14.029 129.323 1.00 73.06 427 ASP B O 1
ATOM 5963 N N . ASN B 1 428 ? 149.306 14.419 131.412 1.00 48.87 428 ASN B N 1
ATOM 5964 C CA . ASN B 1 428 ? 150.199 13.302 131.675 1.00 39.94 428 ASN B CA 1
ATOM 5965 C C . ASN B 1 428 ? 149.479 11.943 131.674 1.00 31.81 428 ASN B C 1
ATOM 5966 O O . ASN B 1 428 ? 150.028 10.960 132.196 1.00 25.31 428 ASN B O 1
ATOM 5971 N N . ILE B 1 429 ? 148.269 11.863 131.105 1.00 27.46 429 ILE B N 1
ATOM 5972 C CA . ILE B 1 429 ? 147.402 10.713 131.355 1.00 28.26 429 ILE B CA 1
ATOM 5973 C C . ILE B 1 429 ? 147.788 9.546 130.458 1.00 27.97 429 ILE B C 1
ATOM 5974 O O . ILE B 1 429 ? 147.948 9.692 129.237 1.00 29.66 429 ILE B O 1
ATOM 5979 N N . MET B 1 430 ? 147.942 8.389 131.084 1.00 25.70 430 MET B N 1
ATOM 5980 C CA . MET B 1 430 ? 147.976 7.083 130.455 1.00 24.53 430 MET B CA 1
ATOM 5981 C C . MET B 1 430 ? 146.720 6.317 130.848 1.00 28.54 430 MET B C 1
ATOM 5982 O O . MET B 1 430 ? 146.323 6.315 132.018 1.00 23.30 430 MET B O 1
ATOM 5987 N N . GLN B 1 431 ? 146.099 5.662 129.876 1.00 23.33 431 GLN B N 1
ATOM 5988 C CA . GLN B 1 431 ? 144.924 4.855 130.145 1.00 25.94 431 GLN B CA 1
ATOM 5989 C C . GLN B 1 431 ? 145.135 3.475 129.559 1.00 28.69 431 GLN B C 1
ATOM 5990 O O . GLN B 1 431 ? 145.639 3.340 128.438 1.00 21.81 431 GLN B O 1
ATOM 5996 N N . VAL B 1 432 ? 144.791 2.458 130.342 1.00 27.78 432 VAL B N 1
ATOM 5997 C CA . VAL B 1 432 ? 144.795 1.070 129.905 1.00 25.91 432 VAL B CA 1
ATOM 5998 C C . VAL B 1 432 ? 143.360 0.591 129.977 1.00 31.93 432 VAL B C 1
ATOM 5999 O O . VAL B 1 432 ? 142.730 0.661 131.042 1.00 29.73 432 VAL B O 1
ATOM 6003 N N . TRP B 1 433 ? 142.833 0.123 128.851 1.00 27.79 433 TRP B N 1
ATOM 6004 C CA . TRP B 1 433 ? 141.403 -0.056 128.782 1.00 25.87 433 TRP B CA 1
ATOM 6005 C C . TRP B 1 433 ? 141.053 -1.147 127.792 1.00 30.27 433 TRP B C 1
ATOM 6006 O O . TRP B 1 433 ? 141.861 -1.554 126.952 1.00 27.22 433 TRP B O 1
ATOM 6017 N N . GLN B 1 434 ? 139.812 -1.607 127.918 1.00 26.13 434 GLN B N 1
ATOM 6018 C CA . GLN B 1 434 ? 139.273 -2.681 127.102 1.00 28.07 434 GLN B CA 1
ATOM 6019 C C . GLN B 1 434 ? 137.772 -2.445 127.004 1.00 32.63 434 GLN B C 1
ATOM 6020 O O . GLN B 1 434 ? 137.092 -2.351 128.032 1.00 36.20 434 GLN B O 1
ATOM 6026 N N . MET B 1 435 ? 137.265 -2.283 125.785 1.00 34.06 435 MET B N 1
ATOM 6027 C CA . MET B 1 435 ? 135.839 -2.031 125.630 1.00 30.88 435 MET B CA 1
ATOM 6028 C C . MET B 1 435 ? 135.036 -3.267 126.027 1.00 32.53 435 MET B C 1
ATOM 6029 O O . MET B 1 435 ? 135.567 -4.380 126.146 1.00 27.60 435 MET B O 1
ATOM 6034 N N . ALA B 1 436 ? 133.738 -3.052 126.244 1.00 39.29 436 ALA B N 1
ATOM 6035 C CA . ALA B 1 436 ? 132.841 -4.122 126.655 1.00 40.17 436 ALA B CA 1
ATOM 6036 C C . ALA B 1 436 ? 132.770 -5.208 125.590 1.00 41.07 436 ALA B C 1
ATOM 6037 O O . ALA B 1 436 ? 132.625 -4.919 124.398 1.00 40.26 436 ALA B O 1
ATOM 6039 N N . GLU B 1 437 ? 132.858 -6.470 126.036 1.00 42.92 437 GLU B N 1
ATOM 6040 C CA . GLU B 1 437 ? 132.866 -7.599 125.107 1.00 37.91 437 GLU B CA 1
ATOM 6041 C C . GLU B 1 437 ? 131.622 -7.618 124.237 1.00 39.97 437 GLU B C 1
ATOM 6042 O O . GLU B 1 437 ? 131.696 -7.936 123.042 1.00 41.97 437 GLU B O 1
ATOM 6048 N N . ASN B 1 438 ? 130.468 -7.264 124.811 1.00 42.76 438 ASN B N 1
ATOM 6049 C CA . ASN B 1 438 ? 129.233 -7.300 124.040 1.00 49.26 438 ASN B CA 1
ATOM 6050 C C . ASN B 1 438 ? 129.255 -6.314 122.880 1.00 56.11 438 ASN B C 1
ATOM 6051 O O . ASN B 1 438 ? 128.437 -6.443 121.963 1.00 60.17 438 ASN B O 1
ATOM 6056 N N . ILE B 1 439 ? 130.186 -5.352 122.883 1.00 52.05 439 ILE B N 1
ATOM 6057 C CA . ILE B 1 439 ? 130.276 -4.409 121.774 1.00 49.37 439 ILE B CA 1
ATOM 6058 C C . ILE B 1 439 ? 130.872 -5.079 120.537 1.00 48.54 439 ILE B C 1
ATOM 6059 O O . ILE B 1 439 ? 130.389 -4.878 119.416 1.00 52.14 439 ILE B O 1
ATOM 6064 N N . TYR B 1 440 ? 131.922 -5.883 120.706 1.00 51.65 440 TYR B N 1
ATOM 6065 C CA . TYR B 1 440 ? 132.450 -6.654 119.586 1.00 56.71 440 TYR B CA 1
ATOM 6066 C C . TYR B 1 440 ? 131.878 -8.075 119.530 1.00 65.50 440 TYR B C 1
ATOM 6067 O O . TYR B 1 440 ? 132.540 -8.989 119.033 1.00 69.11 440 TYR B O 1
ATOM 6076 N N . ASN B 1 441 ? 130.648 -8.269 120.009 1.00 71.44 441 ASN B N 1
ATOM 6077 C CA . ASN B 1 441 ? 129.912 -9.522 119.816 1.00 72.33 441 ASN B CA 1
ATOM 6078 C C . ASN B 1 441 ? 128.524 -9.276 119.215 1.00 80.53 441 ASN B C 1
ATOM 6079 O O . ASN B 1 441 ? 127.516 -9.226 119.928 1.00 83.93 441 ASN B O 1
ATOM 6084 N N . LYS C 2 1 ? 153.473 18.595 110.088 1.00 45.39 291 LYS C N 1
ATOM 6085 C CA . LYS C 2 1 ? 154.469 18.413 111.144 1.00 53.12 291 LYS C CA 1
ATOM 6086 C C . LYS C 2 1 ? 153.818 18.561 112.524 1.00 62.30 291 LYS C C 1
ATOM 6087 O O . LYS C 2 1 ? 152.931 19.396 112.712 1.00 64.58 291 LYS C O 1
ATOM 6089 N N . ARG C 2 2 ? 154.243 17.734 113.478 1.00 61.14 292 ARG C N 1
ATOM 6090 C CA . ARG C 2 2 ? 153.805 17.895 114.858 1.00 62.47 292 ARG C CA 1
ATOM 6091 C C . ARG C 2 2 ? 154.342 19.205 115.447 1.00 61.62 292 ARG C C 1
ATOM 6092 O O . ARG C 2 2 ? 155.360 19.752 115.003 1.00 54.62 292 ARG C O 1
ATOM 6100 N N . ARG C 2 3 ? 153.630 19.710 116.458 1.00 65.42 293 ARG C N 1
ATOM 6101 C CA . ARG C 2 3 ? 154.063 20.863 117.246 1.00 68.00 293 ARG C CA 1
ATOM 6102 C C . ARG C 2 3 ? 153.978 20.500 118.721 1.00 71.17 293 ARG C C 1
ATOM 6103 O O . ARG C 2 3 ? 152.900 20.149 119.211 1.00 70.12 293 ARG C O 1
ATOM 6111 N N . LYS C 2 4 ? 155.104 20.599 119.426 1.00 77.52 294 LYS C N 1
ATOM 6112 C CA . LYS C 2 4 ? 155.203 20.179 120.818 1.00 81.36 294 LYS C CA 1
ATOM 6113 C C . LYS C 2 4 ? 154.862 21.312 121.783 1.00 87.25 294 LYS C C 1
ATOM 6114 O O . LYS C 2 4 ? 155.081 22.493 121.494 1.00 86.50 294 LYS C O 1
ATOM 6120 N N . LEU C 2 5 ? 154.346 20.930 122.952 1.00 91.59 295 LEU C N 1
ATOM 6121 C CA . LEU C 2 5 ? 153.986 21.877 124.010 1.00 94.78 295 LEU C CA 1
ATOM 6122 C C . LEU C 2 5 ? 155.162 22.754 124.445 1.00 95.86 295 LEU C C 1
ATOM 6123 O O . LEU C 2 5 ? 155.178 23.290 125.558 1.00 95.99 295 LEU C O 1
ATOM 6128 N N . LYS D 2 1 ? 177.470 -8.906 143.122 1.00 25.42 81 LYS D N 1
ATOM 6129 C CA . LYS D 2 1 ? 176.942 -8.848 141.758 1.00 36.48 81 LYS D CA 1
ATOM 6130 C C . LYS D 2 1 ? 178.056 -8.892 140.681 1.00 34.72 81 LYS D C 1
ATOM 6131 O O . LYS D 2 1 ? 178.990 -8.085 140.718 1.00 35.18 81 LYS D O 1
ATOM 6137 N N . ARG D 2 2 ? 177.949 -9.855 139.755 1.00 32.05 82 ARG D N 1
ATOM 6138 C CA . ARG D 2 2 ? 178.790 -9.901 138.557 1.00 45.49 82 ARG D CA 1
ATOM 6139 C C . ARG D 2 2 ? 178.645 -8.628 137.735 1.00 51.06 82 ARG D C 1
ATOM 6140 O O . ARG D 2 2 ? 177.569 -8.030 137.654 1.00 53.40 82 ARG D O 1
ATOM 6148 N N . ARG D 2 3 ? 179.732 -8.240 137.083 1.00 51.23 83 ARG D N 1
ATOM 6149 C CA . ARG D 2 3 ? 179.677 -7.266 136.004 1.00 61.85 83 ARG D CA 1
ATOM 6150 C C . ARG D 2 3 ? 180.313 -7.864 134.753 1.00 70.83 83 ARG D C 1
ATOM 6151 O O . ARG D 2 3 ? 181.392 -8.464 134.817 1.00 73.13 83 ARG D O 1
ATOM 6159 N N . LYS D 2 4 ? 179.628 -7.724 133.621 1.00 70.46 84 LYS D N 1
ATOM 6160 C CA . LYS D 2 4 ? 180.143 -8.204 132.347 1.00 65.19 84 LYS D CA 1
ATOM 6161 C C . LYS D 2 4 ? 180.984 -7.115 131.692 1.00 68.63 84 LYS D C 1
ATOM 6162 O O . LYS D 2 4 ? 180.673 -5.926 131.816 1.00 71.72 84 LYS D O 1
ATOM 6168 N N . LEU D 2 5 ? 182.049 -7.538 131.001 1.00 69.55 85 LEU D N 1
ATOM 6169 C CA . LEU D 2 5 ? 183.110 -6.662 130.474 1.00 76.15 85 LEU D CA 1
ATOM 6170 C C . LEU D 2 5 ? 183.962 -6.119 131.620 1.00 87.86 85 LEU D C 1
ATOM 6171 O O . LEU D 2 5 ? 183.499 -5.311 132.431 1.00 93.03 85 LEU D O 1
#

Sequence (777 aa):
AAFDDAVEERVINEEYKIWKKNTPFLYDLVMTHALEWPSLTAQWLPDVTRPEGKDFSIHRLVLGTHTSDEQNHLVIASVQLPNYGKIEIEIKINHEGEVNRARYMPQNPCIIATKTPSSDVLVFDYTKHPSKPDPSGECNPDLRLRGHQKEGYGLSWNPNLSGHLLSASDDHTICLWDISAVPKEGKVVDAKTIFTGHTAVVEDVSWHLLHESLFGSVADDQKLMIWDTRSNNTSKPSHSVDAHTAEVNCLSFNPYSEFILATGSADKTVALWDLRNLKLKLHSFESHKDEIFQVQWSPHNETILASSGTDRRLNVWDLSKIGEEQSPEDAEDGPPELLFIHGGHTAKISDFSWNPNEPWVICSVSEDNIMQVWQMAENIYNDKEAAFDDAVEERVINEEYKIWKKNTPFLYDLVMTHALEWPSLTAQWLPDVTRPEGKDFSIHRLVLGTHTSDEQNHLVIASVQLPNDGKIEIEIKINHEGEVNRARYMPQNPCIIATKTPSSDVLVFDYTKHPSKPDPSGECNPDLRLRGHQKEGYGLSWNPNLSGHLLSASDDHTICLWDISAVPKEGKVVDAKTIFTGHTAVVEDVSWHLLHESLFGSVADDQKLMIWDTRSNNTSKPSHSVDAHTAEVNCLSFNPYSEFILATGSADKTVALWDLRNLKLKLHSFESHKDEIFQVQWSPHNETILASSGTDRRLNVWDLSKIGEEQSPEDAEDGPPELLFIHGGHTAKISDFSWNPNEPWVICSVSEDNIMQVWQMAENIYNKRRKLKRRKL

GO terms:
  GO:0005634 nucleus (C, IDA)
  GO:0008094 ATP-dependent activity, acting on DNA (F, IDA)
  GO:0006338 chromatin remodeling (P, IDA)
  GO:0005515 protein binding (F, IPI)
  GO:0000781 chromosome, telomeric region (C, IDA)
  GO:0016581 NuRD complex (C, IDA)
  GO:0016589 NURF complex (C, IDA)
  GO:0033186 CAF-1 complex (C, IDA)
  GO:0035098 ESC/E(Z) complex (C, IDA)
  GO:0008285 negative regulation of cell population proliferation (P, TAS)
  GO:0005654 nucleoplasm (C, TAS)
  GO:0042826 histone deacetylase binding (F, IPI)
  GO:0005654 nucleoplasm (C, IDA)
  GO:0006335 DNA replication-dependent chromatin assembly (P, IDA)
  GO:0006338 chromatin remodeling (P, HDA)
  GO:0000785 chromatin (C, IDA)
  GO:0006355 regulation of DNA-templated transcription (P, IDA)
  GO:0042393 histone binding (F, IDA)
  GO:0000118 histone deacetylase complex (C, IDA)
  GO:0032991 protein-containing complex (C, IDA)

Nearest PDB structures (foldseek):
  5y1u-assembly1_A  TM=1.003E+00  e=3.540E-84  Homo sapiens
  8tx8-assembly1_A  TM=1.001E+00  e=3.552E-78  Homo sapiens
  6zrd-assembly2_B  TM=9.891E-01  e=1.448E-74  Homo sapiens
  3cfs-assembly1_B  TM=9.859E-01  e=2.887E-71  unclassified
  6zrc-assembly1_A  TM=9.557E-01  e=1.638E-67  Homo sapiens

InterPro domains:
  IPR001680 WD40 repeat [PF00400] (172-206)
  IPR001680 WD40 repeat [PF00400] (221-256)
  IPR001680 WD40 repeat [PF00400] (264-302)
  IPR001680 WD40 repeat [PF00400] (310-346)
  IPR001680 WD40 repeat [PF00400] (367-402)
  IPR001680 WD40 repeat [PS50082] (173-208)
  IPR001680 WD40 repeat [PS50082] (223-265)
  IPR001680 WD40 repeat [PS50082] (269-305)
  IPR001680 WD40 repeat [PS50082] (313-355)
  IPR001680 WD40 repeat [PS50082] (370-404)
  IPR001680 WD40 repeat [SM00320] (112-153)
  IPR001680 WD40 repeat [SM00320] (166-206)
  IPR001680 WD40 repeat [SM00320] (216-256)
  IPR001680 WD40 repeat [SM00320] (262-302)
  IPR001680 WD40 repeat [SM00320] (306-346)
  IPR001680 WD40 repeat [SM00320] (363-403)
  IPR015943 WD40/YVTN repeat-like-containing domain superfamily [G3DSA:2.130.10.10] (1-425)
  IPR019775 WD40 repeat, conserved site [PS00678] (193-207)
  IPR019775 WD40 repeat, conserved site [PS00678] (289-303)
  IPR019775 WD40 repeat, conserved site [PS00678] (333-347)